Protein AF-A0A2J6X5N3-F1 (afdb_monomer_lite)

Structure (mmCIF, N/CA/C/O backbone):
data_AF-A0A2J6X5N3-F1
#
_entry.id   AF-A0A2J6X5N3-F1
#
loop_
_atom_site.group_PDB
_atom_site.id
_atom_site.type_symbol
_atom_site.label_atom_id
_atom_site.label_alt_id
_atom_site.label_comp_id
_atom_site.label_asym_id
_atom_site.label_entity_id
_atom_site.label_seq_id
_atom_site.pdbx_PDB_ins_code
_atom_site.Cartn_x
_atom_site.Cartn_y
_atom_site.Cartn_z
_atom_site.occupancy
_atom_site.B_iso_or_equiv
_atom_site.auth_seq_id
_atom_site.auth_comp_id
_atom_site.auth_asym_id
_atom_site.auth_atom_id
_atom_site.pdbx_PDB_model_num
ATOM 1 N N . ALA A 1 1 ? -12.092 18.753 -13.413 1.00 41.00 1 ALA A N 1
ATOM 2 C CA . ALA A 1 1 ? -12.484 18.953 -11.997 1.00 41.00 1 ALA A CA 1
ATOM 3 C C . ALA A 1 1 ? -13.724 18.110 -11.699 1.00 41.00 1 ALA A C 1
ATOM 5 O O . ALA A 1 1 ? -14.391 17.738 -12.653 1.00 41.00 1 ALA A O 1
ATOM 6 N N . GLN A 1 2 ? -14.012 17.808 -10.426 1.00 34.12 2 GLN A N 1
ATOM 7 C CA . GLN A 1 2 ? -15.093 16.898 -9.993 1.00 34.12 2 GLN A CA 1
ATOM 8 C C . GLN A 1 2 ? -14.957 15.438 -10.481 1.00 34.12 2 GLN A C 1
ATOM 10 O O . GLN A 1 2 ? -15.840 14.873 -11.111 1.00 34.12 2 GLN A O 1
ATOM 15 N N . SER A 1 3 ? -13.870 14.788 -10.071 1.00 28.50 3 SER A N 1
ATOM 16 C CA . SER A 1 3 ? -14.063 13.621 -9.196 1.00 28.50 3 SER A CA 1
ATOM 17 C C . SER A 1 3 ? -13.476 13.981 -7.829 1.00 28.50 3 SER A C 1
ATOM 19 O O . SER A 1 3 ? -12.728 14.958 -7.724 1.00 28.50 3 SER A O 1
ATOM 21 N N . THR A 1 4 ? -13.932 13.290 -6.792 1.00 31.92 4 THR A N 1
ATOM 22 C CA . THR A 1 4 ? -13.651 13.540 -5.374 1.00 31.92 4 THR A CA 1
ATOM 23 C C . THR A 1 4 ? -12.165 13.673 -5.041 1.00 31.92 4 THR A C 1
ATOM 25 O O . THR A 1 4 ? -11.298 13.098 -5.695 1.00 31.92 4 THR A O 1
ATOM 28 N N . THR A 1 5 ? -11.880 14.353 -3.927 1.00 33.75 5 THR A N 1
ATOM 29 C CA . THR A 1 5 ? -10.733 14.002 -3.084 1.00 33.75 5 THR A CA 1
ATOM 30 C C . THR A 1 5 ? -10.923 12.561 -2.609 1.00 33.75 5 THR A C 1
ATOM 32 O O . THR A 1 5 ? -11.520 12.329 -1.557 1.00 33.75 5 THR A O 1
ATOM 35 N N . ALA A 1 6 ? -10.476 11.595 -3.415 1.00 39.53 6 ALA A N 1
ATOM 36 C CA . ALA A 1 6 ? -10.282 10.228 -2.956 1.00 39.53 6 ALA A CA 1
ATOM 37 C C . ALA A 1 6 ? -9.400 10.289 -1.704 1.00 39.53 6 ALA A C 1
ATOM 39 O O . ALA A 1 6 ? -8.404 11.017 -1.684 1.00 39.53 6 ALA A O 1
ATOM 40 N N . SER A 1 7 ? -9.834 9.613 -0.643 1.00 43.94 7 SER A N 1
ATOM 41 C CA . SER A 1 7 ? -9.295 9.796 0.702 1.00 43.94 7 SER A CA 1
ATOM 42 C C . SER A 1 7 ? -7.772 9.614 0.716 1.00 43.94 7 SER A C 1
ATOM 44 O O . SER A 1 7 ? -7.279 8.499 0.530 1.00 43.94 7 SER A O 1
ATOM 46 N N . LEU A 1 8 ? -7.023 10.686 1.024 1.00 50.62 8 LEU A N 1
ATOM 47 C CA . LEU A 1 8 ? -5.568 10.662 1.288 1.00 50.62 8 LEU A CA 1
ATOM 48 C C . LEU A 1 8 ? -5.228 9.894 2.585 1.00 50.62 8 LEU A C 1
ATOM 50 O O . LEU A 1 8 ? -4.188 10.095 3.195 1.00 50.62 8 LEU A O 1
ATOM 54 N N . TRP A 1 9 ? -6.141 9.044 3.047 1.00 51.19 9 TRP A N 1
ATOM 55 C CA . TRP A 1 9 ? -6.046 8.236 4.250 1.00 51.19 9 TRP A CA 1
ATOM 56 C C . TRP A 1 9 ? -6.261 6.742 3.925 1.00 51.19 9 TRP A C 1
ATOM 58 O O . TRP A 1 9 ? -6.068 5.903 4.796 1.00 51.19 9 TRP A O 1
ATOM 68 N N . ALA A 1 10 ? -6.590 6.381 2.674 1.00 58.06 10 ALA A N 1
ATOM 69 C CA . ALA A 1 10 ? -6.918 5.015 2.234 1.00 58.06 10 ALA A CA 1
ATOM 70 C C . ALA A 1 10 ? -5.808 4.318 1.405 1.00 58.06 10 ALA A C 1
ATOM 72 O O . ALA A 1 10 ? -6.097 3.448 0.579 1.00 58.06 10 ALA A O 1
ATOM 73 N N . LEU A 1 11 ? -4.536 4.704 1.594 1.00 72.62 11 LEU A N 1
ATOM 74 C CA . LEU A 1 11 ? -3.397 4.154 0.838 1.00 72.62 11 LEU A CA 1
ATOM 75 C C . LEU A 1 11 ? -3.239 2.637 1.009 1.00 72.62 11 LEU A C 1
ATOM 77 O O . LEU A 1 11 ? -3.095 1.933 0.009 1.00 72.62 11 LEU A O 1
ATOM 81 N N . ASN A 1 12 ? -3.323 2.132 2.245 1.00 86.75 12 ASN A N 1
ATOM 82 C CA . ASN A 1 12 ? -3.255 0.697 2.523 1.00 86.75 12 ASN A CA 1
ATOM 83 C C . ASN A 1 12 ? -4.636 0.133 2.846 1.00 86.75 12 ASN A C 1
ATOM 85 O O . ASN A 1 12 ? -5.382 0.693 3.649 1.00 86.75 12 ASN A O 1
ATOM 89 N N . ARG A 1 13 ? -4.926 -0.987 2.185 1.00 88.00 13 ARG A N 1
ATOM 90 C CA . ARG A 1 13 ? -6.178 -1.740 2.138 1.00 88.00 13 ARG A CA 1
ATOM 91 C C . ARG A 1 13 ? -5.858 -3.201 2.442 1.00 88.00 13 ARG A C 1
ATOM 93 O O . ARG A 1 13 ? -5.911 -4.076 1.575 1.00 88.00 13 ARG A O 1
ATOM 100 N N . CYS A 1 14 ? -5.453 -3.461 3.673 1.00 88.88 14 CYS A N 1
ATOM 101 C CA . CYS A 1 14 ? -4.844 -4.716 4.084 1.00 88.88 14 CYS A CA 1
ATOM 102 C C . CYS A 1 14 ? -5.833 -5.893 4.087 1.00 88.88 14 CYS A C 1
ATOM 104 O O . CYS A 1 14 ? -5.454 -7.018 3.754 1.00 88.88 14 CYS A O 1
ATOM 106 N N . GLY A 1 15 ? -7.119 -5.645 4.335 1.00 89.75 15 GLY A N 1
ATOM 107 C CA . GLY A 1 15 ? -8.130 -6.685 4.518 1.00 89.75 15 GLY A CA 1
ATOM 108 C C . GLY A 1 15 ? -8.065 -7.280 5.926 1.00 89.75 15 GLY A C 1
ATOM 109 O O . GLY A 1 15 ? -7.572 -6.638 6.851 1.00 89.75 15 GLY A O 1
ATOM 110 N N . ALA A 1 16 ? -8.539 -8.515 6.101 1.00 87.69 16 ALA A N 1
ATOM 111 C CA . ALA A 1 16 ? -8.565 -9.167 7.415 1.00 87.69 16 ALA A CA 1
ATOM 112 C C . ALA A 1 16 ? -7.201 -9.734 7.855 1.00 87.69 16 ALA A C 1
ATOM 114 O O . ALA A 1 16 ? -7.048 -10.112 9.011 1.00 87.69 16 ALA A O 1
ATOM 115 N N . GLY A 1 17 ? -6.205 -9.771 6.962 1.00 83.44 17 GLY A N 1
ATOM 116 C CA . GLY A 1 17 ? -4.849 -10.247 7.258 1.00 83.44 17 GLY A CA 1
ATOM 117 C C . GLY A 1 17 ? -4.713 -11.769 7.403 1.00 83.44 17 GLY A C 1
ATOM 118 O O . GLY A 1 17 ? -3.630 -12.252 7.716 1.00 83.44 17 GLY A O 1
ATOM 119 N N . ASP A 1 18 ? -5.765 -12.525 7.089 1.00 75.31 18 ASP A N 1
ATOM 120 C CA . ASP A 1 18 ? -5.817 -13.982 6.901 1.00 75.31 18 ASP A CA 1
ATOM 121 C C . ASP A 1 18 ? -5.096 -14.447 5.612 1.00 75.31 18 ASP A C 1
ATOM 123 O O . ASP A 1 18 ? -5.494 -15.407 4.956 1.00 75.31 18 ASP A O 1
ATOM 127 N N . THR A 1 19 ? -4.034 -13.740 5.218 1.00 81.50 19 THR A N 1
ATOM 128 C CA . THR A 1 19 ? -3.532 -13.686 3.838 1.00 81.50 19 THR A CA 1
ATOM 129 C C . THR A 1 19 ? -2.035 -13.946 3.747 1.00 81.50 19 THR A C 1
ATOM 131 O O . THR A 1 19 ? -1.264 -13.416 4.549 1.00 81.50 19 THR A O 1
ATOM 134 N N . VAL A 1 20 ? -1.586 -14.640 2.699 1.00 85.19 20 VAL A N 1
ATOM 135 C CA . VAL A 1 20 ? -0.149 -14.729 2.390 1.00 85.19 20 VAL A CA 1
ATOM 136 C C . VAL A 1 20 ? 0.315 -13.395 1.806 1.00 85.19 20 VAL A C 1
ATOM 138 O O . VAL A 1 20 ? -0.123 -13.027 0.716 1.00 85.19 20 VAL A O 1
ATOM 141 N N . GLN A 1 21 ? 1.198 -12.682 2.509 1.00 88.88 21 GLN A N 1
ATOM 142 C CA . GLN A 1 21 ? 1.782 -11.425 2.031 1.00 88.88 21 GLN A CA 1
ATOM 143 C C . GLN A 1 21 ? 3.097 -11.644 1.264 1.00 88.88 21 GLN A C 1
ATOM 145 O O . GLN A 1 21 ? 3.908 -12.500 1.615 1.00 88.88 21 GLN A O 1
ATOM 150 N N . TYR A 1 22 ? 3.318 -10.807 0.252 1.00 93.88 22 TYR A N 1
ATOM 151 C CA . TYR A 1 22 ? 4.563 -10.644 -0.500 1.00 93.88 22 TYR A CA 1
ATOM 152 C C . TYR A 1 22 ? 4.863 -9.145 -0.569 1.00 93.88 22 TYR A C 1
ATOM 154 O O . TYR A 1 22 ? 3.941 -8.337 -0.713 1.00 93.88 22 TYR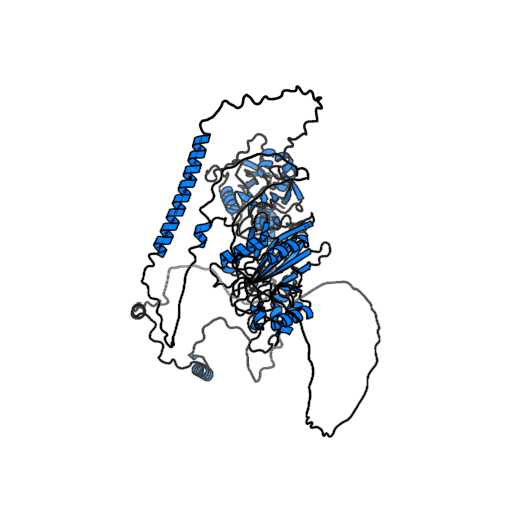 A O 1
ATOM 162 N N . THR A 1 23 ? 6.137 -8.765 -0.515 1.00 95.38 23 THR A N 1
ATOM 163 C CA . THR A 1 23 ? 6.555 -7.363 -0.645 1.00 95.38 23 THR A CA 1
ATOM 164 C C . THR A 1 23 ? 7.413 -7.177 -1.886 1.00 95.38 23 THR A C 1
ATOM 166 O O . THR A 1 23 ? 8.517 -7.715 -1.980 1.00 95.38 23 THR A O 1
ATOM 169 N N . LEU A 1 24 ? 6.912 -6.396 -2.842 1.00 96.75 24 LEU A N 1
ATOM 170 C CA . LEU A 1 24 ? 7.625 -6.035 -4.065 1.00 96.75 24 LEU A CA 1
ATOM 171 C C . LEU A 1 24 ? 8.232 -4.645 -3.876 1.00 96.75 24 LEU A C 1
ATOM 173 O O . LEU A 1 24 ? 7.501 -3.682 -3.665 1.00 96.75 24 LEU A O 1
ATOM 177 N N . LEU A 1 25 ? 9.552 -4.513 -3.960 1.00 97.25 25 LEU A N 1
ATOM 178 C CA . LEU A 1 25 ? 10.204 -3.210 -3.885 1.00 97.25 25 LEU A CA 1
ATOM 179 C C . LEU A 1 25 ? 10.309 -2.597 -5.280 1.00 97.25 25 LEU A C 1
ATOM 181 O O . LEU A 1 25 ? 10.831 -3.220 -6.200 1.00 97.25 25 LEU A O 1
ATOM 185 N N . ALA A 1 26 ? 9.853 -1.357 -5.417 1.00 96.69 26 ALA A N 1
ATOM 186 C CA . ALA A 1 26 ? 10.060 -0.516 -6.584 1.00 96.69 26 ALA A CA 1
ATOM 187 C C . ALA A 1 26 ? 10.933 0.685 -6.205 1.00 96.69 26 ALA A C 1
ATOM 189 O O . ALA A 1 26 ? 10.563 1.497 -5.356 1.00 96.69 26 ALA A O 1
ATOM 190 N N . ALA A 1 27 ? 12.094 0.793 -6.841 1.00 95.00 27 ALA A N 1
ATOM 191 C CA . ALA A 1 27 ? 12.962 1.957 -6.765 1.00 95.00 27 ALA A CA 1
ATOM 192 C C . ALA A 1 27 ? 12.771 2.876 -7.982 1.00 95.00 27 ALA A C 1
ATOM 194 O O . ALA A 1 27 ? 12.208 2.481 -9.006 1.00 95.00 27 ALA A O 1
ATOM 195 N N . GLY A 1 28 ? 13.263 4.108 -7.847 1.00 92.06 28 GLY A N 1
ATOM 196 C CA . GLY A 1 28 ? 13.233 5.134 -8.884 1.00 92.06 28 GLY A CA 1
ATOM 197 C C . GLY A 1 28 ? 14.098 4.849 -10.113 1.00 92.06 28 GLY A C 1
ATOM 198 O O . GLY A 1 28 ? 14.624 3.751 -10.313 1.00 92.06 28 GLY A O 1
ATOM 199 N N . ALA A 1 29 ? 14.260 5.878 -10.942 1.00 94.06 29 ALA A N 1
ATOM 200 C CA . ALA A 1 29 ? 15.132 5.820 -12.109 1.00 94.06 29 ALA A CA 1
ATOM 201 C C . ALA A 1 29 ? 16.617 5.703 -11.723 1.00 94.06 29 ALA A C 1
ATOM 203 O O . ALA A 1 29 ? 17.071 6.283 -10.735 1.00 94.06 29 ALA A O 1
ATOM 204 N N . ILE A 1 30 ? 17.377 4.955 -12.519 1.00 93.06 30 ILE A N 1
ATOM 205 C CA . ILE A 1 30 ? 18.814 4.741 -12.345 1.00 93.06 30 ILE A CA 1
ATOM 206 C C . ILE A 1 30 ? 19.545 5.242 -13.590 1.00 93.06 30 ILE A C 1
ATOM 208 O O . ILE A 1 30 ? 19.454 4.611 -14.642 1.00 93.06 30 ILE A O 1
ATOM 212 N N . ASP A 1 31 ? 20.299 6.333 -13.464 1.00 90.12 31 ASP A N 1
ATOM 213 C CA . ASP A 1 31 ? 21.270 6.795 -14.461 1.00 90.12 31 ASP A CA 1
ATOM 214 C C . ASP A 1 31 ? 22.691 6.323 -14.091 1.00 90.12 31 ASP A C 1
ATOM 216 O O . ASP A 1 31 ? 23.328 6.927 -13.225 1.00 90.12 31 ASP A O 1
ATOM 220 N N . PRO A 1 32 ? 23.249 5.284 -14.743 1.00 86.50 32 PRO A N 1
ATOM 221 C CA . PRO A 1 32 ? 24.576 4.766 -14.401 1.00 86.50 32 PRO A CA 1
ATOM 222 C C . PRO A 1 32 ? 25.709 5.791 -14.576 1.00 86.50 32 PRO A C 1
ATOM 224 O O . PRO A 1 32 ? 26.766 5.634 -13.966 1.00 86.50 32 PRO A O 1
ATOM 227 N N . ALA A 1 33 ? 25.508 6.844 -15.382 1.00 81.94 33 ALA A N 1
ATOM 228 C CA . ALA A 1 33 ? 26.509 7.889 -15.586 1.00 81.94 33 ALA A CA 1
ATOM 229 C C . ALA A 1 33 ? 26.650 8.829 -14.374 1.00 81.94 33 ALA A C 1
ATOM 231 O O . ALA A 1 33 ? 27.727 9.384 -14.159 1.00 81.94 33 ALA A O 1
ATOM 232 N N . ALA A 1 34 ? 25.601 8.981 -13.557 1.00 83.88 34 ALA A N 1
ATOM 233 C CA . ALA A 1 34 ? 25.602 9.905 -12.422 1.00 83.88 34 ALA A CA 1
ATOM 234 C C . ALA A 1 34 ? 26.543 9.472 -11.282 1.00 83.88 34 ALA A C 1
ATOM 236 O O . ALA A 1 34 ? 27.050 10.326 -10.560 1.00 83.88 34 ALA A O 1
ATOM 237 N N . LEU A 1 35 ? 26.851 8.174 -11.148 1.00 75.50 35 LEU A N 1
ATOM 238 C CA . LEU A 1 35 ? 27.850 7.653 -10.197 1.00 75.50 35 LEU A CA 1
ATOM 239 C C . LEU A 1 35 ? 29.263 7.519 -10.808 1.00 75.50 35 LEU A C 1
ATOM 241 O O . LEU A 1 35 ? 30.007 6.598 -10.475 1.00 75.50 35 LEU A O 1
ATOM 245 N N . SER A 1 36 ? 29.656 8.399 -11.737 1.00 66.88 36 SER A N 1
ATOM 246 C CA . SER A 1 36 ? 31.023 8.413 -12.286 1.00 66.88 36 SER A CA 1
ATOM 247 C C . SER A 1 36 ? 31.622 9.827 -12.361 1.00 66.88 36 SER A C 1
ATOM 249 O O . SER A 1 36 ? 31.705 10.425 -13.438 1.00 66.88 36 SER A O 1
ATOM 251 N N . PRO A 1 37 ? 32.081 10.393 -11.227 1.00 47.81 37 PRO A N 1
ATOM 252 C CA . PRO A 1 37 ? 32.744 11.692 -11.201 1.00 47.81 37 PRO A CA 1
ATOM 253 C C . PRO A 1 37 ? 34.157 11.586 -11.803 1.00 47.81 37 PRO A C 1
ATOM 255 O O . PRO A 1 37 ? 35.141 11.357 -11.105 1.00 47.81 37 PRO A O 1
ATOM 258 N N . GLY A 1 38 ? 34.262 11.757 -13.124 1.00 48.66 38 GLY A N 1
ATOM 259 C CA . GLY A 1 38 ? 35.545 11.833 -13.836 1.00 48.66 38 GLY A CA 1
ATOM 260 C C . GLY A 1 38 ? 36.123 10.500 -14.329 1.00 48.66 38 GLY A C 1
ATOM 261 O O . GLY A 1 38 ? 37.298 10.454 -14.683 1.00 48.66 38 GLY A O 1
ATOM 262 N N . GLY A 1 39 ? 35.328 9.425 -14.389 1.00 50.84 39 GLY A N 1
ATOM 263 C CA . GLY A 1 39 ? 35.740 8.164 -15.025 1.00 50.84 39 GLY A CA 1
ATOM 264 C C . GLY A 1 39 ? 36.713 7.292 -14.220 1.00 50.84 39 GLY A C 1
ATOM 265 O O . GLY A 1 39 ? 37.332 6.395 -14.790 1.00 50.84 39 GLY A O 1
ATOM 266 N N . VAL A 1 40 ? 36.841 7.530 -12.910 1.00 52.09 40 VAL A N 1
ATOM 267 C CA . VAL A 1 40 ? 37.591 6.679 -11.971 1.00 52.09 40 VAL A CA 1
ATOM 268 C C . VAL A 1 40 ? 36.613 6.076 -10.958 1.00 52.09 40 VAL A C 1
ATOM 270 O O . VAL A 1 40 ? 35.747 6.771 -10.433 1.00 52.09 40 VAL A O 1
ATOM 273 N N . GLU A 1 41 ? 36.731 4.775 -10.699 1.00 54.78 41 GLU A N 1
ATOM 274 C CA . GLU A 1 41 ? 35.788 3.994 -9.886 1.00 54.78 41 GLU A CA 1
ATOM 275 C C . GLU A 1 41 ? 36.076 4.140 -8.378 1.00 54.78 41 GLU A C 1
ATOM 277 O O . GLU A 1 41 ? 36.690 3.270 -7.759 1.00 54.78 41 GLU A O 1
ATOM 282 N N . ILE A 1 42 ? 35.685 5.279 -7.788 1.00 52.72 42 ILE A N 1
ATOM 283 C CA . ILE A 1 42 ? 35.813 5.544 -6.343 1.00 52.72 42 ILE A CA 1
ATOM 284 C C . ILE A 1 42 ? 34.523 6.189 -5.792 1.00 52.72 42 ILE A C 1
ATOM 286 O O . ILE A 1 42 ? 34.223 7.332 -6.150 1.00 52.72 42 ILE A O 1
ATOM 290 N N . PRO A 1 43 ? 33.803 5.535 -4.858 1.00 58.28 43 PRO A N 1
ATOM 291 C CA . PRO A 1 43 ? 33.961 4.139 -4.435 1.00 58.28 43 PRO A CA 1
ATOM 292 C C . PRO A 1 43 ? 33.442 3.173 -5.525 1.00 58.28 43 PRO A C 1
ATOM 294 O O . PRO A 1 43 ? 32.922 3.619 -6.547 1.00 58.28 43 PRO A O 1
ATOM 297 N N . SER A 1 44 ? 33.559 1.852 -5.337 1.00 70.25 44 SER A N 1
ATOM 298 C CA . SER A 1 44 ? 32.936 0.908 -6.281 1.00 70.25 44 SER A CA 1
ATOM 299 C C . SER A 1 44 ? 31.407 0.953 -6.181 1.00 70.25 44 SER A C 1
ATOM 301 O O . SER A 1 44 ? 30.842 1.352 -5.160 1.00 70.25 44 SER A O 1
ATOM 303 N N . TYR A 1 45 ? 30.699 0.511 -7.219 1.00 77.12 45 TYR A N 1
ATOM 304 C CA . TYR A 1 45 ? 29.233 0.540 -7.198 1.00 77.12 45 TYR A CA 1
ATOM 305 C C . TYR A 1 45 ? 28.627 -0.331 -6.079 1.00 77.12 45 TYR A C 1
ATOM 307 O O . TYR A 1 45 ? 27.617 0.046 -5.487 1.00 77.12 45 TYR A O 1
ATOM 315 N N . THR A 1 46 ? 29.275 -1.442 -5.715 1.00 78.94 46 THR A N 1
ATOM 316 C CA . THR A 1 46 ? 28.889 -2.287 -4.570 1.00 78.94 46 THR A CA 1
ATOM 317 C C . THR A 1 46 ? 29.019 -1.536 -3.239 1.00 78.94 46 THR A C 1
ATOM 319 O O . THR A 1 46 ? 28.132 -1.624 -2.392 1.00 78.94 46 THR A O 1
ATOM 322 N N . GLU A 1 47 ? 30.082 -0.744 -3.060 1.00 81.75 47 GLU A N 1
ATOM 323 C CA . GLU A 1 47 ? 30.251 0.132 -1.891 1.00 81.75 47 GLU A CA 1
ATOM 324 C C . GLU A 1 47 ? 29.155 1.209 -1.830 1.00 81.75 47 GLU A C 1
ATOM 326 O O . GLU A 1 47 ? 28.619 1.486 -0.756 1.00 81.75 47 GLU A O 1
ATOM 331 N N . ALA A 1 48 ? 28.804 1.791 -2.983 1.00 82.88 48 ALA A N 1
ATOM 332 C CA . ALA A 1 48 ? 27.797 2.842 -3.100 1.00 82.88 48 ALA A CA 1
ATOM 333 C C . ALA A 1 48 ? 26.384 2.356 -2.723 1.00 82.88 48 ALA A C 1
ATOM 335 O O . ALA A 1 48 ? 25.639 3.088 -2.078 1.00 82.88 48 ALA A O 1
ATOM 336 N N . PHE A 1 49 ? 26.011 1.121 -3.071 1.00 87.56 49 PHE A N 1
ATOM 337 C CA . PHE A 1 49 ? 24.699 0.564 -2.719 1.00 87.56 49 PHE A CA 1
ATOM 338 C C . PHE A 1 49 ? 24.590 0.032 -1.277 1.00 87.56 49 PHE A C 1
ATOM 340 O O . PHE A 1 49 ? 23.468 -0.161 -0.798 1.00 87.56 49 PHE A O 1
ATOM 347 N N . ARG A 1 50 ? 25.707 -0.146 -0.549 1.00 88.69 50 ARG A N 1
ATOM 348 C CA . ARG A 1 50 ? 25.713 -0.684 0.828 1.00 88.69 50 ARG A CA 1
ATOM 349 C C . ARG A 1 50 ? 24.675 -0.048 1.769 1.00 88.69 50 ARG A C 1
ATOM 351 O O . ARG A 1 50 ? 24.021 -0.817 2.473 1.00 88.69 50 ARG A O 1
ATOM 358 N N . PRO A 1 51 ? 24.479 1.288 1.828 1.00 91.69 51 PRO A N 1
ATOM 359 C CA . PRO A 1 51 ? 23.520 1.892 2.758 1.00 91.69 51 PRO A CA 1
ATOM 360 C C . PRO A 1 51 ? 22.070 1.448 2.522 1.00 91.69 51 PRO A C 1
ATOM 362 O O . PRO A 1 51 ? 21.273 1.458 3.456 1.00 91.69 51 PRO A O 1
ATOM 365 N N . LEU A 1 52 ? 21.734 1.022 1.298 1.00 93.06 52 LEU A N 1
ATOM 366 C CA . LEU A 1 52 ? 20.428 0.458 0.954 1.00 93.06 52 LEU A CA 1
ATOM 367 C C . LEU A 1 52 ? 20.385 -1.075 0.994 1.00 93.06 52 LEU A C 1
ATOM 369 O O . LEU A 1 52 ? 19.297 -1.637 0.908 1.00 93.06 52 LEU A O 1
ATOM 373 N N . GLN A 1 53 ? 21.513 -1.772 1.158 1.00 92.06 53 GLN A N 1
ATOM 374 C CA . GLN A 1 53 ? 21.574 -3.238 1.131 1.00 92.06 53 GLN A CA 1
ATOM 375 C C . GLN A 1 53 ? 20.560 -3.941 2.054 1.00 92.06 53 GLN A C 1
ATOM 377 O O . GLN A 1 53 ? 19.849 -4.807 1.539 1.00 92.06 53 GLN A O 1
ATOM 382 N N . PRO A 1 54 ? 20.403 -3.590 3.350 1.00 94.50 54 PRO A N 1
ATOM 383 C CA . PRO A 1 54 ? 19.433 -4.275 4.209 1.00 94.50 54 PRO A CA 1
ATOM 384 C C . PRO A 1 54 ? 17.981 -3.969 3.810 1.00 94.50 54 PRO A C 1
ATOM 386 O O . PRO A 1 54 ? 17.120 -4.838 3.894 1.00 94.50 54 PRO A O 1
ATOM 389 N N . PHE A 1 55 ? 17.721 -2.763 3.303 1.00 95.50 55 PHE A N 1
ATOM 390 C CA . PHE A 1 55 ? 16.407 -2.308 2.845 1.00 95.50 55 PHE A CA 1
ATOM 391 C C . PHE A 1 55 ? 15.978 -3.015 1.548 1.00 95.50 55 PHE A C 1
ATOM 393 O O . PHE A 1 55 ? 14.889 -3.580 1.470 1.00 95.50 55 PHE A O 1
ATOM 400 N N . LEU A 1 56 ? 16.879 -3.093 0.564 1.00 94.44 56 LEU A N 1
ATOM 401 C CA . LEU A 1 56 ? 16.694 -3.867 -0.669 1.00 94.44 56 LEU A CA 1
ATOM 402 C C . LEU A 1 56 ? 16.592 -5.376 -0.387 1.00 94.44 56 LEU A C 1
ATOM 404 O O . LEU A 1 56 ? 15.842 -6.093 -1.050 1.00 94.44 56 LEU A O 1
ATOM 408 N N . ALA A 1 57 ? 17.305 -5.872 0.629 1.00 92.94 57 ALA A N 1
ATOM 409 C CA . ALA A 1 57 ? 17.241 -7.268 1.039 1.00 92.94 57 ALA A CA 1
ATOM 410 C C . ALA A 1 57 ? 15.931 -7.658 1.749 1.00 92.94 57 ALA A C 1
ATOM 412 O O . ALA A 1 57 ? 15.642 -8.860 1.782 1.00 92.94 57 ALA A O 1
ATOM 413 N N . ALA A 1 58 ? 15.165 -6.687 2.261 1.00 94.44 58 ALA A N 1
ATOM 414 C CA . ALA A 1 58 ? 13.935 -6.863 3.038 1.00 94.44 58 ALA A CA 1
ATOM 415 C C . ALA A 1 58 ? 12.644 -6.971 2.195 1.00 94.44 58 ALA A C 1
ATOM 417 O O . ALA A 1 58 ? 11.544 -6.952 2.749 1.00 94.44 58 ALA A O 1
ATOM 418 N N . ALA A 1 59 ? 12.768 -7.118 0.874 1.00 95.38 59 ALA A N 1
ATOM 419 C CA . ALA A 1 59 ? 11.675 -7.405 -0.055 1.00 95.38 59 ALA A CA 1
ATOM 420 C C . ALA A 1 59 ? 11.839 -8.788 -0.720 1.00 95.38 59 ALA A C 1
ATOM 422 O O . ALA A 1 59 ? 12.928 -9.368 -0.732 1.00 95.38 59 ALA A O 1
ATOM 423 N N . ASP A 1 60 ? 10.754 -9.317 -1.290 1.00 94.38 60 ASP A N 1
ATOM 424 C CA . ASP A 1 60 ? 10.739 -10.583 -2.037 1.00 94.38 60 ASP A CA 1
ATOM 425 C C . ASP A 1 60 ? 11.283 -10.438 -3.466 1.00 94.38 60 ASP A C 1
ATOM 427 O O . ASP A 1 60 ? 11.868 -11.374 -4.012 1.00 94.38 60 ASP A O 1
ATOM 431 N N . LEU A 1 61 ? 11.104 -9.259 -4.066 1.00 95.19 61 LEU A N 1
ATOM 432 C CA . LEU A 1 61 ? 11.589 -8.911 -5.400 1.00 95.19 61 LEU A CA 1
ATOM 433 C C . LEU A 1 61 ? 11.938 -7.419 -5.450 1.00 95.19 61 LEU A C 1
ATOM 435 O O . LEU A 1 61 ? 11.076 -6.584 -5.185 1.00 95.19 61 LEU A O 1
ATOM 439 N N . GLY A 1 62 ? 13.181 -7.089 -5.812 1.00 95.81 62 GLY A N 1
ATOM 440 C CA . GLY A 1 62 ? 13.621 -5.719 -6.076 1.00 95.81 62 GLY A CA 1
ATOM 441 C C . GLY A 1 62 ? 13.504 -5.358 -7.558 1.00 95.81 62 GLY A C 1
ATOM 442 O O . GLY A 1 62 ? 14.017 -6.078 -8.419 1.00 95.81 62 GLY A O 1
ATOM 443 N N . MET A 1 63 ? 12.845 -4.236 -7.844 1.00 97.00 63 MET A N 1
ATOM 444 C CA . MET A 1 63 ? 12.589 -3.714 -9.188 1.00 97.00 63 MET A CA 1
ATOM 445 C C . MET A 1 63 ? 13.037 -2.249 -9.308 1.00 97.00 63 MET A C 1
ATOM 447 O O . MET A 1 63 ? 12.909 -1.491 -8.347 1.00 97.00 63 MET A O 1
ATOM 451 N N . ALA A 1 64 ? 13.505 -1.820 -10.483 1.00 96.25 64 ALA A N 1
ATOM 452 C CA . ALA A 1 64 ? 13.863 -0.416 -10.746 1.00 96.25 64 ALA A CA 1
ATOM 453 C C . ALA A 1 64 ? 13.710 -0.030 -12.230 1.00 96.25 64 ALA A C 1
ATOM 455 O O . ALA A 1 64 ? 13.584 -0.896 -13.097 1.00 96.25 64 ALA A O 1
ATOM 456 N N . ILE A 1 65 ? 13.756 1.270 -12.538 1.00 95.62 65 ILE A N 1
ATOM 457 C CA . ILE A 1 65 ? 13.720 1.784 -13.919 1.00 95.62 65 ILE A CA 1
ATOM 458 C C . ILE A 1 65 ? 15.150 2.104 -14.376 1.00 95.62 65 ILE A C 1
ATOM 460 O O . ILE A 1 65 ? 15.844 2.901 -13.748 1.00 95.62 65 ILE A O 1
ATOM 464 N N . LEU A 1 66 ? 15.602 1.501 -15.479 1.00 95.31 66 LEU A N 1
ATOM 465 C CA . LEU A 1 66 ? 16.942 1.725 -16.027 1.00 95.31 66 LEU A CA 1
ATOM 466 C C . LEU A 1 66 ? 16.927 2.918 -16.992 1.00 95.31 66 LEU A C 1
ATOM 468 O O . LEU A 1 66 ? 16.424 2.821 -18.110 1.00 95.31 66 LEU A O 1
ATOM 472 N N . ALA A 1 67 ? 17.501 4.037 -16.556 1.00 91.56 67 ALA A N 1
ATOM 473 C CA . ALA A 1 67 ? 17.461 5.334 -17.227 1.00 91.56 67 ALA A CA 1
ATOM 474 C C . ALA A 1 67 ? 18.786 5.732 -17.910 1.00 91.56 67 ALA A C 1
ATOM 476 O O . ALA A 1 67 ? 19.008 6.908 -18.193 1.00 91.56 67 ALA A O 1
ATOM 477 N N . GLY A 1 68 ? 19.643 4.758 -18.226 1.00 90.31 68 GLY A N 1
ATOM 478 C CA . GLY A 1 68 ? 20.866 4.941 -19.012 1.00 90.31 68 GLY A CA 1
ATOM 479 C C . GLY A 1 68 ? 21.526 3.599 -19.373 1.00 90.31 68 GLY A C 1
ATOM 480 O O . GLY A 1 68 ? 21.175 2.569 -18.794 1.00 90.31 68 GLY A O 1
ATOM 481 N N . PRO A 1 69 ? 22.446 3.566 -20.353 1.00 91.50 69 PRO A N 1
ATOM 482 C CA . PRO A 1 69 ? 23.022 2.325 -20.868 1.00 91.50 69 PRO A CA 1
ATOM 483 C C . PRO A 1 69 ? 24.070 1.714 -19.921 1.00 91.50 69 PRO A C 1
ATOM 485 O O . PRO A 1 69 ? 24.888 2.415 -19.331 1.00 91.50 69 PRO A O 1
ATOM 488 N N . LEU A 1 70 ? 24.116 0.379 -19.853 1.00 89.44 70 LEU A N 1
ATOM 489 C CA . LEU A 1 70 ? 25.129 -0.399 -19.120 1.00 89.44 70 LEU A CA 1
ATOM 490 C C . LEU A 1 70 ? 26.192 -0.937 -20.089 1.00 89.44 70 LEU A C 1
ATOM 492 O O . LEU A 1 70 ? 26.440 -2.144 -20.194 1.00 89.44 70 LEU A O 1
ATOM 496 N N . ALA A 1 71 ? 26.774 -0.018 -20.859 1.00 85.31 71 ALA A N 1
ATOM 497 C CA . ALA A 1 71 ? 27.670 -0.308 -21.970 1.00 85.31 71 ALA A CA 1
ATOM 498 C C . ALA A 1 71 ? 28.822 0.705 -22.043 1.00 85.31 71 ALA A C 1
ATOM 500 O O . ALA A 1 71 ? 28.595 1.911 -22.064 1.00 85.31 71 ALA A O 1
ATOM 501 N N . GLY A 1 72 ? 30.057 0.204 -22.146 1.00 73.56 72 GLY A N 1
ATOM 502 C CA . GLY A 1 72 ? 31.267 1.032 -22.142 1.00 73.56 72 GLY A CA 1
ATOM 503 C C . GLY A 1 72 ? 31.696 1.488 -20.740 1.00 73.56 72 GLY A C 1
ATOM 504 O O . GLY A 1 72 ? 30.923 1.434 -19.787 1.00 73.56 72 GLY A O 1
ATOM 505 N N . GLY A 1 73 ? 32.960 1.907 -20.614 1.00 73.19 73 GLY A N 1
ATOM 506 C CA . GLY A 1 73 ? 33.541 2.342 -19.338 1.00 73.19 73 GLY A CA 1
ATOM 507 C C . GLY A 1 73 ? 33.382 1.309 -18.214 1.00 73.19 73 GLY A C 1
ATOM 508 O O . GLY A 1 73 ? 33.503 0.105 -18.439 1.00 73.19 73 GLY A O 1
ATOM 509 N N . THR A 1 74 ? 33.082 1.800 -17.013 1.00 68.06 74 THR A N 1
ATOM 510 C CA . THR A 1 74 ? 32.788 1.015 -15.802 1.00 68.06 74 THR A CA 1
ATOM 511 C C . THR A 1 74 ? 31.338 0.516 -15.735 1.00 68.06 74 THR A C 1
ATOM 513 O O . THR A 1 74 ? 31.015 -0.308 -14.884 1.00 68.06 74 THR A O 1
ATOM 516 N N . ALA A 1 75 ? 30.449 0.952 -16.636 1.00 71.12 75 ALA A N 1
ATOM 517 C CA . ALA A 1 75 ? 29.015 0.651 -16.572 1.00 71.12 75 ALA A CA 1
ATOM 518 C C . ALA A 1 75 ? 28.646 -0.858 -16.576 1.00 71.12 75 ALA A C 1
ATOM 520 O O . ALA A 1 75 ? 27.617 -1.212 -16.003 1.00 71.12 75 ALA A O 1
ATOM 521 N N . PRO A 1 76 ? 29.454 -1.790 -17.129 1.00 76.62 76 PRO A N 1
ATOM 522 C CA . PRO A 1 76 ? 29.236 -3.222 -16.923 1.00 76.62 76 PRO A CA 1
ATOM 523 C C . PRO A 1 76 ? 29.424 -3.703 -15.474 1.00 76.62 76 PRO A C 1
ATOM 525 O O . PRO A 1 76 ? 28.759 -4.656 -15.084 1.00 76.62 76 PRO A O 1
ATOM 528 N N . VAL A 1 77 ? 30.278 -3.050 -14.673 1.00 78.69 77 VAL A N 1
ATOM 529 C CA . VAL A 1 77 ? 30.500 -3.375 -13.246 1.00 78.69 77 VAL A CA 1
ATOM 530 C C . VAL A 1 77 ? 29.308 -2.932 -12.393 1.00 78.69 77 VAL A C 1
ATOM 532 O O . VAL A 1 77 ? 28.948 -3.593 -11.421 1.00 78.69 77 VAL A O 1
ATOM 535 N N . PHE A 1 78 ? 28.620 -1.863 -12.804 1.00 83.38 78 PHE A N 1
ATOM 536 C CA . PHE A 1 78 ? 27.380 -1.411 -12.171 1.00 83.38 78 PHE A CA 1
ATOM 537 C C . PHE A 1 78 ? 26.292 -2.503 -12.165 1.00 83.38 78 PHE A C 1
ATOM 539 O O . PHE A 1 78 ? 25.555 -2.642 -11.190 1.00 83.38 78 PHE A O 1
ATOM 546 N N . ALA A 1 79 ? 26.223 -3.333 -13.213 1.00 85.88 79 ALA A N 1
ATOM 547 C CA . ALA A 1 79 ? 25.292 -4.461 -13.264 1.00 85.88 79 ALA A CA 1
ATOM 548 C C . ALA A 1 79 ? 25.594 -5.532 -12.198 1.00 85.88 79 ALA A C 1
ATOM 550 O O . ALA A 1 79 ? 24.660 -6.115 -11.651 1.00 85.88 79 ALA A O 1
ATOM 551 N N . THR A 1 80 ? 26.864 -5.751 -11.840 1.00 85.56 80 THR A N 1
ATOM 552 C CA . THR A 1 80 ? 27.237 -6.615 -10.708 1.00 85.56 80 THR A CA 1
ATOM 553 C C . THR A 1 80 ? 26.639 -6.085 -9.407 1.00 85.56 80 THR A C 1
ATOM 555 O O . 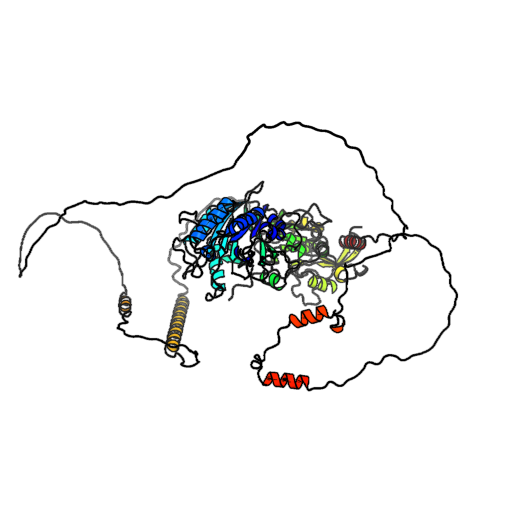THR A 1 80 ? 25.967 -6.829 -8.697 1.00 85.56 80 THR A O 1
ATOM 558 N N . ALA A 1 81 ? 26.793 -4.784 -9.138 1.00 86.75 81 ALA A N 1
ATOM 559 C CA . ALA A 1 81 ? 26.279 -4.165 -7.919 1.00 86.75 81 ALA A CA 1
ATOM 560 C C . ALA A 1 81 ? 24.744 -4.247 -7.811 1.00 86.75 81 ALA A C 1
ATOM 562 O O . ALA A 1 81 ? 24.233 -4.539 -6.729 1.00 86.75 81 ALA A O 1
ATOM 563 N N . LEU A 1 82 ? 24.006 -4.067 -8.918 1.00 89.31 82 LEU A N 1
ATOM 564 C CA . LEU A 1 82 ? 22.548 -4.275 -8.947 1.00 89.31 82 LEU A CA 1
ATOM 565 C C . LEU A 1 82 ? 22.156 -5.715 -8.583 1.00 89.31 82 LEU A C 1
ATOM 567 O O . LEU A 1 82 ? 21.236 -5.920 -7.788 1.00 89.31 82 LEU A O 1
ATOM 571 N N . ALA A 1 83 ? 22.855 -6.707 -9.146 1.00 87.50 83 ALA A N 1
ATOM 572 C CA . ALA A 1 83 ? 22.582 -8.120 -8.898 1.00 87.50 83 ALA A CA 1
ATOM 573 C C . ALA A 1 83 ? 22.886 -8.518 -7.441 1.00 87.50 83 ALA A C 1
ATOM 575 O O . ALA A 1 83 ? 22.060 -9.165 -6.794 1.00 87.50 83 ALA A O 1
ATOM 576 N N . GLU A 1 84 ? 24.021 -8.067 -6.896 1.00 87.50 84 GLU A N 1
ATOM 577 C CA . GLU A 1 84 ? 24.405 -8.257 -5.487 1.00 87.50 84 GLU A CA 1
ATOM 578 C C . GLU A 1 84 ? 23.378 -7.650 -4.515 1.00 87.50 84 GLU A C 1
ATOM 580 O O . GLU A 1 84 ? 23.084 -8.232 -3.469 1.00 87.50 84 GLU A O 1
ATOM 585 N N . HIS A 1 85 ? 22.774 -6.517 -4.886 1.00 85.81 85 HIS A N 1
ATOM 586 C CA . HIS A 1 85 ? 21.773 -5.800 -4.091 1.00 85.81 85 HIS A CA 1
ATOM 587 C C . HIS A 1 85 ? 20.317 -6.171 -4.435 1.00 85.81 85 HIS A C 1
ATOM 589 O O . HIS A 1 85 ? 19.389 -5.447 -4.080 1.00 85.81 85 HIS A O 1
ATOM 595 N N . LYS A 1 86 ? 20.096 -7.324 -5.087 1.00 85.50 86 LYS A N 1
ATOM 596 C CA . LYS A 1 86 ? 18.776 -7.895 -5.430 1.00 85.50 86 LYS A CA 1
ATOM 597 C C . LYS A 1 86 ? 17.861 -7.026 -6.319 1.00 85.50 86 LYS A C 1
ATOM 599 O O . LYS A 1 86 ? 16.661 -7.302 -6.401 1.00 85.50 86 LYS A O 1
ATOM 604 N N . LEU A 1 87 ? 18.389 -6.036 -7.041 1.00 85.19 87 LEU A N 1
ATOM 605 C CA . LEU A 1 87 ? 17.646 -5.302 -8.077 1.00 85.19 87 LEU A CA 1
ATOM 606 C C . LEU A 1 87 ? 17.626 -6.126 -9.378 1.00 85.19 87 LEU A C 1
ATOM 608 O O . LEU A 1 87 ? 18.315 -5.827 -10.351 1.00 85.19 87 LEU A O 1
ATOM 612 N N . LEU A 1 88 ? 16.863 -7.223 -9.348 1.00 89.25 88 LEU A N 1
ATOM 613 C CA . LEU A 1 88 ? 16.903 -8.303 -10.343 1.00 89.25 88 LEU A CA 1
ATOM 614 C C . LEU A 1 88 ? 15.904 -8.145 -11.499 1.00 89.25 88 LEU A C 1
ATOM 616 O O . LEU A 1 88 ? 15.938 -8.962 -12.419 1.00 89.25 88 LEU A O 1
ATOM 620 N N . LEU A 1 89 ? 15.024 -7.139 -11.468 1.00 96.31 89 LEU A N 1
ATOM 621 C CA . LEU A 1 89 ? 14.022 -6.893 -12.509 1.00 96.31 89 LEU A CA 1
ATOM 622 C C . LEU A 1 89 ? 13.977 -5.412 -12.911 1.00 96.31 89 LEU A C 1
ATOM 624 O O . LEU A 1 89 ? 13.609 -4.558 -12.107 1.00 96.31 89 LEU A O 1
ATOM 628 N N . LEU A 1 90 ? 14.331 -5.099 -14.160 1.00 97.44 90 LEU A N 1
ATOM 629 C CA . LEU A 1 90 ? 14.441 -3.718 -14.638 1.00 97.44 90 LEU A CA 1
ATOM 630 C C . LEU A 1 90 ? 13.433 -3.364 -15.738 1.00 97.44 90 LEU A C 1
ATOM 632 O O . LEU A 1 90 ? 13.293 -4.073 -16.738 1.00 97.44 90 LEU A O 1
ATOM 636 N N . GLY A 1 91 ? 12.790 -2.205 -15.593 1.00 97.06 91 GLY A N 1
ATOM 637 C CA . GLY A 1 91 ? 12.096 -1.529 -16.687 1.00 97.06 91 GLY A CA 1
ATOM 638 C C . GLY A 1 91 ? 13.112 -0.807 -17.570 1.00 97.06 91 GLY A C 1
ATOM 639 O O . GLY A 1 91 ? 13.653 0.217 -17.162 1.00 97.06 91 GLY A O 1
ATOM 640 N N . ALA A 1 92 ? 13.394 -1.348 -18.755 1.00 95.00 92 ALA A N 1
ATOM 641 C CA . ALA A 1 92 ? 14.420 -0.852 -19.678 1.00 95.00 92 ALA A CA 1
ATOM 642 C C . ALA A 1 92 ? 13.860 -0.006 -20.839 1.00 95.00 92 ALA A C 1
ATOM 644 O O . ALA A 1 92 ? 14.605 0.376 -21.740 1.00 95.00 92 ALA A O 1
ATOM 645 N N . ALA A 1 93 ? 12.563 0.317 -20.843 1.00 93.31 93 ALA A N 1
ATOM 646 C CA . ALA A 1 93 ? 12.016 1.301 -21.773 1.00 93.31 93 ALA A CA 1
ATOM 647 C C . ALA A 1 93 ? 12.206 2.719 -21.213 1.00 93.31 93 ALA A C 1
ATOM 649 O O . ALA A 1 93 ? 11.335 3.248 -20.521 1.00 93.31 93 ALA A O 1
ATOM 650 N N . HIS A 1 94 ? 13.348 3.335 -21.517 1.00 93.56 94 HIS A N 1
ATOM 651 C CA . HIS A 1 94 ? 13.648 4.724 -21.166 1.00 93.56 94 HIS A CA 1
ATOM 652 C C . HIS A 1 94 ? 14.393 5.413 -22.326 1.00 93.56 94 HIS A C 1
ATOM 654 O O . HIS A 1 94 ? 15.313 4.798 -22.872 1.00 93.56 94 HIS A O 1
ATOM 660 N N . PRO A 1 95 ? 14.078 6.676 -22.694 1.00 91.19 95 PRO A N 1
ATOM 661 C CA . PRO A 1 95 ? 14.670 7.355 -23.858 1.00 91.19 95 PRO A CA 1
ATOM 662 C C . PRO A 1 95 ? 16.202 7.340 -23.867 1.00 91.19 95 PRO A C 1
ATOM 664 O O . PRO A 1 95 ? 16.838 7.112 -24.898 1.00 91.19 95 PRO A O 1
ATOM 667 N N . ARG A 1 96 ? 16.791 7.507 -22.679 1.00 91.69 96 ARG A N 1
ATOM 668 C CA . ARG A 1 96 ? 18.240 7.542 -22.456 1.00 91.69 96 ARG A CA 1
ATOM 669 C C . ARG A 1 96 ? 18.979 6.214 -22.635 1.00 91.69 96 ARG A C 1
ATOM 671 O O . ARG A 1 96 ? 20.203 6.209 -22.714 1.00 91.69 96 ARG A O 1
ATOM 678 N N . LEU A 1 97 ? 18.289 5.080 -22.793 1.00 93.00 97 LEU A N 1
ATOM 679 C CA . LEU A 1 97 ? 18.970 3.837 -23.194 1.00 93.00 97 LEU A CA 1
ATOM 680 C C . LEU A 1 97 ? 19.605 3.962 -24.599 1.00 93.00 97 LEU A C 1
ATOM 682 O O . LEU A 1 97 ? 20.543 3.236 -24.928 1.00 93.00 97 LEU A O 1
ATOM 686 N N . LEU A 1 98 ? 19.121 4.918 -25.402 1.00 93.44 98 LEU A N 1
ATOM 687 C CA . LEU A 1 98 ? 19.641 5.283 -26.721 1.00 93.44 98 LEU A CA 1
ATOM 688 C C . LEU A 1 98 ? 20.732 6.374 -26.684 1.00 93.44 98 LEU A C 1
ATOM 690 O O . LEU A 1 98 ? 21.177 6.780 -27.755 1.00 93.44 98 LEU A O 1
ATOM 694 N N . ASP A 1 99 ? 21.225 6.804 -25.514 1.00 91.81 99 ASP A N 1
ATOM 695 C CA . ASP A 1 99 ? 22.319 7.796 -25.409 1.00 91.81 99 ASP A CA 1
ATOM 696 C C . ASP A 1 99 ? 23.623 7.297 -26.085 1.00 91.81 99 ASP A C 1
ATOM 698 O O . ASP A 1 99 ? 24.434 8.085 -26.568 1.00 91.81 99 ASP A O 1
ATOM 702 N N . LEU A 1 100 ? 23.800 5.970 -26.196 1.00 91.38 100 LEU A N 1
ATOM 703 C CA . LEU A 1 100 ? 24.859 5.296 -26.975 1.00 91.38 100 LEU A CA 1
ATOM 704 C C . LEU A 1 100 ? 24.321 4.609 -28.255 1.00 91.38 100 LEU A C 1
ATOM 706 O O . LEU A 1 100 ? 24.928 3.682 -28.810 1.00 91.38 100 LEU A O 1
ATOM 710 N N . GLY A 1 101 ? 23.153 5.057 -28.716 1.00 92.94 101 GLY A N 1
ATOM 711 C CA . GLY A 1 101 ? 22.420 4.559 -29.875 1.00 92.94 101 GLY A CA 1
ATOM 712 C C . GLY A 1 101 ? 21.962 3.094 -29.769 1.00 92.94 101 GLY A C 1
ATOM 713 O O . GLY A 1 101 ? 22.118 2.446 -28.731 1.00 92.94 101 GLY A O 1
ATOM 714 N N . PRO A 1 102 ? 21.448 2.523 -30.874 1.00 93.25 102 PRO A N 1
ATOM 715 C CA . PRO A 1 102 ? 21.031 1.117 -30.951 1.00 93.25 102 PRO A CA 1
ATOM 716 C C . PRO A 1 102 ? 22.104 0.104 -30.508 1.00 93.25 102 PRO A C 1
ATOM 718 O O . PRO A 1 102 ? 21.803 -0.932 -29.926 1.00 93.25 102 PRO A O 1
ATOM 721 N N . SER A 1 103 ? 23.386 0.404 -30.738 1.00 92.31 103 SER A N 1
ATOM 722 C CA . SER A 1 103 ? 24.517 -0.392 -30.236 1.00 92.31 103 SER A CA 1
ATOM 723 C C . SER A 1 103 ? 24.638 -0.393 -28.708 1.00 92.31 103 SER A C 1
ATOM 725 O O . SER A 1 103 ? 24.993 -1.421 -28.132 1.00 92.31 103 SER A O 1
ATOM 727 N N . GLY A 1 104 ? 24.334 0.732 -28.054 1.00 92.75 104 GLY A N 1
ATOM 728 C CA . GLY A 1 104 ? 24.306 0.856 -26.598 1.00 92.75 104 GLY A CA 1
ATOM 729 C C . GLY A 1 104 ? 23.202 0.018 -25.963 1.00 92.75 104 GLY A C 1
ATOM 730 O O . GLY A 1 104 ? 23.455 -0.667 -24.971 1.00 92.75 104 GLY A O 1
ATOM 731 N N . VAL A 1 105 ? 22.017 -0.010 -26.584 1.00 94.81 105 VAL A N 1
ATOM 732 C CA . VAL A 1 105 ? 20.903 -0.882 -26.177 1.00 94.81 105 VAL A CA 1
ATOM 733 C C . VAL A 1 105 ? 21.316 -2.355 -26.266 1.00 94.81 105 VAL A C 1
ATOM 735 O O . VAL A 1 105 ? 21.284 -3.051 -25.253 1.00 94.81 105 VAL A O 1
ATOM 738 N N . THR A 1 106 ? 21.809 -2.812 -27.426 1.00 94.25 106 THR A N 1
ATOM 739 C CA . THR A 1 106 ? 22.301 -4.193 -27.627 1.00 94.25 106 THR A CA 1
ATOM 740 C C . THR A 1 106 ? 23.360 -4.590 -26.591 1.00 94.25 106 THR A C 1
ATOM 742 O O . THR A 1 106 ? 23.282 -5.658 -25.985 1.00 94.25 106 THR A O 1
ATOM 745 N N . ALA A 1 107 ? 24.354 -3.731 -26.340 1.00 93.94 107 ALA A N 1
ATOM 746 C CA . ALA A 1 107 ? 25.389 -4.003 -25.343 1.00 93.94 107 ALA A CA 1
ATOM 747 C C . ALA A 1 107 ? 24.823 -4.051 -23.910 1.00 93.94 107 ALA A C 1
ATOM 749 O O . ALA A 1 107 ? 25.202 -4.933 -23.142 1.00 93.94 107 ALA A O 1
ATOM 750 N N . THR A 1 108 ? 23.873 -3.173 -23.572 1.00 95.19 108 THR A N 1
ATOM 751 C CA . THR A 1 108 ? 23.193 -3.147 -22.266 1.00 95.19 108 THR A CA 1
ATOM 752 C C . THR A 1 108 ? 22.388 -4.422 -22.016 1.00 95.19 108 THR A C 1
ATOM 754 O O . THR A 1 108 ? 22.519 -5.029 -20.954 1.00 95.19 108 THR A O 1
ATOM 757 N N . LEU A 1 109 ? 21.616 -4.887 -23.004 1.00 94.56 109 LEU A N 1
ATOM 758 C CA . LEU A 1 109 ? 20.852 -6.136 -22.913 1.00 94.56 109 LEU A CA 1
ATOM 759 C C . LEU A 1 109 ? 21.762 -7.348 -22.673 1.00 94.56 109 LEU A C 1
ATOM 761 O O . LEU A 1 109 ? 21.462 -8.201 -21.834 1.00 94.56 109 LEU A O 1
ATOM 765 N N . GLN A 1 110 ? 22.916 -7.394 -23.343 1.00 93.69 110 GLN A N 1
ATOM 766 C CA . GLN A 1 110 ? 23.923 -8.424 -23.092 1.00 93.69 110 GLN A CA 1
ATOM 767 C C . GLN A 1 110 ? 24.554 -8.303 -21.698 1.00 93.69 110 GLN A C 1
ATOM 769 O O . GLN A 1 110 ? 24.767 -9.326 -21.052 1.00 93.69 110 GLN A O 1
ATOM 774 N N . THR A 1 111 ? 24.848 -7.091 -21.216 1.00 94.00 111 THR A N 1
ATOM 775 C CA . THR A 1 111 ? 25.356 -6.867 -19.852 1.00 94.00 111 THR A CA 1
ATOM 776 C C . THR A 1 111 ? 24.370 -7.383 -18.803 1.00 94.00 111 THR A C 1
ATOM 778 O O . THR A 1 111 ? 24.779 -8.127 -17.914 1.00 94.00 111 THR A O 1
ATOM 781 N N . LEU A 1 112 ? 23.080 -7.055 -18.922 1.00 94.12 112 LEU A N 1
ATOM 782 C CA . LEU A 1 112 ? 22.035 -7.509 -17.995 1.00 94.12 112 LEU A CA 1
ATOM 783 C C . LEU A 1 112 ? 21.899 -9.038 -17.997 1.00 94.12 112 LEU A C 1
ATOM 785 O O . LEU A 1 112 ? 21.961 -9.670 -16.942 1.00 94.12 112 LEU A O 1
ATOM 789 N N . SER A 1 113 ? 21.825 -9.640 -19.190 1.00 92.44 113 SER A N 1
ATOM 790 C CA . SER A 1 113 ? 21.718 -11.093 -19.359 1.00 92.44 113 SER A CA 1
ATOM 791 C C . SER A 1 113 ? 22.904 -11.857 -18.752 1.00 92.44 113 SER A C 1
ATOM 793 O O . SER A 1 113 ? 22.692 -12.895 -18.125 1.00 92.44 113 SER A O 1
ATOM 795 N N . ARG A 1 114 ? 24.138 -11.341 -18.867 1.00 92.50 114 ARG A N 1
ATOM 796 C CA . ARG A 1 114 ? 25.342 -11.960 -18.271 1.00 92.50 114 ARG A CA 1
ATOM 797 C C . ARG A 1 114 ? 25.324 -11.978 -16.739 1.00 92.50 114 ARG A C 1
ATOM 799 O O . ARG A 1 114 ? 25.905 -12.888 -16.159 1.00 92.50 114 ARG A O 1
ATOM 806 N N . HIS A 1 115 ? 24.668 -11.006 -16.103 1.00 91.06 115 HIS A N 1
ATOM 807 C CA . HIS A 1 115 ? 24.567 -10.896 -14.641 1.00 91.06 115 HIS A CA 1
ATOM 808 C C . HIS A 1 115 ? 23.249 -11.463 -14.082 1.00 91.06 115 HIS A C 1
ATOM 810 O O . HIS A 1 115 ? 22.967 -11.312 -12.897 1.00 91.06 115 HIS A O 1
ATOM 816 N N . GLY A 1 116 ? 22.434 -12.123 -14.916 1.00 91.56 116 GLY A N 1
ATOM 817 C CA . GLY A 1 116 ? 21.167 -12.729 -14.493 1.00 91.56 116 GLY A CA 1
ATOM 818 C C . GLY A 1 116 ? 20.063 -11.726 -14.143 1.00 91.56 116 GLY A C 1
ATOM 819 O O . GLY A 1 116 ? 19.082 -12.112 -13.511 1.00 91.56 116 GLY A O 1
ATOM 820 N N . ILE A 1 117 ? 20.206 -10.458 -14.545 1.00 94.31 117 ILE A N 1
ATOM 821 C CA . ILE A 1 117 ? 19.189 -9.428 -14.327 1.00 94.31 117 ILE A CA 1
ATOM 822 C C . ILE A 1 117 ? 18.135 -9.541 -15.427 1.00 94.31 117 ILE A C 1
ATOM 824 O O . ILE A 1 117 ? 18.437 -9.459 -16.621 1.00 94.31 117 ILE A O 1
ATOM 828 N N . TYR A 1 118 ? 16.884 -9.711 -15.015 1.00 95.56 118 TYR A N 1
ATOM 829 C CA . TYR A 1 118 ? 15.735 -9.741 -15.903 1.00 95.56 118 TYR A CA 1
ATOM 830 C C . TYR A 1 118 ? 15.343 -8.320 -16.308 1.00 95.56 118 TYR A C 1
ATOM 832 O O . TYR A 1 118 ? 15.440 -7.380 -15.520 1.00 95.56 118 TYR A O 1
ATOM 840 N N . GLN A 1 119 ? 14.857 -8.150 -17.535 1.00 95.94 119 GLN A N 1
ATOM 841 C CA . GLN A 1 119 ? 14.347 -6.864 -18.003 1.00 95.94 119 GLN A CA 1
ATOM 842 C C . GLN A 1 119 ? 13.159 -7.038 -18.940 1.00 95.94 119 GLN A C 1
ATOM 844 O O . GLN A 1 119 ? 12.999 -8.084 -19.574 1.00 95.94 119 GLN A O 1
ATOM 849 N N . HIS A 1 120 ? 12.370 -5.979 -19.061 1.00 96.88 120 HIS A N 1
ATOM 850 C CA . HIS A 1 120 ? 11.444 -5.788 -20.169 1.00 96.88 120 HIS A CA 1
ATOM 851 C C . HIS A 1 120 ? 11.476 -4.322 -20.610 1.00 96.88 120 HIS A C 1
ATOM 853 O O . HIS A 1 120 ? 11.795 -3.440 -19.815 1.00 96.88 120 HIS A O 1
ATOM 859 N N . GLY A 1 121 ? 11.091 -4.049 -21.858 1.00 95.12 121 GLY A N 1
ATOM 860 C CA . GLY A 1 121 ? 11.009 -2.695 -22.414 1.00 95.12 121 GLY A CA 1
ATOM 861 C C . GLY A 1 121 ? 12.046 -2.388 -23.492 1.00 95.12 121 GLY A C 1
ATOM 862 O O . GLY A 1 121 ? 11.817 -1.479 -24.288 1.00 95.12 121 GLY A O 1
ATOM 863 N N . ALA A 1 122 ? 13.125 -3.174 -23.559 1.00 95.38 122 ALA A N 1
ATOM 864 C CA . ALA A 1 122 ? 14.121 -3.120 -24.623 1.00 95.38 122 ALA A CA 1
ATOM 865 C C . ALA A 1 122 ? 14.382 -4.515 -25.233 1.00 95.38 122 ALA A C 1
ATOM 867 O O . ALA A 1 122 ? 14.384 -5.522 -24.521 1.00 95.38 122 ALA A O 1
ATOM 868 N N . ALA A 1 123 ? 14.628 -4.585 -26.543 1.00 93.44 123 ALA A N 1
ATOM 869 C CA . ALA A 1 123 ? 14.925 -5.824 -27.270 1.00 93.44 123 ALA A CA 1
ATOM 870 C C . ALA A 1 123 ? 15.890 -5.599 -28.453 1.00 93.44 123 ALA A C 1
ATOM 872 O O . ALA A 1 123 ? 15.973 -4.501 -28.997 1.00 93.44 123 ALA A O 1
ATOM 873 N N . ASP A 1 124 ? 16.613 -6.638 -28.887 1.00 85.50 124 ASP A N 1
ATOM 874 C CA . ASP A 1 124 ? 17.465 -6.586 -30.095 1.00 85.50 124 ASP A CA 1
ATOM 875 C C . ASP A 1 124 ? 16.705 -6.882 -31.400 1.00 85.50 124 ASP A C 1
ATOM 877 O O . ASP A 1 124 ? 17.149 -6.501 -32.485 1.00 85.50 124 ASP A O 1
ATOM 881 N N . ASN A 1 125 ? 15.542 -7.529 -31.304 1.00 73.00 125 ASN A N 1
ATOM 882 C CA . ASN A 1 125 ? 14.614 -7.799 -32.399 1.00 73.00 125 ASN A CA 1
ATOM 883 C C . ASN A 1 125 ? 13.160 -7.608 -31.937 1.00 73.00 125 ASN A C 1
ATOM 885 O O . ASN A 1 125 ? 12.870 -7.520 -30.747 1.00 73.00 125 ASN A O 1
ATOM 889 N N . ARG A 1 126 ? 12.225 -7.572 -32.893 1.00 65.00 126 ARG A N 1
ATOM 890 C CA . ARG A 1 126 ? 10.789 -7.366 -32.624 1.00 65.00 126 ARG A CA 1
ATOM 891 C C . ARG A 1 126 ? 10.035 -8.642 -32.225 1.00 65.00 126 ARG A C 1
ATOM 893 O O . ARG A 1 126 ? 8.824 -8.592 -32.054 1.00 65.00 126 ARG A O 1
ATOM 900 N N . ASP A 1 127 ? 10.748 -9.756 -32.060 1.00 69.44 127 ASP A N 1
ATOM 901 C CA . ASP A 1 127 ? 10.195 -11.063 -31.673 1.00 69.44 127 ASP A CA 1
ATOM 902 C C . ASP A 1 127 ? 10.276 -11.313 -30.151 1.00 69.44 127 ASP A C 1
ATOM 904 O O . ASP A 1 127 ? 10.090 -12.439 -29.686 1.00 69.44 127 ASP A O 1
ATOM 908 N N . ALA A 1 128 ? 10.588 -10.276 -29.365 1.00 80.06 128 ALA A N 1
ATOM 909 C CA . ALA A 1 128 ? 10.526 -10.327 -27.909 1.00 80.06 128 ALA A CA 1
ATOM 910 C C . ALA A 1 128 ? 9.096 -10.654 -27.425 1.00 80.06 128 ALA A C 1
ATOM 912 O O . ALA A 1 128 ? 8.121 -10.250 -28.067 1.00 80.06 128 ALA A O 1
ATOM 913 N N . PRO A 1 129 ? 8.937 -11.374 -26.297 1.00 89.44 129 PRO A N 1
ATOM 914 C CA . PRO A 1 129 ? 7.614 -11.650 -25.751 1.00 89.44 129 PRO A CA 1
ATOM 915 C C . PRO A 1 129 ? 6.919 -10.330 -25.368 1.00 89.44 129 PRO A C 1
ATOM 917 O O . PRO A 1 129 ? 7.590 -9.419 -24.885 1.00 89.44 129 PRO A O 1
ATOM 920 N N . PRO A 1 130 ? 5.588 -10.212 -25.543 1.00 93.00 130 PRO A N 1
ATOM 921 C CA . PRO A 1 130 ? 4.874 -8.947 -25.344 1.00 93.00 130 PRO A CA 1
ATOM 922 C C . PRO A 1 130 ? 4.896 -8.447 -23.892 1.00 93.00 130 PRO A C 1
ATOM 924 O O . PRO A 1 130 ? 4.669 -7.266 -23.658 1.00 93.00 130 PRO A O 1
ATOM 927 N N . PHE A 1 131 ? 5.153 -9.339 -22.934 1.00 96.81 131 PHE A N 1
ATOM 928 C CA . PHE A 1 131 ? 5.432 -9.051 -21.529 1.00 96.81 131 PHE A CA 1
ATOM 929 C C . PHE A 1 131 ? 6.394 -10.123 -20.988 1.00 96.81 131 PHE A C 1
ATOM 931 O O . PHE A 1 131 ? 6.486 -11.223 -21.544 1.00 96.81 131 PHE A O 1
ATOM 938 N N . LEU A 1 132 ? 7.080 -9.848 -19.878 1.00 97.06 132 LEU A N 1
ATOM 939 C CA . LEU A 1 132 ? 7.895 -10.838 -19.174 1.00 97.06 132 LEU A CA 1
ATOM 940 C C . LEU A 1 132 ? 7.079 -11.512 -18.060 1.00 97.06 132 LEU A C 1
ATOM 942 O O . LEU A 1 132 ? 6.580 -10.835 -17.165 1.00 97.06 132 LEU A O 1
ATOM 946 N N . LYS A 1 133 ? 6.986 -12.847 -18.059 1.00 97.38 133 LYS A N 1
ATOM 947 C CA . LYS A 1 133 ? 6.432 -13.597 -16.920 1.00 97.38 133 LYS A CA 1
ATOM 948 C C . LYS A 1 133 ? 7.521 -13.879 -15.882 1.00 97.38 133 LYS A C 1
ATOM 950 O O . LYS A 1 133 ? 8.471 -14.603 -16.166 1.00 97.38 133 LYS A O 1
ATOM 955 N N . VAL A 1 134 ? 7.343 -13.348 -14.676 1.00 96.12 134 VAL A N 1
ATOM 956 C CA . VAL A 1 134 ? 8.210 -13.550 -13.506 1.00 96.12 134 VAL A CA 1
ATOM 957 C C . VAL A 1 134 ? 7.453 -14.373 -12.461 1.00 96.12 134 VAL A C 1
ATOM 959 O O . VAL A 1 134 ? 6.235 -14.247 -12.333 1.00 96.12 134 VAL A O 1
ATOM 962 N N . THR A 1 135 ? 8.157 -15.210 -11.698 1.00 95.81 135 THR A N 1
ATOM 963 C CA . THR A 1 135 ? 7.580 -15.959 -10.571 1.00 95.81 135 THR A CA 1
ATOM 964 C C . THR A 1 135 ? 8.355 -15.634 -9.302 1.00 95.81 135 THR A C 1
ATOM 966 O O . THR A 1 135 ? 9.540 -15.947 -9.209 1.00 95.81 135 THR A O 1
ATOM 969 N N . VAL A 1 136 ? 7.686 -15.029 -8.322 1.00 94.00 136 VAL A N 1
ATOM 970 C CA . VAL A 1 136 ? 8.233 -14.787 -6.984 1.00 94.00 136 VAL A CA 1
ATOM 971 C C . VAL A 1 136 ? 8.088 -16.078 -6.164 1.00 94.00 136 VAL A C 1
ATOM 973 O O . VAL A 1 136 ? 6.968 -16.590 -6.034 1.00 94.00 136 VAL A O 1
ATOM 976 N N . PRO A 1 137 ? 9.188 -16.654 -5.644 1.00 89.44 137 PRO A N 1
ATOM 977 C CA . PRO A 1 137 ? 9.149 -17.909 -4.906 1.00 89.44 137 PRO A CA 1
ATOM 978 C C . PRO A 1 137 ? 8.670 -17.695 -3.467 1.00 89.44 137 PRO A C 1
ATOM 980 O O . PRO A 1 137 ? 9.174 -16.836 -2.750 1.00 89.44 137 PRO A O 1
ATOM 983 N N . HIS A 1 138 ? 7.739 -18.532 -3.015 1.00 87.81 138 HIS A N 1
ATOM 984 C CA . HIS A 1 138 ? 7.268 -18.562 -1.632 1.00 87.81 138 HIS A CA 1
ATOM 985 C C . HIS A 1 138 ? 6.808 -19.998 -1.289 1.00 87.81 138 HIS A C 1
ATOM 987 O O . HIS A 1 138 ? 6.224 -20.644 -2.164 1.00 87.81 138 HIS A O 1
ATOM 993 N N . PRO A 1 139 ? 7.075 -20.540 -0.076 1.00 81.00 139 PRO A N 1
ATOM 994 C CA . PRO A 1 139 ? 7.067 -21.992 0.160 1.00 81.00 139 PRO A CA 1
ATOM 995 C C . PRO A 1 139 ? 5.745 -22.710 -0.123 1.00 81.00 139 PRO A C 1
ATOM 997 O O . PRO A 1 139 ? 5.760 -23.824 -0.638 1.00 81.00 139 PRO A O 1
ATOM 1000 N N . ASN A 1 140 ? 4.615 -22.069 0.192 1.00 79.88 140 ASN A N 1
ATOM 1001 C CA . ASN A 1 140 ? 3.288 -22.698 0.133 1.00 79.88 140 ASN A CA 1
ATOM 1002 C C . ASN A 1 140 ? 2.434 -22.211 -1.050 1.00 79.88 140 ASN A C 1
ATOM 1004 O O . ASN A 1 140 ? 1.418 -22.820 -1.370 1.00 79.88 140 ASN A O 1
ATOM 1008 N N . ALA A 1 141 ? 2.820 -21.095 -1.670 1.00 88.56 141 ALA A N 1
ATOM 1009 C CA . ALA A 1 141 ? 2.091 -20.455 -2.760 1.00 88.56 141 ALA A CA 1
ATOM 1010 C C . ALA A 1 141 ? 3.037 -19.476 -3.476 1.00 88.56 141 ALA A C 1
ATOM 1012 O O . ALA A 1 141 ? 3.300 -18.416 -2.911 1.00 88.56 141 ALA A O 1
ATOM 1013 N N . PRO A 1 142 ? 3.588 -19.793 -4.662 1.00 92.31 142 PRO A N 1
ATOM 1014 C CA . PRO A 1 142 ? 4.335 -18.817 -5.456 1.00 92.31 142 PRO A CA 1
ATOM 1015 C C . PRO A 1 142 ? 3.394 -17.730 -6.000 1.00 92.31 142 PRO A C 1
ATOM 1017 O O . PRO A 1 142 ? 2.186 -17.947 -6.091 1.00 92.31 142 PRO A O 1
ATOM 1020 N N . LEU A 1 143 ? 3.939 -16.581 -6.402 1.00 95.88 143 LEU A N 1
ATOM 1021 C CA . LEU A 1 143 ? 3.192 -15.484 -7.034 1.00 95.88 143 LEU A CA 1
ATOM 1022 C C . LEU A 1 143 ? 3.701 -15.263 -8.463 1.00 95.88 143 LEU A C 1
ATOM 1024 O O . LEU A 1 143 ? 4.895 -15.041 -8.662 1.00 95.88 143 LEU A O 1
ATOM 1028 N N . THR A 1 144 ? 2.817 -15.294 -9.462 1.00 97.19 144 THR A N 1
ATOM 1029 C CA . THR A 1 144 ? 3.180 -15.002 -10.858 1.00 97.19 144 THR A CA 1
ATOM 1030 C C . THR A 1 144 ? 2.833 -13.571 -11.262 1.00 97.19 144 THR A C 1
ATOM 1032 O O . THR A 1 144 ? 1.689 -13.128 -11.153 1.00 97.19 144 THR A O 1
ATOM 1035 N N . ILE A 1 145 ? 3.835 -12.855 -11.775 1.00 98.12 145 ILE A N 1
ATOM 1036 C CA . ILE A 1 145 ? 3.762 -11.444 -12.162 1.00 98.12 145 ILE A CA 1
ATOM 1037 C C . ILE A 1 145 ? 3.982 -11.320 -13.669 1.00 98.12 145 ILE A C 1
ATOM 1039 O O . ILE A 1 145 ? 4.945 -11.859 -14.218 1.00 98.12 145 ILE A O 1
ATOM 1043 N N . GLY A 1 146 ? 3.096 -10.592 -14.338 1.00 98.38 146 GLY A N 1
ATOM 1044 C CA . GLY A 1 146 ? 3.261 -10.142 -15.713 1.00 98.38 146 GLY A CA 1
ATOM 1045 C C . GLY A 1 146 ? 3.894 -8.762 -15.695 1.00 98.38 146 GLY A C 1
ATOM 1046 O O . GLY A 1 146 ? 3.236 -7.787 -15.341 1.00 98.38 146 GLY A O 1
ATOM 1047 N N . PHE A 1 147 ? 5.179 -8.686 -16.021 1.00 98.50 147 PHE A N 1
ATOM 1048 C CA . PHE A 1 147 ? 5.947 -7.450 -15.998 1.00 98.50 147 PHE A CA 1
ATOM 1049 C C . PHE A 1 147 ? 6.038 -6.842 -17.398 1.00 98.50 147 PHE A C 1
ATOM 1051 O O . PHE A 1 147 ? 6.501 -7.485 -18.344 1.00 98.50 147 PHE A O 1
ATOM 1058 N N . LEU A 1 148 ? 5.613 -5.587 -17.518 1.00 97.75 148 LEU A N 1
ATOM 1059 C CA . LEU A 1 148 ? 5.693 -4.795 -18.736 1.00 97.75 148 LEU A CA 1
ATOM 1060 C C . LEU A 1 148 ? 6.536 -3.539 -18.500 1.00 97.75 148 LEU A C 1
ATOM 1062 O O . LEU A 1 148 ? 6.606 -3.007 -17.394 1.00 97.75 148 LEU A O 1
ATOM 1066 N N . SER A 1 149 ? 7.103 -3.004 -19.577 1.00 97.25 149 SER A N 1
ATOM 1067 C CA . SER A 1 149 ? 7.667 -1.660 -19.579 1.00 97.25 149 SER A CA 1
ATOM 1068 C C . SER A 1 149 ? 7.608 -1.048 -20.974 1.00 97.25 149 SER A C 1
ATOM 1070 O O . SER A 1 149 ? 7.755 -1.772 -21.967 1.00 97.25 149 SER A O 1
ATOM 1072 N N . ALA A 1 150 ? 7.344 0.258 -21.023 1.00 95.81 150 ALA A N 1
ATOM 1073 C CA . ALA A 1 150 ? 7.249 1.086 -22.223 1.00 95.81 150 ALA A CA 1
ATOM 1074 C C . ALA A 1 150 ? 7.567 2.561 -21.888 1.00 95.81 150 ALA A C 1
ATOM 1076 O O . ALA A 1 150 ? 7.470 2.959 -20.730 1.00 95.81 150 ALA A O 1
ATOM 1077 N N . THR A 1 151 ? 7.926 3.379 -22.878 1.00 93.38 151 THR A N 1
ATOM 1078 C CA . THR A 1 151 ? 8.215 4.815 -22.701 1.00 93.38 151 THR A CA 1
ATOM 1079 C C . THR A 1 151 ? 7.305 5.693 -23.552 1.00 93.38 151 THR A C 1
ATOM 1081 O O . THR A 1 151 ? 6.972 5.346 -24.682 1.00 93.38 151 THR A O 1
ATOM 1084 N N . TRP A 1 152 ? 6.888 6.840 -23.012 1.00 88.38 152 TRP A N 1
ATOM 1085 C CA . TRP A 1 152 ? 6.022 7.812 -23.689 1.00 88.38 152 TRP A CA 1
ATOM 1086 C C . TRP A 1 152 ? 6.590 8.337 -25.018 1.00 88.38 152 TRP A C 1
ATOM 1088 O O . TRP A 1 152 ? 5.832 8.713 -25.907 1.00 88.38 152 TRP A O 1
ATOM 1098 N N . GLY A 1 153 ? 7.914 8.358 -25.169 1.00 86.31 153 GLY A N 1
ATOM 1099 C CA . GLY A 1 153 ? 8.587 8.863 -26.358 1.00 86.31 153 GLY A CA 1
ATOM 1100 C C . GLY A 1 153 ? 10.053 8.450 -26.387 1.00 86.31 153 GLY A C 1
ATOM 1101 O O . GLY A 1 153 ? 10.456 7.525 -25.695 1.00 86.31 153 GLY A O 1
ATOM 1102 N N . LEU A 1 154 ? 10.856 9.136 -27.198 1.00 88.50 154 LEU A N 1
ATOM 1103 C CA . LEU A 1 154 ? 12.303 8.901 -27.301 1.00 88.50 154 LEU A CA 1
ATOM 1104 C C . LEU A 1 154 ? 13.127 10.177 -27.062 1.00 88.50 154 LEU A C 1
ATOM 1106 O O . LEU A 1 154 ? 14.327 10.167 -27.295 1.00 88.50 154 LEU A O 1
ATOM 1110 N N . ASP A 1 155 ? 12.507 11.284 -26.644 1.00 83.69 155 ASP A N 1
ATOM 1111 C CA . ASP A 1 155 ? 13.157 12.581 -26.373 1.00 83.69 155 ASP A CA 1
ATOM 1112 C C . ASP A 1 155 ? 14.054 13.116 -27.514 1.00 83.69 155 ASP A C 1
ATOM 1114 O O . ASP A 1 155 ? 14.983 13.891 -27.306 1.00 83.69 155 ASP A O 1
ATOM 1118 N N . GLY A 1 156 ? 13.756 12.711 -28.755 1.00 83.94 156 GLY A N 1
ATOM 1119 C CA . GLY A 1 156 ? 14.537 13.033 -29.954 1.00 83.94 156 GLY A CA 1
ATOM 1120 C C . GLY A 1 156 ? 15.621 12.009 -30.317 1.00 83.94 156 GLY A C 1
ATOM 1121 O O . GLY A 1 156 ? 16.142 12.069 -31.431 1.00 83.94 156 GLY A O 1
ATOM 1122 N N . ASN A 1 157 ? 15.921 11.037 -29.447 1.00 87.31 157 ASN A N 1
ATOM 1123 C CA . ASN A 1 157 ? 16.835 9.938 -29.754 1.00 87.31 157 ASN A CA 1
ATOM 1124 C C . ASN A 1 157 ? 16.279 9.054 -30.884 1.00 87.31 157 ASN A C 1
ATOM 1126 O O . ASN A 1 157 ? 15.091 8.731 -30.944 1.00 87.31 157 ASN A O 1
ATOM 1130 N N . ALA A 1 158 ? 17.161 8.641 -31.795 1.00 89.75 158 ALA A N 1
ATOM 1131 C CA . ALA A 1 158 ? 16.784 7.861 -32.967 1.00 89.75 158 ALA A CA 1
ATOM 1132 C C . ALA A 1 158 ? 16.837 6.351 -32.687 1.00 89.75 158 ALA A C 1
ATOM 1134 O O . ALA A 1 158 ? 17.917 5.787 -32.497 1.00 89.75 158 ALA A O 1
ATOM 1135 N N . ASP A 1 159 ? 15.685 5.681 -32.776 1.00 91.88 159 ASP A N 1
ATOM 1136 C CA . ASP A 1 159 ? 15.587 4.217 -32.785 1.00 91.88 159 ASP A CA 1
ATOM 1137 C C . ASP A 1 159 ? 15.199 3.677 -34.182 1.00 91.88 159 ASP A C 1
ATOM 1139 O O . ASP A 1 159 ? 14.040 3.340 -34.438 1.00 91.88 159 ASP A O 1
ATOM 1143 N N . PRO A 1 160 ? 16.154 3.569 -35.128 1.00 91.25 160 PRO A N 1
ATOM 1144 C CA . PRO A 1 160 ? 15.898 3.049 -36.473 1.00 91.25 160 PRO A CA 1
ATOM 1145 C C . PRO A 1 160 ? 15.616 1.536 -36.519 1.00 91.25 160 PRO A C 1
ATOM 1147 O O . PRO A 1 160 ? 15.370 1.002 -37.600 1.00 91.25 160 PRO A O 1
ATOM 1150 N N . ARG A 1 161 ? 15.678 0.822 -35.387 1.00 90.75 161 ARG A N 1
ATOM 1151 C CA . ARG A 1 161 ? 15.384 -0.619 -35.303 1.00 90.75 161 ARG A CA 1
ATOM 1152 C C . ARG A 1 161 ? 14.017 -0.878 -34.649 1.00 90.75 161 ARG A C 1
ATOM 1154 O O . ARG A 1 161 ? 13.306 -1.802 -35.055 1.00 90.75 161 ARG A O 1
ATOM 1161 N N . GLY A 1 162 ? 13.593 -0.023 -33.721 1.00 91.50 162 GLY A N 1
ATOM 1162 C CA . GLY A 1 162 ? 12.458 -0.265 -32.830 1.00 91.50 162 GLY A CA 1
ATOM 1163 C C . GLY A 1 162 ? 12.841 -1.276 -31.753 1.00 91.50 162 GLY A C 1
ATOM 1164 O O . GLY A 1 162 ? 12.239 -2.343 -31.681 1.00 91.50 162 GLY A O 1
ATOM 1165 N N . GLN A 1 163 ? 13.905 -0.963 -31.012 1.00 93.81 163 GLN A N 1
ATOM 1166 C CA . GLN A 1 163 ? 14.389 -1.708 -29.853 1.00 93.81 163 GLN A CA 1
ATOM 1167 C C . GLN A 1 163 ? 13.637 -1.346 -28.572 1.00 93.81 163 GLN A C 1
ATOM 1169 O O . GLN A 1 163 ? 13.516 -2.210 -27.709 1.00 93.81 163 GLN A O 1
ATOM 1174 N N . LEU A 1 164 ? 13.156 -0.104 -28.423 1.00 94.25 164 LEU A N 1
ATOM 1175 C CA . LEU A 1 164 ? 12.393 0.322 -27.245 1.00 94.25 164 LEU A CA 1
ATOM 1176 C C . LEU A 1 164 ? 10.879 0.205 -27.455 1.00 94.25 164 LEU A C 1
ATOM 1178 O O . LEU A 1 164 ? 10.337 0.594 -28.492 1.00 94.25 164 LEU A O 1
ATOM 1182 N N . ASN A 1 165 ? 10.181 -0.270 -26.424 1.00 94.38 165 ASN A N 1
ATOM 1183 C CA . ASN A 1 165 ? 8.722 -0.280 -26.384 1.00 94.38 165 ASN A CA 1
ATOM 1184 C C . ASN A 1 165 ? 8.176 1.144 -26.224 1.00 94.38 165 ASN A C 1
ATOM 1186 O O . ASN A 1 165 ? 8.359 1.768 -25.178 1.00 94.38 165 ASN A O 1
ATOM 1190 N N . ILE A 1 166 ? 7.442 1.631 -27.223 1.00 92.75 166 ILE A N 1
ATOM 1191 C CA . ILE A 1 166 ? 6.704 2.896 -27.134 1.00 92.75 166 ILE A CA 1
ATOM 1192 C C . ILE A 1 166 ? 5.364 2.665 -26.423 1.00 92.75 166 ILE A C 1
ATOM 1194 O O . ILE A 1 166 ? 4.637 1.724 -26.736 1.00 92.75 166 ILE A O 1
ATOM 1198 N N . LEU A 1 167 ? 5.047 3.527 -25.458 1.00 92.06 167 LEU A N 1
ATOM 1199 C CA . LEU A 1 167 ? 3.826 3.499 -24.653 1.00 92.06 167 LEU A CA 1
ATOM 1200 C C . LEU A 1 167 ? 2.636 4.102 -25.401 1.00 92.06 167 LEU A C 1
ATOM 1202 O O . LEU A 1 167 ? 1.542 3.540 -25.369 1.00 92.06 167 LEU A O 1
ATOM 1206 N N . ALA A 1 168 ? 2.837 5.269 -26.011 1.00 86.12 168 ALA A N 1
ATOM 1207 C CA . ALA A 1 168 ? 1.773 6.129 -26.507 1.00 86.12 168 ALA A CA 1
ATOM 1208 C C . ALA A 1 168 ? 2.185 6.893 -27.773 1.00 86.12 168 ALA A C 1
ATOM 1210 O O . ALA A 1 168 ? 3.369 7.048 -28.065 1.00 86.12 168 ALA A O 1
ATOM 1211 N N . ASP A 1 169 ? 1.191 7.399 -28.496 1.00 79.62 169 ASP A N 1
ATOM 1212 C CA . ASP A 1 169 ? 1.345 8.435 -29.514 1.00 79.62 169 ASP A CA 1
ATOM 1213 C C . ASP A 1 169 ? 0.324 9.574 -29.292 1.00 79.62 169 ASP A C 1
ATOM 1215 O O . ASP A 1 169 ? -0.268 9.706 -28.219 1.00 79.62 169 ASP A O 1
ATOM 1219 N N . VAL A 1 170 ? 0.108 10.419 -30.305 1.00 71.69 170 VAL A N 1
ATOM 1220 C CA . VAL A 1 170 ? -0.837 11.551 -30.251 1.00 71.69 170 VAL A CA 1
ATOM 1221 C C . VAL A 1 170 ? -2.312 11.149 -30.073 1.00 71.69 170 VAL A C 1
ATOM 1223 O O . VAL A 1 170 ? -3.135 12.016 -29.786 1.00 71.69 170 VAL A O 1
ATOM 1226 N N . ALA A 1 171 ? -2.664 9.870 -30.237 1.00 72.06 171 ALA A N 1
ATOM 1227 C CA . ALA A 1 171 ? -3.989 9.319 -29.954 1.00 72.06 171 ALA A CA 1
ATOM 1228 C C . ALA A 1 171 ? -4.094 8.672 -28.554 1.00 72.06 171 ALA A C 1
ATOM 1230 O O . ALA A 1 171 ? -5.199 8.334 -28.124 1.00 72.06 171 ALA A O 1
ATOM 1231 N N . GLY A 1 172 ? -2.980 8.529 -27.827 1.00 81.75 172 GLY A N 1
ATOM 1232 C CA . GLY A 1 172 ? -2.912 7.933 -26.490 1.00 81.75 172 GLY A CA 1
ATOM 1233 C C . GLY A 1 172 ? -2.121 6.623 -26.452 1.00 81.75 172 GLY A C 1
ATOM 1234 O O . GLY A 1 172 ? -1.249 6.387 -27.283 1.00 81.75 172 GLY A O 1
ATOM 1235 N N . VAL A 1 173 ? -2.396 5.777 -25.452 1.00 90.62 173 VAL A N 1
ATOM 1236 C CA . VAL A 1 173 ? -1.694 4.493 -25.245 1.00 90.62 173 VAL A CA 1
ATOM 1237 C C . VAL A 1 173 ? -1.885 3.568 -26.451 1.00 90.62 173 VAL A C 1
ATOM 1239 O O . VAL A 1 173 ? -3.012 3.349 -26.896 1.00 90.62 173 VAL A O 1
ATOM 1242 N N . LEU A 1 174 ? -0.788 3.004 -26.962 1.00 93.06 174 LEU A N 1
ATOM 1243 C CA . LEU A 1 174 ? -0.798 2.187 -28.173 1.00 93.06 174 LEU A CA 1
ATOM 1244 C C . LEU A 1 174 ? -1.537 0.849 -27.961 1.00 93.06 174 LEU A C 1
ATOM 1246 O O . LEU A 1 174 ? -1.312 0.186 -26.943 1.00 93.06 174 LEU A O 1
ATOM 1250 N N . PRO A 1 175 ? -2.337 0.370 -28.939 1.00 94.00 175 PRO A N 1
ATOM 1251 C CA . PRO A 1 175 ? -3.059 -0.904 -28.828 1.00 94.00 175 PRO A CA 1
ATOM 1252 C C . PRO A 1 175 ? -2.166 -2.128 -28.579 1.00 94.00 175 PRO A C 1
ATOM 1254 O O . PRO A 1 175 ? -2.594 -3.089 -27.950 1.00 94.00 175 PRO A O 1
ATOM 1257 N N . SER A 1 176 ? -0.906 -2.097 -29.027 1.00 92.81 176 SER A N 1
ATOM 1258 C CA . SER A 1 176 ? 0.089 -3.133 -28.722 1.00 92.81 176 SER A CA 1
ATOM 1259 C C . SER A 1 176 ? 0.334 -3.283 -27.218 1.00 92.81 176 SER A C 1
ATOM 1261 O O . SER A 1 176 ? 0.455 -4.402 -26.725 1.00 92.81 176 SER A O 1
ATOM 1263 N N . ILE A 1 177 ? 0.364 -2.168 -26.485 1.00 96.12 177 ILE A N 1
ATOM 1264 C CA . ILE A 1 177 ? 0.595 -2.130 -25.040 1.00 96.12 177 ILE A CA 1
ATOM 1265 C C . ILE A 1 177 ? -0.642 -2.611 -24.281 1.00 96.12 177 ILE A C 1
ATOM 1267 O O . ILE A 1 177 ? -0.512 -3.440 -23.382 1.00 96.12 177 ILE A O 1
ATOM 1271 N N . THR A 1 178 ? -1.846 -2.170 -24.662 1.00 96.31 178 THR A N 1
ATOM 1272 C CA . THR A 1 178 ? -3.077 -2.649 -24.010 1.00 96.31 178 THR A CA 1
ATOM 1273 C C . THR A 1 178 ? -3.286 -4.143 -24.253 1.00 96.31 178 THR A C 1
ATOM 1275 O O . THR A 1 178 ? -3.509 -4.883 -23.299 1.00 96.31 178 THR A O 1
ATOM 1278 N N . THR A 1 179 ? -3.103 -4.631 -25.486 1.00 96.94 179 THR A N 1
ATOM 1279 C CA . THR A 1 179 ? -3.196 -6.068 -25.802 1.00 96.94 179 THR A CA 1
ATOM 1280 C C . THR A 1 179 ? -2.139 -6.903 -25.066 1.00 96.94 179 THR A C 1
ATOM 1282 O O . THR A 1 179 ? -2.441 -8.018 -24.634 1.00 96.94 179 THR A O 1
ATOM 1285 N N . ALA A 1 180 ? -0.924 -6.380 -24.865 1.00 97.31 180 ALA A N 1
ATOM 1286 C CA . ALA A 1 180 ? 0.107 -7.046 -24.069 1.00 97.31 180 ALA A CA 1
ATOM 1287 C C . ALA A 1 180 ? -0.275 -7.158 -22.581 1.00 97.31 180 ALA A C 1
ATOM 1289 O O . ALA A 1 180 ? -0.106 -8.223 -21.988 1.00 97.31 180 ALA A O 1
ATOM 1290 N N . ILE A 1 181 ? -0.847 -6.099 -21.997 1.00 98.31 181 ILE A N 1
ATOM 1291 C CA . ILE A 1 181 ? -1.340 -6.076 -20.608 1.00 98.31 181 ILE A CA 1
ATOM 1292 C C . ILE A 1 181 ? -2.518 -7.036 -20.430 1.00 98.31 181 ILE A C 1
ATOM 1294 O O . ILE A 1 181 ? -2.530 -7.827 -19.487 1.00 98.31 181 ILE A O 1
ATOM 1298 N N . GLU A 1 182 ? -3.468 -7.047 -21.365 1.00 97.75 182 GLU A N 1
ATOM 1299 C CA . GLU A 1 182 ? -4.555 -8.024 -21.356 1.00 97.75 182 GLU A CA 1
ATOM 1300 C C . GLU A 1 182 ? -4.034 -9.470 -21.459 1.00 97.75 182 GLU A C 1
ATOM 1302 O O . GLU A 1 182 ? -4.568 -10.380 -20.823 1.00 97.75 182 GLU A O 1
ATOM 1307 N N . GLN A 1 183 ? -3.005 -9.718 -22.282 1.00 98.00 183 GLN A N 1
ATOM 1308 C CA . GLN A 1 183 ? -2.398 -11.046 -22.393 1.00 98.00 183 GLN A CA 1
ATOM 1309 C C . GLN A 1 183 ? -1.684 -11.435 -21.096 1.00 98.00 183 GLN A C 1
ATOM 1311 O O . GLN A 1 183 ? -1.854 -12.570 -20.650 1.00 98.00 183 GLN A O 1
ATOM 1316 N N . ALA A 1 184 ? -0.956 -10.504 -20.474 1.00 98.25 184 ALA A N 1
ATOM 1317 C CA . ALA A 1 184 ? -0.352 -10.694 -19.161 1.00 98.25 184 ALA A CA 1
ATOM 1318 C C . ALA A 1 184 ? -1.421 -11.076 -18.129 1.00 98.25 184 ALA A C 1
ATOM 1320 O O . ALA A 1 184 ? -1.328 -12.138 -17.522 1.00 98.25 184 ALA A O 1
ATOM 1321 N N . ARG A 1 185 ? -2.516 -10.309 -18.032 1.00 97.06 185 ARG A N 1
ATOM 1322 C CA . ARG A 1 185 ? -3.611 -10.560 -17.080 1.00 97.06 185 ARG A CA 1
ATOM 1323 C C . ARG A 1 185 ? -4.347 -11.891 -17.302 1.00 97.06 185 ARG A C 1
ATOM 1325 O O . ARG A 1 185 ? -4.955 -12.415 -16.375 1.00 97.06 185 ARG A O 1
ATOM 1332 N N . ARG A 1 186 ? -4.279 -12.468 -18.508 1.00 97.19 186 ARG A N 1
ATOM 1333 C CA . ARG A 1 186 ? -4.781 -13.824 -18.822 1.00 97.19 186 ARG A CA 1
ATOM 1334 C C . ARG A 1 186 ? -3.779 -14.947 -18.507 1.00 97.19 186 ARG A C 1
ATOM 1336 O O . ARG A 1 186 ? -4.128 -16.116 -18.650 1.00 97.19 186 ARG A O 1
ATOM 1343 N N . GLN A 1 187 ? -2.537 -14.623 -18.143 1.00 97.44 187 GLN A N 1
ATOM 1344 C CA . GLN A 1 187 ? -1.426 -15.575 -17.992 1.00 97.44 187 GLN A CA 1
ATOM 1345 C C . GLN A 1 187 ? -0.657 -15.437 -16.662 1.00 97.44 187 GLN A C 1
ATOM 1347 O O . GLN A 1 187 ? 0.163 -16.308 -16.353 1.00 97.44 187 GLN A O 1
ATOM 1352 N N . THR A 1 188 ? -0.906 -14.389 -15.874 1.00 97.88 188 THR A N 1
ATOM 1353 C CA . THR A 1 188 ? -0.305 -14.104 -14.559 1.00 97.88 188 THR A CA 1
ATOM 1354 C C . THR A 1 188 ? -1.350 -13.557 -13.588 1.00 97.88 188 THR A C 1
ATOM 1356 O O . THR A 1 188 ? -2.418 -13.111 -13.998 1.00 97.88 188 THR A O 1
ATOM 1359 N N . GLU A 1 189 ? -1.051 -13.604 -12.293 1.00 96.62 189 GLU A N 1
ATOM 1360 C CA . GLU A 1 189 ? -2.007 -13.269 -11.225 1.00 96.62 189 GLU A CA 1
ATOM 1361 C C . GLU A 1 189 ? -1.967 -11.784 -10.844 1.00 96.62 189 GLU A C 1
ATOM 1363 O O . GLU A 1 189 ? -2.985 -11.214 -10.458 1.00 96.62 189 GLU A O 1
ATOM 1368 N N . LEU A 1 190 ? -0.798 -11.161 -11.009 1.00 97.94 190 LEU A N 1
ATOM 1369 C CA . LEU A 1 190 ? -0.566 -9.724 -10.888 1.00 97.94 190 LEU A CA 1
ATOM 1370 C C . LEU A 1 190 ? 0.012 -9.193 -12.208 1.00 97.94 190 LEU A C 1
ATOM 1372 O O . LEU A 1 190 ? 0.783 -9.900 -12.865 1.00 97.94 190 LEU A O 1
ATOM 1376 N N . VAL A 1 191 ? -0.301 -7.952 -12.584 1.00 98.62 191 VAL A N 1
ATOM 1377 C CA . VAL A 1 191 ? 0.332 -7.250 -13.713 1.00 98.62 191 VAL A CA 1
ATOM 1378 C C . VAL A 1 191 ? 0.935 -5.919 -13.259 1.00 98.62 191 VAL A C 1
ATOM 1380 O O . VAL A 1 191 ? 0.246 -5.064 -12.701 1.00 98.62 191 VAL A O 1
ATOM 1383 N N . VAL A 1 192 ? 2.231 -5.739 -13.527 1.00 98.62 192 VAL A N 1
ATOM 1384 C CA . VAL A 1 192 ? 3.030 -4.563 -13.145 1.00 98.62 192 VAL A CA 1
ATOM 1385 C C . VAL A 1 192 ? 3.576 -3.895 -14.404 1.00 98.62 192 VAL A C 1
ATOM 1387 O O . VAL A 1 192 ? 4.215 -4.553 -15.225 1.00 98.62 192 VAL A O 1
ATOM 1390 N N . VAL A 1 193 ? 3.352 -2.588 -14.555 1.00 98.50 193 VAL A N 1
ATOM 1391 C CA . VAL A 1 193 ? 3.798 -1.805 -15.720 1.00 98.50 193 VAL A CA 1
ATOM 1392 C C . VAL A 1 193 ? 4.743 -0.685 -15.282 1.00 98.50 193 VAL A C 1
ATOM 1394 O O . VAL A 1 193 ? 4.325 0.230 -14.576 1.00 98.50 193 VAL A O 1
ATOM 1397 N N . MET A 1 194 ? 6.003 -0.727 -15.725 1.00 97.88 194 MET A N 1
ATOM 1398 C CA . MET A 1 194 ? 6.991 0.341 -15.507 1.00 97.88 194 MET A CA 1
ATOM 1399 C C . MET A 1 194 ? 7.076 1.300 -16.699 1.00 97.88 194 MET A C 1
ATOM 1401 O O . MET A 1 194 ? 7.322 0.864 -17.824 1.00 97.88 194 MET A O 1
ATOM 1405 N N . THR A 1 195 ? 6.919 2.604 -16.474 1.00 95.12 195 THR A N 1
ATOM 1406 C CA . THR A 1 195 ? 6.812 3.598 -17.554 1.00 95.12 195 THR A CA 1
ATOM 1407 C C . THR A 1 195 ? 7.685 4.832 -17.353 1.00 95.12 195 THR A C 1
ATOM 1409 O O . THR A 1 195 ? 7.551 5.547 -16.364 1.00 95.12 195 THR A O 1
ATOM 1412 N N . ALA A 1 196 ? 8.525 5.135 -18.342 1.00 92.81 196 ALA A N 1
ATOM 1413 C CA . ALA A 1 196 ? 9.163 6.442 -18.464 1.00 92.81 196 ALA A CA 1
ATOM 1414 C C . ALA A 1 196 ? 8.178 7.427 -19.116 1.00 92.81 196 ALA A C 1
ATOM 1416 O O . ALA A 1 196 ? 7.816 7.260 -20.287 1.00 92.81 196 ALA A O 1
ATOM 1417 N N . TRP A 1 197 ? 7.715 8.424 -18.3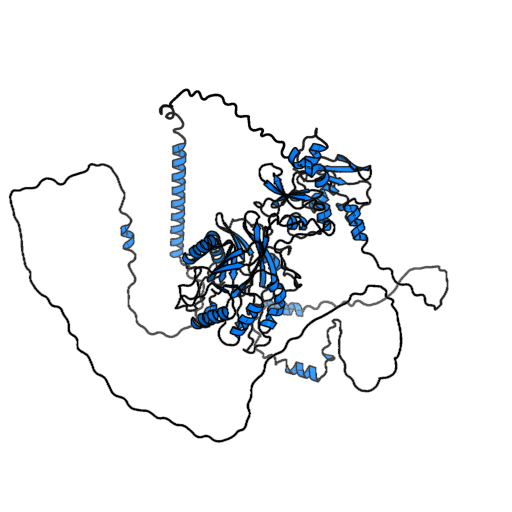58 1.00 89.50 197 TRP A N 1
ATOM 1418 C CA . TRP A 1 197 ? 6.747 9.410 -18.840 1.00 89.50 197 TRP A CA 1
ATOM 1419 C C . TRP A 1 197 ? 7.370 10.444 -19.787 1.00 89.50 197 TRP A C 1
ATOM 1421 O O . TRP A 1 197 ? 8.583 10.630 -19.811 1.00 89.50 197 TRP A O 1
ATOM 1431 N N . GLY A 1 198 ? 6.511 11.159 -20.523 1.00 71.19 198 GLY A N 1
ATOM 1432 C CA . GLY A 1 198 ? 6.904 12.308 -21.339 1.00 71.19 198 GLY A CA 1
ATOM 1433 C C . GLY A 1 198 ? 7.495 13.445 -20.504 1.00 71.19 198 GLY A C 1
ATOM 1434 O O . GLY A 1 198 ? 7.285 13.520 -19.282 1.00 71.19 198 GLY A O 1
ATOM 1435 N N . GLN A 1 199 ? 8.246 14.320 -21.166 1.00 64.19 199 GLN A N 1
ATOM 1436 C CA . GLN A 1 199 ? 9.018 15.386 -20.535 1.00 64.19 199 GLN A CA 1
ATOM 1437 C C . GLN A 1 199 ? 8.107 16.384 -19.791 1.00 64.19 199 GLN A C 1
ATOM 1439 O O . GLN A 1 199 ? 6.974 16.628 -20.208 1.00 64.19 199 GLN A O 1
ATOM 1444 N N . PRO A 1 200 ? 8.561 17.022 -18.691 1.00 59.84 200 PRO A N 1
ATOM 1445 C CA . PRO A 1 200 ? 7.774 18.046 -17.989 1.00 59.84 200 PRO A CA 1
ATOM 1446 C C . PRO A 1 200 ? 7.386 19.268 -18.844 1.00 59.84 200 PRO A C 1
ATOM 1448 O O . PRO A 1 200 ? 6.540 20.052 -18.423 1.00 59.84 200 PRO A O 1
ATOM 1451 N N . SER A 1 201 ? 8.000 19.432 -20.018 1.00 61.69 201 SER A N 1
ATOM 1452 C CA . SER A 1 201 ? 7.712 20.463 -21.020 1.00 61.69 201 SER A CA 1
ATOM 1453 C C . SER A 1 201 ? 6.609 20.095 -22.026 1.00 61.69 201 SER A C 1
ATOM 1455 O O . SER A 1 201 ? 6.221 20.961 -22.814 1.00 61.69 201 SER A O 1
ATOM 1457 N N . ASP A 1 202 ? 6.094 18.860 -22.015 1.00 64.62 202 ASP A N 1
ATOM 1458 C CA . ASP A 1 202 ? 4.942 18.469 -22.838 1.00 64.62 202 ASP A CA 1
ATOM 1459 C C . ASP A 1 202 ? 3.680 19.265 -22.429 1.00 64.62 202 ASP A C 1
ATOM 1461 O O . ASP A 1 202 ? 3.516 19.606 -21.255 1.00 64.62 202 ASP A O 1
ATOM 1465 N N . PRO A 1 203 ? 2.759 19.589 -23.358 1.00 56.44 203 PRO A N 1
ATOM 1466 C CA . PRO A 1 203 ? 1.552 20.351 -23.039 1.00 56.44 203 PRO A CA 1
ATOM 1467 C C . PRO A 1 203 ? 0.552 19.522 -22.211 1.00 56.44 203 PRO A C 1
ATOM 1469 O O . PRO A 1 203 ? 0.049 18.504 -22.675 1.00 56.44 203 PRO A O 1
ATOM 1472 N N . ASP A 1 204 ? 0.236 20.003 -21.002 1.00 61.72 204 ASP A N 1
ATOM 1473 C CA . ASP A 1 204 ? -0.558 19.299 -19.972 1.00 61.72 204 ASP A CA 1
ATOM 1474 C C . ASP A 1 204 ? -0.035 17.874 -19.666 1.00 61.72 204 ASP A C 1
ATOM 1476 O O . ASP A 1 204 ? -0.726 16.864 -19.858 1.00 61.72 204 ASP A O 1
ATOM 1480 N N . PRO A 1 205 ? 1.210 17.770 -19.160 1.00 74.06 205 PRO A N 1
ATOM 1481 C CA . PRO A 1 205 ? 1.888 16.489 -19.025 1.00 74.06 205 PRO A CA 1
ATOM 1482 C C . PRO A 1 205 ? 1.262 15.657 -17.900 1.00 74.06 205 PRO A C 1
ATOM 1484 O O . PRO A 1 205 ? 1.273 14.430 -17.941 1.00 74.06 205 PRO A O 1
ATOM 1487 N N . ASN A 1 206 ? 0.668 16.307 -16.897 1.00 79.25 206 ASN A N 1
ATOM 1488 C CA . ASN A 1 206 ? 0.054 15.630 -15.762 1.00 79.25 206 ASN A CA 1
ATOM 1489 C C . ASN A 1 206 ? -1.254 14.942 -16.167 1.00 79.25 206 ASN A C 1
ATOM 1491 O O . ASN A 1 206 ? -1.407 13.751 -15.897 1.00 79.25 206 ASN A O 1
ATOM 1495 N N . GLN A 1 207 ? -2.169 15.628 -16.862 1.00 82.50 207 GLN A N 1
ATOM 1496 C CA . GLN A 1 207 ? -3.407 14.987 -17.314 1.00 82.50 207 GLN A CA 1
ATOM 1497 C C . GLN A 1 207 ? -3.124 13.881 -18.344 1.00 82.50 207 GLN A C 1
ATOM 1499 O O . GLN A 1 207 ? -3.768 12.832 -18.303 1.00 82.50 207 GLN A O 1
ATOM 1504 N N . ALA A 1 208 ? -2.118 14.065 -19.208 1.00 83.00 208 ALA A N 1
ATOM 1505 C CA . ALA A 1 208 ? -1.655 13.041 -20.142 1.00 83.00 208 ALA A CA 1
ATOM 1506 C C . ALA A 1 208 ? -1.171 11.761 -19.421 1.00 83.00 208 ALA A C 1
ATOM 1508 O O . ALA A 1 208 ? -1.658 10.666 -19.721 1.00 83.00 208 ALA A O 1
ATOM 1509 N N . ARG A 1 209 ? -0.298 11.899 -18.409 1.00 87.00 209 ARG A N 1
ATOM 1510 C CA . ARG A 1 209 ? 0.192 10.788 -17.564 1.00 87.00 209 ARG A CA 1
ATOM 1511 C C . ARG A 1 209 ? -0.949 10.061 -16.844 1.00 87.00 209 ARG A C 1
ATOM 1513 O O . ARG A 1 209 ? -1.043 8.838 -16.938 1.00 87.00 209 ARG A O 1
ATOM 1520 N N . PHE A 1 210 ? -1.854 10.788 -16.179 1.00 89.06 210 PHE A N 1
ATOM 1521 C CA . PHE A 1 210 ? -2.991 10.180 -15.466 1.00 89.06 210 PHE A CA 1
ATOM 1522 C C . PHE A 1 210 ? -3.978 9.468 -16.407 1.00 89.06 210 PHE A C 1
ATOM 1524 O O . PHE A 1 210 ? -4.476 8.394 -16.066 1.00 89.06 210 PHE A O 1
ATOM 1531 N N . ASN A 1 211 ? -4.236 10.013 -17.600 1.00 89.94 211 ASN A N 1
ATOM 1532 C CA . ASN A 1 211 ? -5.090 9.358 -18.595 1.00 89.94 211 ASN A CA 1
ATOM 1533 C C . ASN A 1 211 ? -4.459 8.063 -19.128 1.00 89.94 211 ASN A C 1
ATOM 1535 O O . ASN A 1 211 ? -5.147 7.048 -19.227 1.00 89.94 211 ASN A O 1
ATOM 1539 N N . ALA A 1 212 ? -3.152 8.053 -19.407 1.00 91.56 212 ALA A N 1
ATOM 1540 C CA . ALA A 1 212 ? -2.465 6.824 -19.796 1.00 91.56 212 ALA A CA 1
ATOM 1541 C C . ALA A 1 212 ? -2.436 5.792 -18.663 1.00 91.56 212 ALA A C 1
ATOM 1543 O O . ALA A 1 212 ? -2.766 4.635 -18.906 1.00 91.56 212 ALA A O 1
ATOM 1544 N N . ALA A 1 213 ? -2.135 6.194 -17.424 1.00 94.12 213 ALA A N 1
ATOM 1545 C CA . ALA A 1 213 ? -2.191 5.299 -16.268 1.00 94.12 213 ALA A CA 1
ATOM 1546 C C . ALA A 1 213 ? -3.574 4.644 -16.104 1.00 94.12 213 ALA A C 1
ATOM 1548 O O . ALA A 1 213 ? -3.661 3.427 -15.946 1.00 94.12 213 ALA A O 1
ATOM 1549 N N . ARG A 1 214 ? -4.661 5.421 -16.239 1.00 95.25 214 ARG A N 1
ATOM 1550 C CA . ARG A 1 214 ? -6.033 4.890 -16.244 1.00 95.25 214 ARG A CA 1
ATOM 1551 C C . ARG A 1 214 ? -6.252 3.878 -17.376 1.00 95.25 214 ARG A C 1
ATOM 1553 O O . ARG A 1 214 ? -6.837 2.828 -17.128 1.00 95.25 214 ARG A O 1
ATOM 1560 N N . ASN A 1 215 ? -5.760 4.146 -18.586 1.00 95.19 215 ASN A N 1
ATOM 1561 C CA . ASN A 1 215 ? -5.881 3.217 -19.717 1.00 95.19 215 ASN A CA 1
ATOM 1562 C C . ASN A 1 215 ? -5.094 1.908 -19.496 1.00 95.19 215 ASN A C 1
ATOM 1564 O O . ASN A 1 215 ? -5.580 0.838 -19.856 1.00 95.19 215 ASN A O 1
ATOM 1568 N N . LEU A 1 216 ? -3.913 1.970 -18.870 1.00 97.44 216 LEU A N 1
ATOM 1569 C CA . LEU A 1 216 ? -3.115 0.788 -18.513 1.00 97.44 216 LEU A CA 1
ATOM 1570 C C . LEU A 1 216 ? -3.830 -0.077 -17.457 1.00 97.44 216 LEU A C 1
ATOM 1572 O O . LEU A 1 216 ? -3.883 -1.300 -17.592 1.00 97.44 216 LEU A O 1
ATOM 1576 N N . ILE A 1 217 ? -4.428 0.551 -16.439 1.00 97.69 217 ILE A N 1
ATOM 1577 C CA . ILE A 1 217 ? -5.200 -0.139 -15.391 1.00 97.69 217 ILE A CA 1
ATOM 1578 C C . ILE A 1 217 ? -6.481 -0.755 -15.973 1.00 97.69 217 ILE A C 1
ATOM 1580 O O . ILE A 1 217 ? -6.768 -1.923 -15.700 1.00 97.69 217 ILE A O 1
ATOM 1584 N N . ALA A 1 218 ? -7.197 -0.032 -16.845 1.00 96.81 218 ALA A N 1
ATOM 1585 C CA . ALA A 1 218 ? -8.365 -0.547 -17.569 1.00 96.81 218 ALA A CA 1
ATOM 1586 C C . ALA A 1 218 ? -8.032 -1.792 -18.412 1.00 96.81 218 ALA A C 1
ATOM 1588 O O . ALA A 1 218 ? -8.800 -2.751 -18.415 1.00 96.81 218 ALA A O 1
ATOM 1589 N N . ALA A 1 219 ? -6.873 -1.803 -19.083 1.00 97.00 219 ALA A N 1
ATOM 1590 C CA . ALA A 1 219 ? -6.412 -2.936 -19.890 1.00 97.00 219 ALA A CA 1
ATOM 1591 C C . ALA A 1 219 ? -6.013 -4.176 -19.063 1.00 97.00 219 ALA A C 1
ATOM 1593 O O . ALA A 1 219 ? -5.905 -5.269 -19.618 1.00 97.00 219 ALA A O 1
ATOM 1594 N N . GLY A 1 220 ? -5.794 -4.033 -17.749 1.00 97.12 220 GLY A N 1
ATOM 1595 C CA . GLY A 1 220 ? -5.481 -5.155 -16.858 1.00 97.12 220 GLY A CA 1
ATOM 1596 C C . GLY A 1 220 ? -4.306 -4.954 -15.901 1.00 97.12 220 GLY A C 1
ATOM 1597 O O . GLY A 1 220 ? -4.014 -5.885 -15.157 1.00 97.12 220 GLY A O 1
ATOM 1598 N N . ALA A 1 221 ? -3.636 -3.794 -15.891 1.00 98.19 221 ALA A N 1
ATOM 1599 C CA . ALA A 1 221 ? -2.573 -3.522 -14.920 1.00 98.19 221 ALA A CA 1
ATOM 1600 C C . ALA A 1 221 ? -3.139 -3.399 -13.495 1.00 98.19 221 ALA A C 1
ATOM 1602 O O . ALA A 1 221 ? -4.225 -2.847 -13.302 1.00 98.19 221 ALA A O 1
ATOM 1603 N N . ASP A 1 222 ? -2.397 -3.897 -12.508 1.00 97.88 222 ASP A N 1
ATOM 1604 C CA . ASP A 1 222 ? -2.720 -3.794 -11.078 1.00 97.88 222 ASP A CA 1
ATOM 1605 C C . ASP A 1 222 ? -1.807 -2.778 -10.372 1.00 97.88 222 ASP A C 1
ATOM 1607 O O . ASP A 1 222 ? -2.230 -2.097 -9.437 1.00 97.88 222 ASP A O 1
ATOM 1611 N N . VAL A 1 223 ? -0.569 -2.629 -10.862 1.00 98.06 223 VAL A N 1
ATOM 1612 C CA . VAL A 1 223 ? 0.370 -1.575 -10.452 1.00 98.06 223 VAL A CA 1
ATOM 1613 C C . VAL A 1 223 ? 0.953 -0.883 -11.685 1.00 98.06 223 VAL A C 1
ATOM 1615 O O . VAL A 1 223 ? 1.432 -1.543 -12.610 1.00 98.06 223 VAL A O 1
ATOM 1618 N N . VAL A 1 224 ? 0.970 0.450 -11.675 1.00 98.12 224 VAL A N 1
ATOM 1619 C CA . VAL A 1 224 ? 1.690 1.285 -12.647 1.00 98.12 224 VAL A CA 1
ATOM 1620 C C . VAL A 1 224 ? 2.751 2.091 -11.898 1.00 98.12 224 VAL A C 1
ATOM 1622 O O . VAL A 1 224 ? 2.430 2.838 -10.974 1.00 98.12 224 VAL A O 1
ATOM 1625 N N . ILE A 1 225 ? 4.015 1.934 -12.289 1.00 97.75 225 ILE A N 1
ATOM 1626 C CA . ILE A 1 225 ? 5.173 2.589 -11.668 1.00 97.75 225 ILE A CA 1
ATOM 1627 C C . ILE A 1 225 ? 5.805 3.510 -12.706 1.00 97.75 225 ILE A C 1
ATOM 1629 O O . ILE A 1 225 ? 6.319 3.053 -13.727 1.00 97.75 225 ILE A O 1
ATOM 1633 N N . GLY A 1 226 ? 5.743 4.810 -12.463 1.00 95.19 226 GLY A N 1
ATOM 1634 C CA . GLY A 1 226 ? 6.278 5.822 -13.358 1.00 95.19 226 GLY A CA 1
ATOM 1635 C C . GLY A 1 226 ? 7.714 6.245 -13.063 1.00 95.19 226 GLY A C 1
ATOM 1636 O O . GLY A 1 226 ? 8.248 5.990 -11.988 1.00 95.19 226 GLY A O 1
ATOM 1637 N N . SER A 1 227 ? 8.306 6.964 -14.012 1.00 93.06 227 SER A N 1
ATOM 1638 C CA . SER A 1 227 ? 9.474 7.822 -13.818 1.00 93.06 227 SER A CA 1
ATOM 1639 C C . SER A 1 227 ? 9.220 9.175 -14.477 1.00 93.06 227 SER A C 1
ATOM 1641 O O . SER A 1 227 ? 8.783 9.238 -15.631 1.00 93.06 227 SER A O 1
ATOM 1643 N N . ILE A 1 228 ? 9.503 10.248 -13.740 1.00 90.38 228 ILE A N 1
ATOM 1644 C CA . ILE A 1 228 ? 9.678 11.605 -14.263 1.00 90.38 228 ILE A CA 1
ATOM 1645 C C . ILE A 1 228 ? 11.109 12.018 -13.876 1.00 90.38 228 ILE A C 1
ATOM 1647 O O . ILE A 1 228 ? 11.379 12.080 -12.674 1.00 90.38 228 ILE A O 1
ATOM 1651 N N . PRO A 1 229 ? 12.014 12.310 -14.833 1.00 84.94 229 PRO A N 1
ATOM 1652 C CA . PRO A 1 229 ? 13.409 12.629 -14.529 1.00 84.94 229 PRO A CA 1
ATOM 1653 C C . PRO A 1 229 ? 13.558 13.732 -13.472 1.00 84.94 229 PRO A C 1
ATOM 1655 O O . PRO A 1 229 ? 12.912 14.781 -13.564 1.00 84.94 229 PRO A O 1
ATOM 1658 N N . GLY A 1 230 ? 14.388 13.489 -12.455 1.00 85.62 230 GLY A N 1
ATOM 1659 C CA . GLY A 1 230 ? 14.663 14.430 -11.366 1.00 85.62 230 GLY A CA 1
ATOM 1660 C C . GLY A 1 230 ? 13.450 14.827 -10.522 1.00 85.62 230 GLY A C 1
ATOM 1661 O O . GLY A 1 230 ? 13.508 15.846 -9.840 1.00 85.62 230 GLY A O 1
ATOM 1662 N N . THR A 1 231 ? 12.336 14.089 -10.600 1.00 90.31 231 THR A N 1
ATOM 1663 C CA . THR A 1 231 ? 11.053 14.506 -10.018 1.00 90.31 231 THR A CA 1
ATOM 1664 C C . THR A 1 231 ? 10.367 13.361 -9.278 1.00 90.31 231 THR A C 1
ATOM 1666 O O . THR A 1 231 ? 9.860 12.415 -9.884 1.00 90.31 231 THR A O 1
ATOM 1669 N N . THR A 1 232 ? 10.277 13.482 -7.957 1.00 93.31 232 THR A N 1
ATOM 1670 C CA . THR A 1 232 ? 9.428 12.644 -7.094 1.00 93.31 232 THR A CA 1
ATOM 1671 C C . THR A 1 232 ? 7.972 13.114 -7.181 1.00 93.31 232 THR A C 1
ATOM 1673 O O . THR A 1 232 ? 7.718 14.316 -7.262 1.00 93.31 232 THR A O 1
ATOM 1676 N N . ALA A 1 233 ? 7.002 12.195 -7.201 1.00 91.94 233 ALA A N 1
ATOM 1677 C CA . ALA A 1 233 ? 5.589 12.523 -7.421 1.00 91.94 233 ALA A CA 1
ATOM 1678 C C . ALA A 1 233 ? 4.625 11.650 -6.591 1.00 91.94 233 ALA A C 1
ATOM 1680 O O . ALA A 1 233 ? 5.040 10.766 -5.845 1.00 91.94 233 ALA A O 1
ATOM 1681 N N . THR A 1 234 ? 3.323 11.930 -6.708 1.00 91.94 234 THR A N 1
ATOM 1682 C CA . THR A 1 234 ? 2.269 11.354 -5.856 1.00 91.94 234 THR A CA 1
ATOM 1683 C C . THR A 1 234 ? 2.063 9.847 -6.056 1.00 91.94 234 THR A C 1
ATOM 1685 O O . THR A 1 234 ? 2.357 9.285 -7.117 1.00 91.94 234 THR A O 1
ATOM 1688 N N . VAL A 1 235 ? 1.489 9.192 -5.042 1.00 92.25 235 VAL A N 1
ATOM 1689 C CA . VAL A 1 235 ? 0.992 7.808 -5.113 1.00 92.25 235 VAL A CA 1
ATOM 1690 C C . VAL A 1 235 ? -0.520 7.822 -4.915 1.00 92.25 235 VAL A C 1
ATOM 1692 O O . VAL A 1 235 ? -1.021 8.517 -4.037 1.00 92.25 235 VAL A O 1
ATOM 1695 N N . ASN A 1 236 ? -1.263 7.109 -5.763 1.00 90.31 236 ASN A N 1
ATOM 1696 C CA . ASN A 1 236 ? -2.724 7.179 -5.804 1.00 90.31 236 ASN A CA 1
ATOM 1697 C C . ASN A 1 236 ? -3.318 5.812 -6.162 1.00 90.31 236 ASN A C 1
ATOM 1699 O O . ASN A 1 236 ? -2.794 5.119 -7.034 1.00 90.31 236 ASN A O 1
ATOM 1703 N N . TRP A 1 237 ? -4.470 5.475 -5.587 1.00 90.69 237 TRP A N 1
ATOM 1704 C CA . TRP A 1 237 ? -5.372 4.496 -6.195 1.00 90.69 237 TRP A CA 1
ATOM 1705 C C . TRP A 1 237 ? -6.113 5.154 -7.366 1.00 90.69 237 TRP A C 1
ATOM 1707 O O . TRP A 1 237 ? -6.551 6.302 -7.258 1.00 90.69 237 TRP A O 1
ATOM 1717 N N . VAL A 1 238 ? -6.225 4.463 -8.504 1.00 91.25 238 VAL A N 1
ATOM 1718 C CA . VAL A 1 238 ? -6.835 5.013 -9.727 1.00 91.25 238 VAL A CA 1
ATOM 1719 C C . VAL A 1 238 ? -7.923 4.086 -10.256 1.00 91.25 238 VAL A C 1
ATOM 1721 O O . VAL A 1 238 ? -7.635 3.012 -10.781 1.00 91.25 238 VAL A O 1
ATOM 1724 N N . GLN A 1 239 ? -9.172 4.555 -10.188 1.00 91.25 239 GLN A N 1
ATOM 1725 C CA . GLN A 1 239 ? -10.320 3.886 -10.797 1.00 91.25 239 GLN A CA 1
ATOM 1726 C C . GLN A 1 239 ? -10.322 4.043 -12.330 1.00 91.25 239 GLN A C 1
ATOM 1728 O O . GLN A 1 239 ? -10.091 5.132 -12.884 1.00 91.25 239 GLN A O 1
ATOM 1733 N N . ALA A 1 240 ? -10.630 2.941 -13.007 1.00 92.06 240 ALA A N 1
ATOM 1734 C CA . ALA A 1 240 ? -10.575 2.743 -14.447 1.00 92.06 240 ALA A CA 1
ATOM 1735 C C . ALA A 1 240 ? -11.728 1.820 -14.907 1.00 92.06 240 ALA A C 1
ATOM 1737 O O . ALA A 1 240 ? -11.522 0.672 -15.302 1.00 92.06 240 ALA A O 1
ATOM 1738 N N . GLY A 1 241 ? -12.966 2.321 -14.823 1.00 88.31 241 GLY A N 1
ATOM 1739 C CA . GLY A 1 241 ? -14.175 1.503 -14.985 1.00 88.31 241 GLY A CA 1
ATOM 1740 C C . GLY A 1 241 ? -14.394 0.621 -13.755 1.00 88.31 241 GLY A C 1
ATOM 1741 O O . GLY A 1 241 ? -14.243 1.102 -12.635 1.00 88.31 241 GLY A O 1
ATOM 1742 N N . GLU A 1 242 ? -14.673 -0.666 -13.958 1.00 87.62 242 GLU A N 1
ATOM 1743 C CA . GLU A 1 242 ? -14.785 -1.669 -12.880 1.00 87.62 242 GLU A CA 1
ATOM 1744 C C . GLU A 1 242 ? -13.424 -2.082 -12.280 1.00 87.62 242 GLU A C 1
ATOM 1746 O O . GLU A 1 242 ? -13.372 -2.850 -11.322 1.00 87.62 242 GLU A O 1
ATOM 1751 N N . ARG A 1 243 ? -12.302 -1.619 -12.853 1.00 90.81 243 ARG A N 1
ATOM 1752 C CA . ARG A 1 243 ? -10.949 -1.899 -12.351 1.00 90.81 243 ARG A CA 1
ATOM 1753 C C . ARG A 1 243 ? -10.389 -0.734 -11.549 1.00 90.81 243 ARG A C 1
ATOM 1755 O O . ARG A 1 243 ? -10.642 0.428 -11.852 1.00 90.81 243 ARG A O 1
ATOM 1762 N N . GLU A 1 244 ? -9.534 -1.070 -10.596 1.00 91.81 244 GLU A N 1
ATOM 1763 C CA . GLU A 1 244 ? -8.709 -0.141 -9.832 1.00 91.81 244 GLU A CA 1
ATOM 1764 C C . GLU A 1 244 ? -7.263 -0.658 -9.827 1.00 91.81 244 GLU A C 1
ATOM 1766 O O . GLU A 1 244 ? -7.030 -1.861 -9.972 1.00 91.81 244 GLU A O 1
ATOM 1771 N N . GLY A 1 245 ? -6.290 0.237 -9.680 1.00 94.12 245 GLY A N 1
ATOM 1772 C CA . GLY A 1 245 ? -4.878 -0.122 -9.579 1.00 94.12 245 GLY A CA 1
ATOM 1773 C C . GLY A 1 245 ? -4.067 0.945 -8.852 1.00 94.12 245 GLY A C 1
ATOM 1774 O O . GLY A 1 245 ? -4.486 2.103 -8.757 1.00 94.12 245 GLY A O 1
ATOM 1775 N N . LEU A 1 246 ? -2.904 0.548 -8.339 1.00 95.69 246 LEU A N 1
ATOM 1776 C CA . LEU A 1 246 ? -1.987 1.438 -7.632 1.00 95.69 246 LEU A CA 1
ATOM 1777 C C . LEU A 1 246 ? -1.083 2.164 -8.639 1.00 95.69 246 LEU A C 1
ATOM 1779 O O . LEU A 1 246 ? -0.280 1.536 -9.330 1.00 95.69 246 LEU A O 1
ATOM 1783 N N . LEU A 1 247 ? -1.194 3.490 -8.709 1.00 96.12 247 LEU A N 1
ATOM 1784 C CA . LEU A 1 247 ? -0.331 4.354 -9.510 1.00 96.12 247 LEU A CA 1
ATOM 1785 C C . LEU A 1 247 ? 0.695 5.050 -8.613 1.00 96.12 247 LEU A C 1
ATOM 1787 O O . LEU A 1 247 ? 0.353 5.962 -7.860 1.00 96.12 247 LEU A O 1
ATOM 1791 N N . ILE A 1 248 ? 1.965 4.684 -8.769 1.00 96.00 248 ILE A N 1
ATOM 1792 C CA . ILE A 1 248 ? 3.104 5.474 -8.291 1.00 96.00 248 ILE A CA 1
ATOM 1793 C C . ILE A 1 248 ? 3.527 6.367 -9.460 1.00 96.00 248 ILE A C 1
ATOM 1795 O O . ILE A 1 248 ? 4.059 5.866 -10.449 1.00 96.00 248 ILE A O 1
ATOM 1799 N N . VAL A 1 249 ? 3.266 7.678 -9.393 1.00 94.69 249 VAL A N 1
ATOM 1800 C CA . VAL A 1 249 ? 3.514 8.581 -10.535 1.00 94.69 249 VAL A CA 1
ATOM 1801 C C . VAL A 1 249 ? 5.013 8.730 -10.811 1.00 94.69 249 VAL A C 1
ATOM 1803 O O . VAL A 1 249 ? 5.410 8.738 -11.974 1.00 94.69 249 VAL A O 1
ATOM 1806 N N . SER A 1 250 ? 5.841 8.813 -9.768 1.00 95.19 250 SER A N 1
ATOM 1807 C CA . SER A 1 250 ? 7.304 8.720 -9.847 1.00 95.19 250 SER A CA 1
ATOM 1808 C C . SER A 1 250 ? 7.883 8.506 -8.441 1.00 95.19 250 SER A C 1
ATOM 1810 O O . SER A 1 250 ? 7.617 9.345 -7.575 1.00 95.19 250 SER A O 1
ATOM 1812 N N . PRO A 1 251 ? 8.699 7.462 -8.189 1.00 96.06 251 PRO A N 1
ATOM 1813 C CA . PRO A 1 251 ? 9.466 7.330 -6.946 1.00 96.06 251 PRO A CA 1
ATOM 1814 C C . PRO A 1 251 ? 10.541 8.417 -6.755 1.00 96.06 251 PRO A C 1
ATOM 1816 O O . PRO A 1 251 ? 11.178 8.468 -5.704 1.00 96.06 251 PRO A O 1
ATOM 1819 N N . GLY A 1 252 ? 10.772 9.250 -7.776 1.00 94.50 252 GLY A N 1
ATOM 1820 C CA . GLY A 1 252 ? 11.987 10.042 -7.937 1.00 94.50 252 GLY A CA 1
ATOM 1821 C C . GLY A 1 252 ? 13.073 9.242 -8.658 1.00 94.50 252 GLY A C 1
ATOM 1822 O O . GLY A 1 252 ? 12.818 8.168 -9.211 1.00 94.50 252 GLY A O 1
ATOM 1823 N N . ASP A 1 253 ? 14.300 9.752 -8.623 1.00 93.75 253 ASP A N 1
ATOM 1824 C CA . ASP A 1 253 ? 15.474 9.038 -9.121 1.00 93.75 253 ASP A CA 1
ATOM 1825 C C . ASP A 1 253 ? 16.157 8.311 -7.953 1.00 93.75 253 ASP A C 1
ATOM 1827 O O . ASP A 1 253 ? 16.417 8.900 -6.907 1.00 93.75 253 ASP A O 1
ATOM 1831 N N . LEU A 1 254 ? 16.480 7.028 -8.123 1.00 94.31 254 LEU A N 1
ATOM 1832 C CA . LEU A 1 254 ? 17.339 6.297 -7.189 1.00 94.31 254 LEU A CA 1
ATOM 1833 C C . LEU A 1 254 ? 18.794 6.769 -7.332 1.00 94.31 254 LEU A C 1
ATOM 1835 O O . LEU A 1 254 ? 19.495 6.942 -6.336 1.00 94.31 254 LEU A O 1
ATOM 1839 N N . ILE A 1 255 ? 19.240 6.981 -8.572 1.00 92.06 255 ILE A N 1
ATOM 1840 C CA . ILE A 1 255 ? 20.571 7.486 -8.922 1.00 92.06 255 ILE A CA 1
ATOM 1841 C C . ILE A 1 255 ? 20.416 8.466 -10.087 1.00 92.06 255 ILE A C 1
ATOM 1843 O O . ILE A 1 255 ? 19.987 8.064 -11.170 1.00 92.06 255 ILE A O 1
ATOM 1847 N N . SER A 1 256 ? 20.783 9.729 -9.872 1.00 89.88 256 SER A N 1
ATOM 1848 C CA . SER A 1 256 ? 20.898 10.764 -10.906 1.00 89.88 256 SER A CA 1
ATOM 1849 C C . SER A 1 256 ? 21.623 11.998 -10.347 1.00 89.88 256 SER A C 1
ATOM 1851 O O . SER A 1 256 ? 22.025 12.031 -9.186 1.00 89.88 256 SER A O 1
ATOM 1853 N N . ASN A 1 257 ? 21.748 13.055 -11.152 1.00 87.44 257 ASN A N 1
ATOM 1854 C CA . ASN A 1 257 ? 22.278 14.340 -10.686 1.00 87.44 257 ASN A CA 1
ATOM 1855 C C . ASN A 1 257 ? 21.272 15.156 -9.836 1.00 87.44 257 ASN A C 1
ATOM 1857 O O . ASN A 1 257 ? 21.579 16.288 -9.460 1.00 87.44 257 ASN A O 1
ATOM 1861 N N . ALA A 1 258 ? 20.073 14.631 -9.554 1.00 84.44 258 ALA A N 1
ATOM 1862 C CA . ALA A 1 258 ? 19.044 15.320 -8.779 1.00 84.44 258 ALA A CA 1
ATOM 1863 C C . ALA A 1 258 ? 19.390 15.426 -7.283 1.00 84.44 258 ALA A C 1
ATOM 1865 O O . ALA A 1 258 ? 20.060 14.571 -6.706 1.00 84.44 258 ALA A O 1
ATOM 1866 N N . THR A 1 259 ? 18.885 16.482 -6.643 1.00 82.94 259 THR A N 1
ATOM 1867 C CA . THR A 1 259 ? 19.027 16.750 -5.198 1.00 82.94 259 THR A CA 1
ATOM 1868 C C . THR A 1 259 ? 17.711 16.605 -4.426 1.00 82.94 259 THR A C 1
ATOM 1870 O O . THR A 1 259 ? 17.688 16.746 -3.206 1.00 82.94 259 THR A O 1
ATOM 1873 N N . THR A 1 260 ? 16.606 16.324 -5.120 1.00 88.00 260 THR A N 1
ATOM 1874 C CA . THR A 1 260 ? 15.280 16.105 -4.531 1.00 88.00 260 THR A CA 1
ATOM 1875 C C . THR A 1 260 ? 15.194 14.737 -3.845 1.00 88.00 260 THR A C 1
ATOM 1877 O O . THR A 1 260 ? 15.549 13.742 -4.483 1.00 88.00 260 THR A O 1
ATOM 1880 N N . PRO A 1 261 ? 14.658 14.638 -2.613 1.00 93.12 261 PRO A N 1
ATOM 1881 C CA . PRO A 1 261 ? 14.368 13.359 -1.968 1.00 93.12 261 PRO A CA 1
ATOM 1882 C C . PRO A 1 261 ? 13.521 12.426 -2.838 1.00 93.12 261 PRO A C 1
ATOM 1884 O O . PRO A 1 261 ? 12.452 12.811 -3.318 1.00 93.12 261 PRO A O 1
ATOM 1887 N N . ALA A 1 262 ? 13.983 11.190 -2.996 1.00 95.69 262 ALA A N 1
ATOM 1888 C CA . ALA A 1 262 ? 13.270 10.093 -3.647 1.00 95.69 262 ALA A CA 1
ATOM 1889 C C . ALA A 1 262 ? 12.781 9.089 -2.586 1.00 95.69 262 ALA A C 1
ATOM 1891 O O . ALA A 1 262 ? 12.964 9.302 -1.384 1.00 95.69 262 ALA A O 1
ATOM 1892 N N . PHE A 1 263 ? 12.158 7.983 -2.995 1.00 97.25 263 PHE A N 1
ATOM 1893 C CA . PHE A 1 263 ? 11.803 6.902 -2.073 1.00 97.25 263 PHE A CA 1
ATOM 1894 C C . PHE A 1 263 ? 11.907 5.505 -2.694 1.00 97.25 263 PHE A C 1
ATOM 1896 O O . PHE A 1 263 ? 11.726 5.312 -3.895 1.00 97.25 263 PHE A O 1
ATOM 1903 N N . LEU A 1 264 ? 12.166 4.509 -1.843 1.00 97.50 264 LEU A N 1
ATOM 1904 C CA . LEU A 1 264 ? 11.924 3.101 -2.162 1.00 97.50 264 LEU A CA 1
ATOM 1905 C C . LEU A 1 264 ? 10.481 2.767 -1.782 1.00 97.50 264 LEU A C 1
ATOM 1907 O O . LEU A 1 264 ? 10.106 2.929 -0.619 1.00 97.50 264 LEU A O 1
ATOM 1911 N N . ALA A 1 265 ? 9.681 2.298 -2.738 1.00 97.44 265 ALA A N 1
ATOM 1912 C CA . ALA A 1 265 ? 8.296 1.902 -2.516 1.00 97.44 265 ALA A CA 1
ATOM 1913 C C . ALA A 1 265 ? 8.199 0.389 -2.280 1.00 97.44 265 ALA A C 1
ATOM 1915 O O . ALA A 1 265 ? 8.413 -0.406 -3.191 1.00 97.44 265 ALA A O 1
ATOM 1916 N N . TYR A 1 266 ? 7.840 -0.013 -1.066 1.00 97.50 266 TYR A N 1
ATOM 1917 C CA . TYR A 1 266 ? 7.496 -1.387 -0.714 1.00 97.50 266 TYR A CA 1
ATOM 1918 C C . TYR A 1 266 ? 6.016 -1.589 -1.030 1.00 97.50 266 TYR A C 1
ATOM 1920 O O . TYR A 1 266 ? 5.157 -1.169 -0.262 1.00 97.50 266 TYR A O 1
ATOM 1928 N N . ILE A 1 267 ? 5.707 -2.173 -2.182 1.00 97.38 267 ILE A N 1
ATOM 1929 C CA . ILE A 1 267 ? 4.342 -2.458 -2.628 1.00 97.38 267 ILE A CA 1
ATOM 1930 C C . ILE A 1 267 ? 3.905 -3.785 -2.012 1.00 97.38 267 ILE A C 1
ATOM 1932 O O . ILE A 1 267 ? 4.555 -4.817 -2.198 1.00 97.38 267 ILE A O 1
ATOM 1936 N N . GLY A 1 268 ? 2.798 -3.755 -1.279 1.00 95.56 268 GLY A N 1
ATOM 1937 C CA . GLY A 1 268 ? 2.246 -4.935 -0.631 1.00 95.56 268 GLY A CA 1
ATOM 1938 C C . GLY A 1 268 ? 1.347 -5.704 -1.585 1.00 95.56 268 GLY A C 1
ATOM 1939 O O . GLY A 1 268 ? 0.524 -5.118 -2.290 1.00 95.56 268 GLY A O 1
ATOM 1940 N N . VAL A 1 269 ? 1.487 -7.025 -1.599 1.00 95.25 269 VAL A N 1
ATOM 1941 C CA . VAL A 1 269 ? 0.607 -7.937 -2.331 1.00 95.25 269 VAL A CA 1
ATOM 1942 C C . VAL A 1 269 ? 0.116 -8.994 -1.353 1.00 95.25 269 VAL A C 1
ATOM 1944 O O . VAL A 1 269 ? 0.914 -9.575 -0.623 1.00 95.25 269 VAL A O 1
ATOM 1947 N N . ALA A 1 270 ? -1.185 -9.258 -1.344 1.00 92.56 270 ALA A N 1
ATOM 1948 C CA . ALA A 1 270 ? -1.792 -10.354 -0.602 1.00 92.56 270 ALA A CA 1
ATOM 1949 C C . ALA A 1 270 ? -2.318 -11.411 -1.572 1.00 92.56 270 ALA A C 1
ATOM 1951 O O . ALA A 1 270 ? -2.847 -11.081 -2.638 1.00 92.56 270 ALA A O 1
ATOM 1952 N N . ARG A 1 271 ? -2.213 -12.676 -1.163 1.00 91.75 271 ARG A N 1
ATOM 1953 C CA . ARG A 1 271 ? -3.082 -13.748 -1.639 1.00 91.75 271 ARG A CA 1
ATOM 1954 C C . ARG A 1 271 ? -4.102 -14.068 -0.548 1.00 91.75 271 ARG A C 1
ATOM 1956 O O . ARG A 1 271 ? -3.705 -14.458 0.554 1.00 91.75 271 ARG A O 1
ATOM 1963 N N . ASP A 1 272 ? -5.376 -13.888 -0.867 1.00 84.62 272 ASP A N 1
ATOM 1964 C CA . ASP A 1 272 ? -6.507 -14.220 0.001 1.00 84.62 272 ASP A CA 1
ATOM 1965 C C . ASP A 1 272 ? -6.779 -15.741 -0.000 1.00 84.62 272 ASP A C 1
ATOM 1967 O O . ASP A 1 272 ? -6.192 -16.504 -0.776 1.00 84.62 272 ASP A O 1
ATOM 1971 N N . THR A 1 273 ? -7.640 -16.214 0.904 1.00 80.44 273 THR A N 1
ATOM 1972 C CA . THR A 1 273 ? -7.868 -17.653 1.160 1.00 80.44 273 THR A CA 1
ATOM 1973 C C . THR A 1 273 ? -8.596 -18.401 0.036 1.00 80.44 273 THR A C 1
ATOM 1975 O O . THR A 1 273 ? -8.474 -19.621 -0.059 1.00 80.44 273 THR A O 1
ATOM 1978 N N . ASP A 1 274 ? -9.287 -17.688 -0.854 1.00 82.56 274 ASP A N 1
ATOM 1979 C CA . ASP A 1 274 ? -9.853 -18.203 -2.110 1.00 82.56 274 ASP A CA 1
ATOM 1980 C C . ASP A 1 274 ? -8.805 -18.337 -3.239 1.00 82.56 274 ASP A C 1
ATOM 1982 O O . ASP A 1 274 ? -9.089 -18.880 -4.308 1.00 82.56 274 ASP A O 1
ATOM 1986 N N . GLY A 1 275 ? -7.578 -17.862 -2.996 1.00 85.69 275 GLY A N 1
ATOM 1987 C CA . GLY A 1 275 ? -6.474 -17.829 -3.947 1.00 85.69 275 GLY A CA 1
ATOM 1988 C C . GLY A 1 275 ? -6.360 -16.528 -4.747 1.00 85.69 275 GLY A C 1
ATOM 1989 O O . GLY A 1 275 ? -5.379 -16.394 -5.490 1.00 85.69 275 GLY A O 1
ATOM 1990 N N . ALA A 1 276 ? -7.291 -15.578 -4.598 1.00 87.81 276 ALA A N 1
ATOM 1991 C CA . ALA A 1 276 ? -7.250 -14.287 -5.277 1.00 87.81 276 ALA A CA 1
ATOM 1992 C C . ALA A 1 276 ? -6.002 -13.485 -4.881 1.00 87.81 276 ALA A C 1
ATOM 1994 O O . ALA A 1 276 ? -5.547 -13.536 -3.740 1.00 87.81 276 ALA A O 1
ATOM 1995 N N . VAL A 1 277 ? -5.435 -12.743 -5.835 1.00 93.25 277 VAL A N 1
ATOM 1996 C CA . VAL A 1 277 ? -4.257 -11.889 -5.625 1.00 93.25 277 VAL A CA 1
ATOM 1997 C C . VAL A 1 277 ? -4.656 -10.428 -5.780 1.00 93.25 277 VAL A C 1
ATOM 1999 O O . VAL A 1 277 ? -5.262 -10.049 -6.784 1.00 93.25 277 VAL A O 1
ATOM 2002 N N . ARG A 1 278 ? -4.280 -9.605 -4.798 1.00 92.00 278 ARG A N 1
ATOM 2003 C CA . ARG A 1 278 ? -4.556 -8.163 -4.769 1.00 92.00 278 ARG A CA 1
ATOM 2004 C C . ARG A 1 278 ? -3.382 -7.369 -4.212 1.00 92.00 278 ARG A C 1
ATOM 2006 O O . ARG A 1 278 ? -2.627 -7.848 -3.370 1.00 92.00 278 ARG A O 1
ATOM 2013 N N . VAL A 1 279 ? -3.261 -6.123 -4.655 1.00 94.69 279 VAL A N 1
ATOM 2014 C CA . VAL A 1 279 ? -2.355 -5.136 -4.055 1.00 94.69 279 VAL A CA 1
ATOM 2015 C C . VAL A 1 279 ? -2.968 -4.669 -2.729 1.00 94.69 279 VAL A C 1
ATOM 2017 O O . VAL A 1 279 ? -4.160 -4.372 -2.677 1.00 94.69 279 VAL A O 1
ATOM 2020 N N . THR A 1 280 ? -2.182 -4.614 -1.654 1.00 92.50 280 THR A N 1
ATOM 2021 C CA . THR A 1 280 ? -2.634 -4.151 -0.326 1.00 92.50 280 THR A CA 1
ATOM 2022 C C . THR A 1 280 ? -2.276 -2.696 -0.032 1.00 92.50 280 THR A C 1
ATOM 2024 O O . THR A 1 280 ? -2.715 -2.166 0.984 1.00 92.50 280 THR A O 1
ATOM 2027 N N . GLY A 1 281 ? -1.515 -2.040 -0.909 1.00 92.38 281 GLY A N 1
ATOM 2028 C CA . GLY A 1 281 ? -1.048 -0.660 -0.761 1.00 92.38 281 GLY A CA 1
ATOM 2029 C C . GLY A 1 281 ? 0.474 -0.580 -0.836 1.00 92.38 281 GLY A C 1
ATOM 2030 O O . GLY A 1 281 ? 1.101 -1.379 -1.536 1.00 92.38 281 GLY A O 1
ATOM 2031 N N . PHE A 1 282 ? 1.078 0.367 -0.118 1.00 93.94 282 PHE A N 1
ATOM 2032 C CA . PHE A 1 282 ? 2.531 0.496 -0.038 1.00 93.94 282 PHE A CA 1
ATOM 2033 C C . PHE A 1 282 ? 3.038 0.998 1.322 1.00 93.94 282 PHE A C 1
ATOM 2035 O O . PHE A 1 282 ? 2.296 1.491 2.169 1.00 93.94 282 PHE A O 1
ATOM 2042 N N . ARG A 1 283 ? 4.345 0.872 1.524 1.00 95.00 283 ARG A N 1
ATOM 2043 C CA . ARG A 1 283 ? 5.129 1.624 2.508 1.00 95.00 283 ARG A CA 1
ATOM 2044 C C . ARG A 1 283 ? 6.328 2.248 1.811 1.00 95.00 283 ARG A C 1
ATOM 2046 O O . ARG A 1 283 ? 6.704 1.792 0.731 1.00 95.00 283 ARG A O 1
ATOM 2053 N N . TYR A 1 284 ? 6.935 3.279 2.388 1.00 96.56 284 TYR A N 1
ATOM 2054 C CA . TYR A 1 284 ? 8.041 3.982 1.733 1.00 96.56 284 TYR A CA 1
ATOM 2055 C C . TYR A 1 284 ? 9.217 4.282 2.661 1.00 96.56 284 TYR A C 1
ATOM 2057 O O . TYR A 1 284 ? 9.034 4.723 3.792 1.00 96.56 284 TYR A O 1
ATOM 2065 N N . LEU A 1 285 ? 10.435 4.084 2.154 1.00 97.50 285 LEU A N 1
ATOM 2066 C CA . LEU A 1 285 ? 11.662 4.595 2.767 1.00 97.50 285 LEU A CA 1
ATOM 2067 C C . LEU A 1 285 ? 12.118 5.834 1.983 1.00 97.50 285 LEU A C 1
ATOM 2069 O O . LEU A 1 285 ? 12.516 5.673 0.825 1.00 97.50 285 LEU A O 1
ATOM 2073 N N . PRO A 1 286 ? 12.080 7.046 2.564 1.00 97.25 286 PRO A N 1
ATOM 2074 C CA . PRO A 1 286 ? 12.697 8.228 1.969 1.00 97.25 286 PRO A CA 1
ATOM 2075 C C . PRO A 1 286 ? 14.212 8.054 1.812 1.00 97.25 286 PRO A C 1
ATOM 2077 O O . PRO A 1 286 ? 14.889 7.586 2.729 1.00 97.25 286 PRO A O 1
ATOM 2080 N N . ILE A 1 287 ? 14.753 8.461 0.665 1.00 96.62 287 ILE A N 1
ATOM 2081 C CA . ILE A 1 287 ? 16.184 8.383 0.353 1.00 96.62 287 ILE A CA 1
ATOM 2082 C C . ILE A 1 287 ? 16.701 9.687 -0.265 1.00 96.62 287 ILE A C 1
ATOM 2084 O O . ILE A 1 287 ? 15.972 10.405 -0.953 1.00 96.62 287 ILE A O 1
ATOM 2088 N N . ASN A 1 288 ? 17.993 9.948 -0.084 1.00 94.88 288 ASN A N 1
ATOM 2089 C CA . ASN A 1 288 ? 18.741 10.819 -0.985 1.00 94.88 288 ASN A CA 1
ATOM 2090 C C . ASN A 1 288 ? 19.164 10.009 -2.226 1.00 94.88 288 ASN A C 1
ATOM 2092 O O . ASN A 1 288 ? 19.689 8.900 -2.049 1.00 94.88 288 ASN A O 1
ATOM 2096 N N . PRO A 1 289 ? 18.991 10.538 -3.454 1.00 94.00 289 PRO A N 1
ATOM 2097 C CA . PRO A 1 289 ? 19.526 9.922 -4.666 1.00 94.00 289 PRO A CA 1
ATOM 2098 C C . PRO A 1 289 ? 21.052 9.754 -4.617 1.00 94.00 289 PRO A C 1
ATOM 2100 O O . PRO A 1 289 ? 21.763 10.561 -4.015 1.00 94.00 289 PRO A O 1
ATOM 2103 N N . GLY A 1 290 ? 21.567 8.717 -5.280 1.00 90.94 290 GLY A N 1
ATOM 2104 C CA . GLY A 1 290 ? 23.006 8.545 -5.487 1.00 90.94 290 GLY A CA 1
ATOM 2105 C C . GLY A 1 290 ? 23.536 9.470 -6.586 1.00 90.94 290 GLY A C 1
ATOM 2106 O O . GLY A 1 290 ? 22.973 9.501 -7.678 1.00 90.94 290 GLY A O 1
ATOM 2107 N N . ASN A 1 291 ? 24.622 10.193 -6.304 1.00 87.81 291 ASN A N 1
ATOM 2108 C CA . ASN A 1 291 ? 25.220 11.207 -7.174 1.00 87.81 291 ASN A CA 1
ATOM 2109 C C . ASN A 1 291 ? 26.741 11.312 -6.925 1.00 87.81 291 ASN A C 1
ATOM 2111 O O . ASN A 1 291 ? 27.202 11.392 -5.781 1.00 87.81 291 ASN A O 1
ATOM 2115 N N . GLY A 1 292 ? 27.538 11.315 -7.993 1.00 82.00 292 GLY A N 1
ATOM 2116 C CA . GLY A 1 292 ? 28.993 11.415 -7.941 1.00 82.00 292 GLY A CA 1
ATOM 2117 C C . GLY A 1 292 ? 29.629 10.235 -7.204 1.00 82.00 292 GLY A C 1
ATOM 2118 O O . GLY A 1 292 ? 29.455 9.083 -7.586 1.00 82.00 292 GLY A O 1
ATOM 2119 N N . ASN A 1 293 ? 30.385 10.523 -6.144 1.00 76.12 293 ASN A N 1
ATOM 2120 C CA . ASN A 1 293 ? 31.008 9.509 -5.287 1.00 76.12 293 ASN A CA 1
ATOM 2121 C C . ASN A 1 293 ? 30.129 9.101 -4.086 1.00 76.12 293 ASN A C 1
ATOM 2123 O O . ASN A 1 293 ? 30.584 8.355 -3.218 1.00 76.12 293 ASN A O 1
ATOM 2127 N N . ARG A 1 294 ? 28.883 9.591 -4.008 1.00 82.56 294 ARG A N 1
ATOM 2128 C CA . ARG A 1 294 ? 27.930 9.269 -2.940 1.00 82.56 294 ARG A CA 1
ATOM 2129 C C . ARG A 1 294 ? 26.848 8.352 -3.489 1.00 82.56 294 ARG A C 1
ATOM 2131 O O . ARG A 1 294 ? 26.055 8.759 -4.331 1.00 82.56 294 ARG A O 1
ATOM 2138 N N . GLY A 1 295 ? 26.800 7.121 -2.994 1.00 87.81 295 GLY A N 1
ATOM 2139 C CA . GLY A 1 295 ? 25.680 6.226 -3.267 1.00 87.81 295 GLY A CA 1
ATOM 2140 C C . GLY A 1 295 ? 24.373 6.692 -2.610 1.00 87.81 295 GLY A C 1
ATOM 2141 O O . GLY A 1 295 ? 24.400 7.566 -1.737 1.00 87.81 295 GLY A O 1
ATOM 2142 N N . PRO A 1 296 ? 23.226 6.123 -3.017 1.00 92.56 296 PRO A N 1
ATOM 2143 C CA . PRO A 1 296 ? 21.937 6.462 -2.428 1.00 92.56 296 PRO A CA 1
ATOM 2144 C C . PRO A 1 296 ? 21.884 6.053 -0.950 1.00 92.56 296 PRO A C 1
ATOM 2146 O O . PRO A 1 296 ? 22.426 5.020 -0.552 1.00 92.56 296 PRO A O 1
ATOM 2149 N N . THR A 1 297 ? 21.230 6.865 -0.120 1.00 94.62 297 THR A N 1
ATOM 2150 C CA . THR A 1 297 ? 21.209 6.693 1.346 1.00 94.62 297 THR A CA 1
ATOM 2151 C C . THR A 1 297 ? 19.809 6.907 1.920 1.00 94.62 297 THR A C 1
ATOM 2153 O O . THR A 1 297 ? 19.100 7.781 1.422 1.00 94.62 297 THR A O 1
ATOM 2156 N N . PRO A 1 298 ? 19.399 6.170 2.973 1.00 96.81 298 PRO A N 1
ATOM 2157 C CA . PRO A 1 298 ? 18.191 6.499 3.727 1.00 96.81 298 PRO A CA 1
ATOM 2158 C C . PRO A 1 298 ? 18.283 7.917 4.297 1.00 96.81 298 PRO A C 1
ATOM 2160 O O . PRO A 1 298 ? 19.322 8.306 4.834 1.00 96.81 298 PRO A O 1
ATOM 2163 N N . LEU A 1 299 ? 17.197 8.682 4.212 1.00 95.88 299 LEU A N 1
ATOM 2164 C CA . LEU A 1 299 ? 17.053 9.907 4.999 1.00 95.88 299 LEU A CA 1
ATOM 2165 C C . LEU A 1 299 ? 16.747 9.529 6.456 1.00 95.88 299 LEU A C 1
ATOM 2167 O O . LEU A 1 299 ? 15.961 8.607 6.665 1.00 95.88 299 LEU A O 1
ATOM 2171 N N . PRO A 1 300 ? 17.329 10.211 7.464 1.00 93.44 300 PRO A N 1
ATOM 2172 C CA . PRO A 1 300 ? 17.104 9.872 8.871 1.00 93.44 300 PRO A CA 1
ATOM 2173 C C . PRO A 1 300 ? 15.637 10.068 9.278 1.00 93.44 300 PRO A C 1
ATOM 2175 O O . PRO A 1 300 ? 15.077 9.215 9.964 1.00 93.44 300 PRO A O 1
ATOM 2178 N N . ASP A 1 301 ? 15.027 11.145 8.777 1.00 91.69 301 ASP A N 1
ATOM 2179 C CA . ASP A 1 301 ? 13.655 11.581 9.017 1.00 91.69 301 ASP A CA 1
ATOM 2180 C C . ASP A 1 301 ? 12.842 11.649 7.719 1.00 91.69 301 ASP A C 1
ATOM 2182 O O . ASP A 1 301 ? 13.376 11.851 6.627 1.00 91.69 301 ASP A O 1
ATOM 2186 N N . VAL A 1 302 ? 11.516 11.571 7.850 1.00 92.25 302 VAL A N 1
ATOM 2187 C CA . VAL A 1 302 ? 10.575 11.786 6.743 1.00 92.25 302 VAL A CA 1
ATOM 2188 C C . VAL A 1 302 ? 10.311 13.291 6.558 1.00 92.25 302 VAL A C 1
ATOM 2190 O O . VAL A 1 302 ? 9.772 13.914 7.477 1.00 92.25 302 VAL A O 1
ATOM 2193 N N . PRO A 1 303 ? 10.601 13.901 5.392 1.00 93.75 303 PRO A N 1
ATOM 2194 C CA . PRO A 1 303 ? 10.240 15.296 5.132 1.00 93.75 303 PRO A CA 1
ATOM 2195 C C . PRO A 1 303 ? 8.717 15.492 5.093 1.00 93.75 303 PRO A C 1
ATOM 2197 O O . PRO A 1 303 ? 8.010 14.707 4.460 1.00 93.75 303 PRO A O 1
ATOM 2200 N N . ASN A 1 304 ? 8.200 16.566 5.704 1.00 92.00 304 ASN A N 1
ATOM 2201 C CA . ASN A 1 304 ? 6.756 16.869 5.715 1.00 92.00 304 ASN A CA 1
ATOM 2202 C C . ASN A 1 304 ? 6.170 17.031 4.304 1.00 92.00 304 ASN A C 1
ATOM 2204 O O . ASN A 1 304 ? 5.050 16.597 4.044 1.00 92.00 304 ASN A O 1
ATOM 2208 N N . GLU A 1 305 ? 6.930 17.635 3.391 1.00 92.00 305 GLU A N 1
ATOM 2209 C CA . GLU A 1 305 ? 6.521 17.830 1.998 1.00 92.00 305 GLU A CA 1
ATOM 2210 C C . GLU A 1 305 ? 6.399 16.493 1.261 1.00 92.00 305 GLU A C 1
ATOM 2212 O O . GLU A 1 305 ? 5.392 16.257 0.599 1.00 92.00 305 GLU A O 1
ATOM 2217 N N . LEU A 1 306 ? 7.358 15.577 1.453 1.00 92.38 306 LEU A N 1
ATOM 2218 C CA . LEU A 1 306 ? 7.305 14.226 0.891 1.00 92.38 306 LEU A CA 1
ATOM 2219 C C . LEU A 1 306 ? 6.149 13.417 1.495 1.00 92.38 306 LEU A C 1
ATOM 2221 O O . LEU A 1 306 ? 5.376 12.821 0.755 1.00 92.38 306 LEU A O 1
ATOM 2225 N N . ALA A 1 307 ? 5.978 13.443 2.819 1.00 91.25 307 ALA A N 1
ATOM 2226 C CA . ALA A 1 307 ? 4.850 12.799 3.497 1.00 91.25 307 ALA A CA 1
ATOM 2227 C C . ALA A 1 307 ? 3.497 13.286 2.942 1.00 91.25 307 ALA A C 1
ATOM 2229 O O . ALA A 1 307 ? 2.620 12.487 2.622 1.00 91.25 307 ALA A O 1
ATOM 2230 N N . THR A 1 308 ? 3.350 14.597 2.735 1.00 90.25 308 THR A N 1
ATOM 2231 C CA . THR A 1 308 ? 2.133 15.194 2.160 1.00 90.25 308 THR A CA 1
ATOM 2232 C C . THR A 1 308 ? 1.953 14.820 0.683 1.00 90.25 308 THR A C 1
ATOM 2234 O O . THR A 1 308 ? 0.849 14.464 0.276 1.00 90.25 308 THR A O 1
ATOM 2237 N N . LEU A 1 309 ? 3.028 14.843 -0.116 1.00 90.75 309 LEU A N 1
ATOM 2238 C CA . LEU A 1 309 ? 3.037 14.463 -1.536 1.00 90.75 309 LEU A CA 1
ATOM 2239 C C . LEU A 1 309 ? 2.637 12.995 -1.754 1.00 90.75 309 LEU A C 1
ATOM 2241 O O . LEU A 1 309 ? 1.960 12.676 -2.729 1.00 90.75 309 LEU A O 1
ATOM 2245 N N . LEU A 1 310 ? 3.040 12.102 -0.851 1.00 90.88 310 LEU A N 1
ATOM 2246 C CA . LEU A 1 310 ? 2.721 10.675 -0.920 1.00 90.88 310 LEU A CA 1
ATOM 2247 C C . LEU A 1 310 ? 1.333 10.327 -0.365 1.00 90.88 310 LEU A C 1
ATOM 2249 O O . LEU A 1 310 ? 0.930 9.173 -0.472 1.00 90.88 310 LEU A O 1
ATOM 2253 N N . GLY A 1 311 ? 0.597 11.299 0.185 1.00 86.69 311 GLY A N 1
ATOM 2254 C CA . GLY A 1 311 ? -0.704 11.066 0.816 1.00 86.69 311 GLY A CA 1
ATOM 2255 C C . GLY A 1 311 ? -0.602 10.423 2.200 1.00 86.69 311 GLY A C 1
ATOM 2256 O O . GLY A 1 311 ? -1.481 9.666 2.587 1.00 86.69 311 GLY A O 1
ATOM 2257 N N . ASP A 1 312 ? 0.470 10.695 2.944 1.00 87.69 312 ASP A N 1
ATOM 2258 C CA . ASP A 1 312 ? 0.719 10.143 4.278 1.00 87.69 312 ASP A CA 1
ATOM 2259 C C . ASP A 1 312 ? 1.123 11.234 5.295 1.00 87.69 312 ASP A C 1
ATOM 2261 O O . ASP A 1 312 ? 2.211 11.183 5.871 1.00 87.69 312 ASP A O 1
ATOM 2265 N N . PRO A 1 313 ? 0.279 12.258 5.547 1.00 84.31 313 PRO A N 1
ATOM 2266 C CA . PRO A 1 313 ? 0.630 13.374 6.435 1.00 84.31 313 PRO A CA 1
ATOM 2267 C C . PRO A 1 313 ? 0.916 12.936 7.884 1.00 84.31 313 PRO A C 1
ATOM 2269 O O . PRO A 1 313 ? 1.689 13.593 8.579 1.00 84.31 313 PRO A O 1
ATOM 2272 N N . GLY A 1 314 ? 0.336 11.815 8.329 1.00 81.75 314 GLY A N 1
ATOM 2273 C CA . GLY A 1 314 ? 0.613 11.191 9.626 1.00 81.75 314 GLY A CA 1
ATOM 2274 C C . GLY A 1 314 ? 1.840 10.276 9.664 1.00 81.75 314 GLY A C 1
ATOM 2275 O O . GLY A 1 314 ? 2.149 9.754 10.733 1.00 81.75 314 GLY A O 1
ATOM 2276 N N . ARG A 1 315 ? 2.543 10.085 8.535 1.00 88.62 315 ARG A N 1
ATOM 2277 C CA . ARG A 1 315 ? 3.729 9.217 8.380 1.00 88.62 315 ARG A CA 1
ATOM 2278 C C . ARG A 1 315 ? 3.485 7.737 8.743 1.00 88.62 315 ARG A C 1
ATOM 2280 O O . ARG A 1 315 ? 4.422 7.031 9.114 1.00 88.62 315 ARG A O 1
ATOM 2287 N N . LEU A 1 316 ? 2.241 7.260 8.641 1.00 84.75 316 LEU A N 1
ATOM 2288 C CA . LEU A 1 316 ? 1.813 5.902 9.015 1.00 84.75 316 LEU A CA 1
ATOM 2289 C C . LEU A 1 316 ? 2.428 4.807 8.127 1.00 84.75 316 LEU A C 1
ATOM 2291 O O . LEU A 1 316 ? 2.573 3.662 8.549 1.00 84.75 316 LEU A O 1
ATOM 2295 N N . HIS A 1 317 ? 2.770 5.151 6.888 1.00 89.94 317 HIS A N 1
ATOM 2296 C CA . HIS A 1 317 ? 3.261 4.238 5.858 1.00 89.94 317 HIS A CA 1
ATOM 2297 C C . HIS A 1 317 ? 4.785 4.334 5.692 1.00 89.94 317 HIS A C 1
ATOM 2299 O O . HIS A 1 317 ? 5.378 3.570 4.926 1.00 89.94 317 HIS A O 1
ATOM 2305 N N . ALA A 1 318 ? 5.442 5.231 6.427 1.00 92.62 318 ALA A N 1
ATOM 2306 C CA . ALA A 1 318 ? 6.889 5.344 6.434 1.00 92.62 318 ALA A CA 1
ATOM 2307 C C . ALA A 1 318 ? 7.568 4.055 6.941 1.00 92.62 318 ALA A C 1
ATOM 2309 O O . ALA A 1 318 ? 7.060 3.319 7.796 1.00 92.62 318 ALA A O 1
ATOM 2310 N N . VAL A 1 319 ? 8.753 3.787 6.407 1.00 94.81 319 VAL A N 1
ATOM 2311 C CA . VAL A 1 319 ? 9.718 2.802 6.902 1.00 94.81 319 VAL A CA 1
ATOM 2312 C C . VAL A 1 319 ? 10.813 3.587 7.630 1.00 94.81 319 VAL A C 1
ATOM 2314 O O . VAL A 1 319 ? 11.280 4.587 7.080 1.00 94.81 319 VAL A O 1
ATOM 2317 N N . PRO A 1 320 ? 11.212 3.199 8.855 1.00 92.69 320 PRO A N 1
ATOM 2318 C CA . PRO A 1 320 ? 12.263 3.904 9.577 1.00 92.69 320 PRO A CA 1
ATOM 2319 C C . PRO A 1 320 ? 13.615 3.772 8.867 1.00 92.69 320 PRO A C 1
ATOM 2321 O O . PRO A 1 320 ? 13.873 2.817 8.136 1.00 92.69 320 PRO A O 1
ATOM 2324 N N . SER A 1 321 ? 14.500 4.726 9.138 1.00 94.25 321 SER A N 1
ATOM 2325 C CA . SER A 1 321 ? 15.875 4.784 8.632 1.00 94.25 321 SER A CA 1
ATOM 2326 C C . SER A 1 321 ? 16.830 3.777 9.291 1.00 94.25 321 SER A C 1
ATOM 2328 O O . SER A 1 321 ? 17.987 3.656 8.888 1.00 94.25 321 SER A O 1
ATOM 2330 N N . THR A 1 322 ? 16.352 3.017 10.280 1.00 94.44 322 THR A N 1
ATOM 2331 C CA . THR A 1 322 ? 17.063 1.889 10.885 1.00 94.44 322 THR A CA 1
ATOM 2332 C C . THR A 1 322 ? 16.947 0.631 10.009 1.00 94.44 322 THR A C 1
ATOM 2334 O O . THR A 1 322 ? 15.860 0.329 9.515 1.00 94.44 322 THR A O 1
ATOM 2337 N N . PRO A 1 323 ? 18.037 -0.140 9.807 1.00 93.19 323 PRO A N 1
ATOM 2338 C CA . PRO A 1 323 ? 17.990 -1.389 9.047 1.00 93.19 323 PRO A CA 1
ATOM 2339 C C . PRO A 1 323 ? 16.931 -2.366 9.593 1.00 93.19 323 PRO A C 1
ATOM 2341 O O . PRO A 1 323 ? 16.962 -2.677 10.788 1.00 93.19 323 PRO A O 1
ATOM 2344 N N . PRO A 1 324 ? 16.005 -2.873 8.758 1.00 91.69 324 PRO A N 1
ATOM 2345 C CA . PRO A 1 324 ? 14.955 -3.772 9.221 1.00 91.69 324 PRO A CA 1
ATOM 2346 C C . PRO A 1 324 ? 15.541 -5.149 9.601 1.00 91.69 324 PRO A C 1
ATOM 2348 O O . PRO A 1 324 ? 16.356 -5.692 8.853 1.00 91.69 324 PRO A O 1
ATOM 2351 N N . PRO A 1 325 ? 15.130 -5.752 10.735 1.00 88.94 325 PRO A N 1
ATOM 2352 C CA . PRO A 1 325 ? 15.628 -7.064 11.173 1.00 88.94 325 PRO A CA 1
ATOM 2353 C C . PRO A 1 325 ? 15.010 -8.238 10.390 1.00 88.94 325 PRO A C 1
ATOM 2355 O O . PRO A 1 325 ? 15.497 -9.366 10.455 1.00 88.94 325 PRO A O 1
ATOM 2358 N N . THR A 1 326 ? 13.917 -7.979 9.675 1.00 89.94 326 THR A N 1
ATOM 2359 C CA . THR A 1 326 ? 13.096 -8.930 8.917 1.00 89.94 326 THR A CA 1
ATOM 2360 C C . THR A 1 326 ? 12.672 -8.289 7.587 1.00 89.94 326 THR A C 1
ATOM 2362 O O . THR A 1 326 ? 13.156 -7.216 7.224 1.00 89.94 326 THR A O 1
ATOM 2365 N N . LYS A 1 327 ? 11.778 -8.931 6.822 1.00 91.06 327 LYS A N 1
ATOM 2366 C CA . LYS A 1 327 ? 11.153 -8.280 5.660 1.00 91.06 327 LYS A CA 1
ATOM 2367 C C . LYS A 1 327 ? 10.308 -7.080 6.101 1.00 91.06 327 LYS A C 1
ATOM 2369 O O . LYS A 1 327 ? 9.690 -7.117 7.163 1.00 91.06 327 LYS A O 1
ATOM 2374 N N . VAL A 1 328 ? 10.239 -6.045 5.266 1.00 93.50 328 VAL A N 1
ATOM 2375 C CA . VAL A 1 328 ? 9.354 -4.895 5.503 1.00 93.50 328 VAL A CA 1
ATOM 2376 C C . VAL A 1 328 ? 7.932 -5.293 5.129 1.00 93.50 328 VAL A C 1
ATOM 2378 O O . VAL A 1 328 ? 7.563 -5.271 3.961 1.00 93.50 328 VAL A O 1
ATOM 2381 N N . GLU A 1 329 ? 7.118 -5.647 6.119 1.00 91.31 329 GLU A N 1
ATOM 2382 C CA . GLU A 1 329 ? 5.691 -5.877 5.897 1.00 91.31 329 GLU A CA 1
ATOM 2383 C C . GLU A 1 329 ? 4.955 -4.555 5.641 1.00 91.31 329 GLU A C 1
ATOM 2385 O O . GLU A 1 329 ? 5.130 -3.558 6.355 1.00 91.31 329 GLU A O 1
ATOM 2390 N N . VAL A 1 330 ? 4.115 -4.560 4.604 1.00 92.69 330 VAL A N 1
ATOM 2391 C CA . VAL A 1 330 ? 3.279 -3.421 4.184 1.00 92.69 330 VAL A CA 1
ATOM 2392 C C . VAL A 1 330 ? 1.982 -3.343 4.992 1.00 92.69 330 VAL A C 1
ATOM 2394 O O . VAL A 1 330 ? 1.463 -2.252 5.229 1.00 92.69 330 VAL A O 1
ATOM 2397 N N . CYS A 1 331 ? 1.510 -4.495 5.470 1.00 89.75 331 CYS A N 1
ATOM 2398 C CA . CYS A 1 331 ? 0.365 -4.644 6.360 1.00 89.75 331 CYS A CA 1
ATOM 2399 C C . CYS A 1 331 ? 0.761 -5.459 7.606 1.00 89.75 331 CYS A C 1
ATOM 2401 O O . CYS A 1 331 ? 0.285 -6.588 7.760 1.00 89.75 331 CYS A O 1
ATOM 2403 N N . PRO A 1 332 ? 1.667 -4.934 8.456 1.00 88.81 332 PRO A N 1
ATOM 2404 C CA . PRO A 1 332 ? 2.129 -5.634 9.648 1.00 88.81 332 PRO A CA 1
ATOM 2405 C C . PRO A 1 332 ? 0.997 -5.789 10.667 1.00 88.81 332 PRO A C 1
ATOM 2407 O O . PRO A 1 332 ? 0.171 -4.891 10.836 1.00 88.81 332 PRO A O 1
ATOM 2410 N N . ALA A 1 333 ? 0.982 -6.915 11.374 1.00 91.56 333 ALA A N 1
ATOM 2411 C CA . ALA A 1 333 ? 0.109 -7.095 12.527 1.00 91.56 333 ALA A CA 1
ATOM 2412 C C . ALA A 1 333 ? 0.684 -6.401 13.775 1.00 91.56 333 ALA A C 1
ATOM 2414 O O . ALA A 1 333 ? 1.900 -6.330 13.958 1.00 91.56 333 ALA A O 1
ATOM 2415 N N . ILE A 1 334 ? -0.190 -5.930 14.664 1.00 92.06 334 ILE A N 1
ATOM 2416 C CA . ILE A 1 334 ? 0.193 -5.465 16.002 1.00 92.06 334 ILE A CA 1
ATOM 2417 C C . ILE A 1 334 ? 0.190 -6.669 16.939 1.00 92.06 334 ILE A C 1
ATOM 2419 O O . ILE A 1 334 ? -0.814 -7.372 17.048 1.00 92.06 334 ILE A O 1
ATOM 2423 N N . VAL A 1 335 ? 1.293 -6.871 17.655 1.00 92.44 335 VAL A N 1
ATOM 2424 C CA . VAL A 1 335 ? 1.367 -7.788 18.795 1.00 92.44 335 VAL A CA 1
ATOM 2425 C C . VAL A 1 335 ? 1.408 -6.931 20.053 1.00 92.44 335 VAL A C 1
ATOM 2427 O O . VAL A 1 335 ? 2.329 -6.133 20.219 1.00 92.44 335 VAL A O 1
ATOM 2430 N N . LEU A 1 336 ? 0.400 -7.067 20.912 1.00 92.38 336 LEU A N 1
ATOM 2431 C CA . LEU A 1 336 ? 0.341 -6.362 22.192 1.00 92.38 336 LEU A CA 1
ATOM 2432 C C . LEU A 1 336 ? 1.094 -7.172 23.267 1.00 92.38 336 LEU A C 1
ATOM 2434 O O . LEU A 1 336 ? 0.898 -8.392 23.313 1.00 92.38 336 LEU A O 1
ATOM 2438 N N . PRO A 1 337 ? 1.930 -6.555 24.128 1.00 91.06 337 PRO A N 1
ATOM 2439 C CA . PRO A 1 337 ? 2.660 -7.261 25.190 1.00 91.06 337 PRO A CA 1
ATOM 2440 C C . PRO A 1 337 ? 1.766 -8.063 26.146 1.00 91.06 337 PRO A C 1
ATOM 2442 O O . PRO A 1 337 ? 2.174 -9.110 26.643 1.00 91.06 337 PRO A O 1
ATOM 2445 N N . GLU A 1 338 ? 0.536 -7.599 26.363 1.00 91.12 338 GLU A N 1
ATOM 2446 C CA . GLU A 1 338 ? -0.477 -8.194 27.240 1.00 91.12 338 GLU A CA 1
ATOM 2447 C C . GLU A 1 338 ? -1.230 -9.355 26.562 1.00 91.12 338 GLU A C 1
ATOM 2449 O O . GLU A 1 338 ? -1.813 -10.207 27.234 1.00 91.12 338 GLU A O 1
ATOM 2454 N N . ALA A 1 339 ? -1.213 -9.410 25.224 1.00 91.25 339 ALA A N 1
ATOM 2455 C CA . ALA A 1 339 ? -1.886 -10.421 24.408 1.00 91.25 339 ALA A CA 1
ATOM 2456 C C . ALA A 1 339 ? -0.962 -10.993 23.302 1.00 91.25 339 ALA A C 1
ATOM 2458 O O . ALA A 1 339 ? -1.347 -11.035 22.129 1.00 91.25 339 ALA A O 1
ATOM 2459 N N . PRO A 1 340 ? 0.248 -11.494 23.632 1.00 91.50 340 PRO A N 1
ATOM 2460 C CA . PRO A 1 340 ? 1.299 -11.773 22.647 1.00 91.50 340 PRO A CA 1
ATOM 2461 C C . PRO A 1 340 ? 0.976 -12.937 21.695 1.00 91.50 340 PRO A C 1
ATOM 2463 O O . PRO A 1 340 ? 1.614 -13.090 20.657 1.00 91.50 340 PRO A O 1
ATOM 2466 N N . ASN A 1 341 ? -0.023 -13.757 22.038 1.00 94.06 341 ASN A N 1
ATOM 2467 C CA . ASN A 1 341 ? -0.495 -14.882 21.229 1.00 94.06 341 ASN A CA 1
ATOM 2468 C C . ASN A 1 341 ? -1.675 -14.520 20.303 1.00 94.06 341 ASN A C 1
ATOM 2470 O O . ASN A 1 341 ? -2.129 -15.379 19.551 1.00 94.06 341 ASN A O 1
ATOM 2474 N N . ILE A 1 342 ? -2.198 -13.288 20.376 1.00 93.19 342 ILE A N 1
ATOM 2475 C CA . ILE A 1 342 ? -3.387 -12.840 19.637 1.00 93.19 342 ILE A CA 1
ATOM 2476 C C . ILE A 1 342 ? -3.030 -11.564 18.853 1.00 93.19 342 ILE A C 1
ATOM 2478 O O . ILE A 1 342 ? -3.356 -10.455 19.281 1.00 93.19 342 ILE A O 1
ATOM 2482 N N . PRO A 1 343 ? -2.313 -11.689 17.719 1.00 94.06 343 PRO A N 1
ATOM 2483 C CA . PRO A 1 343 ? -1.974 -10.542 16.886 1.00 94.06 343 PRO A CA 1
ATOM 2484 C C . PRO A 1 343 ? -3.237 -9.895 16.305 1.00 94.06 343 PRO A C 1
ATOM 2486 O O . PRO A 1 343 ? -4.136 -10.588 15.832 1.00 94.06 343 PRO A O 1
ATOM 2489 N N . ILE A 1 344 ? -3.268 -8.563 16.279 1.00 95.19 344 ILE A N 1
ATOM 2490 C CA . ILE A 1 344 ? -4.289 -7.759 15.599 1.00 95.19 344 ILE A CA 1
ATOM 2491 C C . ILE A 1 344 ? -3.807 -7.537 14.158 1.00 95.19 344 ILE A C 1
ATOM 2493 O O . ILE A 1 344 ? -2.807 -6.840 13.975 1.00 95.19 344 ILE A O 1
ATOM 2497 N N . PRO A 1 345 ? -4.453 -8.108 13.127 1.00 93.44 345 PRO A N 1
ATOM 2498 C CA . PRO A 1 345 ? -3.914 -8.113 11.771 1.00 93.44 345 PRO A CA 1
ATOM 2499 C C . PRO A 1 345 ? -4.622 -7.116 10.838 1.00 93.44 345 PRO A C 1
ATOM 2501 O O . PRO A 1 345 ? -5.705 -6.604 11.129 1.00 93.44 345 PRO A O 1
ATOM 2504 N N . GLY A 1 346 ? -4.030 -6.885 9.666 1.00 91.50 346 GLY A N 1
ATOM 2505 C CA . GLY A 1 346 ? -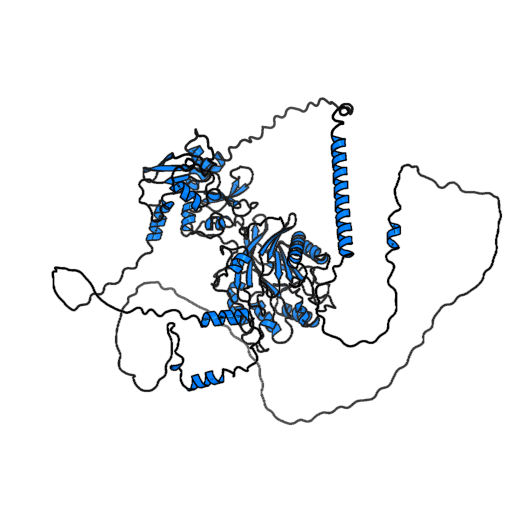4.707 -6.238 8.541 1.00 91.50 346 GLY A CA 1
ATOM 2506 C C . GLY A 1 346 ? -5.219 -4.819 8.826 1.00 91.50 346 GLY A C 1
ATOM 2507 O O . GLY A 1 346 ? -4.547 -4.014 9.465 1.00 91.50 346 GLY A O 1
ATOM 2508 N N . ASP A 1 347 ? -6.419 -4.495 8.341 1.00 92.38 347 ASP A N 1
ATOM 2509 C CA . ASP A 1 347 ? -7.033 -3.176 8.555 1.00 92.38 347 ASP A CA 1
ATOM 2510 C C . ASP A 1 347 ? -7.446 -2.954 10.018 1.00 92.38 347 ASP A C 1
ATOM 2512 O O . ASP A 1 347 ? -7.496 -1.808 10.471 1.00 92.38 347 ASP A O 1
ATOM 2516 N N . PHE A 1 348 ? -7.682 -4.027 10.787 1.00 94.12 348 PHE A N 1
ATOM 2517 C CA . PHE A 1 348 ? -7.922 -3.917 12.227 1.00 94.12 348 PHE A CA 1
ATOM 2518 C C . PHE A 1 348 ? -6.696 -3.359 12.949 1.00 94.12 348 PHE A C 1
ATOM 2520 O O . PHE A 1 348 ? -6.862 -2.533 13.840 1.00 94.12 348 PHE A O 1
ATOM 2527 N N . ALA A 1 349 ? -5.480 -3.736 12.533 1.00 92.25 349 ALA A N 1
ATOM 2528 C CA . ALA A 1 349 ? -4.240 -3.188 13.085 1.00 92.25 349 ALA A CA 1
ATOM 2529 C C . ALA A 1 349 ? -4.187 -1.664 12.895 1.00 92.25 349 ALA A C 1
ATOM 2531 O O . ALA A 1 349 ? -4.054 -0.903 13.854 1.00 92.25 349 ALA A O 1
ATOM 2532 N N . ARG A 1 350 ? -4.409 -1.214 11.654 1.00 88.31 350 ARG A N 1
ATOM 2533 C CA . ARG A 1 350 ? -4.467 0.209 11.304 1.00 88.31 350 ARG A CA 1
ATOM 2534 C C . ARG A 1 350 ? -5.539 0.952 12.106 1.00 88.31 350 ARG A C 1
ATOM 2536 O O . ARG A 1 350 ? -5.292 2.061 12.574 1.00 88.31 350 ARG A O 1
ATOM 2543 N N . PHE A 1 351 ? -6.723 0.363 12.274 1.00 90.12 351 PHE A N 1
ATOM 2544 C CA . PHE A 1 351 ? -7.810 0.970 13.045 1.00 90.12 351 PHE A CA 1
ATOM 2545 C C . PHE A 1 351 ? -7.469 1.065 14.537 1.00 90.12 351 PHE A C 1
ATOM 2547 O O . PHE A 1 351 ? -7.681 2.114 15.141 1.00 90.12 351 PHE A O 1
ATOM 2554 N N . TYR A 1 352 ? -6.855 0.026 15.106 1.00 90.81 352 TYR A N 1
ATOM 2555 C CA . TYR A 1 352 ? -6.375 0.006 16.490 1.00 90.81 352 TYR A CA 1
ATOM 2556 C C . TYR A 1 352 ? -5.333 1.106 16.753 1.00 90.81 352 TYR A C 1
ATOM 2558 O O . TYR A 1 352 ? -5.371 1.759 17.787 1.00 90.81 352 TYR A O 1
ATOM 2566 N N . GLN A 1 353 ? -4.454 1.376 15.784 1.00 87.81 353 GLN A N 1
ATOM 2567 C CA . GLN A 1 353 ? -3.445 2.440 15.849 1.00 87.81 353 GLN A CA 1
ATOM 2568 C C . GLN A 1 353 ? -3.977 3.871 15.681 1.00 87.81 353 GLN A C 1
ATOM 2570 O O . GLN A 1 353 ? -3.212 4.804 15.905 1.00 87.81 353 GLN A O 1
ATOM 2575 N N . THR A 1 354 ? -5.216 4.089 15.228 1.00 85.81 354 THR A N 1
ATOM 2576 C CA . THR A 1 354 ? -5.644 5.419 14.731 1.00 85.81 354 THR A CA 1
ATOM 2577 C C . THR A 1 354 ? -7.061 5.842 15.115 1.00 85.81 354 THR A C 1
ATOM 2579 O O . THR A 1 354 ? -7.372 7.032 15.035 1.00 85.81 354 THR A O 1
ATOM 2582 N N . PHE A 1 355 ? -7.945 4.902 15.463 1.00 83.50 355 PHE A N 1
ATOM 2583 C CA . PHE A 1 355 ? -9.393 5.109 15.651 1.00 83.50 355 PHE A CA 1
ATOM 2584 C C . PHE A 1 355 ? -10.084 5.744 14.426 1.00 83.50 355 PHE A C 1
ATOM 2586 O O . PHE A 1 355 ? -11.084 6.454 14.541 1.00 83.50 355 PHE A O 1
ATOM 2593 N N . GLY A 1 356 ? -9.512 5.527 13.235 1.00 77.44 356 GLY A N 1
ATOM 2594 C CA . GLY A 1 356 ? -9.939 6.154 11.983 1.00 77.44 356 GLY A CA 1
ATOM 2595 C C . GLY A 1 356 ? -9.292 7.514 11.677 1.00 77.44 356 GLY A C 1
ATOM 2596 O O . GLY A 1 356 ? -9.483 8.030 10.578 1.00 77.44 356 GLY A O 1
ATOM 2597 N N . SER A 1 357 ? -8.514 8.102 12.590 1.00 77.12 357 SER A N 1
ATOM 2598 C CA . SER A 1 357 ? -7.826 9.379 12.337 1.00 77.12 357 SER A CA 1
ATOM 2599 C C . SER A 1 357 ? -6.658 9.256 11.341 1.00 77.12 357 SER A C 1
ATOM 2601 O O . SER A 1 357 ? -6.296 8.165 10.894 1.00 77.12 357 SER A O 1
ATOM 2603 N N . ASP A 1 358 ? -6.071 10.397 10.971 1.00 71.31 358 ASP A N 1
ATOM 2604 C CA . ASP A 1 358 ? -4.898 10.505 10.096 1.00 71.31 358 ASP A CA 1
ATOM 2605 C C . ASP A 1 358 ? -3.569 10.207 10.815 1.00 71.31 358 ASP A C 1
ATOM 2607 O O . ASP A 1 358 ? -2.533 10.128 10.159 1.00 71.31 358 ASP A O 1
ATOM 2611 N N . ARG A 1 359 ? -3.579 10.052 12.148 1.00 74.94 359 ARG A N 1
ATOM 2612 C CA . ARG A 1 359 ? -2.379 9.958 12.994 1.00 74.94 359 ARG A CA 1
ATOM 2613 C C . ARG A 1 359 ? -2.363 8.694 13.835 1.00 74.94 359 ARG A C 1
ATOM 2615 O O . ARG A 1 359 ? -3.403 8.230 14.299 1.00 74.94 359 ARG A O 1
ATOM 2622 N N . ALA A 1 360 ? -1.154 8.205 14.099 1.00 80.69 360 ALA A N 1
ATOM 2623 C CA . ALA A 1 360 ? -0.937 7.188 15.112 1.00 80.69 360 ALA A CA 1
ATOM 2624 C C . ALA A 1 360 ? -1.320 7.733 16.497 1.00 80.69 360 ALA A C 1
ATOM 2626 O O . ALA A 1 360 ? -1.033 8.883 16.839 1.00 80.69 360 ALA A O 1
ATOM 2627 N N . GLN A 1 361 ? -1.968 6.881 17.276 1.00 82.44 361 GLN A N 1
ATOM 2628 C CA . GLN A 1 361 ? -2.317 7.069 18.674 1.00 82.44 361 GLN A CA 1
ATOM 2629 C C . GLN A 1 361 ? -1.475 6.109 19.517 1.00 82.44 361 GLN A C 1
ATOM 2631 O O . GLN A 1 361 ? -0.968 5.105 19.015 1.00 82.44 361 GLN A O 1
ATOM 2636 N N . ASP A 1 362 ? -1.345 6.409 20.806 1.00 85.69 362 ASP A N 1
ATOM 2637 C CA . ASP A 1 362 ? -0.718 5.490 21.753 1.00 85.69 362 ASP A CA 1
ATOM 2638 C C . ASP A 1 362 ? -1.491 4.157 21.814 1.00 85.69 362 ASP A C 1
ATOM 2640 O O . ASP A 1 362 ? -2.728 4.147 21.833 1.00 85.69 362 ASP A O 1
ATOM 2644 N N . LEU A 1 363 ? -0.776 3.031 21.879 1.00 87.06 363 LEU A N 1
ATOM 2645 C CA . LEU A 1 363 ? -1.390 1.717 22.069 1.00 87.06 363 LEU A CA 1
ATOM 2646 C C . LEU A 1 363 ? -2.069 1.610 23.443 1.00 87.06 363 LEU A C 1
ATOM 2648 O O . LEU A 1 363 ? -3.090 0.937 23.545 1.00 87.06 363 LEU A O 1
ATOM 2652 N N . ILE A 1 364 ? -1.608 2.348 24.460 1.00 87.75 364 ILE A N 1
ATOM 2653 C CA . ILE A 1 364 ? -2.288 2.459 25.761 1.00 87.75 364 ILE A CA 1
ATOM 2654 C C . ILE A 1 364 ? -3.690 3.068 25.579 1.00 87.75 364 ILE A C 1
ATOM 2656 O O . ILE A 1 364 ? -4.671 2.551 26.119 1.00 87.75 364 ILE A O 1
ATOM 2660 N N . ASN A 1 365 ? -3.827 4.102 24.736 1.00 87.94 365 ASN A N 1
ATOM 2661 C CA . ASN A 1 365 ? -5.135 4.676 24.397 1.00 87.94 365 ASN A CA 1
ATOM 2662 C C . ASN A 1 365 ? -6.014 3.649 23.666 1.00 87.94 365 ASN A C 1
ATOM 2664 O O . ASN A 1 365 ? -7.226 3.609 23.876 1.00 87.94 365 ASN A O 1
ATOM 2668 N N . ALA A 1 366 ? -5.418 2.810 22.815 1.00 89.94 366 ALA A N 1
ATOM 2669 C CA . ALA A 1 366 ? -6.139 1.786 22.066 1.00 89.94 366 ALA A CA 1
ATOM 2670 C C . ALA A 1 366 ? -6.633 0.644 22.966 1.00 89.94 366 ALA A C 1
ATOM 2672 O O . ALA A 1 366 ? -7.787 0.232 22.849 1.00 89.94 366 ALA A O 1
ATOM 2673 N N . ILE A 1 367 ? -5.825 0.212 23.935 1.00 91.94 367 ILE A N 1
ATOM 2674 C CA . ILE A 1 367 ? -6.222 -0.743 24.976 1.00 91.94 367 ILE A CA 1
ATOM 2675 C C . ILE A 1 367 ? -7.333 -0.140 25.853 1.00 91.94 367 ILE A C 1
ATOM 2677 O O . ILE A 1 367 ? -8.330 -0.808 26.134 1.00 91.94 367 ILE A O 1
ATOM 2681 N N . ALA A 1 368 ? -7.248 1.142 26.218 1.00 89.06 368 ALA A N 1
ATOM 2682 C CA . ALA A 1 368 ? -8.304 1.819 26.975 1.00 89.06 368 ALA A CA 1
ATOM 2683 C C . ALA A 1 368 ? -9.637 1.923 26.199 1.00 89.06 368 ALA A C 1
ATOM 2685 O O . ALA A 1 368 ? -10.703 1.736 26.788 1.00 89.06 368 ALA A O 1
ATOM 2686 N N . LEU A 1 369 ? -9.595 2.183 24.886 1.00 90.94 369 LEU A N 1
ATOM 2687 C CA . LEU A 1 369 ? -10.789 2.406 24.056 1.00 90.94 369 LEU A CA 1
ATOM 2688 C C . LEU A 1 369 ? -11.408 1.124 23.482 1.00 90.94 369 LEU A C 1
ATOM 2690 O O . LEU A 1 369 ? -12.625 0.949 23.499 1.00 90.94 369 LEU A O 1
ATOM 2694 N N . LEU A 1 370 ? -10.581 0.223 22.958 1.00 93.50 370 LEU A N 1
ATOM 2695 C CA . LEU A 1 370 ? -11.015 -1.006 22.291 1.00 93.50 370 LEU A CA 1
ATOM 2696 C C . LEU A 1 370 ? -10.871 -2.229 23.206 1.00 93.50 370 LEU A C 1
ATOM 2698 O O . LEU A 1 370 ? -11.639 -3.182 23.071 1.00 93.50 370 LEU A O 1
ATOM 2702 N N . GLY A 1 371 ? -9.954 -2.203 24.174 1.00 94.12 371 GLY A N 1
ATOM 2703 C CA . GLY A 1 371 ? -9.582 -3.383 24.959 1.00 94.12 371 GLY A CA 1
ATOM 2704 C C . GLY A 1 371 ? -8.619 -4.298 24.208 1.00 94.12 371 GLY A C 1
ATOM 2705 O O . GLY A 1 371 ? -8.338 -4.096 23.022 1.00 94.12 371 GLY A O 1
ATOM 2706 N N . LEU A 1 372 ? -8.120 -5.320 24.896 1.00 95.94 372 LEU A N 1
ATOM 2707 C CA . LEU A 1 372 ? -7.286 -6.354 24.282 1.00 95.94 372 LEU A CA 1
ATOM 2708 C C . LEU A 1 372 ? -8.086 -7.168 23.238 1.00 95.94 372 LEU A C 1
ATOM 2710 O O . LEU A 1 372 ? -9.312 -7.278 23.348 1.00 95.94 372 LEU A O 1
ATOM 2714 N N . PRO A 1 373 ? -7.441 -7.752 22.213 1.00 96.56 373 PRO A N 1
ATOM 2715 C CA . PRO A 1 373 ? -8.102 -8.691 21.315 1.00 96.56 373 PRO A CA 1
ATOM 2716 C C . PRO A 1 373 ? -8.455 -9.976 22.077 1.00 96.56 373 PRO A C 1
ATOM 2718 O O . PRO A 1 373 ? -7.636 -10.519 22.816 1.00 96.56 373 PRO A O 1
ATOM 2721 N N . LEU A 1 374 ? -9.685 -10.464 21.908 1.00 95.69 374 LEU A N 1
ATOM 2722 C CA . LEU A 1 374 ? -10.158 -11.689 22.565 1.00 95.69 374 LEU A CA 1
ATOM 2723 C C . LEU A 1 374 ? -9.745 -12.952 21.801 1.00 95.69 374 LEU A C 1
ATOM 2725 O O . LEU A 1 374 ? -9.591 -14.014 22.400 1.00 95.69 374 LEU A O 1
ATOM 2729 N N . GLU A 1 375 ? -9.587 -12.835 20.483 1.00 93.56 375 GLU A N 1
ATOM 2730 C CA . GLU A 1 375 ? -9.299 -13.921 19.548 1.00 93.56 375 GLU A CA 1
ATOM 2731 C C . GLU A 1 375 ? -8.872 -13.360 18.180 1.00 93.56 375 GLU A C 1
ATOM 2733 O O . GLU A 1 375 ? -9.034 -12.169 17.908 1.00 93.56 375 GLU A O 1
ATOM 2738 N N . SER A 1 376 ? -8.337 -14.216 17.305 1.00 92.31 376 SER A N 1
ATOM 2739 C CA . SER A 1 376 ? -8.053 -13.863 15.907 1.00 92.31 376 SER A CA 1
ATOM 2740 C C . SER A 1 376 ? -9.345 -13.546 15.133 1.00 92.31 376 SER A C 1
ATOM 2742 O O . SER A 1 376 ? -10.384 -14.135 15.441 1.00 92.31 376 SER A O 1
ATOM 2744 N N . PRO A 1 377 ? -9.314 -12.689 14.090 1.00 93.88 377 PRO A N 1
ATOM 2745 C CA . PRO A 1 377 ? -10.513 -12.379 13.317 1.00 93.88 377 PRO A CA 1
ATOM 2746 C C . PRO A 1 377 ? -11.175 -13.615 12.697 1.00 93.88 377 PRO A C 1
ATOM 2748 O O . PRO A 1 377 ? -10.501 -14.485 12.142 1.00 93.88 377 PRO A O 1
ATOM 2751 N N . ARG A 1 378 ? -12.510 -13.655 12.735 1.00 91.88 378 ARG A N 1
ATOM 2752 C CA . ARG A 1 378 ? -13.339 -14.718 12.139 1.00 91.88 378 ARG A CA 1
ATOM 2753 C C . ARG A 1 378 ? -14.431 -14.132 11.244 1.00 91.88 378 ARG A C 1
ATOM 2755 O O . ARG A 1 378 ? -14.684 -12.932 11.289 1.00 91.88 378 ARG A O 1
ATOM 2762 N N . ARG A 1 379 ? -15.064 -14.956 10.407 1.00 91.69 379 ARG A N 1
ATOM 2763 C CA . ARG A 1 379 ? -16.185 -14.525 9.555 1.00 91.69 379 ARG A CA 1
ATOM 2764 C C . ARG A 1 379 ? -17.511 -14.627 10.313 1.00 91.69 379 ARG A C 1
ATOM 2766 O O . ARG A 1 379 ? -17.764 -15.633 10.969 1.00 91.69 379 ARG A O 1
ATOM 2773 N N . GLU A 1 380 ? -18.315 -13.567 10.257 1.00 92.25 380 GLU A N 1
ATOM 2774 C CA . GLU A 1 380 ? -19.661 -13.480 10.841 1.00 92.25 380 GLU A CA 1
ATOM 2775 C C . GLU A 1 380 ? -20.539 -12.505 10.039 1.00 92.25 380 GLU A C 1
ATOM 2777 O O . GLU A 1 380 ? -20.038 -11.686 9.270 1.00 92.25 380 GLU A O 1
ATOM 2782 N N . LEU A 1 381 ? -21.857 -12.539 10.261 1.00 92.44 381 LEU A N 1
ATOM 2783 C CA . LEU A 1 381 ? -22.774 -11.533 9.717 1.00 92.44 381 LEU A CA 1
ATOM 2784 C C . LEU A 1 381 ? -22.472 -10.120 10.247 1.00 92.44 381 LEU A C 1
ATOM 2786 O O . LEU A 1 381 ? -22.058 -9.936 11.395 1.00 92.44 381 LEU A O 1
ATOM 2790 N N . THR A 1 382 ? -22.743 -9.110 9.425 1.00 91.50 382 THR A N 1
ATOM 2791 C CA . THR A 1 382 ? -22.761 -7.703 9.838 1.00 91.50 382 THR A CA 1
ATOM 2792 C C . THR A 1 382 ? -23.815 -7.425 10.908 1.00 91.50 382 THR A C 1
ATOM 2794 O O . THR A 1 382 ? -24.802 -8.150 11.043 1.00 91.50 382 THR A O 1
ATOM 2797 N N . GLY A 1 383 ? -23.669 -6.315 11.634 1.00 85.88 383 GLY A N 1
ATOM 2798 C CA . GLY A 1 383 ? -24.666 -5.832 12.594 1.00 85.88 383 GLY A CA 1
ATOM 2799 C C . GLY A 1 383 ? -26.025 -5.446 11.983 1.00 85.88 383 GLY A C 1
ATOM 2800 O O . GLY A 1 383 ? -26.979 -5.247 12.732 1.00 85.88 383 GLY A O 1
ATOM 2801 N N . ASP A 1 384 ? -26.129 -5.359 10.649 1.00 87.00 384 ASP A N 1
ATOM 2802 C CA . ASP A 1 384 ? -27.388 -5.219 9.893 1.00 87.00 384 ASP A CA 1
ATOM 2803 C C . ASP A 1 384 ? -27.876 -6.533 9.243 1.00 87.00 384 ASP A C 1
ATOM 2805 O O . ASP A 1 384 ? -28.920 -6.550 8.585 1.00 87.00 384 ASP A O 1
ATOM 2809 N N . CYS A 1 385 ? -27.146 -7.634 9.460 1.00 89.31 385 CYS A N 1
ATOM 2810 C CA . CYS A 1 385 ? -27.485 -9.004 9.070 1.00 89.31 385 CYS A CA 1
ATOM 2811 C C . CYS A 1 385 ? -27.518 -9.277 7.557 1.00 89.31 385 CYS A C 1
ATOM 2813 O O . CYS A 1 385 ? -28.119 -10.266 7.132 1.00 89.31 385 CYS A O 1
ATOM 2815 N N . ARG A 1 386 ? -26.909 -8.412 6.732 1.00 89.12 386 ARG A N 1
ATOM 2816 C CA . ARG A 1 386 ? -26.995 -8.503 5.262 1.00 89.12 386 ARG A CA 1
ATOM 2817 C C . ARG A 1 386 ? -25.835 -9.214 4.580 1.00 89.12 386 ARG A C 1
ATOM 2819 O O . ARG A 1 386 ? -26.050 -9.801 3.523 1.00 89.12 386 ARG A O 1
ATOM 2826 N N . GLN A 1 387 ? -24.629 -9.139 5.135 1.00 91.06 387 GLN A N 1
ATOM 2827 C CA . GLN A 1 387 ? -23.419 -9.672 4.504 1.00 91.06 387 GLN A CA 1
ATOM 2828 C C . GLN A 1 387 ? -22.490 -10.313 5.537 1.00 91.06 387 GLN A C 1
ATOM 2830 O O . GLN A 1 387 ? -22.566 -9.999 6.722 1.00 91.06 387 GLN A O 1
ATOM 2835 N N . GLU A 1 388 ? -21.624 -11.223 5.094 1.00 92.44 388 GLU A N 1
ATOM 2836 C CA . GLU A 1 388 ? -20.629 -11.876 5.948 1.00 92.44 388 GLU A CA 1
ATOM 2837 C C . GLU A 1 388 ? -19.278 -11.155 5.838 1.00 92.44 388 GLU A C 1
ATOM 2839 O O . GLU A 1 388 ? -18.638 -11.121 4.785 1.00 92.44 388 GLU A O 1
ATOM 2844 N N . VAL A 1 389 ? -18.844 -10.564 6.947 1.00 93.81 389 VAL A N 1
ATOM 2845 C CA . VAL A 1 389 ? -17.626 -9.755 7.072 1.00 93.81 389 VAL A CA 1
ATOM 2846 C C . VAL A 1 389 ? -16.601 -10.466 7.943 1.00 93.81 389 VAL A C 1
ATOM 2848 O O . VAL A 1 389 ? -16.929 -11.378 8.701 1.00 93.81 389 VAL A O 1
ATOM 2851 N N . ALA A 1 390 ? -15.336 -10.060 7.843 1.00 94.50 390 ALA A N 1
ATOM 2852 C CA . ALA A 1 390 ? -14.382 -10.406 8.889 1.00 94.50 390 ALA A CA 1
ATOM 2853 C C . ALA A 1 390 ? -14.664 -9.546 10.125 1.00 94.50 390 ALA A C 1
ATOM 2855 O O . ALA A 1 390 ? -14.958 -8.354 10.005 1.00 94.50 390 ALA A O 1
ATOM 2856 N N . VAL A 1 391 ? -14.560 -10.155 11.299 1.00 95.25 391 VAL A N 1
ATOM 2857 C CA . VAL A 1 391 ? -14.877 -9.541 12.582 1.00 95.25 391 VAL A CA 1
ATOM 2858 C C . VAL A 1 391 ? -13.765 -9.828 13.576 1.00 95.25 391 VAL A C 1
ATOM 2860 O O . VAL A 1 391 ? -13.410 -10.988 13.790 1.00 95.25 391 VAL A O 1
ATOM 2863 N N . LEU A 1 392 ? -13.252 -8.775 14.209 1.00 96.00 392 LEU A N 1
ATOM 2864 C CA . LEU A 1 392 ? -12.373 -8.870 15.370 1.00 96.00 392 LEU A CA 1
ATOM 2865 C C . LEU A 1 392 ? -13.171 -8.551 16.637 1.00 96.00 392 LEU A C 1
ATOM 2867 O O . LEU A 1 392 ? -13.755 -7.472 16.754 1.00 96.00 392 LEU A O 1
ATOM 2871 N N . TYR A 1 393 ? -13.160 -9.466 17.602 1.00 96.31 393 TYR A N 1
ATOM 2872 C CA . TYR A 1 393 ? -13.653 -9.194 18.949 1.00 96.31 393 TYR A CA 1
ATOM 2873 C C . TYR A 1 393 ? -12.507 -8.691 19.827 1.00 96.31 393 TYR A C 1
ATOM 2875 O O . TYR A 1 393 ? -11.460 -9.330 19.942 1.00 96.31 393 TYR A O 1
ATOM 2883 N N . THR A 1 394 ? -12.730 -7.559 20.481 1.00 96.94 394 THR A N 1
ATOM 2884 C CA . THR A 1 394 ? -11.886 -7.030 21.554 1.00 96.94 394 THR A CA 1
ATOM 2885 C C . THR A 1 394 ? -12.705 -6.960 22.843 1.00 96.94 394 THR A C 1
ATOM 2887 O O . THR A 1 394 ? -13.909 -7.214 22.834 1.00 96.94 394 THR A O 1
ATOM 2890 N N . GLU A 1 395 ? -12.100 -6.634 23.986 1.00 96.62 395 GLU A N 1
ATOM 2891 C CA . GLU A 1 395 ? -12.843 -6.643 25.258 1.00 96.62 395 GLU A CA 1
ATOM 2892 C C . GLU A 1 395 ? -14.020 -5.658 25.283 1.00 96.62 395 GLU A C 1
ATOM 2894 O O . GLU A 1 395 ? -15.021 -5.924 25.947 1.00 96.62 395 GLU A O 1
ATOM 2899 N N . ARG A 1 396 ? -13.918 -4.538 24.555 1.00 96.31 396 ARG A N 1
ATOM 2900 C CA . ARG A 1 396 ? -14.901 -3.440 24.558 1.00 96.31 396 ARG A CA 1
ATOM 2901 C C . ARG A 1 396 ? -15.694 -3.316 23.258 1.00 96.31 396 ARG A C 1
ATOM 2903 O O . ARG A 1 396 ? -16.708 -2.624 23.254 1.00 96.31 396 ARG A O 1
ATOM 2910 N N . GLN A 1 397 ? -15.253 -3.947 22.166 1.00 95.12 397 GLN A N 1
ATOM 2911 C CA . GLN A 1 397 ? -15.834 -3.784 20.831 1.00 95.12 397 GLN A CA 1
ATOM 2912 C C . GLN A 1 397 ? -15.940 -5.101 20.054 1.00 95.12 397 GLN A C 1
ATOM 2914 O O . GLN A 1 397 ? -15.220 -6.070 20.284 1.00 95.12 397 GLN A O 1
ATOM 2919 N N . ARG A 1 398 ? -16.837 -5.093 19.068 1.00 95.81 398 ARG A N 1
ATOM 2920 C CA . ARG A 1 398 ? -16.874 -6.039 17.952 1.00 95.81 398 ARG A CA 1
ATOM 2921 C C . ARG A 1 398 ? -16.655 -5.194 16.704 1.00 95.81 398 ARG A C 1
ATOM 2923 O O . ARG A 1 398 ? -17.481 -4.336 16.408 1.00 95.81 398 ARG A O 1
ATOM 2930 N N . LEU A 1 399 ? -15.512 -5.359 16.050 1.00 95.31 399 LEU A N 1
ATOM 2931 C CA . LEU A 1 399 ? -15.097 -4.550 14.906 1.00 95.31 399 LEU A CA 1
ATOM 2932 C C . LEU A 1 399 ? -15.390 -5.312 13.614 1.00 95.31 399 LEU A C 1
ATOM 2934 O O . LEU A 1 399 ? -14.854 -6.395 13.405 1.00 95.31 399 LEU A O 1
ATOM 2938 N N . GLU A 1 400 ? -16.229 -4.740 12.759 1.00 95.00 400 GLU A N 1
ATOM 2939 C CA . GLU A 1 400 ? -16.623 -5.257 11.447 1.00 95.00 400 GLU A CA 1
ATOM 2940 C C . GLU A 1 400 ? -15.738 -4.640 10.357 1.00 95.00 400 GLU A C 1
ATOM 2942 O O . GLU A 1 400 ? -15.596 -3.417 10.284 1.00 95.00 400 GLU A O 1
ATOM 2947 N N . LEU A 1 401 ? -15.139 -5.477 9.504 1.00 94.12 401 LEU A N 1
ATOM 2948 C CA . LEU A 1 401 ? -14.383 -5.043 8.328 1.00 94.12 401 LEU A CA 1
ATOM 2949 C C . LEU A 1 401 ? -15.291 -4.997 7.095 1.00 94.12 401 LEU A C 1
ATOM 2951 O O . LEU A 1 401 ? -15.807 -6.025 6.665 1.00 94.12 401 LEU A O 1
ATOM 2955 N N . HIS A 1 402 ? -15.377 -3.820 6.484 1.00 92.06 402 HIS A N 1
ATOM 2956 C CA . HIS A 1 402 ? -16.104 -3.511 5.255 1.00 92.06 402 HIS A CA 1
ATOM 2957 C C . HIS A 1 402 ? -15.111 -3.142 4.141 1.00 92.06 402 HIS A C 1
ATOM 2959 O O . HIS A 1 402 ? -14.808 -1.957 3.974 1.00 92.06 402 HIS A O 1
ATOM 2965 N N . PRO A 1 403 ? -14.537 -4.107 3.391 1.00 86.00 403 PRO A N 1
ATOM 2966 C CA . PRO A 1 403 ? -13.520 -3.825 2.375 1.00 86.00 403 PRO A CA 1
ATOM 2967 C C . PRO A 1 403 ? -13.970 -2.842 1.282 1.00 86.00 403 PRO A C 1
ATOM 2969 O O . PRO A 1 403 ? -13.120 -2.199 0.662 1.00 86.00 403 PRO A O 1
ATOM 2972 N N . GLU A 1 404 ? -15.279 -2.740 1.058 1.00 84.62 404 GLU A N 1
ATOM 2973 C CA . GLU A 1 404 ? -15.965 -1.851 0.121 1.00 84.62 404 GLU A CA 1
ATOM 2974 C C . GLU A 1 404 ? -15.959 -0.366 0.526 1.00 84.62 404 GLU A C 1
ATOM 2976 O O . GLU A 1 404 ? -16.147 0.494 -0.333 1.00 84.62 404 GLU A O 1
ATOM 2981 N N . ASN A 1 405 ? -15.731 -0.052 1.806 1.00 86.25 405 ASN A N 1
ATOM 2982 C CA . ASN A 1 405 ? -15.774 1.317 2.317 1.00 86.25 405 ASN A CA 1
ATOM 2983 C C . ASN A 1 405 ? -14.404 2.016 2.259 1.00 86.25 405 ASN A C 1
ATOM 2985 O O . ASN A 1 405 ? -13.357 1.426 2.540 1.00 86.25 405 ASN A O 1
ATOM 2989 N N . ASP A 1 406 ? -14.433 3.323 1.988 1.00 80.50 406 ASP A N 1
ATOM 2990 C CA . ASP A 1 406 ? -13.284 4.221 2.139 1.00 80.50 406 ASP A CA 1
ATOM 2991 C C . ASP A 1 406 ? -12.866 4.392 3.611 1.00 80.50 406 ASP A C 1
ATOM 2993 O O . ASP A 1 406 ? -13.674 4.289 4.538 1.00 80.50 406 ASP A O 1
ATOM 2997 N N . TRP A 1 407 ? -11.594 4.735 3.834 1.00 79.06 407 TRP A N 1
ATOM 2998 C CA . TRP A 1 407 ? -11.094 5.095 5.164 1.00 79.06 407 TRP A CA 1
ATOM 2999 C C . TRP A 1 407 ? -11.742 6.399 5.675 1.00 79.06 407 TRP A C 1
ATOM 3001 O O . TRP A 1 407 ? -11.720 7.391 4.935 1.00 79.06 407 TRP A O 1
ATOM 3011 N N . PRO A 1 408 ? -12.267 6.456 6.921 1.00 78.56 408 PRO A N 1
ATOM 3012 C CA . PRO A 1 408 ? -12.101 5.480 8.013 1.00 78.56 408 PRO A CA 1
ATOM 3013 C C . PRO A 1 408 ? -13.148 4.365 8.109 1.00 78.56 408 PRO A C 1
ATOM 3015 O O . PRO A 1 408 ? -12.952 3.418 8.864 1.00 78.56 408 PRO A O 1
ATOM 3018 N N . TYR A 1 409 ? -14.244 4.442 7.358 1.00 85.75 409 TYR A N 1
ATOM 3019 C CA . TYR A 1 409 ? -15.411 3.558 7.495 1.00 85.75 409 TYR A CA 1
ATOM 3020 C C . TYR A 1 409 ? -15.184 2.113 7.009 1.00 85.75 409 TYR A C 1
ATOM 3022 O O . TYR A 1 409 ? -16.121 1.313 6.986 1.00 85.75 409 TYR A O 1
ATOM 3030 N N . ARG A 1 410 ? -13.943 1.767 6.642 1.00 89.31 410 ARG A N 1
ATOM 3031 C CA . ARG A 1 410 ? -13.499 0.401 6.338 1.00 89.31 410 ARG A CA 1
ATOM 3032 C C . ARG A 1 410 ? -13.537 -0.520 7.557 1.00 89.31 410 ARG A C 1
ATOM 3034 O O . ARG A 1 410 ? -13.758 -1.711 7.391 1.00 89.31 410 ARG A O 1
ATOM 3041 N N . VAL A 1 411 ? -13.357 0.009 8.768 1.00 92.38 411 VAL A N 1
ATOM 3042 C CA . VAL A 1 411 ? -13.551 -0.740 10.021 1.00 92.38 411 VAL A CA 1
ATOM 3043 C C . VAL A 1 411 ? -14.555 0.014 10.888 1.00 92.38 411 VAL A C 1
ATOM 3045 O O . VAL A 1 411 ? -14.406 1.215 11.109 1.00 92.38 411 VAL A O 1
ATOM 3048 N N . L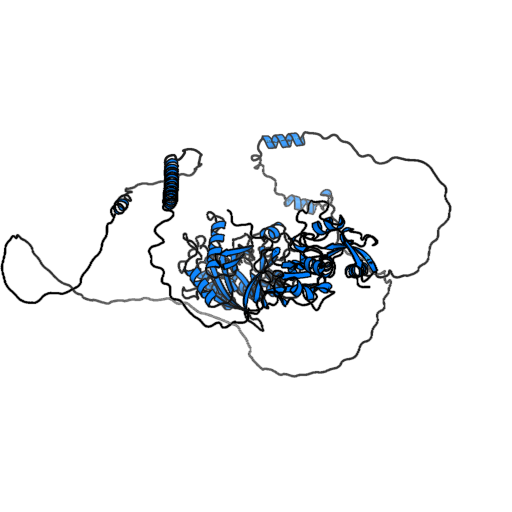EU A 1 412 ? -15.595 -0.678 11.355 1.00 91.56 412 LEU A N 1
ATOM 3049 C CA . LEU A 1 412 ? -16.710 -0.091 12.102 1.00 91.56 412 LEU A CA 1
ATOM 3050 C C . LEU A 1 412 ? -17.013 -0.902 13.361 1.00 91.56 412 LEU A C 1
ATOM 3052 O O . LEU A 1 412 ? -17.038 -2.128 13.324 1.00 91.56 412 LEU A O 1
ATOM 3056 N N . GLY A 1 413 ? -17.317 -0.230 14.472 1.00 92.56 413 GLY A N 1
ATOM 3057 C CA . GLY A 1 413 ? -17.886 -0.909 15.637 1.00 92.56 413 GLY A CA 1
ATOM 3058 C C . GLY A 1 413 ? -19.323 -1.369 15.367 1.00 92.56 413 GLY A C 1
ATOM 3059 O O . GLY A 1 413 ? -20.158 -0.577 14.908 1.00 92.56 413 GLY A O 1
ATOM 3060 N N . SER A 1 414 ? -19.627 -2.626 15.695 1.00 93.06 414 SER A N 1
ATOM 3061 C CA . SER A 1 414 ? -20.998 -3.119 15.837 1.00 93.06 414 SER A CA 1
ATOM 3062 C C . SER A 1 414 ? -21.770 -2.288 16.859 1.00 93.06 414 SER A C 1
ATOM 3064 O O . SER A 1 414 ? -21.202 -1.664 17.755 1.00 93.06 414 SER A O 1
ATOM 3066 N N . HIS A 1 415 ? -23.099 -2.348 16.801 1.00 95.00 415 HIS A N 1
ATOM 3067 C CA . HIS A 1 415 ? -23.981 -1.671 17.757 1.00 95.00 415 HIS A CA 1
ATOM 3068 C C . HIS A 1 415 ? -24.038 -2.381 19.134 1.00 95.00 415 HIS A C 1
ATOM 3070 O O . HIS A 1 415 ? -25.114 -2.692 19.644 1.00 95.00 415 HIS A O 1
ATOM 3076 N N . LEU A 1 416 ? -22.882 -2.677 19.751 1.00 95.88 416 LEU A N 1
ATOM 3077 C CA . LEU A 1 416 ? -22.806 -3.385 21.039 1.00 95.88 416 LEU A CA 1
ATOM 3078 C C . LEU A 1 416 ? -23.417 -2.594 22.203 1.00 95.88 416 LEU A C 1
ATOM 3080 O O . LEU A 1 416 ? -23.979 -3.201 23.112 1.00 95.88 416 LEU A O 1
ATOM 3084 N N . GLY A 1 417 ? -23.365 -1.261 22.173 1.00 96.38 417 GLY A N 1
ATOM 3085 C CA . GLY A 1 417 ? -24.034 -0.427 23.172 1.00 96.38 417 GLY A CA 1
ATOM 3086 C C . GLY A 1 417 ? -25.559 -0.548 23.081 1.00 96.38 417 GLY A C 1
ATOM 3087 O O . GLY A 1 417 ? -26.222 -0.732 24.099 1.00 96.38 417 GLY A O 1
ATOM 3088 N N . THR A 1 418 ? -26.113 -0.608 21.865 1.00 95.25 418 THR A N 1
ATOM 3089 C CA . THR A 1 418 ? -27.526 -0.955 21.624 1.00 95.25 418 THR A CA 1
ATOM 3090 C C . THR A 1 418 ? -27.869 -2.371 22.099 1.00 95.25 418 THR A C 1
ATOM 3092 O O . THR A 1 418 ? -28.946 -2.576 22.660 1.00 95.25 418 THR A O 1
ATOM 3095 N N . VAL A 1 419 ? -26.980 -3.354 21.901 1.00 95.12 419 VAL A N 1
ATOM 3096 C CA . VAL A 1 419 ? -27.165 -4.734 22.394 1.00 95.12 419 VAL A CA 1
ATOM 3097 C C . VAL A 1 419 ? -27.224 -4.759 23.922 1.00 95.12 419 VAL A C 1
ATOM 3099 O O . VAL A 1 419 ? -28.180 -5.286 24.486 1.00 95.12 419 VAL A O 1
ATOM 3102 N N . ALA A 1 420 ? -26.238 -4.154 24.586 1.00 95.94 420 ALA A N 1
ATOM 3103 C CA . ALA A 1 420 ? -26.149 -4.117 26.039 1.00 95.94 420 ALA A CA 1
ATOM 3104 C C . ALA A 1 420 ? -27.306 -3.327 26.669 1.00 95.94 420 ALA A C 1
ATOM 3106 O O . ALA A 1 420 ? -27.909 -3.801 27.628 1.00 95.94 420 ALA A O 1
ATOM 3107 N N . PHE A 1 421 ? -27.699 -2.187 26.090 1.00 96.00 421 PHE A N 1
ATOM 3108 C CA . PHE A 1 421 ? -28.857 -1.428 26.568 1.00 96.00 421 PHE A CA 1
ATOM 3109 C C . PHE A 1 421 ? -30.161 -2.231 26.448 1.00 96.00 421 PHE A C 1
ATOM 3111 O O . PHE A 1 421 ? -30.939 -2.269 27.395 1.00 96.00 421 PHE A O 1
ATOM 3118 N N . ARG A 1 422 ? -30.392 -2.939 25.331 1.00 93.81 422 ARG A N 1
ATOM 3119 C CA . ARG A 1 422 ? -31.563 -3.829 25.175 1.00 93.81 422 ARG A CA 1
ATOM 3120 C C . ARG A 1 422 ? -31.560 -5.008 26.151 1.00 93.81 422 ARG A C 1
ATOM 3122 O O . ARG A 1 422 ? -32.632 -5.500 26.490 1.00 93.81 422 ARG A O 1
ATOM 3129 N N . TYR A 1 423 ? -30.383 -5.479 26.559 1.00 92.44 423 TYR A N 1
ATOM 3130 C CA . TYR A 1 423 ? -30.233 -6.578 27.511 1.00 92.44 423 TYR A CA 1
ATOM 3131 C C . TYR A 1 423 ? -30.504 -6.124 28.957 1.00 92.44 423 TYR A C 1
ATOM 3133 O O . TYR A 1 423 ? -31.280 -6.772 29.657 1.00 92.44 423 TYR A O 1
ATOM 3141 N N . SER A 1 424 ? -29.933 -4.989 29.379 1.00 92.94 424 SER A N 1
ATOM 3142 C CA . SER A 1 424 ? -30.131 -4.418 30.722 1.00 92.94 424 SER A CA 1
ATOM 3143 C C . SER A 1 424 ? -31.499 -3.741 30.905 1.00 92.94 424 SER A C 1
ATOM 3145 O O . SER A 1 424 ? -32.108 -3.857 31.967 1.00 92.94 424 SER A O 1
ATOM 3147 N N . TYR A 1 425 ? -32.009 -3.063 29.869 1.00 94.12 425 TYR A N 1
ATOM 3148 C CA . TYR A 1 425 ? -33.227 -2.241 29.896 1.00 94.12 425 TYR A CA 1
ATOM 3149 C C . TYR A 1 425 ? -34.244 -2.677 28.815 1.00 94.12 425 TYR A C 1
ATOM 3151 O O . TYR A 1 425 ? -34.634 -1.874 27.964 1.00 94.12 425 TYR A O 1
ATOM 3159 N N . PRO A 1 426 ? -34.732 -3.936 28.820 1.00 90.94 426 PRO A N 1
ATOM 3160 C CA . PRO A 1 426 ? -35.565 -4.492 27.742 1.00 90.94 426 PRO A CA 1
ATOM 3161 C C . PRO A 1 426 ? -36.933 -3.808 27.563 1.00 90.94 426 PRO A C 1
ATOM 3163 O O . PRO A 1 426 ? -37.598 -4.014 26.549 1.00 90.94 426 PRO A O 1
ATOM 3166 N N . SER A 1 427 ? -37.373 -3.003 28.535 1.00 92.38 427 SER A N 1
ATOM 3167 C CA . SER A 1 427 ? -38.587 -2.182 28.462 1.00 92.38 427 SER A CA 1
ATOM 3168 C C . SER A 1 427 ? -38.366 -0.772 27.897 1.00 92.38 427 SER A C 1
ATOM 3170 O O . SER A 1 427 ? -39.345 -0.061 27.672 1.00 92.38 427 SER A O 1
ATOM 3172 N N . GLU A 1 428 ? -37.120 -0.339 27.688 1.00 91.94 428 GLU A N 1
ATOM 3173 C CA . GLU A 1 428 ? -36.805 1.010 27.210 1.00 91.94 428 GLU A CA 1
ATOM 3174 C C . GLU A 1 428 ? -36.562 1.063 25.697 1.00 91.94 428 GLU A C 1
ATOM 3176 O O . GLU A 1 428 ? -35.935 0.197 25.084 1.00 91.94 428 GLU A O 1
ATOM 3181 N N . ALA A 1 429 ? -37.073 2.119 25.064 1.00 89.06 429 ALA A N 1
ATOM 3182 C CA . ALA A 1 429 ? -36.959 2.305 23.625 1.00 89.06 429 ALA A CA 1
ATOM 3183 C C . ALA A 1 429 ? -35.627 2.978 23.264 1.00 89.06 429 ALA A C 1
ATOM 3185 O O . ALA A 1 429 ? -35.461 4.176 23.489 1.00 89.06 429 ALA A O 1
ATOM 3186 N N . VAL A 1 430 ? -34.724 2.228 22.622 1.00 91.94 430 VAL A N 1
ATOM 3187 C CA . VAL A 1 430 ? -33.494 2.760 22.007 1.00 91.94 430 VAL A CA 1
ATOM 3188 C C . VAL A 1 430 ? -33.842 3.915 21.062 1.00 91.94 430 VAL A C 1
ATOM 3190 O O . VAL A 1 430 ? -34.558 3.720 20.076 1.00 91.94 430 VAL A O 1
ATOM 3193 N N . ARG A 1 431 ? -33.337 5.120 21.355 1.00 91.62 431 ARG A N 1
ATOM 3194 C CA . ARG A 1 431 ? -33.547 6.329 20.543 1.00 91.62 431 ARG A CA 1
ATOM 3195 C C . ARG A 1 431 ? -32.254 7.150 20.455 1.00 91.62 431 ARG A C 1
ATOM 3197 O O . ARG A 1 431 ? -31.917 7.822 21.427 1.00 91.62 431 ARG A O 1
ATOM 3204 N N . PRO A 1 432 ? -31.551 7.132 19.307 1.00 95.06 432 PRO A N 1
ATOM 3205 C CA . PRO A 1 432 ? -30.377 7.969 19.069 1.00 95.06 432 PRO A CA 1
ATOM 3206 C C . PRO A 1 432 ? -30.639 9.462 19.314 1.00 95.06 432 PRO A C 1
ATOM 3208 O O . PRO A 1 432 ? -31.542 10.058 18.722 1.00 95.06 432 PRO A O 1
ATOM 3211 N N . ARG A 1 433 ? -29.819 10.080 20.167 1.00 95.06 433 ARG A N 1
ATOM 3212 C CA . ARG A 1 433 ? -29.795 11.523 20.431 1.00 95.06 433 ARG A CA 1
ATOM 3213 C C . ARG A 1 433 ? -28.952 12.214 19.361 1.00 95.06 433 ARG A C 1
ATOM 3215 O O . ARG A 1 433 ? -27.761 12.454 19.538 1.00 95.06 433 ARG A O 1
ATOM 3222 N N . THR A 1 434 ? -29.567 12.484 18.212 1.00 95.75 434 THR A N 1
ATOM 3223 C CA . THR A 1 434 ? -28.855 12.972 17.018 1.00 95.75 434 THR A CA 1
ATOM 3224 C C . THR A 1 434 ? -28.426 14.439 17.083 1.00 95.75 434 THR A C 1
ATOM 3226 O O . THR A 1 434 ? -27.494 14.823 16.380 1.00 95.75 434 THR A O 1
ATOM 3229 N N . ASN A 1 435 ? -29.057 15.256 17.934 1.00 95.19 435 ASN A N 1
ATOM 3230 C CA . ASN A 1 435 ? -28.638 16.634 18.187 1.00 95.19 435 ASN A CA 1
ATOM 3231 C C . ASN A 1 435 ? -27.521 16.674 19.246 1.00 95.19 435 ASN A C 1
ATOM 3233 O O . ASN A 1 435 ? -27.796 16.746 20.444 1.00 95.19 435 ASN A O 1
ATOM 3237 N N . LEU A 1 436 ? -26.263 16.614 18.803 1.00 94.62 436 LEU A N 1
ATOM 3238 C CA . LEU A 1 436 ? -25.089 16.596 19.688 1.00 94.62 436 LEU A CA 1
ATOM 3239 C C . LEU A 1 436 ? -24.833 17.934 20.410 1.00 94.62 436 LEU A C 1
ATOM 3241 O O . LEU A 1 436 ? -24.126 17.953 21.415 1.00 94.62 436 LEU A O 1
ATOM 3245 N N . AS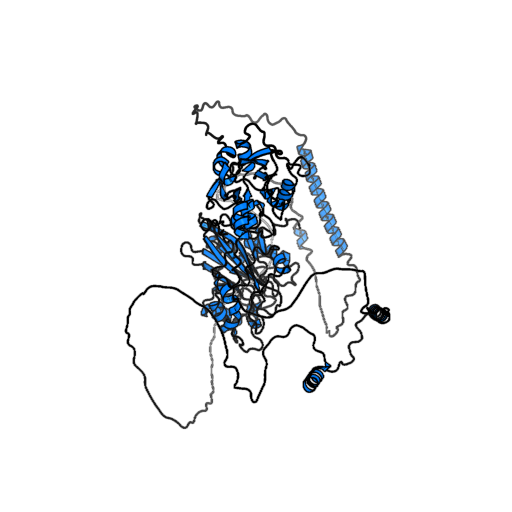P A 1 437 ? -25.433 19.033 19.943 1.00 93.88 437 ASP A N 1
ATOM 3246 C CA . ASP A 1 437 ? -25.313 20.354 20.571 1.00 93.88 437 ASP A CA 1
ATOM 3247 C C . ASP A 1 437 ? -26.324 20.596 21.702 1.00 93.88 437 ASP A C 1
ATOM 3249 O O . ASP A 1 437 ? -26.160 21.538 22.478 1.00 93.88 437 ASP A O 1
ATOM 3253 N N . ASP A 1 438 ? -27.342 19.739 21.842 1.00 93.62 438 ASP A N 1
ATOM 3254 C CA . ASP A 1 438 ? -28.283 19.790 22.963 1.00 93.62 438 ASP A CA 1
ATOM 3255 C C . ASP A 1 438 ? -27.553 19.479 24.290 1.00 93.62 438 ASP A C 1
ATOM 3257 O O . ASP A 1 438 ? -26.971 18.395 24.427 1.00 93.62 438 ASP A O 1
ATOM 3261 N N . PRO A 1 439 ? -27.593 20.368 25.304 1.00 88.50 439 PRO A N 1
ATOM 3262 C CA . PRO A 1 439 ? -27.000 20.103 26.614 1.00 88.50 439 PRO A CA 1
ATOM 3263 C C . PRO A 1 439 ? -27.525 18.834 27.303 1.00 88.50 439 PRO A C 1
ATOM 3265 O O . PRO A 1 439 ? -26.832 18.283 28.153 1.00 88.50 439 PRO A O 1
ATOM 3268 N N . ALA A 1 440 ? -28.718 18.348 26.942 1.00 89.94 440 ALA A N 1
ATOM 3269 C CA . ALA A 1 440 ? -29.296 17.107 27.453 1.00 89.94 440 ALA A CA 1
ATOM 3270 C C . ALA A 1 440 ? -28.878 15.845 26.664 1.00 89.94 440 ALA A C 1
ATOM 3272 O O . ALA A 1 440 ? -29.345 14.746 26.980 1.00 89.94 440 ALA A O 1
ATOM 3273 N N . THR A 1 441 ? -28.028 15.955 25.635 1.00 95.06 441 THR A N 1
ATOM 3274 C CA . THR A 1 441 ? -27.564 14.792 24.857 1.00 95.06 441 THR A CA 1
ATOM 3275 C C . THR A 1 441 ? -26.485 13.981 25.579 1.00 95.06 441 THR A C 1
ATOM 3277 O O . THR A 1 441 ? -26.510 12.750 25.514 1.00 95.06 441 THR A O 1
ATOM 3280 N N . PHE A 1 442 ? -25.601 14.629 26.341 1.00 96.56 442 PHE A N 1
ATOM 3281 C CA . PHE A 1 442 ? -24.570 13.963 27.143 1.00 96.56 442 PHE A CA 1
ATOM 3282 C C . PHE A 1 442 ? -24.927 13.988 28.631 1.00 96.56 442 PHE A C 1
ATOM 3284 O O . PHE A 1 442 ? -25.266 15.032 29.179 1.00 96.56 442 PHE A O 1
ATOM 3291 N N . ALA A 1 443 ? -24.814 12.842 29.302 1.00 93.31 443 ALA A N 1
ATOM 3292 C CA . ALA A 1 443 ? -25.151 12.690 30.718 1.00 93.31 443 ALA A CA 1
ATOM 3293 C C . ALA A 1 443 ? -24.175 13.404 31.673 1.00 93.31 443 ALA A C 1
ATOM 3295 O O . ALA A 1 443 ? -24.539 13.709 32.806 1.00 93.31 443 ALA A O 1
ATOM 3296 N N . HIS A 1 444 ? -22.941 13.662 31.229 1.00 93.31 444 HIS A N 1
ATOM 3297 C CA . HIS A 1 444 ? -21.911 14.339 32.014 1.00 93.31 444 HIS A CA 1
ATOM 3298 C C . HIS A 1 444 ? -20.962 15.142 31.102 1.00 93.31 444 HIS A C 1
ATOM 3300 O O . HIS A 1 444 ? -20.655 14.668 30.003 1.00 93.31 444 HIS A O 1
ATOM 3306 N N . PRO A 1 445 ? -20.419 16.304 31.528 1.00 91.62 445 PRO A N 1
ATOM 3307 C CA . PRO A 1 445 ? -19.452 17.064 30.730 1.00 91.62 445 PRO A CA 1
ATOM 3308 C C . PRO A 1 445 ? -18.215 16.254 30.318 1.00 91.62 445 PRO A C 1
ATOM 3310 O O . PRO A 1 445 ? -17.744 16.393 29.191 1.00 91.62 445 PRO A O 1
ATOM 3313 N N . HIS A 1 446 ? -17.727 15.350 31.179 1.00 92.06 446 HIS A N 1
ATOM 3314 C CA . HIS A 1 446 ? -16.599 14.475 30.826 1.00 92.06 446 HIS A CA 1
ATOM 3315 C C . HIS A 1 446 ? -16.965 13.475 29.719 1.00 92.06 446 HIS A C 1
ATOM 3317 O O . HIS A 1 446 ? -16.121 13.194 28.877 1.00 92.06 446 HIS A O 1
ATOM 3323 N N . PHE A 1 447 ? -18.216 12.995 29.642 1.00 95.31 447 PHE A N 1
ATOM 3324 C CA . PHE A 1 447 ? -18.653 12.138 28.531 1.00 95.31 447 PHE A CA 1
ATOM 3325 C C . PHE A 1 447 ? -18.665 12.900 27.204 1.00 95.31 447 PHE A C 1
ATOM 3327 O O . PHE A 1 447 ? -18.208 12.354 26.204 1.00 95.31 447 PHE A O 1
ATOM 3334 N N . ARG A 1 448 ? -19.110 14.167 27.192 1.00 95.00 448 ARG A N 1
ATOM 3335 C CA . ARG A 1 448 ? -19.018 15.020 25.994 1.00 95.00 448 ARG A CA 1
ATOM 3336 C C . ARG A 1 448 ? -17.561 15.201 25.563 1.00 95.00 448 ARG A C 1
ATOM 3338 O O . ARG A 1 448 ? -17.227 14.901 24.422 1.00 95.00 448 ARG A O 1
ATOM 3345 N N . ALA A 1 449 ? -16.691 15.615 26.483 1.00 93.31 449 ALA A N 1
ATOM 3346 C CA . ALA A 1 449 ? -15.286 15.876 26.178 1.00 93.31 449 ALA A CA 1
ATOM 3347 C C . ALA A 1 449 ? -14.516 14.608 25.750 1.00 93.31 449 ALA A C 1
ATOM 3349 O O . ALA A 1 449 ? -13.685 14.668 24.847 1.00 93.31 449 ALA A O 1
ATOM 3350 N N . PHE A 1 450 ? -14.814 13.448 26.346 1.00 92.69 450 PHE A N 1
ATOM 3351 C CA . PHE A 1 450 ? -14.244 12.156 25.951 1.00 92.69 450 PHE A CA 1
ATOM 3352 C C . PHE A 1 450 ? -14.733 11.728 24.559 1.00 92.69 450 PHE A C 1
ATOM 3354 O O . PHE A 1 450 ? -13.927 11.354 23.707 1.00 92.69 450 PHE A O 1
ATOM 3361 N N . TYR A 1 451 ? -16.037 11.850 24.295 1.00 93.00 451 TYR A N 1
ATOM 3362 C CA . TYR A 1 451 ? -16.631 11.576 22.987 1.00 93.00 451 TYR A CA 1
ATOM 3363 C C . TYR A 1 451 ? -16.001 12.447 21.890 1.00 93.00 451 TYR A C 1
ATOM 3365 O O . TYR A 1 451 ? -15.532 11.921 20.884 1.00 93.00 451 TYR A O 1
ATOM 3373 N N . GLU A 1 452 ? -15.923 13.764 22.106 1.00 91.00 452 GLU A N 1
ATOM 3374 C CA . GLU A 1 452 ? -15.317 14.720 21.169 1.00 91.00 452 GLU A CA 1
ATOM 3375 C C . GLU A 1 452 ? -13.809 14.474 20.963 1.00 91.00 452 GLU A C 1
ATOM 3377 O O . GLU A 1 452 ? -13.299 14.705 19.867 1.00 91.00 452 GLU A O 1
ATOM 3382 N N . ARG A 1 453 ? -13.090 13.967 21.977 1.00 88.31 453 ARG A N 1
ATOM 3383 C CA . ARG A 1 453 ? -11.642 13.708 21.905 1.00 88.31 453 ARG A CA 1
ATOM 3384 C C . ARG A 1 453 ? -11.265 12.396 21.213 1.00 88.31 453 ARG A C 1
ATOM 3386 O O . ARG A 1 453 ? -10.261 12.373 20.505 1.00 88.31 453 ARG A O 1
ATOM 3393 N N . TYR A 1 454 ? -12.011 11.314 21.438 1.00 85.38 454 TYR A N 1
ATOM 3394 C CA . TYR A 1 454 ? -11.581 9.945 21.102 1.00 85.38 454 TYR A CA 1
ATOM 3395 C C . TYR A 1 454 ? -12.352 9.304 19.929 1.00 85.38 454 TYR A C 1
ATOM 3397 O O . TYR A 1 454 ? -12.477 8.086 19.850 1.00 85.38 454 TYR A O 1
ATOM 3405 N N . GLY A 1 455 ? -12.850 10.124 18.996 1.00 81.56 455 GLY A N 1
ATOM 3406 C CA . GLY A 1 455 ? -13.401 9.681 17.702 1.00 81.56 455 GLY A CA 1
ATOM 3407 C C . GLY A 1 455 ? -14.914 9.850 17.529 1.00 81.56 455 GLY A C 1
ATOM 3408 O O . GLY A 1 455 ? -15.422 9.711 16.418 1.00 81.56 455 GLY A O 1
ATOM 3409 N N . GLY A 1 456 ? -15.648 10.201 18.587 1.00 89.62 456 GLY A N 1
ATOM 3410 C CA . GLY A 1 456 ? -17.060 10.578 18.511 1.00 89.62 456 GLY A CA 1
ATOM 3411 C C . GLY A 1 456 ? -17.935 9.563 17.772 1.00 89.62 456 GLY A C 1
ATOM 3412 O O . GLY A 1 456 ? -18.071 8.411 18.184 1.00 89.62 456 GLY A O 1
ATOM 3413 N N . LEU A 1 457 ? -18.545 10.000 16.667 1.00 87.69 457 LEU A N 1
ATOM 3414 C CA . LEU A 1 457 ? -19.571 9.234 15.959 1.00 87.69 457 LEU A CA 1
ATOM 3415 C C . LEU A 1 457 ? -19.039 7.949 15.295 1.00 87.69 457 LEU A C 1
ATOM 3417 O O . LEU A 1 457 ? -19.771 6.958 15.253 1.00 87.69 457 LEU A O 1
ATOM 3421 N N . SER A 1 458 ? -17.793 7.933 14.800 1.00 83.12 458 SER A N 1
ATOM 3422 C CA . SER A 1 458 ? -17.218 6.742 14.148 1.00 83.12 458 SER A CA 1
ATOM 3423 C C . SER A 1 458 ? -16.929 5.624 15.151 1.00 83.12 458 SER A C 1
ATOM 3425 O O . SER A 1 458 ? -17.224 4.463 14.872 1.00 83.12 458 SER A O 1
ATOM 3427 N N . MET A 1 459 ? -16.411 5.981 16.329 1.00 88.31 459 MET A N 1
ATOM 3428 C CA . MET A 1 459 ? -16.063 5.038 17.397 1.00 88.31 459 MET A CA 1
ATOM 3429 C C . MET A 1 459 ? -17.275 4.629 18.237 1.00 88.31 459 MET A C 1
ATOM 3431 O O . MET A 1 459 ? -17.523 3.442 18.434 1.00 88.31 459 MET A O 1
ATOM 3435 N N . PHE A 1 460 ? -18.059 5.595 18.722 1.00 93.12 460 PHE A N 1
ATOM 3436 C CA . PHE A 1 460 ? -19.082 5.354 19.747 1.00 93.12 460 PHE A CA 1
ATOM 3437 C C . PHE A 1 460 ? -20.512 5.331 19.188 1.00 93.12 460 PHE A C 1
ATOM 3439 O O . PHE A 1 460 ? -21.390 4.687 19.766 1.00 93.12 460 PHE A O 1
ATOM 3446 N N . GLY A 1 461 ? -20.748 5.981 18.044 1.00 93.25 461 GLY A N 1
ATOM 3447 C CA . GLY A 1 461 ? -22.098 6.248 17.538 1.00 93.25 461 GLY A CA 1
ATOM 3448 C C . GLY A 1 461 ? -22.880 7.227 18.420 1.00 93.25 461 GLY A C 1
ATOM 3449 O O . GLY A 1 461 ? -22.340 7.794 19.365 1.00 93.25 461 GLY A O 1
ATOM 3450 N N . TYR A 1 462 ? -24.152 7.461 18.114 1.00 96.50 462 TYR A N 1
ATOM 3451 C CA . TYR A 1 462 ? -24.966 8.412 18.878 1.00 96.50 462 TYR A CA 1
ATOM 3452 C C . TYR A 1 462 ? -25.215 7.945 20.325 1.00 96.50 462 TYR A C 1
ATOM 3454 O O . TYR A 1 462 ? -25.351 6.742 20.559 1.00 96.50 462 TYR A O 1
ATOM 3462 N N . PRO A 1 463 ? -25.365 8.858 21.305 1.00 97.88 463 PRO A N 1
ATOM 3463 C CA . PRO A 1 463 ? -25.896 8.508 22.622 1.00 97.88 463 PRO A CA 1
ATOM 3464 C C . PRO A 1 463 ? -27.323 7.953 22.490 1.00 97.88 463 PRO A C 1
ATOM 3466 O O . PRO A 1 463 ? -28.131 8.519 21.754 1.00 97.88 463 PRO A O 1
ATOM 3469 N N . ILE A 1 464 ? -27.657 6.873 23.200 1.00 97.44 464 ILE A N 1
ATOM 3470 C CA . ILE A 1 464 ? -28.990 6.235 23.162 1.00 97.44 464 ILE A CA 1
ATOM 3471 C C . ILE A 1 464 ? -29.731 6.276 24.506 1.00 97.44 464 ILE A C 1
ATOM 3473 O O . ILE A 1 464 ? -30.960 6.224 24.508 1.00 97.44 464 ILE A O 1
ATOM 3477 N N . SER A 1 465 ? -29.026 6.428 25.635 1.00 96.31 465 SER A N 1
ATOM 3478 C CA . SER A 1 465 ? -29.633 6.627 26.962 1.00 96.31 465 SER A CA 1
ATOM 3479 C C . SER A 1 465 ? -29.498 8.074 27.451 1.00 96.31 465 SER A C 1
ATOM 3481 O O . SER A 1 465 ? -28.829 8.907 26.834 1.00 96.31 465 SER A O 1
ATOM 3483 N N . GLY A 1 466 ? -30.163 8.396 28.565 1.00 93.31 466 GLY A N 1
ATOM 3484 C CA . GLY A 1 466 ? -29.787 9.539 29.407 1.00 93.31 466 GLY A CA 1
ATOM 3485 C C . GLY A 1 466 ? -28.684 9.158 30.400 1.00 93.31 466 GLY A C 1
ATOM 3486 O O . GLY A 1 466 ? -28.013 8.142 30.214 1.00 93.31 466 GLY A O 1
ATOM 3487 N N . ALA A 1 467 ? -28.545 9.946 31.468 1.00 93.69 467 ALA A N 1
ATOM 3488 C CA . ALA A 1 467 ? -27.789 9.540 32.648 1.00 93.69 467 ALA A CA 1
ATOM 3489 C C . ALA A 1 467 ? -28.486 8.359 33.338 1.00 93.69 467 ALA A C 1
ATOM 3491 O O . ALA A 1 467 ? -29.684 8.426 33.617 1.00 93.69 467 ALA A O 1
ATOM 3492 N N . LEU A 1 468 ? -27.728 7.305 33.613 1.00 95.12 468 LEU A N 1
ATOM 3493 C CA . LEU A 1 468 ? -28.148 6.131 34.369 1.00 95.12 468 LEU A CA 1
ATOM 3494 C C . LEU A 1 468 ? -27.242 5.954 35.589 1.00 95.12 468 LEU A C 1
ATOM 3496 O O . LEU A 1 468 ? -26.161 6.542 35.671 1.00 95.12 468 LEU A O 1
ATOM 3500 N N . THR A 1 469 ? -27.688 5.124 36.527 1.00 95.19 469 THR A N 1
ATOM 3501 C CA . THR A 1 469 ? -26.887 4.697 37.674 1.00 95.19 469 THR A CA 1
ATOM 3502 C C . THR A 1 469 ? -26.846 3.179 37.690 1.00 95.19 469 THR A C 1
ATOM 3504 O O . THR A 1 469 ? -27.873 2.537 37.906 1.00 95.19 469 THR A O 1
ATOM 3507 N N . GLU A 1 470 ? -25.668 2.617 37.441 1.00 94.19 470 GLU A N 1
ATOM 3508 C CA . GLU A 1 470 ? -25.416 1.174 37.485 1.00 94.19 470 GLU A CA 1
ATOM 3509 C C . GLU A 1 470 ? -24.395 0.874 38.578 1.00 94.19 470 GLU A C 1
ATOM 3511 O O . GLU A 1 470 ? -23.553 1.712 38.899 1.00 94.19 470 GLU A O 1
ATOM 3516 N N . ARG A 1 471 ? -24.461 -0.316 39.173 1.00 91.50 471 ARG A N 1
ATOM 3517 C CA . ARG A 1 471 ? -23.556 -0.699 40.257 1.00 91.50 471 ARG A CA 1
ATOM 3518 C C . ARG A 1 471 ? -22.419 -1.549 39.709 1.00 91.50 471 ARG A C 1
ATOM 3520 O O . ARG A 1 471 ? -22.673 -2.623 39.172 1.00 91.50 471 ARG A O 1
ATOM 3527 N N . ASP A 1 472 ? -21.186 -1.084 39.882 1.00 85.69 472 ASP A N 1
ATOM 3528 C CA . ASP A 1 472 ? -19.981 -1.814 39.486 1.00 85.69 472 ASP A CA 1
ATOM 3529 C C . ASP A 1 472 ? -19.948 -3.194 40.175 1.00 85.69 472 ASP A C 1
ATOM 3531 O O . ASP A 1 472 ? -19.920 -3.244 41.412 1.00 85.69 472 ASP A O 1
ATOM 3535 N N . PRO A 1 473 ? -19.929 -4.315 39.428 1.00 81.31 473 PRO A N 1
ATOM 3536 C CA . PRO A 1 473 ? -19.845 -5.652 40.015 1.00 81.31 473 PRO A CA 1
ATOM 3537 C C . PRO A 1 473 ? -18.500 -5.920 40.714 1.00 81.31 473 PRO A C 1
ATOM 3539 O O . PRO A 1 473 ? -18.414 -6.847 41.515 1.00 81.31 473 PRO A O 1
ATOM 3542 N N . THR A 1 474 ? -17.470 -5.116 40.430 1.00 79.81 474 THR A N 1
ATOM 3543 C CA . THR A 1 474 ? -16.096 -5.271 40.928 1.00 79.81 474 THR A CA 1
ATOM 3544 C C . THR A 1 474 ? -15.900 -4.550 42.260 1.00 79.81 474 THR A C 1
ATOM 3546 O O . THR A 1 474 ? -15.587 -5.178 43.267 1.00 79.81 474 THR A O 1
ATOM 3549 N N . THR A 1 475 ? -16.111 -3.228 42.297 1.00 84.56 475 THR A N 1
ATOM 3550 C CA . THR A 1 475 ? -15.927 -2.415 43.514 1.00 84.56 475 THR A CA 1
ATOM 3551 C C . THR A 1 475 ? -17.214 -2.191 44.308 1.00 84.56 475 THR A C 1
ATOM 3553 O O . THR A 1 475 ? -17.169 -1.632 45.404 1.00 84.56 475 THR A O 1
ATOM 3556 N N . GLY A 1 476 ? -18.373 -2.619 43.793 1.00 87.31 476 GLY A N 1
ATOM 3557 C CA . GLY A 1 476 ? -19.658 -2.524 44.489 1.00 87.31 476 GLY A CA 1
ATOM 3558 C C . GLY A 1 476 ? -20.163 -1.093 44.696 1.00 87.31 476 GLY A C 1
ATOM 3559 O O . GLY A 1 476 ? -21.004 -0.884 45.575 1.00 87.31 476 GLY A O 1
ATOM 3560 N N . ARG A 1 477 ? -19.641 -0.123 43.934 1.00 88.50 477 ARG A N 1
ATOM 3561 C CA . ARG A 1 477 ? -19.983 1.308 43.983 1.00 88.50 477 ARG A CA 1
ATOM 3562 C C . ARG A 1 477 ? -20.925 1.682 42.840 1.00 88.50 477 ARG A C 1
ATOM 3564 O O . ARG A 1 477 ? -20.965 1.003 41.818 1.00 88.50 477 ARG A O 1
ATOM 3571 N N . ASP A 1 478 ? -21.684 2.754 43.028 1.00 93.75 478 ASP A N 1
ATOM 3572 C CA . ASP A 1 478 ? -22.657 3.222 42.043 1.00 93.75 478 ASP A CA 1
ATOM 3573 C C . ASP A 1 478 ? -21.965 4.183 41.051 1.00 93.75 478 ASP A C 1
ATOM 3575 O O . ASP A 1 478 ? -21.415 5.214 41.445 1.00 93.75 478 ASP A O 1
ATOM 3579 N N . LEU A 1 479 ? -21.962 3.818 39.768 1.00 94.62 479 LEU A N 1
ATOM 3580 C CA . LEU A 1 479 ? -21.361 4.553 38.654 1.00 94.62 479 LEU A CA 1
ATOM 3581 C C . LEU A 1 479 ? -22.410 5.410 37.941 1.00 94.62 479 LEU A C 1
ATOM 3583 O O . LEU A 1 479 ? -23.559 4.996 37.776 1.00 94.62 479 LEU A O 1
ATOM 3587 N N . VAL A 1 480 ? -21.998 6.570 37.429 1.00 96.00 480 VAL A N 1
ATOM 3588 C CA . VAL A 1 480 ? -22.764 7.301 36.411 1.00 96.00 480 VAL A CA 1
ATOM 3589 C C . VAL A 1 480 ? -22.494 6.642 35.061 1.00 96.00 480 VAL A C 1
ATOM 3591 O O . VAL A 1 480 ? -21.339 6.473 34.675 1.00 96.00 480 VAL A O 1
ATOM 3594 N N . VAL A 1 481 ? -23.553 6.280 34.339 1.00 96.88 481 VAL A N 1
ATOM 3595 C CA . VAL A 1 481 ? -23.464 5.530 33.078 1.00 96.88 481 VAL A CA 1
ATOM 3596 C C . VAL A 1 481 ? -24.227 6.232 31.956 1.00 96.88 481 VAL A C 1
ATOM 3598 O O . VAL A 1 481 ? -25.289 6.817 32.182 1.00 96.88 481 VAL A O 1
ATOM 3601 N N . GLN A 1 482 ? -23.705 6.154 30.729 1.00 97.50 482 GLN A N 1
ATOM 3602 C CA . GLN A 1 482 ? -24.458 6.462 29.513 1.00 97.50 482 GLN A CA 1
ATOM 3603 C C . GLN A 1 482 ? -24.146 5.459 28.395 1.00 97.50 482 GLN A C 1
ATOM 3605 O O . GLN A 1 482 ? -22.988 5.190 28.081 1.00 97.50 482 GLN A O 1
ATOM 3610 N N . TYR A 1 483 ? -25.192 4.941 27.755 1.00 98.06 483 TYR A N 1
ATOM 3611 C CA . TYR A 1 483 ? -25.089 4.093 26.573 1.00 98.06 483 TYR A CA 1
ATOM 3612 C C . TYR A 1 483 ? -25.112 4.925 25.292 1.00 98.06 483 TYR A C 1
ATOM 3614 O O . TYR A 1 483 ? -25.885 5.878 25.149 1.00 98.06 483 TYR A O 1
ATOM 3622 N N . PHE A 1 484 ? -24.303 4.485 24.338 1.00 97.94 484 PHE A N 1
ATOM 3623 C CA . PHE A 1 484 ? -24.212 4.941 22.957 1.00 97.94 484 PHE A CA 1
ATOM 3624 C C . PHE A 1 484 ? -24.562 3.761 22.036 1.00 97.94 484 PHE A C 1
ATOM 3626 O O . PHE A 1 484 ? -24.753 2.642 22.509 1.00 97.94 484 PHE A O 1
ATOM 3633 N N . GLU A 1 485 ? -24.651 3.961 20.723 1.00 96.38 485 GLU A N 1
ATOM 3634 C CA . GLU A 1 485 ? -24.935 2.860 19.787 1.00 96.38 485 GLU A CA 1
ATOM 3635 C C . GLU A 1 485 ? -23.891 1.731 19.889 1.00 96.38 485 GLU A C 1
ATOM 3637 O O . GLU A 1 485 ? -24.250 0.553 19.882 1.00 96.38 485 GLU A O 1
ATOM 3642 N N . ARG A 1 486 ? -22.602 2.078 20.021 1.00 95.81 486 ARG A N 1
ATOM 3643 C CA . ARG A 1 486 ? -21.464 1.136 19.983 1.00 95.81 486 ARG A CA 1
ATOM 3644 C C . ARG A 1 486 ? -20.789 0.907 21.337 1.00 95.81 486 ARG A C 1
ATOM 3646 O O . ARG A 1 486 ? -20.106 -0.098 21.494 1.00 95.81 486 ARG A O 1
ATOM 3653 N N . ALA A 1 487 ? -20.978 1.794 22.314 1.00 96.81 487 ALA A N 1
ATOM 3654 C CA . ALA A 1 487 ? -20.231 1.795 23.578 1.00 96.81 487 ALA A CA 1
ATOM 3655 C C . ALA A 1 487 ? -21.112 2.082 24.810 1.00 96.81 487 ALA A C 1
ATOM 3657 O O . ALA A 1 487 ? -22.213 2.618 24.688 1.00 96.81 487 ALA A O 1
ATOM 3658 N N . ARG A 1 488 ? -20.594 1.774 26.005 1.00 97.44 488 ARG A N 1
ATOM 3659 C CA . ARG A 1 488 ? -21.115 2.230 27.305 1.00 97.44 488 ARG A CA 1
ATOM 3660 C C . ARG A 1 488 ? -20.015 3.033 27.990 1.00 97.44 488 ARG A C 1
ATOM 3662 O O . ARG A 1 488 ? -18.909 2.520 28.151 1.00 97.44 488 ARG A O 1
ATOM 3669 N N . PHE A 1 489 ? -20.307 4.283 28.333 1.00 97.38 489 PHE A N 1
ATOM 3670 C CA . PHE A 1 489 ? -19.408 5.158 29.080 1.00 97.38 489 PHE A CA 1
ATOM 3671 C C . PHE A 1 489 ? -19.746 5.048 30.565 1.00 97.38 489 PHE A C 1
ATOM 3673 O O . PHE A 1 489 ? -20.919 5.089 30.943 1.00 97.38 489 PHE A O 1
ATOM 3680 N N . GLU A 1 490 ? -18.714 4.941 31.389 1.00 95.44 490 GLU A N 1
ATOM 3681 C CA . GLU A 1 490 ? -18.785 4.743 32.834 1.00 95.44 490 GLU A CA 1
ATOM 3682 C C . GLU A 1 490 ? -17.953 5.815 33.537 1.00 95.44 490 GLU A C 1
ATOM 3684 O O . GLU A 1 490 ? -16.845 6.128 33.104 1.00 95.44 490 GLU A O 1
ATOM 3689 N N . LEU A 1 491 ? -18.477 6.375 34.623 1.00 94.00 491 LEU A N 1
ATOM 3690 C CA . LEU A 1 491 ? -17.796 7.363 35.453 1.00 94.00 491 LEU A CA 1
ATOM 3691 C C . LEU A 1 491 ? -18.044 7.047 36.928 1.00 94.00 491 LEU A C 1
ATOM 3693 O O . LEU A 1 491 ? -19.186 7.019 37.384 1.00 94.00 491 LEU A O 1
ATOM 3697 N N . ASP A 1 492 ? -16.965 6.855 37.677 1.00 90.44 492 ASP A N 1
ATOM 3698 C CA . ASP A 1 492 ? -16.988 6.729 39.132 1.00 90.44 492 ASP A CA 1
ATOM 3699 C C . ASP A 1 492 ? -16.903 8.130 39.769 1.00 90.44 492 ASP A C 1
ATOM 3701 O O . ASP A 1 492 ? -15.843 8.758 39.703 1.00 90.44 492 ASP A O 1
ATOM 3705 N N . PRO A 1 493 ? -17.980 8.650 40.391 1.00 85.38 493 PRO A N 1
ATOM 3706 C CA . PRO A 1 493 ? -17.986 9.993 40.969 1.00 85.38 493 PRO A CA 1
ATOM 3707 C C . PRO A 1 493 ? -17.189 10.100 42.284 1.00 85.38 493 PRO A C 1
ATOM 3709 O O . PRO A 1 493 ? -17.105 11.189 42.850 1.00 85.38 493 PRO A O 1
ATOM 3712 N N . VAL A 1 494 ? -16.637 8.990 42.792 1.00 84.19 494 VAL A N 1
ATOM 3713 C CA . VAL A 1 494 ? -15.850 8.918 44.038 1.00 84.19 494 VAL A CA 1
ATOM 3714 C C . VAL A 1 494 ? -14.401 8.470 43.768 1.00 84.19 494 VAL A C 1
ATOM 3716 O O . VAL A 1 494 ? -13.595 8.389 44.695 1.00 84.19 494 VAL A O 1
ATOM 3719 N N . ALA A 1 495 ? -14.032 8.201 42.510 1.00 81.25 495 ALA A N 1
ATOM 3720 C CA . ALA A 1 495 ? -12.643 7.965 42.126 1.00 81.25 495 ALA A CA 1
ATOM 3721 C C . ALA A 1 495 ? -11.777 9.208 42.379 1.00 81.25 495 ALA A C 1
ATOM 3723 O O . ALA A 1 495 ? -12.208 10.348 42.188 1.00 81.25 495 ALA A O 1
ATOM 3724 N N . LEU A 1 496 ? -10.509 8.984 42.733 1.00 79.88 496 LEU A N 1
ATOM 3725 C CA . LEU A 1 496 ? -9.497 10.033 42.630 1.00 79.88 496 LEU A CA 1
ATOM 3726 C C . LEU A 1 496 ? -9.314 10.401 41.153 1.00 79.88 496 LEU A C 1
ATOM 3728 O O . LEU A 1 496 ? -9.213 9.524 40.296 1.00 79.88 496 LEU A O 1
ATOM 3732 N N . ALA A 1 497 ? -9.262 11.699 40.862 1.00 76.88 497 ALA A N 1
ATOM 3733 C CA . ALA A 1 497 ? -9.038 12.179 39.507 1.00 76.88 497 ALA A CA 1
ATOM 3734 C C . ALA A 1 497 ? -7.624 11.783 39.022 1.00 76.88 497 ALA A C 1
ATOM 3736 O O . ALA A 1 497 ? -6.652 12.169 39.673 1.00 76.88 497 ALA A O 1
ATOM 3737 N N . PRO A 1 498 ? -7.483 11.064 37.891 1.00 80.00 498 PRO A N 1
ATOM 3738 C CA . PRO A 1 498 ? -6.201 10.925 37.209 1.00 80.00 498 PRO A CA 1
ATOM 3739 C C . PRO A 1 498 ? -5.768 12.276 36.620 1.00 80.00 498 PRO A C 1
ATOM 3741 O O . PRO A 1 498 ? -6.605 13.149 36.378 1.00 80.00 498 PRO A O 1
ATOM 3744 N N . GLU A 1 499 ? -4.468 12.434 36.354 1.00 79.62 499 GLU A N 1
ATOM 3745 C CA . GLU A 1 499 ? -3.859 13.709 35.929 1.00 79.62 499 GLU A CA 1
ATOM 3746 C C . GLU A 1 499 ? -4.542 14.340 34.706 1.00 79.62 499 GLU A C 1
ATOM 3748 O O . GLU A 1 499 ? -4.761 15.551 34.658 1.00 79.62 499 GLU A O 1
ATOM 3753 N N . ASN A 1 500 ? -4.941 13.509 33.739 1.00 79.88 500 ASN A N 1
ATOM 3754 C CA . ASN A 1 500 ? -5.861 13.892 32.675 1.00 79.88 500 ASN A CA 1
ATOM 3755 C C . ASN A 1 500 ? -7.295 13.474 33.069 1.00 79.88 500 ASN A C 1
ATOM 3757 O O . ASN A 1 500 ? -7.610 12.282 32.994 1.00 79.88 500 ASN A O 1
ATOM 3761 N N . PRO A 1 501 ? -8.197 14.415 33.418 1.00 78.50 501 PRO A N 1
ATOM 3762 C CA . PRO A 1 501 ? -9.534 14.094 33.922 1.00 78.50 501 PRO A CA 1
ATOM 3763 C C . PRO A 1 501 ? -10.451 13.412 32.894 1.00 78.50 501 PRO A C 1
ATOM 3765 O O . PRO A 1 501 ? -11.489 12.878 33.282 1.00 78.50 501 PRO A O 1
ATOM 3768 N N . LEU A 1 502 ? -10.079 13.359 31.607 1.00 79.69 502 LEU A N 1
ATOM 3769 C CA . LEU A 1 502 ? -10.791 12.537 30.622 1.00 79.69 502 LEU A CA 1
ATOM 3770 C C . LEU A 1 502 ? -10.758 11.045 30.989 1.00 79.69 502 LEU A C 1
ATOM 3772 O O . LEU A 1 502 ? -11.753 10.360 30.781 1.00 79.69 502 LEU A O 1
ATOM 3776 N N . TRP A 1 503 ? -9.675 10.555 31.605 1.00 83.00 503 TRP A N 1
ATOM 3777 C CA . TRP A 1 503 ? -9.542 9.151 32.022 1.00 83.00 503 TRP A CA 1
ATOM 3778 C C . TRP A 1 503 ? -10.361 8.774 33.267 1.00 83.00 503 TRP A C 1
ATOM 3780 O O . TRP A 1 503 ? -10.328 7.625 33.697 1.00 83.00 503 TRP A O 1
ATOM 3790 N N . GLN A 1 504 ? -11.146 9.703 33.827 1.00 87.88 504 GLN A N 1
ATOM 3791 C CA . GLN A 1 504 ? -12.242 9.340 34.734 1.00 87.88 504 GLN A CA 1
ATOM 3792 C C . GLN A 1 504 ? -13.360 8.585 33.996 1.00 87.88 504 GLN A C 1
ATOM 3794 O O . GLN A 1 504 ? -14.106 7.829 34.616 1.00 87.88 504 GLN A O 1
ATOM 3799 N N . VAL A 1 505 ? -13.485 8.802 32.681 1.00 92.25 505 VAL A N 1
ATOM 3800 C CA . VAL A 1 505 ? -14.404 8.063 31.816 1.00 92.25 505 VAL A CA 1
ATOM 3801 C C . VAL A 1 505 ? -13.741 6.754 31.406 1.00 92.25 505 VAL A C 1
ATOM 3803 O O . VAL A 1 505 ? -12.705 6.747 30.740 1.00 92.25 505 VAL A O 1
ATOM 3806 N N . ARG A 1 506 ? -14.362 5.640 31.788 1.00 91.62 506 ARG A N 1
ATOM 3807 C CA . ARG A 1 506 ? -14.004 4.289 31.345 1.00 91.62 506 ARG A CA 1
ATOM 3808 C C . ARG A 1 506 ? -15.027 3.801 30.323 1.00 91.62 506 ARG A C 1
ATOM 3810 O O . ARG A 1 506 ? -16.150 4.303 30.257 1.00 91.62 506 ARG A O 1
ATOM 3817 N N . LEU A 1 507 ? -14.633 2.812 29.526 1.00 94.38 507 LEU A N 1
ATOM 3818 C CA . LEU A 1 507 ? -15.534 2.103 28.622 1.00 94.38 507 LEU A CA 1
ATOM 3819 C C . LEU A 1 507 ? -15.787 0.686 29.129 1.00 94.38 507 LEU A C 1
ATOM 3821 O O . LEU A 1 507 ? -14.831 -0.056 29.396 1.00 94.38 507 LEU A O 1
ATOM 3825 N N . GLY A 1 508 ? -17.069 0.328 29.203 1.00 93.44 508 GLY A N 1
ATOM 3826 C CA . GLY A 1 508 ? -17.534 -0.995 29.608 1.00 93.44 508 GLY A CA 1
ATOM 3827 C C . GLY A 1 508 ? -17.035 -2.108 28.691 1.00 93.44 508 GLY A C 1
ATOM 3828 O O . GLY A 1 508 ? -16.766 -1.891 27.504 1.00 93.44 508 GLY A O 1
ATOM 3829 N N . LEU A 1 509 ? -16.922 -3.321 29.228 1.00 95.00 509 LEU A N 1
ATOM 3830 C CA . LEU A 1 509 ? -16.317 -4.467 28.549 1.00 95.00 509 LEU A CA 1
ATOM 3831 C C . LEU A 1 509 ? -17.341 -5.169 27.645 1.00 95.00 509 LEU A C 1
ATOM 3833 O O . LEU A 1 509 ? -17.533 -6.380 27.718 1.00 95.00 509 LEU A O 1
ATOM 3837 N N . LEU A 1 510 ? -18.019 -4.408 26.778 1.00 95.94 510 LEU A N 1
ATOM 3838 C CA . LEU A 1 510 ? -19.179 -4.886 26.014 1.00 95.94 510 LEU A CA 1
ATOM 3839 C C . LEU A 1 510 ? -18.872 -6.079 25.094 1.00 95.94 510 LEU A C 1
ATOM 3841 O O . LEU A 1 510 ? -19.758 -6.895 24.838 1.00 95.94 510 LEU A O 1
ATOM 3845 N N . GLY A 1 511 ? -17.629 -6.224 24.630 1.00 95.38 511 GLY A N 1
ATOM 3846 C CA . GLY A 1 511 ? -17.193 -7.399 23.874 1.00 95.38 511 GLY A CA 1
ATOM 3847 C C . GLY A 1 511 ? -17.150 -8.668 24.733 1.00 95.38 511 GLY A C 1
ATOM 3848 O O . GLY A 1 511 ? -17.585 -9.723 24.273 1.00 95.38 511 GLY A O 1
ATOM 3849 N N . ARG A 1 512 ? -16.730 -8.563 26.004 1.00 95.06 512 ARG A N 1
ATOM 3850 C CA . ARG A 1 512 ? -16.816 -9.660 26.989 1.00 95.06 512 ARG A CA 1
ATOM 3851 C C . ARG A 1 512 ? -18.240 -9.877 27.513 1.00 95.06 512 ARG A C 1
ATOM 3853 O O . ARG A 1 512 ? -18.657 -11.020 27.661 1.00 95.06 512 ARG A O 1
ATOM 3860 N N . GLU A 1 513 ? -18.971 -8.802 27.803 1.00 94.00 513 GLU A N 1
ATOM 3861 C CA . GLU A 1 513 ? -20.292 -8.844 28.450 1.00 94.00 513 GLU A CA 1
ATOM 3862 C C . GLU A 1 513 ? -21.405 -9.329 27.513 1.00 94.00 513 GLU A C 1
ATOM 3864 O O . GLU A 1 513 ? -22.234 -10.143 27.915 1.00 94.00 513 GLU A O 1
ATOM 3869 N N . VAL A 1 514 ? -21.442 -8.829 26.271 1.00 94.69 514 VAL A N 1
ATOM 3870 C CA . VAL A 1 514 ? -22.541 -9.093 25.324 1.00 94.69 514 VAL A CA 1
ATOM 3871 C C . VAL A 1 514 ? -22.089 -9.491 23.918 1.00 94.69 514 VAL A C 1
ATOM 3873 O O . VAL A 1 514 ? -22.941 -9.718 23.060 1.00 94.69 514 VAL A O 1
ATOM 3876 N N . GLY A 1 515 ? -20.786 -9.637 23.654 1.00 91.31 515 GLY A N 1
ATOM 3877 C CA . GLY A 1 515 ? -20.277 -10.028 22.332 1.00 91.31 515 GLY A CA 1
ATOM 3878 C C . GLY A 1 515 ? -20.877 -11.343 21.816 1.00 91.31 515 GLY A C 1
ATOM 3879 O O . GLY A 1 515 ? -21.317 -11.414 20.672 1.00 91.31 515 GLY A O 1
ATOM 3880 N N . SER A 1 516 ? -21.022 -12.348 22.685 1.00 89.88 516 SER A N 1
ATOM 3881 C CA . SER A 1 516 ? -21.678 -13.632 22.373 1.00 89.88 516 SER A CA 1
ATOM 3882 C C . SER A 1 516 ? -23.201 -13.536 22.176 1.00 89.88 516 SER A C 1
ATOM 3884 O O . SER A 1 516 ? -23.808 -14.423 21.576 1.00 89.88 516 SER A O 1
ATOM 3886 N N . LEU A 1 517 ? -23.831 -12.460 22.657 1.00 89.81 517 LEU A N 1
ATOM 3887 C CA . LEU A 1 517 ? -25.257 -12.170 22.478 1.00 89.81 517 LEU A CA 1
ATOM 3888 C C . LEU A 1 517 ? -25.526 -11.259 21.271 1.00 89.81 517 LEU A C 1
ATOM 3890 O O . LEU A 1 517 ? -26.669 -11.180 20.817 1.00 89.81 517 LEU A O 1
ATOM 3894 N N . ALA A 1 518 ? -24.495 -10.596 20.733 1.00 88.88 518 ALA A N 1
ATOM 3895 C CA . ALA A 1 518 ? -24.620 -9.555 19.718 1.00 88.88 518 ALA A CA 1
ATOM 3896 C C . ALA A 1 518 ? -25.410 -10.021 18.490 1.00 88.88 518 ALA A C 1
ATOM 3898 O O . ALA A 1 518 ? -26.390 -9.382 18.118 1.00 88.88 518 ALA A O 1
ATOM 3899 N N . MET A 1 519 ? -25.062 -11.173 17.912 1.00 88.81 519 MET A N 1
ATOM 3900 C CA . MET A 1 519 ? -25.777 -11.716 16.750 1.00 88.81 519 MET A CA 1
ATOM 3901 C C . MET A 1 519 ? -27.214 -12.147 17.071 1.00 88.81 519 MET A C 1
ATOM 3903 O O . MET A 1 519 ? -28.093 -11.959 16.241 1.00 88.81 519 MET A O 1
ATOM 3907 N N . ASN A 1 520 ? -27.507 -12.613 18.288 1.00 87.06 520 ASN A N 1
ATOM 3908 C CA . ASN A 1 520 ? -28.877 -12.973 18.677 1.00 87.06 520 ASN A CA 1
ATOM 3909 C C . ASN A 1 520 ? -29.796 -11.742 18.836 1.00 87.06 520 ASN A C 1
ATOM 3911 O O . ASN A 1 520 ? -31.005 -11.846 18.635 1.00 87.06 520 ASN A O 1
ATOM 3915 N N . ILE A 1 521 ? -29.234 -10.582 19.205 1.00 86.44 521 ILE A N 1
ATOM 3916 C CA . ILE A 1 521 ? -29.978 -9.343 19.511 1.00 86.44 521 ILE A CA 1
ATOM 3917 C C . ILE A 1 521 ? -29.989 -8.352 18.330 1.00 86.44 521 ILE A C 1
ATOM 3919 O O . ILE A 1 521 ? -30.940 -7.574 18.189 1.00 86.44 521 ILE A O 1
ATOM 3923 N N . LEU A 1 522 ? -28.961 -8.376 17.476 1.00 86.25 522 LEU A N 1
ATOM 3924 C CA . LEU A 1 522 ? -28.908 -7.628 16.214 1.00 86.25 522 LEU A CA 1
ATOM 3925 C C . LEU A 1 522 ? -29.614 -8.385 15.081 1.00 86.25 522 LEU A C 1
ATOM 3927 O O . LEU A 1 522 ? -30.359 -7.763 14.327 1.00 86.25 522 LEU A O 1
ATOM 3931 N N . CYS A 1 523 ? -29.461 -9.715 15.022 1.00 86.12 523 CYS A N 1
ATOM 3932 C CA . CYS A 1 523 ? -30.000 -10.584 13.970 1.00 86.12 523 CYS A CA 1
ATOM 3933 C C . CYS A 1 523 ? -31.010 -11.628 14.490 1.00 86.12 523 CYS A C 1
ATOM 3935 O O . CYS A 1 523 ? -30.800 -12.832 14.312 1.00 86.12 523 CYS A O 1
ATOM 3937 N N . PRO A 1 524 ? -32.140 -11.209 15.100 1.00 78.25 524 PRO A N 1
ATOM 3938 C CA . PRO A 1 524 ? -33.205 -12.133 15.474 1.00 78.25 524 PRO A CA 1
ATOM 3939 C C . PRO A 1 524 ? -33.765 -12.821 14.218 1.00 78.25 524 PRO A C 1
ATOM 3941 O O . PRO A 1 524 ? -34.233 -12.172 13.279 1.00 78.25 524 PRO A O 1
ATOM 3944 N N . THR A 1 525 ? -33.704 -14.152 14.187 1.00 64.69 525 THR A N 1
ATOM 3945 C CA . THR A 1 525 ? -33.969 -14.968 12.995 1.00 64.69 525 THR A CA 1
ATOM 3946 C C . THR A 1 525 ? -35.439 -14.946 12.569 1.00 64.69 525 THR A C 1
ATOM 3948 O O . THR A 1 525 ? -36.248 -15.775 12.977 1.00 64.69 525 THR A O 1
ATOM 3951 N N . SER A 1 526 ? -35.778 -14.017 11.669 1.00 52.69 526 SER A N 1
ATOM 3952 C CA . SER A 1 526 ? -37.126 -13.853 11.102 1.00 52.69 526 SER A CA 1
ATOM 3953 C C . SER A 1 526 ? -37.269 -14.370 9.657 1.00 52.69 526 SER A C 1
ATOM 3955 O O . SER A 1 526 ? -38.075 -13.849 8.886 1.00 52.69 526 SER A O 1
ATOM 3957 N N . ILE A 1 527 ? -36.530 -15.422 9.287 1.00 43.84 527 ILE A N 1
ATOM 3958 C CA . ILE A 1 527 ? -36.865 -16.268 8.128 1.00 43.84 527 ILE A CA 1
ATOM 3959 C C . ILE A 1 527 ? -36.815 -17.736 8.559 1.00 43.84 527 ILE A C 1
ATOM 3961 O O . ILE A 1 527 ? -35.831 -18.441 8.349 1.00 43.84 527 ILE A O 1
ATOM 3965 N N . ALA A 1 528 ? -37.923 -18.223 9.116 1.00 32.66 528 ALA A N 1
ATOM 3966 C CA . ALA A 1 528 ? -38.279 -19.611 8.863 1.00 32.66 528 ALA A CA 1
ATOM 3967 C C . ALA A 1 528 ? -38.672 -19.699 7.375 1.00 32.66 528 ALA A C 1
ATOM 3969 O O . ALA A 1 528 ? -39.534 -18.919 6.952 1.00 32.66 528 ALA A O 1
ATOM 3970 N N . PRO A 1 529 ? -38.084 -20.593 6.558 1.00 39.81 529 PRO A N 1
ATOM 3971 C CA . PRO A 1 529 ? -38.613 -20.830 5.224 1.00 39.81 529 PRO A CA 1
ATOM 3972 C C . PRO A 1 529 ? -40.049 -21.328 5.387 1.00 39.81 529 PRO A C 1
ATOM 3974 O O . PRO A 1 529 ? -40.285 -22.320 6.081 1.00 39.81 529 PRO A O 1
ATOM 3977 N N . ALA A 1 530 ? -41.014 -20.621 4.793 1.00 37.12 530 ALA A N 1
ATOM 3978 C CA . ALA A 1 530 ? -42.412 -21.025 4.843 1.00 37.12 530 ALA A CA 1
ATOM 3979 C C . ALA A 1 530 ? -42.522 -22.440 4.261 1.00 37.12 530 ALA A C 1
ATOM 3981 O O . ALA A 1 530 ? -42.281 -22.639 3.069 1.00 37.12 530 ALA A O 1
ATOM 3982 N N . ALA A 1 531 ? -42.802 -23.421 5.125 1.00 36.34 531 ALA A N 1
ATOM 3983 C CA . ALA A 1 531 ? -42.756 -24.830 4.759 1.00 36.34 531 ALA A CA 1
ATOM 3984 C C . ALA A 1 531 ? -43.658 -25.073 3.546 1.00 36.34 531 ALA A C 1
ATOM 3986 O O . ALA A 1 531 ? -44.823 -24.676 3.567 1.00 36.34 531 ALA A O 1
ATOM 3987 N N . SER A 1 532 ? -43.100 -25.691 2.502 1.00 41.72 532 SER A N 1
ATOM 3988 C CA . SER A 1 532 ? -43.691 -25.779 1.165 1.00 41.72 532 SER A CA 1
ATOM 3989 C C . SER A 1 532 ? -45.058 -26.467 1.176 1.00 41.72 532 SER A C 1
ATOM 3991 O O . SER A 1 532 ? -45.162 -27.680 0.989 1.00 41.72 532 SER A O 1
ATOM 3993 N N . SER A 1 533 ? -46.118 -25.687 1.383 1.00 37.31 533 SER A N 1
ATOM 3994 C CA . SER A 1 533 ? -47.503 -26.135 1.354 1.00 37.31 533 SER A CA 1
ATOM 3995 C C . SER A 1 533 ? -47.901 -26.413 -0.092 1.00 37.31 533 SER A C 1
ATOM 3997 O O . SER A 1 533 ? -48.370 -25.547 -0.828 1.00 37.31 533 SER A O 1
ATOM 3999 N N . SER A 1 534 ? -47.672 -27.657 -0.507 1.00 45.69 534 SER A N 1
ATOM 4000 C CA . SER A 1 534 ? -47.964 -28.190 -1.834 1.00 45.69 534 SER A CA 1
ATOM 4001 C C . SER A 1 534 ? -49.472 -28.265 -2.101 1.00 45.69 534 SER A C 1
ATOM 4003 O O . SER A 1 534 ? -50.087 -29.330 -2.092 1.00 45.69 534 SER A O 1
ATOM 4005 N N . LEU A 1 535 ? -50.076 -27.110 -2.381 1.00 38.81 535 LEU A N 1
ATOM 4006 C CA . LEU A 1 535 ? -51.409 -27.020 -2.963 1.00 38.81 535 LEU A CA 1
ATOM 4007 C C . LEU A 1 535 ? -51.318 -27.255 -4.484 1.00 38.81 535 LEU A C 1
ATOM 4009 O O . LEU A 1 535 ? -50.483 -26.636 -5.149 1.00 38.81 535 LEU A O 1
ATOM 4013 N N . PRO A 1 536 ? -52.128 -28.167 -5.052 1.00 41.38 536 PRO A N 1
ATOM 4014 C CA . PRO A 1 536 ? -51.990 -28.580 -6.443 1.00 41.38 536 PRO A CA 1
ATOM 4015 C C . PRO A 1 536 ? -52.436 -27.484 -7.417 1.00 41.38 536 PRO A C 1
ATOM 4017 O O . PRO A 1 536 ? -53.456 -26.821 -7.221 1.00 41.38 536 PRO A O 1
ATOM 4020 N N . ALA A 1 537 ? -51.688 -27.334 -8.511 1.00 40.66 537 ALA A N 1
ATOM 4021 C CA . ALA A 1 537 ? -51.982 -26.355 -9.548 1.00 40.66 537 ALA A CA 1
ATOM 4022 C C . ALA A 1 537 ? -53.358 -26.604 -10.189 1.00 40.66 537 ALA A C 1
ATOM 4024 O O . ALA A 1 537 ? -53.594 -27.643 -10.802 1.00 40.66 537 ALA A O 1
ATOM 4025 N N . THR A 1 538 ? -54.242 -25.610 -10.099 1.00 33.12 538 THR A N 1
ATOM 4026 C CA . THR A 1 538 ? -55.485 -25.537 -10.878 1.00 33.12 538 THR A CA 1
ATOM 4027 C C . THR A 1 538 ? -55.493 -24.190 -11.588 1.00 33.12 538 THR A C 1
ATOM 4029 O O . THR A 1 538 ? -55.635 -23.158 -10.940 1.00 33.12 538 THR A O 1
ATOM 4032 N N . ILE A 1 539 ? -55.279 -24.191 -12.905 1.00 36.38 539 ILE A N 1
ATOM 4033 C CA . ILE A 1 539 ? -55.161 -22.972 -13.719 1.00 36.38 539 ILE A CA 1
ATOM 4034 C C . ILE A 1 539 ? -56.496 -22.715 -14.435 1.00 36.38 539 ILE A C 1
ATOM 4036 O O . ILE A 1 539 ? -56.848 -23.486 -15.330 1.00 36.38 539 ILE A O 1
ATOM 4040 N N . PRO A 1 540 ? -57.227 -21.629 -14.124 1.00 34.62 540 PRO A N 1
ATOM 4041 C CA . PRO A 1 540 ? -58.255 -21.098 -15.007 1.00 34.62 540 PRO A CA 1
ATOM 4042 C C . PRO A 1 540 ? -57.565 -20.292 -16.114 1.00 34.62 540 PRO A C 1
ATOM 4044 O O . PRO A 1 540 ? -56.893 -19.298 -15.839 1.00 34.62 540 PRO A O 1
ATOM 4047 N N . ALA A 1 541 ? -57.712 -20.708 -17.371 1.00 42.47 541 ALA A N 1
ATOM 4048 C CA . ALA A 1 541 ? -57.160 -19.964 -18.498 1.00 42.47 541 ALA A CA 1
ATOM 4049 C C . ALA A 1 541 ? -58.002 -18.707 -18.785 1.00 42.47 541 ALA A C 1
ATOM 4051 O O . ALA A 1 541 ? -59.179 -18.813 -19.124 1.00 42.47 541 ALA A O 1
ATOM 4052 N N . LEU A 1 542 ? -57.385 -17.525 -18.702 1.00 34.00 542 LEU A N 1
ATOM 4053 C CA . LEU A 1 542 ? -57.956 -16.256 -19.159 1.00 34.00 542 LEU A CA 1
ATOM 4054 C C . LEU A 1 542 ? -56.929 -15.512 -20.019 1.00 34.00 542 LEU A C 1
ATOM 4056 O O . LEU A 1 542 ? -55.939 -14.982 -19.523 1.00 34.00 542 LEU A O 1
ATOM 4060 N N . THR A 1 543 ? -57.167 -15.496 -21.329 1.00 39.41 543 THR A N 1
ATOM 4061 C CA . THR A 1 543 ? -56.368 -14.752 -22.310 1.00 39.41 543 THR A CA 1
ATOM 4062 C C . THR A 1 543 ? -56.783 -13.277 -22.336 1.00 39.41 543 THR A C 1
ATOM 4064 O O . THR A 1 543 ? -57.951 -13.009 -22.632 1.00 39.41 543 THR A O 1
ATOM 4067 N N . PRO A 1 544 ? -55.877 -12.310 -22.107 1.00 38.59 544 PRO A N 1
ATOM 4068 C CA . PRO A 1 544 ? -56.194 -10.898 -22.292 1.00 38.59 544 PRO A CA 1
ATOM 4069 C C . PRO A 1 544 ? -56.260 -10.553 -23.788 1.00 38.59 544 PRO A C 1
ATOM 4071 O O . PRO A 1 544 ? -55.274 -10.668 -24.516 1.00 38.59 544 PRO A O 1
ATOM 4074 N N . THR A 1 545 ? -57.426 -10.113 -24.259 1.00 38.78 545 THR A N 1
ATOM 4075 C CA . THR A 1 545 ? -57.591 -9.530 -25.598 1.00 38.78 545 THR A CA 1
ATOM 4076 C C . THR A 1 545 ? -57.050 -8.100 -25.649 1.00 38.78 545 THR A C 1
ATOM 4078 O O . THR A 1 545 ? -57.229 -7.328 -24.714 1.00 38.78 545 THR A O 1
ATOM 4081 N N . ILE A 1 546 ? -56.439 -7.720 -26.774 1.00 38.72 546 ILE A N 1
ATOM 4082 C CA . ILE A 1 546 ? -55.633 -6.491 -26.968 1.00 38.72 546 ILE A CA 1
ATOM 4083 C C . ILE A 1 546 ? -56.461 -5.169 -26.961 1.00 38.72 546 ILE A C 1
ATOM 4085 O O . ILE A 1 546 ? -55.944 -4.097 -27.258 1.00 38.72 546 ILE A O 1
ATOM 4089 N N . ALA A 1 547 ? -57.748 -5.205 -26.602 1.00 38.44 547 ALA A N 1
ATOM 4090 C CA . ALA A 1 547 ? -58.681 -4.087 -26.778 1.00 38.44 547 ALA A CA 1
ATOM 4091 C C . ALA A 1 547 ? -58.534 -2.929 -25.762 1.00 38.44 547 ALA A C 1
ATOM 4093 O O . ALA A 1 547 ? -58.635 -1.765 -26.149 1.00 38.44 547 ALA A O 1
ATOM 4094 N N . ASP A 1 548 ? -58.280 -3.218 -24.480 1.00 34.31 548 ASP A N 1
ATOM 4095 C CA . ASP A 1 548 ? -58.585 -2.268 -23.388 1.00 34.31 548 ASP A CA 1
ATOM 4096 C C . ASP A 1 548 ? -57.470 -1.263 -23.025 1.00 34.31 548 ASP A C 1
ATOM 4098 O O . ASP A 1 548 ? -57.634 -0.452 -22.116 1.00 34.31 548 ASP A O 1
ATOM 4102 N N . ILE A 1 549 ? -56.338 -1.257 -23.738 1.00 38.09 549 ILE A N 1
ATOM 4103 C CA . ILE A 1 549 ? -55.249 -0.279 -23.509 1.00 38.09 549 ILE A CA 1
ATOM 4104 C C . ILE A 1 549 ? -55.493 1.041 -24.278 1.00 38.09 549 ILE A C 1
ATOM 4106 O O . ILE A 1 549 ? -54.869 2.064 -24.004 1.00 38.09 549 ILE A O 1
ATOM 4110 N N . ALA A 1 550 ? -56.447 1.068 -25.213 1.00 38.06 550 ALA A N 1
ATOM 4111 C CA . ALA A 1 550 ? -56.635 2.163 -26.167 1.00 38.06 550 ALA A CA 1
ATOM 4112 C C . ALA A 1 550 ? -57.419 3.396 -25.648 1.00 38.06 550 ALA A C 1
ATOM 4114 O O . ALA A 1 550 ? -57.988 4.126 -26.463 1.00 38.06 550 ALA A O 1
ATOM 4115 N N . GLN A 1 551 ? -57.490 3.659 -24.330 1.00 45.69 551 GLN A N 1
ATOM 4116 C CA . GLN A 1 551 ? -58.261 4.814 -23.829 1.00 45.69 551 GLN A CA 1
ATOM 4117 C C . GLN A 1 551 ? -57.799 5.471 -22.508 1.00 45.69 551 GLN A C 1
ATOM 4119 O O . GLN A 1 551 ? -58.620 5.795 -21.647 1.00 45.69 551 GLN A O 1
ATOM 4124 N N . ARG A 1 552 ? -56.500 5.786 -22.371 1.00 42.34 552 ARG A N 1
ATOM 4125 C CA . ARG A 1 552 ? -56.051 6.839 -21.435 1.00 42.34 552 ARG A CA 1
ATOM 4126 C C . ARG A 1 552 ? -54.815 7.613 -21.920 1.00 42.34 552 ARG A C 1
ATOM 4128 O O . ARG A 1 552 ? -54.012 7.101 -22.688 1.00 42.34 552 ARG A O 1
ATOM 4135 N N . ASP A 1 553 ? -54.721 8.865 -21.470 1.00 46.25 553 ASP A N 1
ATOM 4136 C CA . ASP A 1 553 ? -53.526 9.727 -21.436 1.00 46.25 553 ASP A CA 1
ATOM 4137 C C . ASP A 1 553 ? -52.831 10.083 -22.771 1.00 46.25 553 ASP A C 1
ATOM 4139 O O . ASP A 1 553 ? -51.609 10.176 -22.877 1.00 46.25 553 ASP A O 1
ATOM 4143 N N . GLY A 1 554 ? -53.627 10.451 -23.781 1.00 48.47 554 GLY A N 1
ATOM 4144 C CA . GLY A 1 554 ? -53.153 11.085 -25.025 1.00 48.47 554 GLY A CA 1
ATOM 4145 C C . GLY A 1 554 ? -52.712 12.560 -24.909 1.00 48.47 554 GLY A C 1
ATOM 4146 O O . GLY A 1 554 ? -52.752 13.272 -25.909 1.00 48.47 554 GLY A O 1
ATOM 4147 N N . GLY A 1 555 ? -52.365 13.044 -23.709 1.00 48.91 555 GLY A N 1
ATOM 4148 C CA . GLY A 1 555 ? -52.083 14.464 -23.434 1.00 48.91 555 GLY A CA 1
ATOM 4149 C C . GLY A 1 555 ? -50.601 14.812 -23.240 1.00 48.91 555 GLY A C 1
ATOM 4150 O O . GLY A 1 555 ? -50.090 15.729 -23.879 1.00 48.91 555 GLY A O 1
ATOM 4151 N N . GLU A 1 556 ? -49.896 14.094 -22.362 1.00 52.84 556 GLU A N 1
ATOM 4152 C CA . GLU A 1 556 ? -48.581 14.539 -21.862 1.00 52.84 556 GLU A CA 1
ATOM 4153 C C . GLU A 1 556 ? -47.398 14.141 -22.760 1.00 52.84 556 GLU A C 1
ATOM 4155 O O . GLU A 1 556 ? -46.385 14.842 -22.819 1.00 52.84 556 GLU A O 1
ATOM 4160 N N . THR A 1 557 ? -47.527 13.053 -23.522 1.00 56.38 557 THR A N 1
ATOM 4161 C CA . THR A 1 557 ? -46.442 12.509 -24.361 1.00 56.38 557 THR A CA 1
ATOM 4162 C C . THR A 1 557 ? -45.971 13.488 -25.441 1.00 56.38 557 THR A C 1
ATOM 4164 O O . THR A 1 557 ? -44.771 13.591 -25.701 1.00 56.38 557 THR A O 1
ATOM 4167 N N . LEU A 1 558 ? -46.883 14.271 -26.028 1.00 55.75 558 LEU A N 1
ATOM 4168 C CA . LEU A 1 558 ? -46.542 15.302 -27.015 1.00 55.75 558 LEU A CA 1
ATOM 4169 C C . LEU A 1 558 ? -45.798 16.496 -26.396 1.00 55.75 558 LEU A C 1
ATOM 4171 O O . LEU A 1 558 ? -44.909 17.051 -27.042 1.00 55.75 558 LEU A O 1
ATOM 4175 N N . ALA A 1 559 ? -46.104 16.867 -25.148 1.00 59.00 559 ALA A N 1
ATOM 4176 C CA . ALA A 1 559 ? -45.424 17.963 -24.455 1.00 59.00 559 ALA A CA 1
ATOM 4177 C C . ALA A 1 559 ? -43.954 17.617 -24.158 1.00 59.00 559 ALA A C 1
ATOM 4179 O O . ALA A 1 559 ? -43.064 18.438 -24.385 1.00 59.00 559 ALA A O 1
ATOM 4180 N N . ILE A 1 560 ? -43.689 16.376 -23.735 1.00 67.88 560 ILE A N 1
ATOM 4181 C CA . ILE A 1 560 ? -42.332 15.868 -23.486 1.00 67.88 560 ILE A CA 1
ATOM 4182 C C . ILE A 1 560 ? -41.513 15.841 -24.787 1.00 67.88 560 ILE A C 1
ATOM 4184 O O . ILE A 1 560 ? -40.381 16.324 -24.813 1.00 67.88 560 ILE A O 1
ATOM 4188 N N . ILE A 1 561 ? -42.092 15.356 -25.892 1.00 71.38 561 ILE A N 1
ATOM 4189 C CA . ILE A 1 561 ? -41.428 15.358 -27.208 1.00 71.38 561 ILE A CA 1
ATOM 4190 C C . ILE A 1 561 ? -41.113 16.794 -27.662 1.00 71.38 561 ILE A C 1
ATOM 4192 O O . ILE A 1 561 ? -40.010 17.056 -28.144 1.00 71.38 561 ILE A O 1
ATOM 4196 N N . PHE A 1 562 ? -42.038 17.740 -27.470 1.00 77.25 562 PHE A N 1
ATOM 4197 C CA . PHE A 1 562 ? -41.820 19.144 -27.828 1.00 77.25 562 PHE A CA 1
ATOM 4198 C C . PHE A 1 562 ? -40.685 19.785 -27.011 1.00 77.25 562 PHE A C 1
ATOM 4200 O O . PHE A 1 562 ? -39.835 20.469 -27.582 1.00 77.25 562 PHE A O 1
ATOM 4207 N N . LEU A 1 563 ? -40.607 19.505 -25.703 1.00 80.88 563 LEU A N 1
ATOM 4208 C CA . LEU A 1 563 ? -39.510 19.949 -24.834 1.00 80.88 563 LEU A CA 1
ATOM 4209 C C . LEU A 1 563 ? -38.148 19.378 -25.260 1.00 80.88 563 LEU A C 1
ATOM 4211 O O . LEU A 1 563 ? -37.168 20.120 -25.303 1.00 80.88 563 LEU A O 1
ATOM 4215 N N . ILE A 1 564 ? -38.081 18.095 -25.634 1.00 82.44 564 ILE A N 1
ATOM 4216 C CA . ILE A 1 564 ? -36.844 17.457 -26.124 1.00 82.44 564 ILE A CA 1
ATOM 4217 C C . ILE A 1 564 ? -36.367 18.110 -27.432 1.00 82.44 564 ILE A C 1
ATOM 4219 O O . ILE A 1 564 ? -35.177 18.392 -27.587 1.00 82.44 564 ILE A O 1
ATOM 4223 N N . VAL A 1 565 ? -37.285 18.412 -28.359 1.00 87.56 565 VAL A N 1
ATOM 4224 C CA . VAL A 1 565 ? -36.960 19.126 -29.608 1.00 87.56 565 VAL A CA 1
ATOM 4225 C C . VAL A 1 565 ? -36.479 20.555 -29.327 1.00 87.56 565 VAL A C 1
ATOM 4227 O O . VAL A 1 565 ? -35.512 20.999 -29.948 1.00 87.56 565 VAL A O 1
ATOM 4230 N N . LEU A 1 566 ? -37.087 21.258 -28.366 1.00 89.06 566 LEU A N 1
ATOM 4231 C CA . LEU A 1 566 ? -36.656 22.594 -27.936 1.00 89.06 566 LEU A CA 1
ATOM 4232 C C . LEU A 1 566 ? -35.252 22.583 -27.310 1.00 89.06 566 LEU A C 1
ATOM 4234 O O . LEU A 1 566 ? -34.428 23.433 -27.644 1.00 89.06 566 LEU A O 1
ATOM 4238 N N . ALA A 1 567 ? -34.953 21.599 -26.458 1.00 86.75 567 ALA A N 1
ATOM 4239 C CA . ALA A 1 567 ? -33.634 21.431 -25.851 1.00 86.75 567 ALA A CA 1
ATOM 4240 C C . ALA A 1 567 ? -32.549 21.135 -26.903 1.00 86.75 567 ALA A C 1
ATOM 4242 O O . ALA A 1 567 ? -31.486 21.757 -26.889 1.00 86.75 567 ALA A O 1
ATOM 4243 N N . LEU A 1 568 ? -32.830 20.247 -27.865 1.00 89.19 568 LEU A N 1
ATOM 4244 C CA . LEU A 1 568 ? -31.925 19.966 -28.985 1.00 89.19 568 LEU A CA 1
ATOM 4245 C C . LEU A 1 568 ? -31.696 21.202 -29.866 1.00 89.19 568 LEU A C 1
ATOM 4247 O O . LEU A 1 568 ? -30.554 21.490 -30.226 1.00 89.19 568 LEU A O 1
ATOM 4251 N N . ALA A 1 569 ? -32.748 21.968 -30.172 1.00 88.62 569 ALA A N 1
ATOM 4252 C CA . ALA A 1 569 ? -32.624 23.220 -30.914 1.00 88.62 569 ALA A CA 1
ATOM 4253 C C . ALA A 1 569 ? -31.747 24.242 -30.168 1.00 88.62 569 ALA A C 1
ATOM 4255 O O . ALA A 1 569 ? -30.862 24.842 -30.779 1.00 88.62 569 ALA A O 1
ATOM 4256 N N . PHE A 1 570 ? -31.931 24.384 -28.849 1.00 91.50 570 PHE A N 1
ATOM 4257 C CA . PHE A 1 570 ? -31.128 25.275 -28.010 1.00 91.50 570 PHE A CA 1
ATOM 4258 C C . PHE A 1 570 ? -29.637 24.899 -28.025 1.00 91.50 570 PHE A C 1
ATOM 4260 O O . PHE A 1 570 ? -28.790 25.758 -28.287 1.00 91.50 570 PHE A O 1
ATOM 4267 N N . VAL A 1 571 ? -29.306 23.614 -27.844 1.00 89.50 571 VAL A N 1
ATOM 4268 C CA . VAL A 1 571 ? -27.919 23.114 -27.920 1.00 89.50 571 VAL A CA 1
ATOM 4269 C C . VAL A 1 571 ? -27.301 23.380 -29.297 1.00 89.50 571 VAL A C 1
ATOM 4271 O O . VAL A 1 571 ? -26.164 23.844 -29.376 1.00 89.50 571 VAL A O 1
ATOM 4274 N N . ILE A 1 572 ? -28.049 23.171 -30.386 1.00 91.75 572 ILE A N 1
ATOM 4275 C CA . ILE A 1 572 ? -27.578 23.468 -31.749 1.00 91.75 572 ILE A CA 1
ATOM 4276 C C . ILE A 1 572 ? -27.310 24.972 -31.928 1.00 91.75 572 ILE A C 1
ATOM 4278 O O . ILE A 1 572 ? -26.271 25.338 -32.480 1.00 91.75 572 ILE A O 1
ATOM 4282 N N . THR A 1 573 ? -28.178 25.856 -31.421 1.00 90.50 573 THR A N 1
ATOM 4283 C CA . THR A 1 573 ? -27.925 27.309 -31.468 1.00 90.50 573 THR A CA 1
ATOM 4284 C C . THR A 1 573 ? -26.738 27.742 -30.607 1.00 90.50 573 THR A C 1
ATOM 4286 O O . THR A 1 573 ? -26.001 28.639 -31.011 1.00 90.50 573 THR A O 1
ATOM 4289 N N . LEU A 1 574 ? -26.495 27.086 -29.469 1.00 91.75 574 LEU A N 1
ATOM 4290 C CA . LEU A 1 574 ? -25.356 27.382 -28.597 1.00 91.75 574 LEU A CA 1
ATOM 4291 C C . LEU A 1 574 ? -24.025 26.953 -29.241 1.00 91.75 574 LEU A C 1
ATOM 4293 O O . LEU A 1 574 ? -23.060 27.716 -29.233 1.00 91.75 574 LEU A O 1
ATOM 4297 N N . MET A 1 575 ? -24.002 25.788 -29.896 1.00 86.56 575 MET A N 1
ATOM 4298 C CA . MET A 1 575 ? -22.869 25.330 -30.711 1.00 86.56 575 MET A CA 1
ATOM 4299 C C . MET A 1 575 ? -22.596 26.260 -31.904 1.00 86.56 575 MET A C 1
ATOM 4301 O O . MET A 1 575 ? -21.440 26.571 -32.187 1.00 86.56 575 MET A O 1
ATOM 4305 N N . ALA A 1 576 ? -23.642 26.751 -32.579 1.00 88.25 576 ALA A N 1
ATOM 4306 C CA . ALA A 1 576 ? -23.499 27.728 -33.659 1.00 88.25 576 ALA A CA 1
ATOM 4307 C C . ALA A 1 576 ? -22.934 29.070 -33.152 1.00 88.25 576 ALA A C 1
ATOM 4309 O O . ALA A 1 576 ? -22.003 29.606 -33.750 1.00 88.25 576 ALA A O 1
ATOM 4310 N N . ALA A 1 577 ? -23.423 29.570 -32.012 1.00 88.19 577 ALA A N 1
ATOM 4311 C CA . ALA A 1 577 ? -22.916 30.791 -31.388 1.00 88.19 577 ALA A CA 1
ATOM 4312 C C . ALA A 1 577 ? -21.444 30.662 -30.952 1.00 88.19 577 ALA A C 1
ATOM 4314 O O . ALA A 1 577 ? -20.661 31.588 -31.166 1.00 88.19 577 ALA A O 1
ATOM 4315 N N . MET A 1 578 ? -21.033 29.508 -30.409 1.00 85.38 578 MET A N 1
ATOM 4316 C CA . MET A 1 578 ? -19.618 29.222 -30.132 1.00 85.38 578 MET A CA 1
ATOM 4317 C C . MET A 1 578 ? -18.767 29.189 -31.408 1.00 85.38 578 MET A C 1
ATOM 4319 O O . MET A 1 578 ? -17.655 29.717 -31.409 1.00 85.38 578 MET A O 1
ATOM 4323 N N . TYR A 1 579 ? -19.274 28.606 -32.498 1.00 88.88 579 TYR A N 1
ATOM 4324 C CA . TYR A 1 579 ? -18.556 28.539 -33.774 1.00 88.88 579 TYR A CA 1
ATOM 4325 C C . TYR A 1 579 ? -18.363 29.921 -34.420 1.00 88.88 579 TYR A C 1
ATOM 4327 O O . TYR A 1 579 ? -17.270 30.234 -34.900 1.00 88.88 579 TYR A O 1
ATOM 4335 N N . ASP A 1 580 ? -19.385 30.780 -34.383 1.00 85.69 580 ASP A N 1
ATOM 4336 C CA . ASP A 1 580 ? -19.268 32.158 -34.870 1.00 85.69 580 ASP A CA 1
ATOM 4337 C C . ASP A 1 580 ? -18.400 33.030 -33.948 1.00 85.69 580 ASP A C 1
ATOM 4339 O O . ASP A 1 580 ? -17.637 33.857 -34.450 1.00 85.69 580 ASP A O 1
ATOM 4343 N N . LEU A 1 581 ? -18.414 32.809 -32.626 1.00 79.31 581 LEU A N 1
ATOM 4344 C CA . LEU A 1 581 ? -17.488 33.468 -31.695 1.00 79.31 581 LEU A CA 1
ATOM 4345 C C . LEU A 1 581 ? -16.027 33.065 -31.965 1.00 79.31 581 LEU A C 1
ATOM 4347 O O . LEU A 1 581 ? -15.151 33.931 -32.009 1.00 79.31 581 LEU A O 1
ATOM 4351 N N . TYR A 1 582 ? -15.771 31.777 -32.212 1.00 82.56 582 TYR A N 1
ATOM 4352 C CA . TYR A 1 582 ? -14.458 31.263 -32.614 1.00 82.56 582 TYR A CA 1
ATOM 4353 C C . TYR A 1 582 ? -13.984 31.911 -33.926 1.00 82.56 582 TYR A C 1
ATOM 4355 O O . TYR A 1 582 ? -12.897 32.488 -33.977 1.00 82.56 582 TYR A O 1
ATOM 4363 N N . ARG A 1 583 ? -14.837 31.934 -34.961 1.00 76.06 583 ARG A N 1
ATOM 4364 C CA . ARG A 1 583 ? -14.549 32.626 -36.232 1.00 76.06 583 ARG A CA 1
ATOM 4365 C C . ARG A 1 583 ? -14.379 34.137 -36.090 1.00 76.06 583 ARG A C 1
ATOM 4367 O O . ARG A 1 583 ? -13.644 34.741 -36.870 1.00 76.06 583 ARG A O 1
ATOM 4374 N N . TYR A 1 584 ? -15.064 34.772 -35.146 1.00 79.88 584 TYR A N 1
ATOM 4375 C CA . TYR A 1 584 ? -14.911 36.199 -34.874 1.00 79.88 584 TYR A CA 1
ATOM 4376 C C . TYR A 1 584 ? -13.555 36.500 -34.222 1.00 79.88 584 TYR A C 1
ATOM 4378 O O . TYR A 1 584 ? -12.888 37.446 -34.640 1.00 79.88 584 TYR A O 1
ATOM 4386 N N . ALA A 1 585 ? -13.112 35.668 -33.273 1.00 69.75 585 ALA A N 1
ATOM 4387 C CA . ALA A 1 585 ? -11.775 35.751 -32.687 1.00 69.75 585 ALA A CA 1
ATOM 4388 C C . ALA A 1 585 ? -10.678 35.511 -33.742 1.00 69.75 585 ALA A C 1
ATOM 4390 O O . ALA A 1 585 ? -9.756 36.315 -33.863 1.00 69.75 585 ALA A O 1
ATOM 4391 N N . GLU A 1 586 ? -10.831 34.480 -34.579 1.00 69.69 586 GLU A N 1
ATOM 4392 C CA . GLU A 1 586 ? -9.931 34.162 -35.699 1.00 69.69 586 GLU A CA 1
ATOM 4393 C C . GLU A 1 586 ? -9.801 35.333 -36.699 1.00 69.69 586 GLU A C 1
ATOM 4395 O O . GLU A 1 586 ? -8.710 35.636 -37.182 1.00 69.69 586 GLU A O 1
ATOM 4400 N N . ARG A 1 587 ? -10.898 36.059 -36.963 1.00 72.50 587 ARG A N 1
ATOM 4401 C CA . ARG A 1 587 ? -10.922 37.245 -37.846 1.00 72.50 587 ARG A CA 1
ATOM 4402 C C . ARG A 1 587 ? -10.483 38.549 -37.177 1.00 72.50 587 ARG A C 1
ATOM 4404 O O . ARG A 1 587 ? -10.280 39.538 -37.880 1.00 72.50 587 ARG A O 1
ATOM 4411 N N . LYS A 1 588 ? -10.344 38.579 -35.849 1.00 56.59 588 LYS A N 1
ATOM 4412 C CA . LYS A 1 588 ? -9.849 39.727 -35.073 1.00 56.59 588 LYS A CA 1
ATOM 4413 C C . LYS A 1 588 ? -8.653 39.340 -34.206 1.00 56.59 588 LYS A C 1
ATOM 4415 O O . LYS A 1 588 ? -8.629 39.600 -33.005 1.00 56.59 588 LYS A O 1
ATOM 4420 N N . ALA A 1 589 ? -7.617 38.800 -34.846 1.00 46.09 589 ALA A N 1
ATOM 4421 C CA . ALA A 1 589 ? -6.279 38.778 -34.270 1.00 46.09 589 ALA A CA 1
ATOM 4422 C C . ALA A 1 589 ? -5.862 40.214 -33.890 1.00 46.09 589 ALA A C 1
ATOM 4424 O O . ALA A 1 589 ? -5.670 41.060 -34.764 1.00 46.09 589 ALA A O 1
ATOM 4425 N N . ILE A 1 590 ? -5.768 40.501 -32.588 1.00 43.50 590 ILE A N 1
ATOM 4426 C CA . ILE A 1 590 ? -5.433 41.833 -32.065 1.00 43.50 590 ILE A CA 1
ATOM 4427 C C . ILE A 1 590 ? -3.943 42.110 -32.337 1.00 43.50 590 ILE A C 1
ATOM 4429 O O . ILE A 1 590 ? -3.090 41.397 -31.802 1.00 43.50 590 ILE A O 1
ATOM 4433 N N . PRO A 1 591 ? -3.587 43.130 -33.141 1.00 41.72 591 PRO A N 1
ATOM 4434 C CA . PRO A 1 591 ? -2.196 43.400 -33.464 1.00 41.72 591 PRO A CA 1
ATOM 4435 C C . PRO A 1 591 ? -1.563 44.305 -32.399 1.00 41.72 591 PRO A C 1
ATOM 4437 O O . PRO A 1 591 ? -1.660 45.527 -32.479 1.00 41.72 591 PRO A O 1
ATOM 4440 N N . GLY A 1 592 ? -0.867 43.711 -31.425 1.00 38.75 592 GLY A N 1
ATOM 4441 C CA . GLY A 1 592 ? 0.054 44.467 -30.573 1.00 38.75 592 GLY A CA 1
ATOM 4442 C C . GLY A 1 592 ? 0.318 43.894 -29.184 1.00 38.75 592 GLY A C 1
ATOM 4443 O O . GLY A 1 592 ? -0.399 44.227 -28.251 1.00 38.75 592 GLY A O 1
ATOM 4444 N N . LEU A 1 593 ? 1.418 43.142 -29.042 1.00 32.38 593 LEU A N 1
ATOM 4445 C CA . LEU A 1 593 ? 2.360 43.272 -27.914 1.00 32.38 593 LEU A CA 1
ATOM 4446 C C . LEU A 1 593 ? 3.692 42.557 -28.232 1.00 32.38 593 LEU A C 1
ATOM 4448 O O . LEU A 1 593 ? 3.883 41.369 -27.998 1.00 32.38 593 LEU A O 1
ATOM 4452 N N . SER A 1 594 ? 4.591 43.322 -28.858 1.00 31.67 594 SER A N 1
ATOM 4453 C CA . SER A 1 594 ? 6.058 43.162 -28.904 1.00 31.67 594 SER A CA 1
ATOM 4454 C C . SER A 1 594 ? 6.684 41.770 -28.671 1.00 31.67 594 SER A C 1
ATOM 4456 O O . SER A 1 594 ? 7.129 41.454 -27.568 1.00 31.67 594 SER A O 1
ATOM 4458 N N . ARG A 1 595 ? 6.939 41.019 -29.753 1.00 31.62 595 ARG A N 1
ATOM 4459 C CA . ARG A 1 595 ? 7.995 39.987 -29.774 1.00 31.62 595 ARG A CA 1
ATOM 4460 C C . ARG A 1 595 ? 9.299 40.615 -30.283 1.00 31.62 595 ARG A C 1
ATOM 4462 O O . ARG A 1 595 ? 9.453 40.787 -31.491 1.00 31.62 595 ARG A O 1
ATOM 4469 N N . ARG A 1 596 ? 10.237 40.971 -29.391 1.00 30.05 596 ARG A N 1
ATOM 4470 C CA . ARG A 1 596 ? 11.581 41.433 -29.806 1.00 30.05 596 ARG A CA 1
ATOM 4471 C C . ARG A 1 596 ? 12.279 40.318 -30.600 1.00 30.05 596 ARG A C 1
ATOM 4473 O O . ARG A 1 596 ? 12.506 39.232 -30.077 1.00 30.05 596 ARG A O 1
ATOM 4480 N N . ARG A 1 597 ? 12.634 40.605 -31.854 1.00 33.44 597 ARG A N 1
ATOM 4481 C CA . ARG A 1 597 ? 13.563 39.819 -32.678 1.00 33.44 597 ARG A CA 1
ATOM 4482 C C . ARG A 1 597 ? 14.784 40.685 -32.962 1.00 33.44 597 ARG A C 1
ATOM 4484 O O . ARG A 1 597 ? 14.649 41.670 -33.676 1.00 33.44 597 ARG A O 1
ATOM 4491 N N . ASN A 1 598 ? 15.952 40.254 -32.499 1.00 27.62 598 ASN A N 1
ATOM 4492 C CA . ASN A 1 598 ? 17.226 40.593 -33.123 1.00 27.62 598 ASN A CA 1
ATOM 4493 C C . ASN A 1 598 ? 17.820 39.286 -33.651 1.00 27.62 598 ASN A C 1
ATOM 4495 O O . ASN A 1 598 ? 18.116 38.412 -32.848 1.00 27.62 598 ASN A O 1
ATOM 4499 N N . TYR A 1 599 ? 17.897 39.150 -34.977 1.00 29.94 599 TYR A N 1
ATOM 4500 C CA . TYR A 1 599 ? 18.980 38.508 -35.740 1.00 29.94 599 TYR A CA 1
ATOM 4501 C C . TYR A 1 599 ? 18.569 38.409 -37.221 1.00 29.94 599 TYR A C 1
ATOM 4503 O O . TYR A 1 599 ? 17.699 37.631 -37.610 1.00 29.94 599 TYR A O 1
ATOM 4511 N N . GLN A 1 600 ? 19.222 39.233 -38.036 1.00 30.98 600 GLN A N 1
ATOM 4512 C CA . GLN A 1 600 ? 19.511 39.012 -39.457 1.00 30.98 600 GLN A CA 1
ATOM 4513 C C . GLN A 1 600 ? 21.054 38.959 -39.552 1.00 30.98 600 GLN A C 1
ATOM 4515 O O . GLN A 1 600 ? 21.724 39.412 -38.627 1.00 30.98 600 GLN A O 1
ATOM 4520 N N . ALA A 1 601 ? 21.705 38.421 -40.582 1.00 28.80 601 ALA A N 1
ATOM 4521 C CA . ALA A 1 601 ? 21.245 37.978 -41.903 1.00 28.80 601 ALA A CA 1
ATOM 4522 C C . ALA A 1 601 ? 21.756 36.524 -42.171 1.00 28.80 601 ALA A C 1
ATOM 4524 O O . ALA A 1 601 ? 22.278 35.903 -41.254 1.00 28.80 601 ALA A O 1
ATOM 4525 N N . ALA A 1 602 ? 21.618 35.871 -43.332 1.00 28.77 602 ALA A N 1
ATOM 4526 C CA . ALA A 1 602 ? 21.512 36.360 -44.711 1.00 28.77 602 ALA A CA 1
ATOM 4527 C C . ALA A 1 602 ? 20.475 35.604 -45.568 1.00 28.77 602 ALA A C 1
ATOM 4529 O O . ALA A 1 602 ? 19.914 34.594 -45.150 1.00 28.77 602 ALA A O 1
ATOM 4530 N N . ILE A 1 603 ? 20.212 36.136 -46.767 1.00 31.36 603 ILE A N 1
ATOM 4531 C CA . ILE A 1 603 ? 19.201 35.677 -47.731 1.00 31.36 603 ILE A CA 1
ATOM 4532 C C . ILE A 1 603 ? 19.837 35.581 -49.126 1.00 31.36 603 ILE A C 1
ATOM 4534 O O . ILE A 1 603 ? 20.630 36.444 -49.486 1.00 31.36 603 ILE A O 1
ATOM 4538 N N . ASN A 1 604 ? 19.433 34.565 -49.893 1.00 27.36 604 ASN A N 1
ATOM 4539 C CA . ASN A 1 604 ? 19.240 34.567 -51.353 1.00 27.36 604 ASN A CA 1
ATOM 4540 C C . ASN A 1 604 ? 18.095 33.548 -51.595 1.00 27.36 604 ASN A C 1
ATOM 4542 O O . ASN A 1 604 ? 18.204 32.415 -51.134 1.00 27.36 604 ASN A O 1
ATOM 4546 N N . ASP A 1 605 ? 16.879 33.948 -51.985 1.00 30.94 605 ASP A N 1
ATOM 4547 C CA . ASP A 1 605 ? 16.402 34.183 -53.368 1.00 30.94 605 ASP A CA 1
ATOM 4548 C C . ASP A 1 605 ? 16.531 32.944 -54.290 1.00 30.94 605 ASP A C 1
ATOM 4550 O O . ASP A 1 605 ? 17.611 32.378 -54.398 1.00 30.94 605 ASP A O 1
ATOM 4554 N N . THR A 1 606 ? 15.503 32.449 -55.009 1.00 30.62 606 THR A N 1
ATOM 4555 C CA . THR A 1 606 ? 14.183 33.005 -55.440 1.00 30.62 606 THR A CA 1
ATOM 4556 C C . THR A 1 606 ? 13.064 31.909 -55.537 1.00 30.62 606 THR A C 1
ATOM 4558 O O . THR A 1 606 ? 13.366 30.734 -55.328 1.00 30.62 606 THR A O 1
ATOM 4561 N N . PRO A 1 607 ? 11.765 32.233 -55.800 1.00 42.03 607 PRO A N 1
ATOM 4562 C CA . PRO A 1 607 ? 10.606 31.351 -55.500 1.00 42.03 607 PRO A CA 1
ATOM 4563 C C . PRO A 1 607 ? 9.808 30.785 -56.709 1.00 42.03 607 PRO A C 1
ATOM 4565 O O . PRO A 1 607 ? 9.984 31.241 -57.836 1.00 42.03 607 PRO A O 1
ATOM 4568 N N . SER A 1 608 ? 8.810 29.902 -56.469 1.00 30.17 608 SER A N 1
ATOM 4569 C CA . SER A 1 608 ? 7.494 29.949 -57.179 1.00 30.17 608 SER A CA 1
ATOM 4570 C C . SER A 1 608 ? 6.352 29.011 -56.682 1.00 30.17 608 SER A C 1
ATOM 4572 O O . SER A 1 608 ? 6.372 27.803 -56.872 1.00 30.17 608 SER A O 1
ATOM 4574 N N . THR A 1 609 ? 5.245 29.640 -56.250 1.00 29.12 609 THR A N 1
ATOM 4575 C CA . THR A 1 609 ? 3.813 29.308 -56.527 1.00 29.12 609 THR A CA 1
ATOM 4576 C C . THR A 1 609 ? 3.035 28.103 -55.932 1.00 29.12 609 THR A C 1
ATOM 4578 O O . THR A 1 609 ? 3.465 26.960 -55.959 1.00 29.12 609 THR A O 1
ATOM 4581 N N . ARG A 1 610 ? 1.754 28.423 -55.633 1.00 32.00 610 ARG A N 1
ATOM 4582 C CA . ARG A 1 610 ? 0.508 27.608 -55.567 1.00 32.00 610 ARG A CA 1
ATOM 4583 C C . ARG A 1 610 ? 0.163 26.784 -54.313 1.00 32.00 610 ARG A C 1
ATOM 4585 O O . ARG A 1 610 ? 0.408 25.589 -54.212 1.00 32.00 610 ARG A O 1
ATOM 4592 N N . THR A 1 611 ? -0.594 27.455 -53.446 1.00 33.91 611 THR A N 1
ATOM 4593 C CA . THR A 1 611 ? -1.665 26.915 -52.589 1.00 33.91 611 THR A CA 1
ATOM 4594 C C . THR A 1 611 ? -2.937 26.546 -53.382 1.00 33.91 611 THR A C 1
ATOM 4596 O O . THR A 1 611 ? -3.032 26.853 -54.569 1.00 33.91 611 THR A O 1
ATOM 4599 N N . GLU A 1 612 ? -3.938 25.998 -52.668 1.00 35.28 612 GLU A N 1
ATOM 4600 C CA . GLU A 1 612 ? -5.291 25.589 -53.124 1.00 35.28 612 GLU A CA 1
ATOM 4601 C C . GLU A 1 612 ? -5.324 24.253 -53.912 1.00 35.28 612 GLU A C 1
ATOM 4603 O O . GLU A 1 612 ? -4.413 23.954 -54.671 1.00 35.28 612 GLU A O 1
ATOM 4608 N N . THR A 1 613 ? -6.309 23.354 -53.750 1.00 39.75 613 THR A N 1
ATOM 4609 C CA . THR A 1 613 ? -7.723 23.532 -53.351 1.00 39.75 613 THR A CA 1
ATOM 4610 C C . THR A 1 613 ? -8.257 22.443 -52.389 1.00 39.75 613 THR A C 1
ATOM 4612 O O . THR A 1 613 ? -8.393 21.280 -52.755 1.00 39.75 613 THR A O 1
ATOM 4615 N N . TRP A 1 614 ? -8.708 22.819 -51.181 1.00 34.84 614 TRP A N 1
ATOM 4616 C CA . TRP A 1 614 ? -9.487 21.922 -50.287 1.00 34.84 614 TRP A CA 1
ATOM 4617 C C . TRP A 1 614 ? -11.018 22.021 -50.488 1.00 34.84 614 TRP A C 1
ATOM 4619 O O . TRP A 1 614 ? -11.789 21.267 -49.898 1.00 34.84 614 TRP A O 1
ATOM 4629 N N . GLN A 1 615 ? -11.484 22.951 -51.328 1.00 38.50 615 GLN A N 1
ATOM 4630 C CA . GLN A 1 615 ? -12.903 23.329 -51.432 1.00 38.50 615 GLN A CA 1
ATOM 4631 C C . GLN A 1 615 ? -13.785 22.351 -52.238 1.00 38.50 615 GLN A C 1
ATOM 4633 O O . GLN A 1 615 ? -15.009 22.429 -52.149 1.00 38.50 615 GLN A O 1
ATOM 4638 N N . GLU A 1 616 ? -13.207 21.412 -52.997 1.00 40.09 616 GLU A N 1
ATOM 4639 C CA . GLU A 1 616 ? -13.984 20.477 -53.835 1.00 40.09 616 GLU A CA 1
ATOM 4640 C C . GLU A 1 616 ? -14.540 19.256 -53.081 1.00 40.09 616 GLU A C 1
ATOM 4642 O O . GLU A 1 616 ? -15.559 18.700 -53.491 1.00 40.09 616 GLU A O 1
ATOM 4647 N N . GLN A 1 617 ? -13.946 18.838 -51.955 1.00 39.75 617 GLN A N 1
ATOM 4648 C CA . GLN A 1 617 ? -14.451 17.662 -51.225 1.00 39.75 617 GLN A CA 1
ATOM 4649 C C . GLN A 1 617 ? -15.806 17.919 -50.540 1.00 39.75 617 GLN A C 1
ATOM 4651 O O . GLN A 1 617 ? -16.662 17.033 -50.511 1.00 39.75 617 GLN A O 1
ATOM 4656 N N . LEU A 1 618 ? -16.053 19.143 -50.060 1.00 37.59 618 LEU A N 1
ATOM 4657 C CA . LEU A 1 618 ? -17.275 19.487 -49.317 1.00 37.59 618 LEU A CA 1
ATOM 4658 C C . LEU A 1 618 ? -18.554 19.505 -50.177 1.00 37.59 618 LEU A C 1
ATOM 4660 O O . LEU A 1 618 ? -19.652 19.432 -49.631 1.00 37.59 618 LEU A O 1
ATOM 4664 N N . LYS A 1 619 ? -18.443 19.518 -51.513 1.00 36.41 619 LYS A N 1
ATOM 4665 C CA . LYS A 1 619 ? -19.600 19.430 -52.426 1.00 36.41 619 LYS A CA 1
ATOM 4666 C C . LYS A 1 619 ? -20.212 18.024 -52.529 1.00 36.41 619 LYS A C 1
ATOM 4668 O O . LYS A 1 619 ? -21.271 17.878 -53.129 1.00 36.41 619 LYS A O 1
ATOM 4673 N N . ARG A 1 620 ? -19.573 16.983 -51.975 1.00 39.16 620 ARG A N 1
ATOM 4674 C CA . ARG A 1 620 ? -20.009 15.578 -52.134 1.00 39.16 620 ARG A CA 1
ATOM 4675 C C . ARG A 1 620 ? -20.953 15.044 -51.049 1.00 39.16 620 ARG A C 1
ATOM 4677 O O . ARG A 1 620 ? -21.394 13.907 -51.166 1.00 39.16 620 ARG A O 1
ATOM 4684 N N . ILE A 1 621 ? -21.258 15.820 -50.006 1.00 36.56 621 ILE A N 1
ATOM 4685 C CA . ILE A 1 621 ? -21.953 15.314 -48.802 1.00 36.56 621 ILE A CA 1
ATOM 4686 C C . ILE A 1 621 ? -23.437 15.742 -48.739 1.00 36.56 621 ILE A C 1
ATOM 4688 O O . ILE A 1 621 ? -24.249 15.086 -48.093 1.00 36.56 621 ILE A O 1
ATOM 4692 N N . THR A 1 622 ? -23.842 16.796 -49.451 1.00 34.78 622 THR A N 1
ATOM 4693 C CA . THR A 1 622 ? -25.169 17.433 -49.314 1.00 34.78 622 THR A CA 1
ATOM 4694 C C . THR A 1 622 ? -26.217 16.994 -50.347 1.00 34.78 622 THR A C 1
ATOM 4696 O O . THR A 1 622 ? -27.052 17.794 -50.764 1.00 34.78 622 THR A O 1
ATOM 4699 N N . ALA A 1 623 ? -26.229 15.715 -50.740 1.00 31.06 623 ALA A N 1
ATOM 4700 C CA . ALA A 1 623 ? -27.263 15.180 -51.634 1.00 31.06 623 ALA A CA 1
ATOM 4701 C C . ALA A 1 623 ? -27.560 13.680 -51.427 1.00 31.06 623 ALA A C 1
ATOM 4703 O O . ALA A 1 623 ? -27.238 12.874 -52.291 1.00 31.06 623 ALA A O 1
ATOM 4704 N N . TRP A 1 624 ? -28.230 13.308 -50.326 1.00 29.95 624 TRP A N 1
ATOM 4705 C CA . TRP A 1 624 ? -29.076 12.097 -50.260 1.00 29.95 624 TRP A CA 1
ATOM 4706 C C . TRP A 1 624 ? -30.103 12.192 -49.111 1.00 29.95 624 TRP A C 1
ATOM 4708 O O . TRP A 1 624 ? -29.765 12.089 -47.934 1.00 29.95 624 TRP A O 1
ATOM 4718 N N . ARG A 1 625 ? -31.387 12.362 -49.457 1.00 26.50 625 ARG A N 1
ATOM 4719 C CA . ARG A 1 625 ? -32.538 12.024 -48.598 1.00 26.50 625 ARG A CA 1
ATOM 4720 C C . ARG A 1 625 ? -33.297 10.868 -49.263 1.00 26.50 625 ARG A C 1
ATOM 4722 O O . ARG A 1 625 ? -33.380 10.820 -50.486 1.00 26.50 625 ARG A O 1
ATOM 4729 N N . ARG A 1 626 ? -33.823 9.948 -48.448 1.00 27.80 626 ARG A N 1
ATOM 4730 C CA . ARG A 1 626 ? -34.636 8.786 -48.874 1.00 27.80 626 ARG A CA 1
ATOM 4731 C C . ARG A 1 626 ? -36.027 9.236 -49.384 1.00 27.80 626 ARG A C 1
ATOM 4733 O O . ARG A 1 626 ? -36.391 10.391 -49.153 1.00 27.80 626 ARG A O 1
ATOM 4740 N N . PRO A 1 627 ? -36.811 8.352 -50.032 1.00 34.25 627 PRO A N 1
ATOM 4741 C CA . PRO A 1 627 ? -37.659 7.416 -49.266 1.00 34.25 627 PRO A CA 1
ATOM 4742 C C . PRO A 1 627 ? -37.402 5.920 -49.555 1.00 34.25 627 PRO A C 1
ATOM 4744 O O . PRO A 1 627 ? -36.505 5.561 -50.311 1.00 34.25 627 PRO A O 1
ATOM 4747 N N . ALA A 1 628 ? -38.176 5.060 -48.884 1.00 25.95 628 ALA A N 1
ATOM 4748 C CA . ALA A 1 628 ? -38.289 3.609 -49.104 1.00 25.95 628 ALA A CA 1
ATOM 4749 C C . ALA A 1 628 ? -39.397 3.314 -50.173 1.00 25.95 628 ALA A C 1
ATOM 4751 O O . ALA A 1 628 ? -39.897 4.269 -50.761 1.00 25.95 628 ALA A O 1
ATOM 4752 N N . SER A 1 629 ? -39.834 2.087 -50.504 1.00 26.66 629 SER A N 1
ATOM 4753 C CA . SER A 1 629 ? -39.818 0.812 -49.759 1.00 26.66 629 SER A CA 1
ATOM 4754 C C . SER A 1 629 ? -40.105 -0.437 -50.622 1.00 26.66 629 SER A C 1
ATOM 4756 O O . SER A 1 629 ? -40.638 -0.310 -51.717 1.00 26.66 629 SER A O 1
ATOM 4758 N N . SER A 1 630 ? -39.878 -1.616 -50.010 1.00 25.83 630 SER A N 1
ATOM 4759 C CA . SER A 1 630 ? -40.659 -2.881 -50.110 1.00 25.83 630 SER A CA 1
ATOM 4760 C C . SER A 1 630 ? -40.779 -3.663 -51.435 1.00 25.83 630 SER A C 1
ATOM 4762 O O . SER A 1 630 ? -40.978 -3.078 -52.490 1.00 25.83 630 SER A O 1
ATOM 4764 N N . SER A 1 631 ? -40.867 -5.002 -51.288 1.00 25.06 631 SER A N 1
ATOM 4765 C CA . SER A 1 631 ? -41.449 -6.010 -52.216 1.00 25.06 631 SER A CA 1
ATOM 4766 C C . SER A 1 631 ? -40.801 -6.194 -53.608 1.00 25.06 631 SER A C 1
ATOM 4768 O O . SER A 1 631 ? -40.345 -5.234 -54.211 1.00 25.06 631 SER A O 1
ATOM 4770 N N . GLU A 1 632 ? -40.789 -7.375 -54.239 1.00 25.64 632 GLU A N 1
ATOM 4771 C CA . GLU A 1 632 ? -40.775 -8.781 -53.771 1.00 25.64 632 GLU A CA 1
ATOM 4772 C C . GLU A 1 632 ? -40.500 -9.695 -54.995 1.00 25.64 632 GLU A C 1
ATOM 4774 O O . GLU A 1 632 ? -40.189 -9.196 -56.075 1.00 25.64 632 GLU A O 1
ATOM 4779 N N . SER A 1 633 ? -40.708 -11.008 -54.849 1.00 24.39 633 SER A N 1
ATOM 4780 C CA . SER A 1 633 ? -40.821 -12.026 -55.911 1.00 24.39 633 SER A CA 1
ATOM 4781 C C . SER A 1 633 ? -39.552 -12.445 -56.669 1.00 24.39 633 SER A C 1
ATOM 4783 O O . SER A 1 633 ? -38.784 -11.665 -57.224 1.00 24.39 633 SER A O 1
ATOM 4785 N N . GLU A 1 634 ? -39.374 -13.761 -56.678 1.00 25.83 634 GLU A N 1
ATOM 4786 C CA . GLU A 1 634 ? -38.301 -14.507 -57.313 1.00 25.83 634 GLU A CA 1
ATOM 4787 C C . GLU A 1 634 ? -38.518 -14.709 -58.827 1.00 25.83 634 GLU A C 1
ATOM 4789 O O . GLU A 1 634 ? -39.644 -14.755 -59.319 1.00 25.83 634 GLU A O 1
ATOM 4794 N N . SER A 1 635 ? -37.423 -15.110 -59.481 1.00 24.47 635 SER A N 1
ATOM 4795 C CA . SER A 1 635 ? -37.345 -16.303 -60.347 1.00 24.47 635 SER A CA 1
ATOM 4796 C C . SER A 1 635 ? -37.250 -16.162 -61.875 1.00 24.47 635 SER A C 1
ATOM 4798 O O . SER A 1 635 ? -37.949 -15.399 -62.529 1.00 24.47 635 SER A O 1
ATOM 4800 N N . ARG A 1 636 ? -36.413 -17.083 -62.379 1.00 25.23 636 ARG A N 1
ATOM 4801 C CA . ARG A 1 636 ? -36.354 -17.724 -63.701 1.00 25.23 636 ARG A CA 1
ATOM 4802 C C . ARG A 1 636 ? -35.906 -16.928 -64.933 1.00 25.23 636 ARG A C 1
ATOM 4804 O O . ARG A 1 636 ? -36.573 -16.039 -65.444 1.00 25.23 636 ARG A O 1
ATOM 4811 N N . GLU A 1 637 ? -34.792 -17.424 -65.468 1.00 26.92 637 GLU A N 1
ATOM 4812 C CA . GLU A 1 637 ? -34.485 -17.471 -66.897 1.00 26.92 637 GLU A CA 1
ATOM 4813 C C . GLU A 1 637 ? -35.632 -18.147 -67.671 1.00 26.92 637 GLU A C 1
ATOM 4815 O O . GLU A 1 637 ? -36.255 -19.085 -67.162 1.00 26.92 637 GLU A O 1
ATOM 4820 N N . ASP A 1 638 ? -35.879 -17.694 -68.901 1.00 23.86 638 ASP A N 1
ATOM 4821 C CA . ASP A 1 638 ? -36.862 -18.286 -69.815 1.00 23.86 638 ASP A CA 1
ATOM 4822 C C . ASP A 1 638 ? -36.171 -19.059 -70.959 1.00 23.86 638 ASP A C 1
ATOM 4824 O O . ASP A 1 638 ? -34.945 -19.129 -71.065 1.00 23.86 638 ASP A O 1
ATOM 4828 N N . THR A 1 639 ? -36.993 -19.701 -71.775 1.00 27.06 639 THR A N 1
ATOM 4829 C CA . THR A 1 639 ? -36.695 -20.850 -72.622 1.00 27.06 639 THR A CA 1
ATOM 4830 C C . THR A 1 639 ? -35.948 -20.471 -73.909 1.00 27.06 639 THR A C 1
ATOM 4832 O O . THR A 1 639 ? -36.055 -19.357 -74.419 1.00 27.06 639 THR A O 1
ATOM 4835 N N . ASP A 1 640 ? -35.190 -21.425 -74.451 1.00 27.23 640 ASP A N 1
ATOM 4836 C CA . ASP A 1 640 ? -34.413 -21.281 -75.689 1.00 27.23 640 ASP A CA 1
ATOM 4837 C C . ASP A 1 640 ? -35.295 -21.164 -76.962 1.00 27.23 640 ASP A C 1
ATOM 4839 O O . ASP A 1 640 ? -36.464 -21.551 -76.972 1.00 27.23 640 ASP A O 1
ATOM 4843 N N . LEU A 1 641 ? -34.653 -20.742 -78.059 1.00 26.61 641 LEU A N 1
ATOM 4844 C CA . LEU A 1 641 ? -35.053 -20.784 -79.475 1.00 26.61 641 LEU A CA 1
ATOM 4845 C C . LEU A 1 641 ? -35.823 -19.591 -80.104 1.00 26.61 641 LEU A C 1
ATOM 4847 O O . LEU A 1 641 ? -37.046 -19.510 -80.109 1.00 26.61 641 LEU A O 1
ATOM 4851 N N . LEU A 1 642 ? -35.043 -18.864 -80.922 1.00 25.08 642 LEU A N 1
ATOM 4852 C CA . LEU A 1 642 ? -35.314 -18.503 -82.333 1.00 25.08 642 LEU A CA 1
ATOM 4853 C C . LEU A 1 642 ? -36.060 -17.202 -82.741 1.00 25.08 642 LEU A C 1
ATOM 4855 O O . LEU A 1 642 ? -37.099 -16.797 -82.238 1.00 25.08 642 LEU A O 1
ATOM 4859 N N . THR A 1 643 ? -35.581 -16.703 -83.894 1.00 23.25 643 THR A N 1
ATOM 4860 C CA . THR A 1 643 ? -36.310 -16.026 -84.998 1.00 23.25 643 THR A CA 1
ATOM 4861 C C . THR A 1 643 ? -36.604 -14.501 -85.015 1.00 23.25 643 THR A C 1
ATOM 4863 O O . THR A 1 643 ? -37.739 -14.059 -84.887 1.00 23.25 643 THR A O 1
ATOM 4866 N N . THR A 1 644 ? -35.645 -13.785 -85.635 1.00 24.59 644 THR A N 1
ATOM 4867 C CA . THR A 1 644 ? -35.813 -12.832 -86.781 1.00 24.59 644 THR A CA 1
ATOM 4868 C C . THR A 1 644 ? -35.953 -11.306 -86.563 1.00 24.59 644 THR A C 1
ATOM 4870 O O . THR A 1 644 ? -36.553 -10.832 -85.615 1.00 24.59 644 THR A O 1
ATOM 4873 N N . LEU A 1 645 ? -35.482 -10.570 -87.595 1.00 25.33 645 LEU A N 1
ATOM 4874 C CA . LEU A 1 645 ? -35.670 -9.138 -87.937 1.00 25.33 645 LEU A CA 1
ATOM 4875 C C . LEU A 1 645 ? -34.898 -8.126 -87.051 1.00 25.33 645 LEU A C 1
ATOM 4877 O O . LEU A 1 645 ? -35.150 -7.997 -85.867 1.00 25.33 645 LEU A O 1
ATOM 4881 N N . LYS A 1 646 ? -33.809 -7.502 -87.542 1.00 24.55 646 LYS A N 1
ATOM 4882 C CA . LYS A 1 646 ? -33.700 -6.376 -88.521 1.00 24.55 646 LYS A CA 1
ATOM 4883 C C . LYS A 1 646 ? -34.153 -5.016 -87.943 1.00 24.55 646 LYS A C 1
ATOM 4885 O O . LYS A 1 646 ? -35.220 -4.954 -87.363 1.00 24.55 646 LYS A O 1
ATOM 4890 N N . SER A 1 647 ? -33.491 -3.874 -88.186 1.00 28.39 647 SER A N 1
ATOM 4891 C CA . SER A 1 647 ? -32.175 -3.551 -88.797 1.00 28.39 647 SER A CA 1
ATOM 4892 C C . SER A 1 647 ? -31.943 -2.020 -88.794 1.00 28.39 647 SER A C 1
ATOM 4894 O O . SER A 1 647 ? -32.912 -1.290 -88.621 1.00 28.39 647 SER A O 1
ATOM 4896 N N . PHE A 1 648 ? -30.724 -1.569 -89.161 1.00 28.86 648 PHE A N 1
ATOM 4897 C CA . PHE A 1 648 ? -30.283 -0.164 -89.398 1.00 28.86 648 PHE A CA 1
ATOM 4898 C C . PHE A 1 648 ? -29.949 0.655 -88.134 1.00 28.86 648 PHE A C 1
ATOM 4900 O O . PHE A 1 648 ? -30.414 0.301 -87.062 1.00 28.86 648 PHE A O 1
ATOM 4907 N N . LEU A 1 649 ? -29.190 1.770 -88.151 1.00 31.47 649 LEU A N 1
ATOM 4908 C CA . LEU A 1 649 ? -28.017 2.311 -88.909 1.00 31.47 649 LEU A CA 1
ATOM 4909 C C . LEU A 1 649 ? -27.468 3.492 -88.035 1.00 31.47 649 LEU A C 1
ATOM 4911 O O . LEU A 1 649 ? -28.159 3.898 -87.110 1.00 31.47 649 LEU A O 1
ATOM 4915 N N . PHE A 1 650 ? -26.289 4.121 -88.179 1.00 29.20 650 PHE A N 1
ATOM 4916 C CA . PHE A 1 650 ? -25.155 4.119 -89.128 1.00 29.20 650 PHE A CA 1
ATOM 4917 C C . PHE A 1 650 ? -23.856 4.291 -88.280 1.00 29.20 650 PHE A C 1
ATOM 4919 O O . PHE A 1 650 ? -23.896 4.935 -87.239 1.00 29.20 650 PHE A O 1
ATOM 4926 N N . LYS A 1 651 ? -22.734 3.594 -88.525 1.00 30.00 651 LYS A N 1
ATOM 4927 C CA . LYS A 1 651 ? -21.505 4.062 -89.233 1.00 30.00 651 LYS A CA 1
ATOM 4928 C C . LYS A 1 651 ? -21.150 5.564 -89.047 1.00 30.00 651 LYS A C 1
ATOM 4930 O O . LYS A 1 651 ? -22.019 6.416 -89.088 1.00 30.00 651 LYS A O 1
ATOM 4935 N N . ARG A 1 652 ? -19.869 5.962 -88.935 1.00 27.83 652 ARG A N 1
ATOM 4936 C CA . ARG A 1 652 ? -18.781 5.655 -89.895 1.00 27.83 652 ARG A CA 1
ATOM 4937 C C . ARG A 1 652 ? -17.357 5.978 -89.365 1.00 27.83 652 ARG A C 1
ATOM 4939 O O . ARG A 1 652 ? -17.097 7.146 -89.148 1.00 27.83 652 ARG A O 1
ATOM 4946 N N . HIS A 1 653 ? -16.472 4.959 -89.335 1.00 30.23 653 HIS A N 1
ATOM 4947 C CA . HIS A 1 653 ? -15.024 4.922 -89.731 1.00 30.23 653 HIS A CA 1
ATOM 4948 C C . HIS A 1 653 ? -14.013 5.989 -89.212 1.00 30.23 653 HIS A C 1
ATOM 4950 O O . HIS A 1 653 ? -14.408 7.083 -88.860 1.00 30.23 653 HIS A O 1
ATOM 4956 N N . ILE A 1 654 ? -12.675 5.834 -89.209 1.00 29.67 654 ILE A N 1
ATOM 4957 C CA . ILE A 1 654 ? -11.640 4.771 -89.404 1.00 29.67 654 ILE A CA 1
ATOM 4958 C C . ILE A 1 654 ? -10.349 5.370 -88.770 1.00 29.67 654 ILE A C 1
ATOM 4960 O O . ILE A 1 654 ? -10.197 6.585 -88.826 1.00 29.67 654 ILE A O 1
ATOM 4964 N N . GLY A 1 655 ? -9.365 4.662 -88.200 1.00 24.86 655 GLY A N 1
ATOM 4965 C CA . GLY A 1 655 ? -9.117 3.228 -87.980 1.00 24.86 655 GLY A CA 1
ATOM 4966 C C . GLY A 1 655 ? -7.597 2.932 -88.037 1.00 24.86 655 GLY A C 1
ATOM 4967 O O . GLY A 1 655 ? -6.867 3.782 -88.527 1.00 24.86 655 GLY A O 1
ATOM 4968 N N . LYS A 1 656 ? -7.154 1.712 -87.660 1.00 29.83 656 LYS A N 1
ATOM 4969 C CA . LYS A 1 656 ? -5.799 1.125 -87.911 1.00 29.83 656 LYS A CA 1
ATOM 4970 C C . LYS A 1 656 ? -4.586 1.806 -87.203 1.00 29.83 656 LYS A C 1
ATOM 4972 O O . LYS A 1 656 ? -4.573 3.015 -87.052 1.00 29.83 656 LYS A O 1
ATOM 4977 N N . ARG A 1 657 ? -3.517 1.103 -86.778 1.00 27.56 657 ARG A N 1
ATOM 4978 C CA . ARG A 1 657 ? -3.130 -0.330 -86.876 1.00 27.56 657 ARG A CA 1
ATOM 4979 C C . ARG A 1 657 ? -2.025 -0.700 -85.845 1.00 27.56 657 ARG A C 1
ATOM 4981 O O . ARG A 1 657 ? -1.331 0.206 -85.412 1.00 27.56 657 ARG A O 1
ATOM 4988 N N . ASP A 1 658 ? -1.902 -2.001 -85.529 1.00 29.25 658 ASP A N 1
ATOM 4989 C CA . ASP A 1 658 ? -0.706 -2.897 -85.465 1.00 29.25 658 ASP A CA 1
ATOM 4990 C C . ASP A 1 658 ? 0.685 -2.314 -85.043 1.00 29.25 658 ASP A C 1
ATOM 4992 O O . ASP A 1 658 ? 1.050 -1.234 -85.491 1.00 29.25 658 ASP A O 1
ATOM 4996 N N . SER A 1 659 ? 1.590 -2.990 -84.301 1.00 30.53 659 SER A N 1
ATOM 4997 C CA . SER A 1 659 ? 1.618 -4.363 -83.723 1.00 30.53 659 SER A CA 1
ATOM 4998 C C . SER A 1 659 ? 2.888 -4.654 -82.872 1.00 30.53 659 SER A C 1
ATOM 5000 O O . SER A 1 659 ? 3.960 -4.178 -83.226 1.00 30.53 659 SER A O 1
ATOM 5002 N N . ASP A 1 660 ? 2.758 -5.549 -81.879 1.00 28.30 660 ASP A N 1
ATOM 5003 C CA . ASP A 1 660 ? 3.663 -6.661 -81.473 1.00 28.30 660 ASP A CA 1
ATOM 5004 C C . ASP A 1 660 ? 5.157 -6.522 -81.056 1.00 28.30 660 ASP A C 1
ATOM 5006 O O . ASP A 1 660 ? 5.918 -5.660 -81.479 1.00 28.30 660 ASP A O 1
ATOM 5010 N N . SER A 1 661 ? 5.585 -7.562 -80.309 1.00 29.91 661 SER A N 1
ATOM 5011 C CA . SER A 1 661 ? 6.951 -7.990 -79.907 1.00 29.91 661 SER A CA 1
ATOM 5012 C C . SER A 1 661 ? 7.686 -7.142 -78.842 1.00 29.91 661 SER A C 1
ATOM 5014 O O . SER A 1 661 ? 7.716 -5.924 -78.933 1.00 29.91 661 SER A O 1
ATOM 5016 N N . ALA A 1 662 ? 8.277 -7.637 -77.740 1.00 28.38 662 ALA A N 1
ATOM 5017 C CA . ALA A 1 662 ? 8.562 -8.960 -77.138 1.00 28.38 662 ALA A CA 1
ATOM 5018 C C . ALA A 1 662 ? 9.997 -9.548 -77.260 1.00 28.38 662 ALA A C 1
ATOM 5020 O O . ALA A 1 662 ? 10.550 -9.724 -78.337 1.00 28.38 662 ALA A O 1
ATOM 5021 N N . THR A 1 663 ? 10.499 -10.004 -76.098 1.00 28.48 663 THR A N 1
ATOM 5022 C CA . THR A 1 663 ? 11.622 -10.940 -75.817 1.00 28.48 663 THR A CA 1
ATOM 5023 C C . THR A 1 663 ? 13.107 -10.521 -75.938 1.00 28.48 663 THR A C 1
ATOM 5025 O O . THR A 1 663 ? 13.625 -10.267 -77.012 1.00 28.48 663 THR A O 1
ATOM 5028 N N . ARG A 1 664 ? 13.801 -10.637 -74.784 1.00 28.30 664 ARG A N 1
ATOM 5029 C CA . ARG A 1 664 ? 15.102 -11.315 -74.508 1.00 28.30 664 ARG A CA 1
ATOM 5030 C C . ARG A 1 664 ? 16.286 -11.167 -75.495 1.00 28.30 664 ARG A C 1
ATOM 5032 O O . ARG A 1 664 ? 16.206 -11.684 -76.599 1.00 28.30 664 ARG A O 1
ATOM 5039 N N . ASN A 1 665 ? 17.486 -10.876 -74.957 1.00 26.19 665 ASN A N 1
ATOM 5040 C CA . ASN A 1 665 ? 18.468 -11.947 -74.652 1.00 26.19 665 ASN A CA 1
ATOM 5041 C C . ASN A 1 665 ? 19.575 -11.542 -73.641 1.00 26.19 665 ASN A C 1
ATOM 5043 O O . ASN A 1 665 ? 19.606 -10.413 -73.164 1.00 26.19 665 ASN A O 1
ATOM 5047 N N . ARG A 1 666 ? 20.448 -12.502 -73.289 1.00 28.02 666 ARG A N 1
ATOM 5048 C CA . ARG A 1 666 ? 21.600 -12.406 -72.369 1.00 28.02 666 ARG A CA 1
ATOM 5049 C C . ARG A 1 666 ? 22.930 -12.161 -73.103 1.00 28.02 666 ARG A C 1
ATOM 5051 O O . ARG A 1 666 ? 23.157 -12.755 -74.153 1.00 28.02 666 ARG A O 1
ATOM 5058 N N . SER A 1 667 ? 23.875 -11.492 -72.444 1.00 27.42 667 SER A N 1
ATOM 5059 C CA . SER A 1 667 ? 25.320 -11.758 -72.584 1.00 27.42 667 SER A CA 1
ATOM 5060 C C . SER A 1 667 ? 26.032 -11.579 -71.229 1.00 27.42 667 SER A C 1
ATOM 5062 O O . SER A 1 667 ? 25.387 -11.226 -70.240 1.00 27.42 667 SER A O 1
ATOM 5064 N N . ALA A 1 668 ? 27.309 -11.968 -71.131 1.00 28.20 668 ALA A N 1
ATOM 5065 C CA . ALA A 1 668 ? 28.002 -12.226 -69.860 1.00 28.20 668 ALA A CA 1
ATOM 5066 C C . ALA A 1 668 ? 29.538 -12.202 -70.012 1.00 28.20 668 ALA A C 1
ATOM 5068 O O . ALA A 1 668 ? 30.031 -12.458 -71.109 1.00 28.20 668 ALA A O 1
ATOM 5069 N N . TRP A 1 669 ? 30.246 -12.036 -68.880 1.00 25.08 669 TRP A N 1
ATOM 5070 C CA . TRP A 1 669 ? 31.719 -12.081 -68.706 1.00 25.08 669 TRP A CA 1
ATOM 5071 C C . TRP A 1 669 ? 32.485 -10.913 -69.394 1.00 25.08 669 TRP A C 1
ATOM 5073 O O . TRP A 1 669 ? 32.039 -10.402 -70.410 1.00 25.08 669 TRP A O 1
ATOM 5083 N N . HIS A 1 670 ? 33.597 -10.352 -68.885 1.00 27.38 670 HIS A N 1
ATOM 5084 C CA . HIS A 1 670 ? 34.725 -10.916 -68.118 1.00 27.38 670 HIS A CA 1
ATOM 5085 C C . HIS A 1 670 ? 35.428 -9.909 -67.157 1.00 27.38 670 HIS A C 1
ATOM 5087 O O . HIS A 1 670 ? 35.473 -8.711 -67.412 1.00 27.38 670 HIS A O 1
ATOM 5093 N N . GLN A 1 671 ? 36.078 -10.441 -66.109 1.00 31.92 671 GLN A N 1
ATOM 5094 C CA . GLN A 1 671 ? 37.286 -9.910 -65.418 1.00 31.92 671 GLN A CA 1
ATOM 5095 C C . GLN A 1 671 ? 38.550 -10.651 -65.976 1.00 31.92 671 GLN A C 1
ATOM 5097 O O . GLN A 1 671 ? 38.313 -11.569 -66.770 1.00 31.92 671 GLN A O 1
ATOM 5102 N N . PRO A 1 672 ? 39.847 -10.404 -65.599 1.00 40.34 672 PRO A N 1
ATOM 5103 C CA . PRO A 1 672 ? 40.394 -9.692 -64.414 1.00 40.34 672 PRO A CA 1
ATOM 5104 C C . PRO A 1 672 ? 41.731 -8.901 -64.612 1.00 40.34 672 PRO A C 1
ATOM 5106 O O . PRO A 1 672 ? 42.259 -8.803 -65.714 1.00 40.34 672 PRO A O 1
ATOM 5109 N N . SER A 1 673 ? 42.359 -8.425 -63.517 1.00 26.64 673 SER A N 1
ATOM 5110 C CA . SER A 1 673 ? 43.809 -8.627 -63.215 1.00 26.64 673 SER A CA 1
ATOM 5111 C C . SER A 1 673 ? 44.215 -8.107 -61.808 1.00 26.64 673 SER A C 1
ATOM 5113 O O . SER A 1 673 ? 43.392 -7.535 -61.097 1.00 26.64 673 SER A O 1
ATOM 5115 N N . ARG A 1 674 ? 45.454 -8.397 -61.354 1.00 27.23 674 ARG A N 1
ATOM 5116 C CA . ARG A 1 674 ? 46.009 -8.151 -59.995 1.00 27.23 674 ARG A CA 1
ATOM 5117 C C . ARG A 1 674 ? 47.496 -7.746 -60.038 1.00 27.23 674 ARG A C 1
ATOM 5119 O O . ARG A 1 674 ? 48.249 -8.337 -60.807 1.00 27.23 674 ARG A O 1
ATOM 5126 N N . SER A 1 675 ? 47.943 -6.953 -59.059 1.00 28.22 675 SER A N 1
ATOM 5127 C CA . SER A 1 675 ? 49.325 -6.917 -58.518 1.00 28.22 675 SER A CA 1
ATOM 5128 C C . SER A 1 675 ? 49.276 -6.418 -57.054 1.00 28.22 675 SER A C 1
ATOM 5130 O O . SER A 1 675 ? 48.581 -5.454 -56.762 1.00 28.22 675 SER A O 1
ATOM 5132 N N . ARG A 1 676 ? 49.690 -7.218 -56.053 1.00 28.77 676 ARG A N 1
ATOM 5133 C CA . ARG A 1 676 ? 51.054 -7.405 -55.481 1.00 28.77 676 ARG A CA 1
ATOM 5134 C C . ARG A 1 676 ? 51.552 -6.195 -54.656 1.00 28.77 676 ARG A C 1
ATOM 5136 O O . ARG A 1 676 ? 51.899 -5.185 -55.242 1.00 28.77 676 ARG A O 1
ATOM 5143 N N . THR A 1 677 ? 51.423 -6.185 -53.317 1.00 29.72 677 THR A N 1
ATOM 5144 C CA . THR A 1 677 ? 52.221 -6.860 -52.239 1.00 29.72 677 THR A CA 1
ATOM 5145 C C . THR A 1 677 ? 53.470 -6.104 -51.780 1.00 29.72 677 THR A C 1
ATOM 5147 O O . THR A 1 677 ? 54.345 -5.859 -52.601 1.00 29.72 677 THR A O 1
ATOM 5150 N N . HIS A 1 678 ? 53.638 -5.955 -50.459 1.00 28.30 678 HIS A N 1
ATOM 5151 C CA . HIS A 1 678 ? 54.942 -6.045 -49.782 1.00 28.30 678 HIS A CA 1
ATOM 5152 C C . HIS A 1 678 ? 54.787 -6.609 -48.353 1.00 28.30 678 HIS A C 1
ATOM 5154 O O . HIS A 1 678 ? 53.719 -6.493 -47.756 1.00 28.30 678 HIS A O 1
ATOM 5160 N N . GLN A 1 679 ? 55.843 -7.242 -47.833 1.00 32.75 679 GLN A N 1
ATOM 5161 C CA . GLN A 1 679 ? 55.985 -7.757 -46.459 1.00 32.75 679 GLN A CA 1
ATOM 5162 C C . GLN A 1 679 ? 57.252 -7.159 -45.827 1.00 32.75 679 GLN A C 1
ATOM 5164 O O . GLN A 1 679 ? 58.203 -6.914 -46.571 1.00 32.75 679 GLN A O 1
ATOM 5169 N N . THR A 1 680 ? 57.322 -7.065 -44.491 1.00 27.34 680 THR A N 1
ATOM 5170 C CA . THR A 1 680 ? 58.601 -6.984 -43.750 1.00 27.34 680 THR A CA 1
ATOM 5171 C C . THR A 1 680 ? 58.505 -7.486 -42.298 1.00 27.34 680 THR A C 1
ATOM 5173 O O . THR A 1 680 ? 57.638 -7.077 -41.533 1.00 27.34 680 THR A O 1
ATOM 5176 N N . GLN A 1 681 ? 59.441 -8.372 -41.951 1.00 32.12 681 GLN A N 1
ATOM 5177 C CA . GLN A 1 681 ? 59.885 -8.912 -40.646 1.00 32.12 681 GLN A CA 1
ATOM 5178 C C . GLN A 1 681 ? 61.173 -9.738 -40.961 1.00 32.12 681 GLN A C 1
ATOM 5180 O O . GLN A 1 681 ? 61.396 -9.967 -42.158 1.00 32.12 681 GLN A O 1
ATOM 5185 N N . PRO A 1 682 ? 62.011 -10.239 -40.015 1.00 52.56 682 PRO A N 1
ATOM 5186 C CA . PRO A 1 682 ? 61.957 -10.225 -38.540 1.00 52.56 682 PRO A CA 1
ATOM 5187 C C . PRO A 1 682 ? 63.328 -9.815 -37.895 1.00 52.56 682 PRO A C 1
ATOM 5189 O O . PRO A 1 682 ? 64.041 -8.994 -38.469 1.00 52.56 682 PRO A O 1
ATOM 5192 N N . THR A 1 683 ? 63.710 -10.474 -36.776 1.00 26.78 683 THR A N 1
ATOM 5193 C CA . THR A 1 683 ? 64.991 -10.515 -35.994 1.00 26.78 683 THR A CA 1
ATOM 5194 C C . THR A 1 683 ? 64.882 -9.742 -34.662 1.00 26.78 683 THR A C 1
ATOM 5196 O O . THR A 1 683 ? 64.709 -8.531 -34.710 1.00 26.78 683 THR A O 1
ATOM 5199 N N . GLU A 1 684 ? 64.812 -10.299 -33.438 1.00 31.44 684 GLU A N 1
ATOM 5200 C CA . GLU A 1 684 ? 65.361 -11.500 -32.740 1.00 31.44 684 GLU A CA 1
ATOM 5201 C C . GLU A 1 684 ? 66.671 -11.236 -31.957 1.00 31.44 684 GLU A C 1
ATOM 5203 O O . GLU A 1 684 ? 67.638 -10.774 -32.553 1.00 31.44 684 GLU A O 1
ATOM 5208 N N . LEU A 1 685 ? 66.687 -11.552 -30.640 1.00 29.39 685 LEU A N 1
ATOM 5209 C CA . LEU A 1 685 ? 67.744 -12.284 -29.883 1.00 29.39 685 LEU A CA 1
ATOM 5210 C C . LEU A 1 685 ? 67.574 -12.179 -28.341 1.00 29.39 685 LEU A C 1
ATOM 5212 O O . LEU A 1 685 ? 67.549 -11.068 -27.832 1.00 29.39 685 LEU A O 1
ATOM 5216 N N . LEU A 1 686 ? 67.597 -13.336 -27.638 1.00 30.80 686 LEU A N 1
ATOM 5217 C CA . LEU A 1 686 ? 68.037 -13.592 -26.229 1.00 30.80 686 LEU A CA 1
ATOM 5218 C C . LEU A 1 686 ? 67.351 -12.795 -25.072 1.00 30.80 686 LEU A C 1
ATOM 5220 O O . LEU A 1 686 ? 67.098 -11.609 -25.189 1.00 30.80 686 LEU A O 1
ATOM 5224 N N . SER A 1 687 ? 67.057 -13.307 -23.864 1.00 31.06 687 SER A N 1
ATOM 5225 C CA . SER A 1 687 ? 67.291 -14.582 -23.137 1.00 31.06 687 SER A CA 1
ATOM 5226 C C . SER A 1 687 ? 66.425 -14.583 -21.842 1.00 31.06 687 SER A C 1
ATOM 5228 O O . SER A 1 687 ? 65.987 -13.511 -21.442 1.00 31.06 687 SER A O 1
ATOM 5230 N N . ALA A 1 688 ? 66.206 -15.647 -21.046 1.00 30.03 688 ALA A N 1
ATOM 5231 C CA . ALA A 1 688 ? 66.234 -17.115 -21.210 1.00 30.03 688 ALA A CA 1
ATOM 5232 C C . ALA A 1 688 ? 65.764 -17.798 -19.879 1.00 30.03 688 ALA A C 1
ATOM 5234 O O . ALA A 1 688 ? 65.470 -17.107 -18.913 1.00 30.03 688 ALA A O 1
ATOM 5235 N N . HIS A 1 689 ? 65.801 -19.143 -19.820 1.00 30.06 689 HIS A N 1
ATOM 5236 C CA . HIS A 1 689 ? 65.791 -20.020 -18.618 1.00 30.06 689 HIS A CA 1
ATOM 5237 C C . HIS A 1 689 ? 64.475 -20.249 -17.809 1.00 30.06 689 HIS A C 1
ATOM 5239 O O . HIS A 1 689 ? 64.054 -19.416 -17.021 1.00 30.06 689 HIS A O 1
ATOM 5245 N N . THR A 1 690 ? 63.914 -21.466 -17.994 1.00 28.36 690 THR A N 1
ATOM 5246 C CA . THR A 1 690 ? 63.603 -22.535 -16.986 1.00 28.36 690 THR A CA 1
ATOM 5247 C C . THR A 1 690 ? 62.731 -22.235 -15.731 1.00 28.36 690 THR A C 1
ATOM 5249 O O . THR A 1 690 ? 62.906 -21.220 -15.080 1.00 28.36 690 THR A O 1
ATOM 5252 N N . THR A 1 691 ? 61.806 -23.095 -15.246 1.00 27.88 691 THR A N 1
ATOM 5253 C CA . THR A 1 691 ? 61.531 -24.541 -15.492 1.00 27.88 691 THR A CA 1
ATOM 5254 C C . THR A 1 691 ? 60.049 -24.934 -15.246 1.00 27.88 691 THR A C 1
ATOM 5256 O O . THR A 1 691 ? 59.304 -24.218 -14.587 1.00 27.88 691 THR A O 1
ATOM 5259 N N . ASN A 1 692 ? 59.660 -26.123 -15.732 1.00 29.52 692 ASN A N 1
ATOM 5260 C CA . ASN A 1 692 ? 58.541 -26.994 -15.292 1.00 29.52 692 ASN A CA 1
ATOM 5261 C C . ASN A 1 692 ? 58.412 -27.150 -13.738 1.00 29.52 692 ASN A C 1
ATOM 5263 O O . ASN A 1 692 ? 59.379 -26.869 -13.040 1.00 29.52 692 ASN A O 1
ATOM 5267 N N . GLN A 1 693 ? 57.324 -27.654 -13.110 1.00 28.97 693 GLN A N 1
ATOM 5268 C CA . GLN A 1 693 ? 56.198 -28.493 -13.589 1.00 28.97 693 GLN A CA 1
ATOM 5269 C C . GLN A 1 693 ? 54.941 -28.460 -12.663 1.00 28.97 693 GLN A C 1
ATOM 5271 O O . GLN A 1 693 ? 55.012 -28.063 -11.505 1.00 28.97 693 GLN A O 1
ATOM 5276 N N . ARG A 1 694 ? 53.801 -28.966 -13.169 1.00 28.88 694 ARG A N 1
ATOM 5277 C CA . ARG A 1 694 ? 52.581 -29.432 -12.440 1.00 28.88 694 ARG A CA 1
ATOM 5278 C C . ARG A 1 694 ? 52.697 -30.954 -12.124 1.00 28.88 694 ARG A C 1
ATOM 5280 O O . ARG A 1 694 ? 53.575 -31.574 -12.721 1.00 28.88 694 ARG A O 1
ATOM 5287 N N . PRO A 1 695 ? 51.718 -31.637 -11.475 1.00 54.84 695 PRO A N 1
ATOM 5288 C CA . PRO A 1 695 ? 50.856 -31.297 -10.318 1.00 54.84 695 PRO A CA 1
ATOM 5289 C C . PRO A 1 695 ? 50.709 -32.479 -9.301 1.00 54.84 695 PRO A C 1
ATOM 5291 O O . PRO A 1 695 ? 51.122 -33.593 -9.595 1.00 54.84 695 PRO A O 1
ATOM 5294 N N . THR A 1 696 ? 49.968 -32.310 -8.191 1.00 28.80 696 THR A N 1
ATOM 5295 C CA . THR A 1 696 ? 49.238 -33.427 -7.520 1.00 28.80 696 THR A CA 1
ATOM 5296 C C . THR A 1 696 ? 48.029 -32.928 -6.711 1.00 28.80 696 THR A C 1
ATOM 5298 O O . THR A 1 696 ? 47.912 -31.729 -6.477 1.00 28.80 696 THR A O 1
ATOM 5301 N N . ASN A 1 697 ? 47.114 -33.834 -6.335 1.00 30.83 697 ASN A N 1
ATOM 5302 C CA . ASN A 1 697 ? 45.821 -33.538 -5.686 1.00 30.83 697 ASN A CA 1
ATOM 5303 C C . ASN A 1 697 ? 45.654 -34.352 -4.355 1.00 30.83 697 ASN A C 1
ATOM 5305 O O . ASN A 1 697 ? 46.679 -34.748 -3.801 1.00 30.83 697 ASN A O 1
ATOM 5309 N N . PRO A 1 698 ? 44.462 -34.538 -3.744 1.00 58.53 698 PRO A N 1
ATOM 5310 C CA . PRO A 1 698 ? 44.164 -34.054 -2.392 1.00 58.53 698 PRO A CA 1
ATOM 5311 C C . PRO A 1 698 ? 44.104 -35.158 -1.314 1.00 58.53 698 PRO A C 1
ATOM 5313 O O . PRO A 1 698 ? 44.206 -36.349 -1.616 1.00 58.53 698 PRO A O 1
ATOM 5316 N N . ARG A 1 699 ? 43.826 -34.783 -0.052 1.00 28.64 699 ARG A N 1
ATOM 5317 C CA . ARG A 1 699 ? 43.309 -35.722 0.962 1.00 28.64 699 ARG A CA 1
ATOM 5318 C C . ARG A 1 699 ? 42.406 -35.072 2.015 1.00 28.64 699 ARG A C 1
ATOM 5320 O O . ARG A 1 699 ? 42.611 -33.928 2.401 1.00 28.64 699 ARG A O 1
ATOM 5327 N N . THR A 1 700 ? 41.417 -35.844 2.453 1.00 31.27 700 THR A N 1
ATOM 5328 C CA . THR A 1 700 ? 40.466 -35.579 3.543 1.00 31.27 700 THR A CA 1
ATOM 5329 C C . THR A 1 700 ? 40.973 -36.121 4.883 1.00 31.27 700 THR A C 1
ATOM 5331 O O . THR A 1 700 ? 41.829 -37.005 4.877 1.00 31.27 700 THR A O 1
ATOM 5334 N N . ILE A 1 701 ? 40.410 -35.621 5.997 1.00 29.12 701 ILE A N 1
ATOM 5335 C CA . ILE A 1 701 ? 40.005 -36.317 7.251 1.00 29.12 701 ILE A CA 1
ATOM 5336 C C . ILE A 1 701 ? 39.733 -35.250 8.348 1.00 29.12 701 ILE A C 1
ATOM 5338 O O . ILE A 1 701 ? 40.340 -34.186 8.291 1.00 29.12 701 ILE A O 1
ATOM 5342 N N . ASP A 1 702 ? 38.982 -35.481 9.432 1.00 30.30 702 ASP A N 1
ATOM 5343 C CA . ASP A 1 702 ? 37.575 -35.902 9.630 1.00 30.30 702 ASP A CA 1
ATOM 5344 C C . ASP A 1 702 ? 37.310 -35.964 11.159 1.00 30.30 702 ASP A C 1
ATOM 5346 O O . ASP A 1 702 ? 38.169 -36.468 11.878 1.00 30.30 702 ASP A O 1
ATOM 5350 N N . GLN A 1 703 ? 36.128 -35.528 11.632 1.00 31.84 703 GLN A N 1
ATOM 5351 C CA . GLN A 1 703 ? 35.600 -35.717 13.010 1.00 31.84 703 GLN A CA 1
ATOM 5352 C C . GLN A 1 703 ? 36.467 -35.195 14.204 1.00 31.84 703 GLN A C 1
ATOM 5354 O O . GLN A 1 703 ? 37.619 -34.813 14.049 1.00 31.84 703 GLN A O 1
ATOM 5359 N N . ALA A 1 704 ? 36.010 -35.135 15.467 1.00 28.25 704 ALA A N 1
ATOM 5360 C CA . ALA A 1 704 ? 34.700 -34.792 16.055 1.00 28.25 704 ALA A CA 1
ATOM 5361 C C . ALA A 1 704 ? 34.851 -34.624 17.596 1.00 28.25 704 ALA A C 1
ATOM 5363 O O . ALA A 1 704 ? 35.922 -34.856 18.150 1.00 28.25 704 ALA A O 1
ATOM 5364 N N . THR A 1 705 ? 33.731 -34.365 18.289 1.00 28.28 705 THR A N 1
ATOM 5365 C CA . THR A 1 705 ? 33.479 -34.555 19.743 1.00 28.28 705 THR A CA 1
ATOM 5366 C C . THR A 1 705 ? 34.097 -33.575 20.760 1.00 28.28 705 THR A C 1
ATOM 5368 O O . THR A 1 705 ? 35.111 -32.956 20.481 1.00 28.28 705 THR A O 1
ATOM 5371 N N . LEU A 1 706 ? 33.598 -33.429 22.006 1.00 27.70 706 LEU A N 1
ATOM 5372 C CA . LEU A 1 706 ? 32.231 -33.478 22.603 1.00 27.70 706 LEU A CA 1
ATOM 5373 C C . LEU A 1 706 ? 32.370 -33.198 24.121 1.00 27.70 706 LEU A C 1
ATOM 5375 O O . LEU A 1 706 ? 33.112 -33.938 24.763 1.00 27.70 706 LEU A O 1
ATOM 5379 N N . ARG A 1 707 ? 31.638 -32.228 24.711 1.00 26.72 707 ARG A N 1
ATOM 5380 C CA . ARG A 1 707 ? 31.037 -32.289 26.080 1.00 26.72 707 ARG A CA 1
ATOM 5381 C C . ARG A 1 707 ? 30.421 -30.974 26.567 1.00 26.72 707 ARG A C 1
ATOM 5383 O O . ARG A 1 707 ? 30.977 -29.902 26.387 1.00 26.72 707 ARG A O 1
ATOM 5390 N N . GLN A 1 708 ? 29.295 -31.114 27.267 1.00 32.19 708 GLN A N 1
ATOM 5391 C CA . GLN A 1 708 ? 28.683 -30.090 28.116 1.00 32.19 708 GLN A CA 1
ATOM 5392 C C . GLN A 1 708 ? 29.318 -30.108 29.517 1.00 32.19 708 GLN A C 1
ATOM 5394 O O . GLN A 1 708 ? 29.699 -31.181 29.993 1.00 32.19 708 GLN A O 1
ATOM 5399 N N . ARG A 1 709 ? 29.298 -28.964 30.211 1.00 25.91 709 ARG A N 1
ATOM 5400 C CA . ARG A 1 709 ? 29.092 -28.828 31.670 1.00 25.91 709 ARG A CA 1
ATOM 5401 C C . ARG A 1 709 ? 28.621 -27.391 31.944 1.00 25.91 709 ARG A C 1
ATOM 5403 O O . ARG A 1 709 ? 29.274 -26.458 31.505 1.00 25.91 709 ARG A O 1
ATOM 5410 N N . THR A 1 710 ? 27.342 -27.223 32.290 1.00 27.59 710 THR A N 1
ATOM 5411 C CA . THR A 1 710 ? 26.822 -26.957 33.655 1.00 27.59 710 THR A CA 1
ATOM 5412 C C . THR A 1 710 ? 27.200 -25.581 34.203 1.00 27.59 710 THR A C 1
ATOM 5414 O O . THR A 1 710 ? 28.377 -25.265 34.319 1.00 27.59 710 THR A O 1
ATOM 5417 N N . ALA A 1 711 ? 26.177 -24.801 34.555 1.00 27.89 711 ALA A N 1
ATOM 5418 C CA . ALA A 1 711 ? 26.290 -23.457 35.112 1.00 27.89 711 ALA A CA 1
ATOM 5419 C C . ALA A 1 711 ? 26.906 -23.432 36.521 1.00 27.89 711 ALA A C 1
ATOM 5421 O O . ALA A 1 711 ? 26.815 -24.421 37.242 1.00 27.89 711 ALA A O 1
ATOM 5422 N N . GLU A 1 712 ? 27.409 -22.264 36.926 1.00 24.44 712 GLU A N 1
ATOM 5423 C CA . GLU A 1 712 ? 26.841 -21.517 38.061 1.00 24.44 712 GLU A CA 1
ATOM 5424 C C . GLU A 1 712 ? 27.265 -20.034 38.006 1.00 24.44 712 GLU A C 1
ATOM 5426 O O . GLU A 1 712 ? 27.962 -19.623 37.077 1.00 24.44 712 GLU A O 1
ATOM 5431 N N . SER A 1 713 ? 26.753 -19.204 38.919 1.00 26.02 713 SER A N 1
ATOM 5432 C CA . SER A 1 713 ? 26.791 -17.736 38.837 1.00 26.02 713 SER A CA 1
ATOM 5433 C C . SER A 1 713 ? 27.704 -17.076 39.877 1.00 26.02 713 SER A C 1
ATOM 5435 O O . SER A 1 713 ? 27.828 -17.584 40.991 1.00 26.02 713 SER A O 1
ATOM 5437 N N . ARG A 1 714 ? 28.255 -15.891 39.540 1.00 22.22 714 ARG A N 1
ATOM 5438 C CA . ARG A 1 714 ? 28.124 -14.612 40.294 1.00 22.22 714 ARG A CA 1
ATOM 5439 C C . ARG A 1 714 ? 29.114 -13.522 39.836 1.00 22.22 714 ARG A C 1
ATOM 5441 O O . ARG A 1 714 ? 30.217 -13.832 39.403 1.00 22.22 714 ARG A O 1
ATOM 5448 N N . SER A 1 715 ? 28.702 -12.256 39.987 1.00 30.02 715 SER A N 1
ATOM 5449 C CA . SER A 1 715 ? 29.597 -11.080 40.066 1.00 30.02 715 SER A CA 1
ATOM 5450 C C . SER A 1 715 ? 30.266 -11.026 41.459 1.00 30.02 715 SER A C 1
ATOM 5452 O O . SER A 1 715 ? 29.792 -11.721 42.368 1.00 30.02 715 SER A O 1
ATOM 5454 N N . PRO A 1 716 ? 31.340 -10.243 41.675 1.00 35.50 716 PRO A N 1
ATOM 5455 C CA . PRO A 1 716 ? 31.089 -8.889 42.191 1.00 35.50 716 PRO A CA 1
ATOM 5456 C C . PRO A 1 716 ? 32.077 -7.804 41.712 1.00 35.50 716 PRO A C 1
ATOM 5458 O O . PRO A 1 716 ? 33.097 -8.072 41.078 1.00 35.50 716 PRO A O 1
ATOM 5461 N N . ASP A 1 717 ? 31.756 -6.568 42.085 1.00 27.19 717 ASP A N 1
ATOM 5462 C CA . ASP A 1 717 ? 32.405 -5.323 41.678 1.00 27.19 717 ASP A CA 1
ATOM 5463 C C . ASP A 1 717 ? 33.611 -4.873 42.533 1.00 27.19 717 ASP A C 1
ATOM 5465 O O . ASP A 1 717 ? 33.907 -5.405 43.603 1.00 27.19 717 ASP A O 1
ATOM 5469 N N . SER A 1 718 ? 34.189 -3.749 42.085 1.00 29.16 718 SER A N 1
ATOM 5470 C CA . SER A 1 718 ? 34.719 -2.632 42.893 1.00 29.16 718 SER A CA 1
ATOM 5471 C C . SER A 1 718 ? 36.241 -2.472 43.120 1.00 29.16 718 SER A C 1
ATOM 5473 O O . SER A 1 718 ? 36.841 -2.933 44.084 1.00 29.16 718 SER A O 1
ATOM 5475 N N . SER A 1 719 ? 36.776 -1.529 42.336 1.00 29.23 719 SER A N 1
ATOM 5476 C CA . SER A 1 719 ? 37.469 -0.320 42.826 1.00 29.23 719 SER A CA 1
ATOM 5477 C C . SER A 1 719 ? 39.005 -0.271 43.008 1.00 29.23 719 SER A C 1
ATOM 5479 O O . SER A 1 719 ? 39.628 -1.010 43.758 1.00 29.23 719 SER A O 1
ATOM 5481 N N . ASN A 1 720 ? 39.537 0.797 42.400 1.00 29.11 720 ASN A N 1
ATOM 5482 C CA . ASN A 1 720 ? 40.483 1.773 42.951 1.00 29.11 720 ASN A CA 1
ATOM 5483 C C . ASN A 1 720 ? 42.003 1.505 43.062 1.00 29.11 720 ASN A C 1
ATOM 5485 O O . ASN A 1 720 ? 42.511 0.857 43.969 1.00 29.11 720 ASN A O 1
ATOM 5489 N N . ASN A 1 721 ? 42.692 2.348 42.279 1.00 28.03 721 ASN A N 1
ATOM 5490 C CA . ASN A 1 721 ? 43.759 3.269 42.691 1.00 28.03 721 ASN A CA 1
ATOM 5491 C C . ASN A 1 721 ? 45.244 2.883 42.534 1.00 28.03 721 ASN A C 1
ATOM 5493 O O . ASN A 1 721 ? 45.846 2.198 43.351 1.00 28.03 721 ASN A O 1
ATOM 5497 N N . ARG A 1 722 ? 45.845 3.653 41.611 1.00 23.78 722 ARG A N 1
ATOM 5498 C CA . ARG A 1 722 ? 47.054 4.471 41.817 1.00 23.78 722 ARG A CA 1
ATOM 5499 C C . ARG A 1 722 ? 48.416 3.790 41.655 1.00 23.78 722 ARG A C 1
ATOM 5501 O O . ARG A 1 722 ? 49.115 3.502 42.619 1.00 23.78 722 ARG A O 1
ATOM 5508 N N . ALA A 1 723 ? 48.853 3.780 40.398 1.00 26.92 723 ALA A N 1
ATOM 5509 C CA . ALA A 1 723 ? 50.230 4.100 40.028 1.00 26.92 723 ALA A CA 1
ATOM 5510 C C . ALA A 1 723 ? 50.221 5.333 39.099 1.00 26.92 723 ALA A C 1
ATOM 5512 O O . ALA A 1 723 ? 50.358 5.228 37.884 1.00 26.92 723 ALA A O 1
ATOM 5513 N N . GLU A 1 724 ? 49.980 6.512 39.679 1.00 25.25 724 GLU A N 1
ATOM 5514 C CA . GLU A 1 724 ? 50.466 7.765 39.082 1.00 25.25 724 GLU A CA 1
ATOM 5515 C C . GLU A 1 724 ? 51.995 7.833 39.275 1.00 25.25 724 GLU A C 1
ATOM 5517 O O . GLU A 1 724 ? 52.521 7.135 40.138 1.00 25.25 724 GLU A O 1
ATOM 5522 N N . GLN A 1 725 ? 52.678 8.732 38.556 1.00 25.41 725 GLN A N 1
ATOM 5523 C CA . GLN A 1 725 ? 54.127 8.996 38.666 1.00 25.41 725 GLN A CA 1
ATOM 5524 C C . GLN A 1 725 ? 55.056 7.901 38.104 1.00 25.41 725 GLN A C 1
ATOM 5526 O O . GLN A 1 725 ? 55.767 7.234 38.843 1.00 25.41 725 GLN A O 1
ATOM 5531 N N . GLU A 1 726 ? 55.117 7.795 36.774 1.00 24.84 726 GLU A N 1
ATOM 5532 C CA . GLU A 1 726 ? 56.328 8.156 36.005 1.00 24.84 726 GLU A CA 1
ATOM 5533 C C . GLU A 1 726 ? 56.052 8.013 34.497 1.00 24.84 726 GLU A C 1
ATOM 5535 O O . GLU A 1 726 ? 55.904 6.900 34.008 1.00 24.84 726 GLU A O 1
ATOM 5540 N N . TRP A 1 727 ? 55.945 9.150 33.791 1.00 26.45 727 TRP A N 1
ATOM 5541 C CA . TRP A 1 727 ? 56.276 9.395 32.365 1.00 26.45 727 TRP A CA 1
ATOM 5542 C C . TRP A 1 727 ? 55.778 10.796 31.951 1.00 26.45 727 TRP A C 1
ATOM 5544 O O . TRP A 1 727 ? 54.934 10.978 31.077 1.00 26.45 727 TRP A O 1
ATOM 5554 N N . LEU A 1 728 ? 56.313 11.812 32.632 1.00 24.55 728 LEU A N 1
ATOM 5555 C CA . LEU A 1 728 ? 56.470 13.141 32.051 1.00 24.55 728 LEU A CA 1
ATOM 5556 C C . LEU A 1 728 ? 57.942 13.252 31.666 1.00 24.55 728 LEU A C 1
ATOM 5558 O O . LEU A 1 728 ? 58.772 13.377 32.559 1.00 24.55 728 LEU A O 1
ATOM 5562 N N . ASP A 1 729 ? 58.249 13.149 30.373 1.00 26.00 729 ASP A N 1
ATOM 5563 C CA . ASP A 1 729 ? 58.972 14.224 29.689 1.00 26.00 729 ASP A CA 1
ATOM 5564 C C . ASP A 1 729 ? 59.008 14.050 28.155 1.00 26.00 729 ASP A C 1
ATOM 5566 O O . ASP A 1 729 ? 58.935 12.947 27.622 1.00 26.00 729 ASP A O 1
ATOM 5570 N N . GLU A 1 730 ? 59.103 15.203 27.488 1.00 25.30 730 GLU A N 1
ATOM 5571 C CA . GLU A 1 730 ? 59.381 15.477 26.065 1.00 25.30 730 GLU A CA 1
ATOM 5572 C C . GLU A 1 730 ? 58.425 14.978 24.941 1.00 25.30 730 GLU A C 1
ATOM 5574 O O . GLU A 1 730 ? 58.434 13.839 24.484 1.00 25.30 730 GLU A O 1
ATOM 5579 N N . THR A 1 731 ? 57.746 15.972 24.343 1.00 26.72 731 THR A N 1
ATOM 5580 C CA . THR A 1 731 ? 57.119 16.027 22.996 1.00 26.72 731 THR A CA 1
ATOM 5581 C C . THR A 1 731 ? 55.827 15.216 22.762 1.00 26.72 731 THR A C 1
ATOM 5583 O O . THR A 1 731 ? 55.856 14.019 22.518 1.00 26.72 731 THR A O 1
ATOM 5586 N N . THR A 1 732 ? 54.614 15.777 22.918 1.00 25.73 732 THR A N 1
ATOM 5587 C CA . THR A 1 732 ? 53.910 16.793 22.077 1.00 25.73 732 THR A CA 1
ATOM 5588 C C . THR A 1 732 ? 53.766 16.385 20.597 1.00 25.73 732 THR A C 1
ATOM 5590 O O . THR A 1 732 ? 54.774 16.133 19.948 1.00 25.73 732 THR A O 1
ATOM 5593 N N . SER A 1 733 ? 52.574 16.351 19.982 1.00 25.00 733 SER A N 1
ATOM 5594 C CA . SER A 1 733 ? 51.392 17.210 20.222 1.00 25.00 733 SER A CA 1
ATOM 5595 C C . SER A 1 733 ? 50.027 16.504 20.083 1.00 25.00 733 SER A C 1
ATOM 5597 O O . SER A 1 733 ? 49.905 15.466 19.441 1.00 25.00 733 SER A O 1
ATOM 5599 N N . ASN A 1 734 ? 48.995 17.134 20.660 1.00 26.52 734 ASN A N 1
ATOM 5600 C CA . ASN A 1 734 ? 47.565 16.765 20.611 1.00 26.52 734 ASN A CA 1
ATOM 5601 C C . ASN A 1 734 ? 46.972 16.949 19.174 1.00 26.52 734 ASN A C 1
ATOM 5603 O O . ASN A 1 734 ? 47.631 17.550 18.331 1.00 26.52 734 ASN A O 1
ATOM 5607 N N . LEU A 1 735 ? 45.767 16.484 18.788 1.00 25.89 735 LEU A N 1
ATOM 5608 C CA . LEU A 1 735 ? 44.447 16.688 19.422 1.00 25.89 735 LEU A CA 1
ATOM 5609 C C . LEU A 1 735 ? 43.363 15.650 19.044 1.00 25.89 735 LEU A C 1
ATOM 5611 O O . LEU A 1 735 ? 43.197 15.294 17.883 1.00 25.89 735 LEU A O 1
ATOM 5615 N N . PHE A 1 736 ? 42.532 15.327 20.039 1.00 26.80 736 PHE A N 1
ATOM 5616 C CA . PHE A 1 736 ? 41.118 14.913 19.982 1.00 26.80 736 PHE A CA 1
ATOM 5617 C C . PHE A 1 736 ? 40.464 15.389 21.307 1.00 26.80 736 PHE A C 1
ATOM 5619 O O . PHE A 1 736 ? 41.192 15.552 22.288 1.00 26.80 736 PHE A O 1
ATOM 5626 N N . PRO A 1 737 ? 39.126 15.464 21.436 1.00 47.47 737 PRO A N 1
ATOM 5627 C CA . PRO A 1 737 ? 38.154 16.177 20.609 1.00 47.47 737 PRO A CA 1
ATOM 5628 C C . PRO A 1 737 ? 37.421 17.245 21.478 1.00 47.47 737 PRO A C 1
ATOM 5630 O O . PRO A 1 737 ? 38.033 17.822 22.369 1.00 47.47 737 PRO A O 1
ATOM 5633 N N . ASN A 1 738 ? 36.117 17.475 21.253 1.00 28.62 738 ASN A N 1
ATOM 5634 C CA . ASN A 1 738 ? 35.212 18.398 21.968 1.00 28.62 738 ASN A CA 1
ATOM 5635 C C . ASN A 1 738 ? 35.530 19.906 21.893 1.00 28.62 738 ASN A C 1
ATOM 5637 O O . ASN A 1 738 ? 36.429 20.417 22.556 1.00 28.62 738 ASN A O 1
ATOM 5641 N N . ARG A 1 739 ? 34.633 20.656 21.240 1.00 26.81 739 ARG A N 1
ATOM 5642 C CA . ARG A 1 739 ? 34.331 22.045 21.612 1.00 26.81 739 ARG A CA 1
ATOM 5643 C C . ARG A 1 739 ? 32.846 22.329 21.388 1.00 26.81 739 ARG A C 1
ATOM 5645 O O . ARG A 1 739 ? 32.291 21.906 20.381 1.00 26.81 739 ARG A O 1
ATOM 5652 N N . THR A 1 740 ? 32.221 23.007 22.343 1.00 29.16 740 THR A N 1
ATOM 5653 C CA . THR A 1 740 ? 30.891 23.615 22.199 1.00 29.16 740 THR A CA 1
ATOM 5654 C C . THR A 1 740 ? 30.965 24.837 21.285 1.00 29.16 740 THR A C 1
ATOM 5656 O O . THR A 1 740 ? 32.009 25.492 21.229 1.00 29.16 740 THR A O 1
ATOM 5659 N N . ASP A 1 741 ? 29.864 25.167 20.608 1.00 32.59 741 ASP A N 1
ATOM 5660 C CA . ASP A 1 741 ? 29.807 26.303 19.687 1.00 32.59 741 ASP A CA 1
ATOM 5661 C C . ASP A 1 741 ? 30.068 27.646 20.383 1.00 32.59 741 ASP A C 1
ATOM 5663 O O . ASP A 1 741 ? 29.245 28.165 21.140 1.00 32.59 741 ASP A O 1
ATOM 5667 N N . HIS A 1 742 ? 31.208 28.245 20.048 1.00 32.66 742 HIS A N 1
ATOM 5668 C CA . HIS A 1 742 ? 31.477 29.669 20.198 1.00 32.66 742 HIS A CA 1
ATOM 5669 C C . HIS A 1 742 ? 32.138 30.162 18.902 1.00 32.66 742 HIS A C 1
ATOM 5671 O O . HIS A 1 742 ? 33.011 29.463 18.377 1.00 32.66 742 HIS A O 1
ATOM 5677 N N . PRO A 1 743 ? 31.750 31.336 18.368 1.00 35.69 743 PRO A N 1
ATOM 5678 C CA . PRO A 1 743 ? 32.383 31.891 17.177 1.00 35.69 743 PRO A CA 1
ATOM 5679 C C . PRO A 1 743 ? 33.861 32.199 17.450 1.00 35.69 743 PRO A C 1
ATOM 5681 O O . PRO A 1 743 ? 34.218 32.669 18.530 1.00 35.69 743 PRO A O 1
ATOM 5684 N N . VAL A 1 744 ? 34.718 31.927 16.466 1.00 44.00 744 VAL A N 1
ATOM 5685 C CA . VAL A 1 744 ? 36.159 32.211 16.531 1.00 44.00 744 VAL A CA 1
ATOM 5686 C C . VAL A 1 744 ? 36.409 33.649 16.079 1.00 44.00 744 VAL A C 1
ATOM 5688 O O . VAL A 1 744 ? 35.925 34.051 15.021 1.00 44.00 744 VAL A O 1
ATOM 5691 N N . ASP A 1 745 ? 37.171 34.414 16.861 1.00 48.47 745 ASP A N 1
ATOM 5692 C CA . ASP A 1 745 ? 37.578 35.770 16.491 1.00 48.47 745 ASP A CA 1
ATOM 5693 C C . ASP A 1 745 ? 38.677 35.731 15.412 1.00 48.47 745 ASP A C 1
ATOM 5695 O O . ASP A 1 745 ? 39.632 34.954 15.482 1.00 48.47 745 ASP A O 1
ATOM 5699 N N . TRP A 1 746 ? 38.558 36.590 14.399 1.00 43.94 746 TRP A N 1
ATOM 5700 C CA . TRP A 1 746 ? 39.503 36.673 13.280 1.00 43.94 746 TRP A CA 1
ATOM 5701 C C . TRP A 1 746 ? 40.922 37.093 13.711 1.00 43.94 746 TRP A C 1
ATOM 5703 O O . TRP A 1 746 ? 41.902 36.829 13.009 1.00 43.94 746 TRP A O 1
ATOM 5713 N N . SER A 1 747 ? 41.054 37.748 14.868 1.00 50.88 747 SER A N 1
ATOM 5714 C CA . SER A 1 747 ? 42.334 38.187 15.426 1.00 50.88 747 SER A CA 1
ATOM 5715 C C . SER A 1 747 ? 43.171 37.054 16.039 1.00 50.88 747 SER A C 1
ATOM 5717 O O . SER A 1 747 ? 44.403 37.162 16.012 1.00 50.88 747 SER A O 1
ATOM 5719 N N . ASP A 1 748 ? 42.540 35.956 16.479 1.00 52.78 748 ASP A N 1
ATOM 5720 C CA . ASP A 1 748 ? 43.193 34.789 17.100 1.00 52.78 748 ASP A CA 1
ATOM 5721 C C . ASP A 1 748 ? 43.878 33.847 16.087 1.00 52.78 748 ASP A C 1
ATOM 5723 O O . ASP A 1 748 ? 44.711 33.019 16.462 1.00 52.78 748 ASP A O 1
ATOM 5727 N N . LEU A 1 749 ? 43.565 33.962 14.791 1.00 51.66 749 LEU A N 1
ATOM 5728 C CA . LEU A 1 749 ? 44.129 33.091 13.753 1.00 51.66 749 LEU A CA 1
ATOM 5729 C C . LEU A 1 749 ? 45.653 33.290 13.586 1.00 51.66 749 LEU A C 1
ATOM 5731 O O . LEU A 1 749 ? 46.114 34.435 13.514 1.00 51.66 749 LEU A O 1
ATOM 5735 N N . PRO A 1 750 ? 46.464 32.228 13.423 1.00 66.69 750 PRO A N 1
ATOM 5736 C CA . PRO A 1 750 ? 47.885 32.345 13.094 1.00 66.69 750 PRO A CA 1
ATOM 5737 C C . PRO A 1 750 ? 48.137 33.210 11.840 1.00 66.69 750 PRO A C 1
ATOM 5739 O O . PRO A 1 750 ? 47.348 33.143 10.893 1.00 66.69 750 PRO A O 1
ATOM 5742 N N . PRO A 1 751 ? 49.244 33.981 11.765 1.00 59.00 751 PRO A N 1
ATOM 5743 C CA . PRO A 1 751 ? 49.534 34.832 10.606 1.00 59.00 751 PRO A CA 1
ATOM 5744 C C . PRO A 1 751 ? 49.510 34.079 9.270 1.00 59.00 751 PRO A C 1
ATOM 5746 O O . PRO A 1 751 ? 48.881 34.545 8.329 1.00 59.00 751 PRO A O 1
ATOM 5749 N N . ALA A 1 752 ? 50.083 32.872 9.223 1.00 57.38 752 ALA A N 1
ATOM 5750 C CA . ALA A 1 752 ? 50.116 32.041 8.019 1.00 57.38 752 ALA A CA 1
ATOM 5751 C C . ALA A 1 752 ? 48.728 31.535 7.568 1.00 57.38 752 ALA A C 1
ATOM 5753 O O . ALA A 1 752 ? 48.520 31.306 6.379 1.00 57.38 752 ALA A O 1
ATOM 5754 N N . GLU A 1 753 ? 47.762 31.379 8.482 1.00 54.94 753 GLU A N 1
ATOM 5755 C CA . GLU A 1 753 ? 46.382 31.036 8.105 1.00 54.94 753 GLU A CA 1
ATOM 5756 C C . GLU A 1 753 ? 45.617 32.271 7.625 1.00 54.94 753 GLU A C 1
ATOM 5758 O O . GLU A 1 753 ? 44.891 32.185 6.636 1.00 54.94 753 GLU A O 1
ATOM 5763 N N . ARG A 1 754 ? 45.848 33.444 8.232 1.00 58.75 754 ARG A N 1
ATOM 5764 C CA . ARG A 1 754 ? 45.322 34.717 7.711 1.00 58.75 754 ARG A CA 1
ATOM 5765 C C . ARG A 1 754 ? 45.876 35.043 6.325 1.00 58.75 754 ARG A C 1
ATOM 5767 O O . ARG A 1 754 ? 45.104 35.419 5.451 1.00 58.75 754 ARG A O 1
ATOM 5774 N N . GLU A 1 755 ? 47.173 34.851 6.088 1.00 57.66 755 GLU A N 1
ATOM 5775 C CA . GLU A 1 755 ? 47.783 35.026 4.763 1.00 57.66 755 GLU A CA 1
ATOM 5776 C C . GLU A 1 755 ? 47.240 34.025 3.735 1.00 57.66 755 GLU A C 1
ATOM 5778 O O . GLU A 1 755 ? 47.044 34.398 2.581 1.00 57.66 755 GLU A O 1
ATOM 5783 N N . ARG A 1 756 ? 46.921 32.790 4.145 1.00 61.03 756 ARG A N 1
ATOM 5784 C CA . ARG A 1 756 ? 46.269 31.800 3.277 1.00 61.03 756 ARG A CA 1
ATOM 5785 C C . ARG A 1 756 ? 44.852 32.226 2.879 1.00 61.03 756 ARG A C 1
ATOM 5787 O O . ARG A 1 756 ? 44.561 32.270 1.690 1.00 61.03 756 ARG A O 1
ATOM 5794 N N . TRP A 1 757 ? 44.005 32.614 3.835 1.00 49.41 757 TRP A N 1
ATOM 5795 C CA . TRP A 1 757 ? 42.659 33.131 3.537 1.00 49.41 757 TRP A CA 1
ATOM 5796 C C . TRP A 1 757 ? 42.696 34.420 2.696 1.00 49.41 757 TRP A C 1
ATOM 5798 O O . TRP A 1 757 ? 41.870 34.599 1.808 1.00 49.41 757 TRP A O 1
ATOM 5808 N N . MET A 1 758 ? 43.690 35.289 2.910 1.00 51.31 758 MET A N 1
ATOM 5809 C CA . MET A 1 758 ? 43.922 36.492 2.093 1.00 51.31 758 MET A CA 1
ATOM 5810 C C . MET A 1 758 ? 44.411 36.189 0.662 1.00 51.31 758 MET A C 1
ATOM 5812 O O . MET A 1 758 ? 44.337 37.068 -0.190 1.00 51.31 758 MET A O 1
ATOM 5816 N N . GLN A 1 759 ? 44.914 34.979 0.387 1.00 55.12 759 GLN A N 1
ATOM 5817 C CA . GLN A 1 759 ? 45.265 34.510 -0.965 1.00 55.12 759 GLN A CA 1
ATOM 5818 C C . GLN A 1 759 ? 44.116 33.753 -1.650 1.00 55.12 759 GLN A C 1
ATOM 5820 O O . GLN A 1 759 ? 44.111 33.633 -2.871 1.00 55.12 759 GLN A O 1
ATOM 5825 N N . GLU A 1 760 ? 43.154 33.242 -0.878 1.00 50.53 760 GLU A N 1
ATOM 5826 C CA . GLU A 1 760 ? 41.999 32.469 -1.361 1.00 50.53 760 GLU A CA 1
ATOM 5827 C C . GLU A 1 760 ? 40.792 33.372 -1.714 1.00 50.53 760 GLU A C 1
ATOM 5829 O O . GLU A 1 760 ? 39.839 32.930 -2.353 1.00 50.53 760 GLU A O 1
ATOM 5834 N N . LEU A 1 761 ? 40.861 34.662 -1.356 1.00 42.72 761 LEU A N 1
ATOM 5835 C CA . LEU A 1 761 ? 39.926 35.719 -1.752 1.00 42.72 761 LEU A CA 1
ATOM 5836 C C . LEU A 1 761 ? 40.479 36.517 -2.948 1.00 42.72 761 LEU A C 1
ATOM 5838 O O . LEU A 1 761 ? 41.327 37.395 -2.782 1.00 42.72 761 LEU A O 1
ATOM 5842 N N . GLU A 1 762 ? 39.975 36.251 -4.157 1.00 39.84 762 GLU A N 1
ATOM 5843 C CA . GLU A 1 762 ? 40.282 37.081 -5.333 1.00 39.84 762 GLU A CA 1
ATOM 5844 C C . GLU A 1 762 ? 39.772 38.531 -5.161 1.00 39.84 762 GLU A C 1
ATOM 5846 O O . GLU A 1 762 ? 38.722 38.758 -4.548 1.00 39.84 762 GLU A O 1
ATOM 5851 N N . PRO A 1 763 ? 40.474 39.541 -5.713 1.00 39.84 763 PRO A N 1
ATOM 5852 C CA . PRO A 1 763 ? 40.046 40.931 -5.611 1.00 39.84 763 PRO A CA 1
ATOM 5853 C C . PRO A 1 763 ? 38.757 41.176 -6.406 1.00 39.84 763 PRO A C 1
ATOM 5855 O O . PRO A 1 763 ? 38.702 40.948 -7.616 1.00 39.84 763 PRO A O 1
ATOM 5858 N N . LEU A 1 764 ? 37.735 41.711 -5.732 1.00 33.72 764 LEU A N 1
ATOM 5859 C CA . LEU A 1 764 ? 36.482 42.146 -6.353 1.00 33.72 764 LEU A CA 1
ATOM 5860 C C . LEU A 1 764 ? 36.766 43.184 -7.451 1.00 33.72 764 LEU A C 1
ATOM 5862 O O . LEU A 1 764 ? 37.196 44.301 -7.165 1.00 33.72 764 LEU A O 1
ATOM 5866 N N . THR A 1 765 ? 36.518 42.818 -8.709 1.00 37.16 765 THR A N 1
ATOM 5867 C CA . THR A 1 765 ? 36.654 43.732 -9.852 1.00 37.16 765 THR A CA 1
ATOM 5868 C C . THR A 1 765 ? 35.356 44.513 -10.072 1.00 37.16 765 THR A C 1
ATOM 5870 O O . THR A 1 765 ? 34.259 43.970 -9.965 1.00 37.16 765 THR A O 1
ATOM 5873 N N . GLU A 1 766 ? 35.474 45.812 -10.356 1.00 45.38 766 GLU A N 1
ATOM 5874 C CA . GLU A 1 766 ? 34.374 46.792 -10.342 1.00 45.38 766 GLU A CA 1
ATOM 5875 C C . GLU A 1 766 ? 33.388 46.647 -11.529 1.00 45.38 766 GLU A C 1
ATOM 5877 O O . GLU A 1 766 ? 33.337 47.506 -12.409 1.00 45.38 766 GLU A O 1
ATOM 5882 N N . THR A 1 767 ? 32.604 45.562 -11.601 1.00 46.12 767 THR A N 1
ATOM 5883 C CA . THR A 1 767 ? 31.672 45.317 -12.731 1.00 46.12 767 THR A CA 1
ATOM 5884 C C . THR A 1 767 ? 30.261 44.827 -12.362 1.00 46.12 767 THR A C 1
ATOM 5886 O O . THR A 1 767 ? 29.546 44.332 -13.233 1.00 46.12 767 THR A O 1
ATOM 5889 N N . THR A 1 768 ? 29.792 45.022 -11.120 1.00 41.09 768 THR A N 1
ATOM 5890 C CA . THR A 1 768 ? 28.411 44.661 -10.706 1.00 41.09 768 THR A CA 1
ATOM 5891 C C . THR A 1 768 ? 27.635 45.759 -9.955 1.00 41.09 768 THR A C 1
ATOM 5893 O O . THR A 1 768 ? 26.863 45.450 -9.050 1.00 41.09 768 THR A O 1
ATOM 5896 N N . ASP A 1 769 ? 27.770 47.036 -10.337 1.00 41.50 769 ASP A N 1
ATOM 5897 C CA . ASP A 1 769 ? 26.807 48.092 -9.953 1.00 41.50 769 ASP A CA 1
ATOM 5898 C C . ASP A 1 769 ? 25.897 48.456 -11.137 1.00 41.50 769 ASP A C 1
ATOM 5900 O O . ASP A 1 769 ? 26.163 49.397 -11.883 1.00 41.50 769 ASP A O 1
ATOM 5904 N N . THR A 1 770 ? 24.810 47.693 -11.317 1.00 51.31 770 THR A N 1
ATOM 5905 C CA . THR A 1 770 ? 23.707 48.111 -12.212 1.00 51.31 770 THR A CA 1
ATOM 5906 C C . THR A 1 770 ? 22.324 47.568 -11.835 1.00 51.31 770 THR A C 1
ATOM 5908 O O . THR A 1 770 ? 21.336 48.266 -12.050 1.00 51.31 770 THR A O 1
ATOM 5911 N N . ASP A 1 771 ? 22.222 46.369 -11.250 1.00 48.69 771 ASP A N 1
ATOM 5912 C CA . ASP A 1 771 ? 20.945 45.629 -11.167 1.00 48.69 771 ASP A CA 1
ATOM 5913 C C . ASP A 1 771 ? 20.059 45.932 -9.937 1.00 48.69 771 ASP A C 1
ATOM 5915 O O . ASP A 1 771 ? 19.043 45.271 -9.731 1.00 48.69 771 ASP A O 1
ATOM 5919 N N . VAL A 1 772 ? 20.374 46.964 -9.141 1.00 45.81 772 VAL A N 1
ATOM 5920 C CA . VAL A 1 772 ? 19.493 47.434 -8.049 1.00 45.81 772 VAL A CA 1
ATOM 5921 C C . VAL A 1 772 ? 18.662 48.645 -8.505 1.00 45.81 772 VAL A C 1
ATOM 5923 O O . VAL A 1 772 ? 19.241 49.698 -8.810 1.00 45.81 772 VAL A O 1
ATOM 5926 N N . PRO A 1 773 ? 17.314 48.568 -8.509 1.00 59.66 773 PRO A N 1
ATOM 5927 C CA . PRO A 1 773 ? 16.439 49.701 -8.800 1.00 59.66 773 PRO A CA 1
ATOM 5928 C C . PRO A 1 773 ? 16.716 50.918 -7.894 1.00 59.66 773 PRO A C 1
ATOM 5930 O O . PRO A 1 773 ? 16.898 50.755 -6.684 1.00 59.66 773 PRO A O 1
ATOM 5933 N N . PRO A 1 774 ? 16.685 52.165 -8.414 1.00 54.66 774 PRO A N 1
ATOM 5934 C CA . PRO A 1 774 ? 16.970 53.359 -7.610 1.00 54.66 774 PRO A CA 1
ATOM 5935 C C . PRO A 1 774 ? 16.089 53.514 -6.360 1.00 54.66 774 PRO A C 1
ATOM 5937 O O . PRO A 1 774 ? 16.556 54.030 -5.350 1.00 54.66 774 PRO A O 1
ATOM 5940 N N . ALA A 1 775 ? 14.841 53.034 -6.408 1.00 60.00 775 ALA A N 1
ATOM 5941 C CA . ALA A 1 775 ? 13.912 53.078 -5.279 1.00 60.00 775 ALA A CA 1
ATOM 5942 C C . ALA A 1 775 ? 14.302 52.134 -4.125 1.00 60.00 775 ALA A C 1
ATOM 5944 O O . ALA A 1 775 ? 14.081 52.477 -2.967 1.00 60.00 775 ALA A O 1
ATOM 5945 N N . GLU A 1 776 ? 14.908 50.978 -4.413 1.00 53.16 776 GLU A N 1
ATOM 5946 C CA . GLU A 1 776 ? 15.401 50.061 -3.374 1.00 53.16 776 GLU A CA 1
ATOM 5947 C C . GLU A 1 776 ? 16.731 50.550 -2.801 1.00 53.16 776 GLU A C 1
ATOM 5949 O O . GLU A 1 776 ? 16.875 50.610 -1.583 1.00 53.16 776 GLU A O 1
ATOM 5954 N N . ARG A 1 777 ? 17.648 51.029 -3.657 1.00 51.81 777 ARG A N 1
ATOM 5955 C CA . ARG A 1 777 ? 18.915 51.642 -3.218 1.00 51.81 777 ARG A CA 1
ATOM 5956 C C . ARG A 1 777 ? 18.664 52.830 -2.271 1.00 51.81 777 ARG A C 1
ATOM 5958 O O . ARG A 1 777 ? 19.257 52.884 -1.198 1.00 51.81 777 ARG A O 1
ATOM 5965 N N . ALA A 1 778 ? 17.725 53.719 -2.612 1.00 61.66 778 ALA A N 1
ATOM 5966 C CA . ALA A 1 778 ? 17.334 54.843 -1.756 1.00 61.66 778 ALA A CA 1
ATOM 5967 C C . ALA A 1 778 ? 16.646 54.403 -0.449 1.00 61.66 778 ALA A C 1
ATOM 5969 O O . ALA A 1 778 ? 16.840 55.035 0.588 1.00 61.66 778 ALA A O 1
ATOM 5970 N N . ARG A 1 779 ? 15.860 53.316 -0.476 1.00 64.44 779 ARG A N 1
ATOM 5971 C CA . ARG A 1 779 ? 15.216 52.769 0.726 1.00 64.44 779 ARG A CA 1
ATOM 5972 C C . ARG A 1 779 ? 16.245 52.189 1.700 1.00 64.44 779 ARG A C 1
ATOM 5974 O O . ARG A 1 779 ? 16.173 52.510 2.879 1.00 64.44 779 ARG A O 1
ATOM 5981 N N . TRP A 1 780 ? 17.210 51.404 1.218 1.00 52.38 780 TRP A N 1
ATOM 5982 C CA . TRP A 1 780 ? 18.291 50.867 2.055 1.00 52.38 780 TRP A CA 1
ATOM 5983 C C . TRP A 1 780 ? 19.191 51.975 2.616 1.00 52.38 780 TRP A C 1
ATOM 5985 O O . TRP A 1 780 ? 19.575 51.914 3.778 1.00 52.38 780 TRP A O 1
ATOM 5995 N N . GLN A 1 781 ? 19.483 53.024 1.838 1.00 57.88 781 GLN A N 1
ATOM 5996 C CA . GLN A 1 781 ? 20.235 54.180 2.342 1.00 57.88 781 GLN A CA 1
ATOM 5997 C C . GLN A 1 781 ? 19.488 54.903 3.476 1.00 57.88 781 GLN A C 1
ATOM 5999 O O . GLN A 1 781 ? 20.086 55.172 4.513 1.00 57.88 781 GLN A O 1
ATOM 6004 N N . ALA A 1 782 ? 18.176 55.126 3.342 1.00 61.72 782 ALA A N 1
ATOM 6005 C CA . ALA A 1 782 ? 17.365 55.719 4.409 1.00 61.72 782 ALA A CA 1
ATOM 6006 C C . ALA A 1 782 ? 17.283 54.843 5.679 1.00 61.72 782 ALA A C 1
ATOM 6008 O O . ALA A 1 782 ? 17.182 55.374 6.781 1.00 61.72 782 ALA A O 1
ATOM 6009 N N . GLU A 1 783 ? 17.339 53.518 5.527 1.00 56.19 783 GLU A N 1
ATOM 6010 C CA . GLU A 1 783 ? 17.319 52.528 6.618 1.00 56.19 783 GLU A CA 1
ATOM 6011 C C . GLU A 1 783 ? 18.676 52.453 7.358 1.00 56.19 783 GLU A C 1
ATOM 6013 O O . GLU A 1 783 ? 18.717 52.180 8.556 1.00 56.19 783 GLU A O 1
ATOM 6018 N N . ILE A 1 784 ? 19.780 52.783 6.671 1.00 52.84 784 ILE A N 1
ATOM 6019 C CA . ILE A 1 784 ? 21.135 52.925 7.238 1.00 52.84 784 ILE A CA 1
ATOM 6020 C C . ILE A 1 784 ? 21.336 54.293 7.918 1.00 52.84 784 ILE A C 1
ATOM 6022 O O . ILE A 1 784 ? 22.031 54.381 8.928 1.00 52.84 784 ILE A O 1
ATOM 6026 N N . GLU A 1 785 ? 20.744 55.368 7.387 1.00 47.44 785 GLU A N 1
ATOM 6027 C CA . GLU A 1 785 ? 20.938 56.735 7.901 1.00 47.44 785 GLU A CA 1
ATOM 6028 C C . GLU A 1 785 ? 20.098 57.077 9.148 1.00 47.44 785 GLU A C 1
ATOM 6030 O O . GLU A 1 785 ? 20.359 58.097 9.787 1.00 47.44 785 GLU A O 1
ATOM 6035 N N . THR A 1 786 ? 19.121 56.250 9.545 1.00 42.62 786 THR A N 1
ATOM 6036 C CA . THR A 1 786 ? 18.338 56.444 10.783 1.00 42.62 786 THR A CA 1
ATOM 6037 C C . THR A 1 786 ? 19.075 55.964 12.044 1.00 42.62 786 THR A C 1
ATOM 6039 O O . THR A 1 786 ? 19.182 54.754 12.248 1.00 42.62 786 THR A O 1
ATOM 6042 N N . PRO A 1 787 ? 19.507 56.852 12.968 1.00 41.03 787 PRO A N 1
ATOM 6043 C CA . PRO A 1 787 ? 20.178 56.437 14.197 1.00 41.03 787 PRO A CA 1
ATOM 6044 C C . PRO A 1 787 ? 19.146 56.086 15.278 1.00 41.03 787 PRO A C 1
ATOM 6046 O O . PRO A 1 787 ? 18.387 56.948 15.728 1.00 41.03 787 PRO A O 1
ATOM 6049 N N . ALA A 1 788 ? 19.140 54.835 15.740 1.00 41.00 788 ALA A N 1
ATOM 6050 C CA . ALA A 1 788 ? 18.413 54.460 16.951 1.00 41.00 788 ALA A CA 1
ATOM 6051 C C . ALA A 1 788 ? 19.124 55.032 18.202 1.00 41.00 788 ALA A C 1
ATOM 6053 O O . ALA A 1 788 ? 20.357 55.002 18.266 1.00 41.00 788 ALA A O 1
ATOM 6054 N N . PRO A 1 789 ? 18.395 55.563 19.203 1.00 37.88 789 PRO A N 1
ATOM 6055 C CA . PRO A 1 789 ? 19.009 56.153 20.390 1.00 37.88 789 PRO A CA 1
ATOM 6056 C C . PRO A 1 789 ? 19.612 55.086 21.315 1.00 37.88 789 PRO A C 1
ATOM 6058 O O . PRO A 1 789 ? 18.989 54.063 21.591 1.00 37.88 789 PRO A O 1
ATOM 6061 N N . MET A 1 790 ? 20.809 55.359 21.842 1.00 35.00 790 MET A N 1
ATOM 6062 C CA . MET A 1 790 ? 21.465 54.509 22.841 1.00 35.00 790 MET A CA 1
ATOM 6063 C C . MET A 1 790 ? 20.720 54.547 24.182 1.00 35.00 790 MET A C 1
ATOM 6065 O O . MET A 1 790 ? 20.425 55.627 24.694 1.00 35.00 790 MET A O 1
ATOM 6069 N N . VAL A 1 791 ? 20.496 53.372 24.776 1.00 32.47 791 VAL A N 1
ATOM 6070 C CA . VAL A 1 791 ? 20.143 53.199 26.193 1.00 32.47 791 VAL A CA 1
ATOM 6071 C C . VAL A 1 791 ? 20.910 51.984 26.716 1.00 32.47 791 VAL A C 1
ATOM 6073 O O . VAL A 1 791 ? 20.714 50.872 26.229 1.00 32.47 791 VAL A O 1
ATOM 6076 N N . GLU A 1 792 ? 21.795 52.199 27.685 1.00 37.06 792 GLU A N 1
ATOM 6077 C CA . GLU A 1 792 ? 22.573 51.141 28.339 1.00 37.06 792 GLU A CA 1
ATOM 6078 C C . GLU A 1 792 ? 21.778 50.506 29.499 1.00 37.06 792 GLU A C 1
ATOM 6080 O O . GLU A 1 792 ? 21.104 51.229 30.239 1.00 37.06 792 GLU A O 1
ATOM 6085 N N . PRO A 1 793 ? 21.863 49.179 29.711 1.00 35.06 793 PRO A N 1
ATOM 6086 C CA . PRO A 1 793 ? 21.449 48.542 30.954 1.00 35.06 793 PRO A CA 1
ATOM 6087 C C . PRO A 1 793 ? 22.627 48.488 31.944 1.00 35.06 793 PRO A C 1
ATOM 6089 O O . PRO A 1 793 ? 23.527 47.657 31.812 1.00 35.06 793 PRO A O 1
ATOM 6092 N N . ASP A 1 794 ? 22.609 49.381 32.933 1.00 30.50 794 ASP A N 1
ATOM 6093 C CA . ASP A 1 794 ? 23.576 49.418 34.042 1.00 30.50 794 ASP A CA 1
ATOM 6094 C C . ASP A 1 794 ? 23.310 48.300 35.077 1.00 30.50 794 ASP A C 1
ATOM 6096 O O . ASP A 1 794 ? 22.183 47.807 35.199 1.00 30.50 794 ASP A O 1
ATOM 6100 N N . TRP A 1 795 ? 24.336 47.899 35.836 1.00 29.92 795 TRP A N 1
ATOM 6101 C CA . TRP A 1 795 ? 24.260 46.825 36.837 1.00 29.92 795 TRP A CA 1
ATOM 6102 C C . TRP A 1 795 ? 24.358 47.358 38.279 1.00 29.92 795 TRP A C 1
ATOM 6104 O O . TRP A 1 795 ? 25.191 48.203 38.589 1.00 29.92 795 TRP A O 1
ATOM 6114 N N . ASP A 1 796 ? 23.564 46.752 39.173 1.00 28.58 796 ASP A N 1
ATOM 6115 C CA . ASP A 1 796 ? 23.526 46.938 40.638 1.00 28.58 796 ASP A CA 1
ATOM 6116 C C . ASP A 1 796 ? 23.067 48.307 41.206 1.00 28.58 796 ASP A C 1
ATOM 6118 O O . ASP A 1 796 ? 23.784 49.305 41.137 1.00 28.58 796 ASP A O 1
ATOM 6122 N N . ARG A 1 797 ? 21.964 48.301 41.994 1.00 29.56 797 ARG A N 1
ATOM 6123 C CA . ARG A 1 797 ? 22.039 48.412 43.482 1.00 29.56 797 ARG A CA 1
ATOM 6124 C C . ARG A 1 797 ? 20.700 48.376 44.269 1.00 29.56 797 ARG A C 1
ATOM 6126 O O . ARG A 1 797 ? 19.802 49.177 44.046 1.00 29.56 797 ARG A O 1
ATOM 6133 N N . THR A 1 798 ? 20.698 47.529 45.312 1.00 28.91 798 THR A N 1
ATOM 6134 C CA . THR A 1 798 ? 20.118 47.689 46.683 1.00 28.91 798 THR A CA 1
ATOM 6135 C C . THR A 1 798 ? 18.601 47.865 46.957 1.00 28.91 798 THR A C 1
ATOM 6137 O O . THR A 1 798 ? 18.079 48.962 46.815 1.00 28.91 798 THR A O 1
ATOM 6140 N N . GLU A 1 799 ? 17.982 46.808 47.532 1.00 27.02 799 GLU A N 1
ATOM 6141 C CA . GLU A 1 799 ? 17.539 46.661 48.962 1.00 27.02 799 GLU A CA 1
ATOM 6142 C C . GLU A 1 799 ? 16.610 47.690 49.687 1.00 27.02 799 GLU A C 1
ATOM 6144 O O . GLU A 1 799 ? 16.534 48.843 49.273 1.00 27.02 799 GLU A O 1
ATOM 6149 N N . PRO A 1 800 ? 16.035 47.384 50.893 1.00 44.00 800 PRO A N 1
ATOM 6150 C CA . PRO A 1 800 ? 15.595 46.111 51.535 1.00 44.00 800 PRO A CA 1
ATOM 6151 C C . PRO A 1 800 ? 14.173 46.241 52.202 1.00 44.00 800 PRO A C 1
ATOM 6153 O O . PRO A 1 800 ? 13.490 47.229 51.917 1.00 44.00 800 PRO A O 1
ATOM 6156 N N . PRO A 1 801 ? 13.667 45.311 53.074 1.00 37.31 801 PRO A N 1
ATOM 6157 C CA . PRO A 1 801 ? 13.934 45.405 54.539 1.00 37.31 801 PRO A CA 1
ATOM 6158 C C . PRO A 1 801 ? 13.858 44.105 55.424 1.00 37.31 801 PRO A C 1
ATOM 6160 O O . PRO A 1 801 ? 12.980 43.270 55.260 1.00 37.31 801 PRO A O 1
ATOM 6163 N N . VAL A 1 802 ? 14.741 44.016 56.442 1.00 29.80 802 VAL A N 1
ATOM 6164 C CA . VAL A 1 802 ? 14.510 43.743 57.907 1.00 29.80 802 VAL A CA 1
ATOM 6165 C C . VAL A 1 802 ? 13.442 42.700 58.379 1.00 29.80 802 VAL A C 1
ATOM 6167 O O . VAL A 1 802 ? 12.280 42.839 58.028 1.00 29.80 802 VAL A O 1
ATOM 6170 N N . SER A 1 803 ? 13.646 41.762 59.341 1.00 30.16 803 SER A N 1
ATOM 6171 C CA . SER A 1 803 ? 14.839 41.135 59.985 1.00 30.16 803 SER A CA 1
ATOM 6172 C C . SER A 1 803 ? 14.488 40.012 61.018 1.00 30.16 803 SER A C 1
ATOM 6174 O O . SER A 1 803 ? 13.642 40.263 61.871 1.00 30.16 803 SER A O 1
ATOM 6176 N N . LEU A 1 804 ? 15.290 38.923 61.080 1.00 26.11 804 LEU A N 1
ATOM 6177 C CA . LEU A 1 804 ? 15.712 38.138 62.289 1.00 26.11 804 LEU A CA 1
ATOM 6178 C C . LEU A 1 804 ? 14.655 37.413 63.189 1.00 26.11 804 LEU A C 1
ATOM 6180 O O . LEU A 1 804 ? 13.467 37.689 63.066 1.00 26.11 804 LEU A O 1
ATOM 6184 N N . PRO A 1 805 ? 15.046 36.499 64.131 1.00 39.09 805 PRO A N 1
ATOM 6185 C CA . PRO A 1 805 ? 16.387 36.000 64.510 1.00 39.09 805 PRO A CA 1
ATOM 6186 C C . PRO A 1 805 ? 16.598 34.468 64.337 1.00 39.09 805 PRO A C 1
ATOM 6188 O O . PRO A 1 805 ? 15.727 33.758 63.847 1.00 39.09 805 PRO A O 1
ATOM 6191 N N . ALA A 1 806 ? 17.769 33.947 64.745 1.00 28.34 806 ALA A N 1
ATOM 6192 C CA . ALA A 1 806 ? 18.244 32.586 64.439 1.00 28.34 806 ALA A CA 1
ATOM 6193 C C . ALA A 1 806 ? 18.727 31.758 65.656 1.00 28.34 806 ALA A C 1
ATOM 6195 O O . ALA A 1 806 ? 19.037 32.306 66.711 1.00 28.34 806 ALA A O 1
ATOM 6196 N N . ASN A 1 807 ? 18.865 30.437 65.457 1.00 27.31 807 ASN A N 1
ATOM 6197 C CA . ASN A 1 807 ? 19.667 29.471 66.233 1.00 27.31 807 ASN A CA 1
ATOM 6198 C C . ASN A 1 807 ? 19.856 28.187 65.379 1.00 27.31 807 ASN A C 1
ATOM 6200 O O . ASN A 1 807 ? 18.928 27.819 64.673 1.00 27.31 807 ASN A O 1
ATOM 6204 N N . SER A 1 808 ? 20.961 27.425 65.401 1.00 27.75 808 SER A N 1
ATOM 6205 C CA . SER A 1 808 ? 22.322 27.704 65.895 1.00 27.75 808 SER A CA 1
ATOM 6206 C C . SER A 1 808 ? 23.339 26.650 65.390 1.00 27.75 808 SER A C 1
ATOM 6208 O O . SER A 1 808 ? 22.983 25.483 65.293 1.00 27.75 808 SER A O 1
ATOM 6210 N N . ARG A 1 809 ? 24.619 27.046 65.260 1.00 27.38 809 ARG A N 1
ATOM 6211 C CA . ARG A 1 809 ? 25.855 26.220 65.380 1.00 27.38 809 ARG A CA 1
ATOM 6212 C C . ARG A 1 809 ? 26.268 25.176 64.305 1.00 27.38 809 ARG A C 1
ATOM 6214 O O . ARG A 1 809 ? 25.819 24.041 64.313 1.00 27.38 809 ARG A O 1
ATOM 6221 N N . ALA A 1 810 ? 27.423 25.511 63.709 1.00 26.75 810 ALA A N 1
ATOM 6222 C CA . ALA A 1 810 ? 28.700 24.764 63.775 1.00 26.75 810 ALA A CA 1
ATOM 6223 C C . ALA A 1 810 ? 29.076 23.739 62.680 1.00 26.75 810 ALA A C 1
ATOM 6225 O O . ALA A 1 810 ? 28.253 23.210 61.947 1.00 26.75 810 ALA A O 1
ATOM 6226 N N . THR A 1 811 ? 30.393 23.511 62.577 1.00 29.95 811 THR A N 1
ATOM 6227 C CA . THR A 1 811 ? 31.099 22.841 61.475 1.00 29.95 811 THR A CA 1
ATOM 6228 C C . THR A 1 811 ? 31.895 21.607 61.926 1.00 29.95 811 THR A C 1
ATOM 6230 O O . THR A 1 811 ? 32.598 21.651 62.936 1.00 29.95 811 THR A O 1
ATOM 6233 N N . ARG A 1 812 ? 31.846 20.537 61.118 1.00 26.28 812 ARG A N 1
ATOM 6234 C CA . ARG A 1 812 ? 32.826 19.434 60.926 1.00 26.28 812 ARG A CA 1
ATOM 6235 C C . ARG A 1 812 ? 32.408 18.713 59.624 1.00 26.28 812 ARG A C 1
ATOM 6237 O O . ARG A 1 812 ? 31.214 18.647 59.373 1.00 26.28 812 ARG A O 1
ATOM 6244 N N . ARG A 1 813 ? 33.267 18.385 58.647 1.00 24.36 813 ARG A N 1
ATOM 6245 C CA . ARG A 1 813 ? 34.478 17.525 58.612 1.00 24.36 813 ARG A CA 1
ATOM 6246 C C . ARG A 1 813 ? 34.210 16.052 58.960 1.00 24.36 813 ARG A C 1
ATOM 6248 O O . ARG A 1 813 ? 34.147 15.771 60.151 1.00 24.36 813 ARG A O 1
ATOM 6255 N N . LEU A 1 814 ? 34.266 15.206 57.916 1.00 27.16 814 LEU A N 1
ATOM 6256 C CA . LEU A 1 814 ? 34.548 13.753 57.901 1.00 27.16 814 LEU A CA 1
ATOM 6257 C C . LEU A 1 814 ? 33.522 12.874 58.673 1.00 27.16 814 LEU A C 1
ATOM 6259 O O . LEU A 1 814 ? 32.903 13.341 59.621 1.00 27.16 814 LEU A O 1
ATOM 6263 N N . ASP A 1 815 ? 33.206 11.632 58.289 1.00 26.81 815 ASP A N 1
ATOM 6264 C CA . ASP A 1 815 ? 33.900 10.630 57.450 1.00 26.81 815 ASP A CA 1
ATOM 6265 C C . ASP A 1 815 ? 32.950 9.922 56.441 1.00 26.81 815 ASP A C 1
ATOM 6267 O O . ASP A 1 815 ? 31.781 10.288 56.310 1.00 26.81 815 ASP A O 1
ATOM 6271 N N . ASP A 1 816 ? 33.466 8.920 55.718 1.00 30.33 816 ASP A N 1
ATOM 6272 C CA . ASP A 1 816 ? 32.770 8.110 54.706 1.00 30.33 816 ASP A CA 1
ATOM 6273 C C . ASP A 1 816 ? 31.541 7.331 55.214 1.00 30.33 816 ASP A C 1
ATOM 6275 O O . ASP A 1 816 ? 31.515 6.797 56.325 1.00 30.33 816 ASP A O 1
ATOM 6279 N N . THR A 1 817 ? 30.571 7.091 54.323 1.00 27.86 817 THR A N 1
ATOM 6280 C CA . THR A 1 817 ? 29.837 5.812 54.294 1.00 27.86 817 THR A CA 1
ATOM 6281 C C . THR A 1 817 ? 29.311 5.529 52.885 1.00 27.86 817 THR A C 1
ATOM 6283 O O . THR A 1 817 ? 28.653 6.375 52.286 1.00 27.86 817 THR A O 1
ATOM 6286 N N . ILE A 1 818 ? 29.601 4.342 52.347 1.00 31.89 818 ILE A N 1
ATOM 6287 C CA . ILE A 1 818 ? 29.120 3.912 51.025 1.00 31.89 818 ILE A CA 1
ATOM 6288 C C . ILE A 1 818 ? 27.671 3.427 51.146 1.00 31.89 818 ILE A C 1
ATOM 6290 O O . ILE A 1 818 ? 27.373 2.573 51.980 1.00 31.89 818 ILE A O 1
ATOM 6294 N N . ALA A 1 819 ? 26.798 3.931 50.275 1.00 28.69 819 ALA A N 1
ATOM 6295 C CA . ALA A 1 819 ? 25.475 3.380 50.008 1.00 28.69 819 ALA A CA 1
ATOM 6296 C C . ALA A 1 819 ? 25.169 3.522 48.509 1.00 28.69 819 ALA A C 1
ATOM 6298 O O . ALA A 1 819 ? 25.346 4.597 47.935 1.00 28.69 819 ALA A O 1
ATOM 6299 N N . GLU A 1 820 ? 24.748 2.432 47.875 1.00 30.38 820 GLU A N 1
ATOM 6300 C CA . GLU A 1 820 ? 24.396 2.399 46.453 1.00 30.38 820 GLU A CA 1
ATOM 6301 C C . GLU A 1 820 ? 23.036 3.087 46.217 1.00 30.38 820 GLU A C 1
ATOM 6303 O O . GLU A 1 820 ? 22.134 2.956 47.052 1.00 30.38 820 GLU A O 1
ATOM 6308 N N . PRO A 1 821 ? 22.841 3.809 45.097 1.00 32.12 821 PRO A N 1
ATOM 6309 C CA . PRO A 1 821 ? 21.527 4.331 44.742 1.00 32.12 821 PRO A CA 1
ATOM 6310 C C . PRO A 1 821 ? 20.602 3.177 44.310 1.00 32.12 821 PRO A C 1
ATOM 6312 O O . PRO A 1 821 ? 21.024 2.321 43.527 1.00 32.12 821 PRO A O 1
ATOM 6315 N N . PRO A 1 822 ? 19.337 3.133 44.768 1.00 29.19 822 PRO A N 1
ATOM 6316 C CA . PRO A 1 822 ? 18.397 2.111 44.326 1.00 29.19 822 PRO A CA 1
ATOM 6317 C C . PRO A 1 822 ? 18.053 2.290 42.843 1.00 29.19 822 PRO A C 1
ATOM 6319 O O . PRO A 1 822 ? 17.893 3.409 42.354 1.00 29.19 822 PRO A O 1
ATOM 6322 N N . GLN A 1 823 ? 17.885 1.173 42.134 1.00 33.03 823 GLN A N 1
ATOM 6323 C CA . GLN A 1 823 ? 17.332 1.169 40.781 1.00 33.03 823 GLN A CA 1
ATOM 6324 C C . GLN A 1 823 ? 15.894 1.700 40.818 1.00 33.03 823 GLN A C 1
ATOM 6326 O O . GLN A 1 823 ? 15.046 1.137 41.510 1.00 33.03 823 GLN A O 1
ATOM 6331 N N . GLN A 1 824 ? 15.612 2.765 40.069 1.00 28.08 824 GLN A N 1
ATOM 6332 C CA . GLN A 1 824 ? 14.254 3.282 39.929 1.00 28.08 824 GLN A CA 1
ATOM 6333 C C . GLN A 1 824 ? 13.513 2.432 38.885 1.00 28.08 824 GLN A C 1
ATOM 6335 O O . GLN A 1 824 ? 13.868 2.423 37.708 1.00 28.08 824 GLN A O 1
ATOM 6340 N N . SER A 1 825 ? 12.551 1.638 39.352 1.00 31.59 825 SER A N 1
ATOM 6341 C CA . SER A 1 825 ? 11.830 0.633 38.564 1.00 31.59 825 SER A CA 1
ATOM 6342 C C . SER A 1 825 ? 10.761 1.235 37.652 1.00 31.59 825 SER A C 1
ATOM 6344 O O . SER A 1 825 ? 10.116 2.214 38.019 1.00 31.59 825 SER A O 1
ATOM 6346 N N . SER A 1 826 ? 10.494 0.574 36.524 1.00 37.97 826 SER A N 1
ATOM 6347 C CA . SER A 1 826 ? 9.413 0.869 35.568 1.00 37.97 826 SER A CA 1
ATOM 6348 C C . SER A 1 826 ? 8.015 0.499 36.105 1.00 37.97 826 SER A C 1
ATOM 6350 O O . SER A 1 826 ? 7.312 -0.301 35.499 1.00 37.97 826 SER A O 1
ATOM 6352 N N . GLY A 1 827 ? 7.653 0.995 37.293 1.00 32.84 827 GLY A N 1
ATOM 6353 C CA . GLY A 1 827 ? 6.435 0.586 38.007 1.00 32.84 827 GLY A CA 1
ATOM 6354 C C . GLY A 1 827 ? 5.184 1.412 37.694 1.00 32.84 827 GLY A C 1
ATOM 6355 O O . GLY A 1 827 ? 4.085 0.866 37.723 1.00 32.84 827 GLY A O 1
ATOM 6356 N N . ASP A 1 828 ? 5.336 2.705 37.387 1.00 44.38 828 ASP A N 1
ATOM 6357 C CA . ASP A 1 828 ? 4.193 3.622 37.249 1.00 44.38 828 ASP A CA 1
ATOM 6358 C C . ASP A 1 828 ? 3.307 3.286 36.034 1.00 44.38 828 ASP A C 1
ATOM 6360 O O . ASP A 1 828 ? 2.079 3.321 36.143 1.00 44.38 828 ASP A O 1
ATOM 6364 N N . ASP A 1 829 ? 3.911 2.893 34.905 1.00 42.84 829 ASP A N 1
ATOM 6365 C CA . ASP A 1 829 ? 3.180 2.488 33.696 1.00 42.84 829 ASP A CA 1
ATOM 6366 C C . ASP A 1 829 ? 2.362 1.204 33.932 1.00 42.84 829 ASP A C 1
ATOM 6368 O O . ASP A 1 829 ? 1.183 1.148 33.577 1.00 42.84 829 ASP A O 1
ATOM 6372 N N . ASP A 1 830 ? 2.946 0.202 34.603 1.00 41.25 830 ASP A N 1
ATOM 6373 C CA . ASP A 1 830 ? 2.269 -1.051 34.970 1.00 41.25 830 ASP A CA 1
ATOM 6374 C C . ASP A 1 830 ? 1.116 -0.810 35.962 1.00 41.25 830 ASP A C 1
ATOM 6376 O O . ASP A 1 830 ? 0.032 -1.379 35.803 1.00 41.25 830 ASP A O 1
ATOM 6380 N N . GLU A 1 831 ? 1.298 0.050 36.974 1.00 40.06 831 GLU A N 1
ATOM 6381 C CA . GLU A 1 831 ? 0.237 0.354 37.946 1.00 40.06 831 GLU A CA 1
ATOM 6382 C C . GLU A 1 831 ? -0.917 1.142 37.295 1.00 40.06 831 GLU A C 1
ATOM 6384 O O . GLU A 1 831 ? -2.090 0.949 37.636 1.00 40.06 831 GLU A O 1
ATOM 6389 N N . LEU A 1 832 ? -0.617 2.013 36.326 1.00 43.59 832 LEU A N 1
ATOM 6390 C CA . LEU A 1 832 ? -1.624 2.746 35.558 1.00 43.59 832 LEU A CA 1
ATOM 6391 C C . LEU A 1 832 ? -2.365 1.827 34.569 1.00 43.59 832 LEU A C 1
ATOM 6393 O O . LEU A 1 832 ? -3.593 1.908 34.463 1.00 43.59 832 LEU A O 1
ATOM 6397 N N . LEU A 1 833 ? -1.659 0.892 33.925 1.00 43.62 833 LEU A N 1
ATOM 6398 C CA . LEU A 1 833 ? -2.237 -0.130 33.049 1.00 43.62 833 LEU A CA 1
ATOM 6399 C C . LEU A 1 833 ? -3.167 -1.084 33.820 1.00 43.62 833 LEU A C 1
ATOM 6401 O O . LEU A 1 833 ? -4.297 -1.320 33.386 1.00 43.62 833 LEU A O 1
ATOM 6405 N N . GLN A 1 834 ? -2.755 -1.566 34.999 1.00 44.94 834 GLN A N 1
ATOM 6406 C CA . GLN A 1 834 ? -3.579 -2.418 35.872 1.00 44.94 834 GLN A CA 1
ATOM 6407 C C . GLN A 1 834 ? -4.885 -1.720 36.289 1.00 44.94 834 GLN A C 1
ATOM 6409 O O . GLN A 1 834 ? -5.969 -2.295 36.146 1.00 44.94 834 GLN A O 1
ATOM 6414 N N . LYS A 1 835 ? -4.815 -0.442 36.697 1.00 46.66 835 LYS A N 1
ATOM 6415 C CA . LYS A 1 835 ? -5.998 0.381 37.023 1.00 46.66 835 LYS A CA 1
ATOM 6416 C C . LYS A 1 835 ? -6.929 0.586 35.822 1.00 46.66 835 LYS A C 1
ATOM 6418 O O . LYS A 1 835 ? -8.150 0.519 35.978 1.00 46.66 835 LYS A O 1
ATOM 6423 N N . LEU A 1 836 ? -6.387 0.809 34.621 1.00 43.41 836 LEU A N 1
ATOM 6424 C CA . LEU A 1 836 ? -7.187 0.950 33.396 1.00 43.41 836 LEU A CA 1
ATOM 6425 C C . LEU A 1 836 ? -7.890 -0.362 33.017 1.00 43.41 836 LEU A C 1
ATOM 6427 O O . LEU A 1 836 ? -9.097 -0.353 32.745 1.00 43.41 836 LEU A O 1
ATOM 6431 N N . LEU A 1 837 ? -7.172 -1.487 33.059 1.00 42.41 837 LEU A N 1
ATOM 6432 C CA . LEU A 1 837 ? -7.709 -2.826 32.793 1.00 42.41 837 LEU A CA 1
ATOM 6433 C C . LEU A 1 837 ? -8.692 -3.301 33.880 1.00 42.41 837 LEU A C 1
ATOM 6435 O O . LEU A 1 837 ? -9.596 -4.075 33.581 1.00 42.41 837 LEU A O 1
ATOM 6439 N N . GLY A 1 838 ? -8.584 -2.788 35.109 1.00 35.34 838 GLY A N 1
ATOM 6440 C CA . GLY A 1 838 ? -9.406 -3.211 36.249 1.00 35.34 838 GLY A CA 1
ATOM 6441 C C . GLY A 1 838 ? -8.950 -4.536 36.865 1.00 35.34 838 GLY A C 1
ATOM 6442 O O . GLY A 1 838 ? -9.772 -5.258 37.424 1.00 35.34 838 GLY A O 1
ATOM 6443 N N . ILE A 1 839 ? -7.663 -4.860 36.728 1.00 40.62 839 ILE A N 1
ATOM 6444 C CA . ILE A 1 839 ? -7.042 -6.064 37.284 1.00 40.62 839 ILE A CA 1
ATOM 6445 C C . ILE A 1 839 ? -6.372 -5.673 38.608 1.00 40.62 839 ILE A C 1
ATOM 6447 O O . ILE A 1 839 ? -5.543 -4.765 38.627 1.00 40.62 839 ILE A O 1
ATOM 6451 N N . TYR A 1 840 ? -6.751 -6.362 39.687 1.00 37.44 840 TYR A N 1
ATOM 6452 C CA . TYR A 1 840 ? -6.225 -6.247 41.053 1.00 37.44 840 TYR A CA 1
ATOM 6453 C C . TYR A 1 840 ? -5.895 -7.645 41.596 1.00 37.44 840 TYR A C 1
ATOM 6455 O O . TYR A 1 840 ? -6.621 -8.593 41.211 1.00 37.44 840 TYR A O 1
#

InterPro domains:
  IPR019079 Capsule synthesis protein, CapA [PF09587] (39-257)
  IPR019079 Capsule synthesis protein, CapA [SM00854] (23-258)
  IPR052169 Cell Wall Biosynthesis Accessory Protein [PTHR33393] (6-782)

Sequence (840 aa):
AQSTTASLWALNRCGAGDTVQYTLLAAGAIDPAALSPGGVEIPSYTEAFRPLQPFLAAADLGMAILAGPLAGGTAPVFATALAEHKLLLLGAAHPRLLDLGPSGVTATLQTLSRHGIYQHGAADNRDAPPFLKVTVPHPNAPLTIGFLSATWGLDGNADPRGQLNILADVAGVLPSITTAIEQARRQTELVVVMTAWGQPSDPDPNQARFNAARNLIAAGADVVIGSIPGTTATVNWVQAGEREGLLIVSPGDLISNATTPAFLAYIGVARDTDGAVRVTGFRYLPINPGNGNRGPTPLPDVPNELATLLGDPGRLHAVPSTPPPTKVEVCPAIVLPEAPNIPIPGDFARFYQTFGSDRAQDLINAIALLGLPLESPRRELTGDCRQEVAVLYTERQRLELHPENDWPYRVLGSHLGTVAFRYSYPSEAVRPRTNLDDPATFAHPHFRAFYERYGGLSMFGYPISGALTERDPTTGRDLVVQYFERARFELDPVALAPENPLWQVRLGLLGREVGSLAMNILCPTSIAPAASSSLPATIPALTPTIADIAQRDGGETLAIIFLIVLALAFVITLMAAMYDLYRYAERKAIPGLSRRRNYQAAINDTPSTRTETWQEQLKRITAWRRPASSSESESREDTDLLTTLKSFLFKRHIGKRDSDSATRNRSAWHQPSRSRTHQTQPTELLSAHTTNQRPTNPRTIDQATLRQRTAESRSPDSSNNRAEQEWLDETTSNLFPNRTDHPVDWSDLPPAERERWMQELEPLTETTDTDVPPAERARWQAEIETPAPMVEPDWDRTEPPVSLPANSRATRRLDDTIAEPPQQSSGDDDELLQKLLGIY

Secondary structure (DSSP, 8-state):
--S----TT-S---TTS-SEEEEEEEEEEE-TTTT-SSS--SS-HHHHHGGGHHHHHTSSEEEEEE-S---STTHHHHHHHHHHTTEEEEE---GGGGTTHHHHHHHHHHHHHHTT-EEESB-SSTTS-SSEEEEE--SS--EEEEEEEEES--TT---SS--BPB-EETTEE-HHHHHHHHHHHTT-SEEEEEEEPPPTTSSSHHHHHHHHHHHHHHHT-SEEEEEBTTBB--EEEEEETTEEEEEES-B-EEESS--S-EEEEEEEEEE-TTS-EEEEEEEEEEEEPBBTTB--EE-SS--HHHHHHTT-TT-TTBPPSSPPSS---SSPPB--TTSTTS-B-HHHHHHHTTTTSSS---HHHHHHHH-SB-SS-EEEE-TTSSSEEEEEEBSS-EEEE-TTSPTTTTEEE-SHHHHHHHHH-TTS-------TTSTTSSSSHHHHHHHHHTTHHHHT-SB-S--EEEE-TTT-PEEEEEEBSS-EEEE-TTSPPPSSGGGGEEE--HHHHHHHHHHHHHS-----------PPP-----PPPTTTTTTS--SHHHHHHHHHHHHHHHHHHHHHHHHHHHHHHHHT----S---------------------TTGGGGSS-----------------------------------------------------------------------------------------------------------S------------PPPTTSS-HHHHHHHHHHS----S---SSS-HHHHHHHHHHHH-PPPP-----------------------------PPPP--SHHHHHHHHHHHT--

Organism: NCBI:txid152260

Radius of gyration: 43.12 Å; chains: 1; bounding box: 127×93×156 Å

Foldseek 3Di:
DDDDPFALQFQFLFAQQLWDKFWEKEFFEDDLVQAADPLDCFPPLLVQCVQCQLVLVQGLAAEYEYAAFLDDRCSLSNLLSCLSSRNQEYQDQYLRCCVVHLVRLVRRVVSSVVSNRHYEFFDNAPPDQLWDWDWRDDPPDIFIETEYEAECDNLPRDDPHCGGHHQADPVAGDPSNLVSLLVRQVPGQAYEYEYEADAPPPDPRPVRLLVSVLSSQLSHHAEYEYHHALDQAEWDWDDNPVGIHIYRHGQGHQADQHADKGWIWTWMWTQDPVRHIHTRGTAIFIWGHHGHSHRIHTDQDDDCVNCVRHSQNQNPRYDHSDRDPHRDHSWDWDQDPVRNPATRTTVSRVCLQAVQHSHGDDNLVSCQQQNAWPHRWDWDAALQRDDIFTWTFHQWFIWGADSPDRTPLRIATRQLLVQVCCVVPVPDDFDFPPPLVPPQQAQDPLRNVLLVPNRNCRRANGWRDGWDWDADPQPRAIWTWTGTRRWIWTADPPDDQDPPNNLSIGIHRSSVVCVVVSCCRSPVPPDPPPPPPPDDDDDDDDDDDPPPVPDDDPDCPVVVVVVVVVVVVVVVVVVVVVVVVVVVCVVCPDPDDDDDDDDDDDDDDDDDDDDDDPPVVVVPPPDDDDDDDDDDDDDDDDDDDDDDDDDDDDDDDDDDDDDDDDDDDDDDDDDDDDDDDDDDDDDDDDDDDDDDDDDDDDDDDDDDDDDDDDDDDDDDDDYDDDDDDDDDDDDDDDDDDDDDDDDDDPVPDDPVVVVVVVVVDDDDDPDPPDPDDPVVVVVVVVVVPDDDDDDDDDDDDDDDDDDDDDDDDDDDDDDDDDDDDDDDDPVPVVVVSCVSSVHD

pLDDT: mean 70.47, std 27.2, range [22.22, 98.62]